Protein AF-A0A2T6DZN2-F1 (afdb_monomer_lite)

Sequence (960 aa):
MKQMSRTPILEKPAGRTAPPLRSALAALLLAQAAQAQVSPEAKDAEPKDEIVKVEKLVTEEGFEDKALVLPTEPTRSVFGLSQSLAETPRSATVVNANLLDNLGIRNSEDLIKISPSTYSNFRFGLQGNISIRNQTSDFYFRGMRRIDPQGNFRTMWTANDSLEIVRGPSSPIFGLGRIGGYVNFNPKTARLATTGQYLEEPSGQFRITIGSYDKKIATAEVGGPVTIPFINKKGGYHVYVYNEDSGSYKVNNFDKQQLIQDTLSFNVTDGLRVETGSVWQHSNGGLPGGINRTTRDTISRQTYWDGGFSYQLDENRDGMISEREVRNSYYYGLPQLSTTTNDPARLLSSFGPSLYYNGQANDPLYRNIPWQGNLDLGLARKLNPATITMDQFLAGYTQTYSSAIASYTGVPSVQRQGYQLKVYPTMNVTQPTGKVDQLPNTTGAVSAFFLPPAFDLDPTSWVEKPLNKTMSFGEDYYTANIGCFFLDFISDDHDGYMFKNQTLVDGHNQIKDGRNPFSQRQAVFTAENKTTYEHKLELARWLKIDALASANVYYLDTYRVATSPTDIDFRRSLVHNDATRIEDTFTPNDTFYSMILKRGYDGSPPSFVAKSSYVDSGLGLLTNTTFFEKVNLLLGGRIDYVSAKTTEPAGTYERGGSTNPGAPYSYYASTGMFLPYDISAKDSDYGLSWSSSLTYNPVKGVTLYGTYAQQSLIVNNASAQEFSVRPLLTGQLLGRSKMTEFGSKFSLLKNRLFATLAWYDQTRTSFDPVSTVGGAASSTLSRGWESDLRFVLNDKLTFIAGVTFSRSEYLQGGSISIDARSAGYPDVVDASGKVVIPAEAFGWGGRLQTTIPDSETDYREVEGIPDRVANLTVIYTPTAHWVFQTTVYHQGTFATDRLHTIHVDAATTLDGLVGYRTKKWEVNVNVTNIFNTEIWNRGSFYWLDPKFIRSFEVSYVRRF

Radius of gyration: 30.61 Å; chains: 1; bounding box: 95×68×88 Å

pLDDT: mean 75.32, std 21.87, range [22.64, 98.0]

Structure (mmCIF, N/CA/C/O backbone):
data_AF-A0A2T6DZN2-F1
#
_entry.id   AF-A0A2T6DZN2-F1
#
loop_
_atom_site.group_PDB
_atom_site.id
_atom_site.type_symbol
_atom_site.label_atom_id
_atom_site.label_alt_id
_atom_site.label_comp_id
_atom_site.label_asym_id
_atom_site.label_entity_id
_atom_site.label_seq_id
_atom_site.pdbx_PDB_ins_code
_atom_site.Cartn_x
_atom_site.Cartn_y
_atom_site.Cartn_z
_atom_site.occupancy
_atom_site.B_iso_or_equiv
_atom_site.auth_seq_id
_atom_site.auth_comp_id
_atom_site.auth_asym_id
_atom_site.auth_atom_id
_atom_site.pdbx_PDB_model_num
ATOM 1 N N . MET A 1 1 ? 57.788 -22.940 5.809 1.00 30.39 1 MET A N 1
ATOM 2 C CA . MET A 1 1 ? 57.568 -24.081 4.889 1.00 30.39 1 MET A CA 1
ATOM 3 C C . MET A 1 1 ? 56.200 -24.689 5.175 1.00 30.39 1 MET A C 1
ATOM 5 O O . MET A 1 1 ? 55.956 -25.027 6.320 1.00 30.39 1 MET A O 1
ATOM 9 N N . LYS A 1 2 ? 55.352 -24.780 4.137 1.00 29.55 2 LYS A N 1
ATOM 10 C CA . LYS A 1 2 ? 54.074 -25.519 4.015 1.00 29.55 2 LYS A CA 1
ATOM 11 C C . LYS A 1 2 ? 53.059 -25.414 5.171 1.00 29.55 2 LYS A C 1
ATOM 13 O O . LYS A 1 2 ? 53.090 -26.205 6.104 1.00 29.55 2 LYS A O 1
ATOM 18 N N . GLN A 1 3 ? 52.066 -24.536 5.002 1.00 24.34 3 GLN A N 1
ATOM 19 C CA . GLN A 1 3 ? 50.756 -24.656 5.649 1.00 24.34 3 GLN A CA 1
ATOM 20 C C . GLN A 1 3 ? 49.718 -25.050 4.589 1.00 24.34 3 GLN A C 1
ATOM 22 O O . GLN A 1 3 ? 49.644 -24.445 3.522 1.00 24.34 3 GLN A O 1
ATOM 27 N N . MET A 1 4 ? 49.013 -26.144 4.872 1.00 25.59 4 MET A N 1
ATOM 28 C CA . MET A 1 4 ? 48.074 -26.839 3.995 1.00 25.59 4 MET A CA 1
ATOM 29 C C . MET A 1 4 ? 46.732 -26.113 3.884 1.00 25.59 4 MET A C 1
ATOM 31 O O . MET A 1 4 ? 46.163 -25.669 4.878 1.00 25.59 4 MET A O 1
ATOM 35 N N . SER A 1 5 ? 46.212 -26.094 2.660 1.00 24.02 5 SER A N 1
ATOM 36 C CA . SER A 1 5 ? 44.845 -25.757 2.286 1.00 24.02 5 SER A CA 1
ATOM 37 C C . SER A 1 5 ? 43.843 -26.802 2.795 1.00 24.02 5 SER A C 1
ATOM 39 O O . SER A 1 5 ? 44.041 -28.007 2.632 1.00 24.02 5 SER A O 1
ATOM 41 N N . ARG A 1 6 ? 42.723 -26.342 3.363 1.00 25.39 6 ARG A N 1
ATOM 42 C CA . ARG A 1 6 ? 41.483 -27.122 3.473 1.00 25.39 6 ARG A CA 1
ATOM 43 C C . ARG A 1 6 ? 40.290 -26.238 3.123 1.00 25.39 6 ARG A C 1
ATOM 45 O O . ARG A 1 6 ? 39.885 -25.376 3.893 1.00 25.39 6 ARG A O 1
ATOM 52 N N . THR A 1 7 ? 39.764 -26.482 1.934 1.00 22.64 7 THR A N 1
ATOM 53 C CA . THR A 1 7 ? 38.465 -26.040 1.426 1.00 22.64 7 THR A CA 1
ATOM 54 C C . THR A 1 7 ? 37.349 -26.794 2.159 1.00 22.64 7 THR A C 1
ATOM 56 O O . THR A 1 7 ? 37.452 -28.019 2.259 1.00 22.64 7 THR A O 1
ATOM 59 N N . PRO A 1 8 ? 36.259 -26.154 2.611 1.00 25.98 8 PRO A N 1
ATOM 60 C CA . PRO A 1 8 ? 35.009 -26.851 2.858 1.00 25.98 8 PRO A CA 1
ATOM 61 C C . PRO A 1 8 ? 34.141 -26.783 1.598 1.00 25.98 8 PRO A C 1
ATOM 63 O O . PRO A 1 8 ? 33.731 -25.716 1.145 1.00 25.98 8 PRO A O 1
ATOM 66 N N . ILE A 1 9 ? 33.899 -27.957 1.025 1.00 24.94 9 ILE A N 1
ATOM 67 C CA . ILE A 1 9 ? 32.923 -28.213 -0.032 1.00 24.94 9 ILE A CA 1
ATOM 68 C C . ILE A 1 9 ? 31.527 -28.064 0.594 1.00 24.94 9 ILE A C 1
ATOM 70 O O . ILE A 1 9 ? 31.215 -28.736 1.573 1.00 24.94 9 ILE A O 1
ATOM 74 N N . LEU A 1 10 ? 30.702 -27.165 0.050 1.00 25.42 10 LEU A N 1
ATOM 75 C CA . LEU A 1 10 ? 29.281 -27.045 0.385 1.00 25.42 10 LEU A CA 1
ATOM 76 C C . LEU A 1 10 ? 28.523 -28.198 -0.284 1.00 25.42 10 LEU A C 1
ATOM 78 O O . LEU A 1 10 ? 28.243 -28.163 -1.483 1.00 25.42 10 LEU A O 1
ATOM 82 N N . GLU A 1 11 ? 28.218 -29.235 0.491 1.00 23.88 11 GLU A N 1
ATOM 83 C CA . GLU A 1 11 ? 27.293 -30.291 0.090 1.00 23.88 11 GLU A CA 1
ATOM 84 C C . GLU A 1 11 ? 25.865 -29.741 -0.054 1.00 23.88 11 GLU A C 1
ATOM 86 O O . GLU A 1 11 ? 25.374 -28.970 0.775 1.00 23.88 11 GLU A O 1
ATOM 91 N N . LYS A 1 12 ? 25.184 -30.176 -1.121 1.00 25.25 12 LYS A N 1
ATOM 92 C CA . LYS A 1 12 ? 23.728 -30.071 -1.286 1.00 25.25 12 LYS A CA 1
ATOM 93 C C . LYS A 1 12 ? 23.032 -30.638 -0.040 1.00 25.25 12 LYS A C 1
ATOM 95 O O . LYS A 1 12 ? 23.366 -31.756 0.353 1.00 25.25 12 LYS A O 1
ATOM 100 N N . PRO A 1 13 ? 22.012 -29.978 0.534 1.00 24.94 13 PRO A N 1
ATOM 101 C CA . PRO A 1 13 ? 21.208 -30.626 1.553 1.00 24.94 13 PRO A CA 1
ATOM 102 C C . PRO A 1 13 ? 20.374 -31.725 0.889 1.00 24.94 13 PRO A C 1
ATOM 104 O O . PRO A 1 13 ? 19.512 -31.465 0.048 1.00 24.94 13 PRO A O 1
ATOM 107 N N . ALA A 1 14 ? 20.669 -32.969 1.261 1.00 24.81 14 ALA A N 1
ATOM 108 C CA . ALA A 1 14 ? 19.844 -34.126 0.963 1.00 24.81 14 ALA A CA 1
ATOM 109 C C . ALA A 1 14 ? 18.419 -33.893 1.487 1.00 24.81 14 ALA A C 1
ATOM 111 O O . ALA A 1 14 ? 18.216 -33.451 2.621 1.00 24.81 14 ALA A O 1
ATOM 112 N N . GLY A 1 15 ? 17.434 -34.191 0.640 1.00 29.89 15 GLY A N 1
ATOM 113 C CA . GLY A 1 15 ? 16.021 -34.056 0.954 1.00 29.89 15 GLY A CA 1
ATOM 114 C C . GLY A 1 15 ? 15.639 -34.847 2.200 1.00 29.89 15 GLY A C 1
ATOM 115 O O . GLY A 1 15 ? 15.619 -36.075 2.199 1.00 29.89 15 GLY A O 1
ATOM 116 N N . ARG A 1 16 ? 15.265 -34.125 3.255 1.00 26.25 16 ARG A N 1
ATOM 117 C CA . ARG A 1 16 ? 14.332 -34.615 4.265 1.00 26.25 16 ARG A CA 1
ATOM 118 C C . ARG A 1 16 ? 12.985 -33.982 3.969 1.00 26.25 16 ARG A C 1
ATOM 120 O O . ARG A 1 16 ? 12.701 -32.862 4.379 1.00 26.25 16 ARG A O 1
ATOM 127 N N . THR A 1 17 ? 12.171 -34.705 3.212 1.00 26.92 17 THR A N 1
ATOM 128 C CA . THR A 1 17 ? 10.738 -34.452 3.103 1.00 26.92 17 THR A CA 1
ATOM 129 C C . THR A 1 17 ? 10.130 -34.579 4.498 1.00 26.92 17 THR A C 1
ATOM 131 O O . THR A 1 17 ? 10.061 -35.679 5.049 1.00 26.92 17 THR A O 1
ATOM 134 N N . ALA A 1 18 ? 9.718 -33.458 5.089 1.00 27.33 18 ALA A N 1
ATOM 135 C CA . ALA A 1 18 ? 8.783 -33.483 6.204 1.00 27.33 18 ALA A CA 1
ATOM 136 C C . ALA A 1 18 ? 7.488 -34.172 5.723 1.00 27.33 18 ALA A C 1
ATOM 138 O O . ALA A 1 18 ? 7.048 -33.898 4.601 1.00 27.33 18 ALA A O 1
ATOM 139 N N . PRO A 1 19 ? 6.889 -35.089 6.501 1.00 27.86 19 PRO A N 1
ATOM 140 C CA . PRO A 1 19 ? 5.647 -35.725 6.093 1.00 27.86 19 PRO A CA 1
ATOM 141 C C . PRO A 1 19 ? 4.537 -34.664 6.007 1.00 27.86 19 PRO A C 1
ATOM 143 O O . PRO A 1 19 ? 4.561 -33.684 6.758 1.00 27.86 19 PRO A O 1
ATOM 146 N N . PRO A 1 20 ? 3.557 -34.821 5.102 1.00 29.45 20 PRO A N 1
ATOM 147 C CA . PRO A 1 20 ? 2.490 -33.850 4.952 1.00 29.45 20 PRO A CA 1
ATOM 148 C C . PRO A 1 20 ? 1.642 -33.829 6.225 1.00 29.45 20 PRO A C 1
ATOM 150 O O . PRO A 1 20 ? 0.926 -34.780 6.535 1.00 29.45 20 PRO A O 1
ATOM 153 N N . LEU A 1 21 ? 1.657 -32.693 6.922 1.00 30.11 21 LEU A N 1
ATOM 154 C CA . LEU A 1 21 ? 0.770 -32.358 8.040 1.00 30.11 21 LEU A CA 1
ATOM 155 C C . LEU A 1 21 ? -0.688 -32.127 7.568 1.00 30.11 21 LEU A C 1
ATOM 157 O O . LEU A 1 21 ? -1.395 -31.276 8.092 1.00 30.11 21 LEU A O 1
ATOM 161 N N . ARG A 1 22 ? -1.137 -32.843 6.527 1.00 34.34 22 ARG A N 1
ATOM 162 C CA . ARG A 1 22 ? -2.457 -32.678 5.896 1.00 34.34 22 ARG A CA 1
ATOM 163 C C . ARG A 1 22 ? -3.547 -33.548 6.533 1.00 34.34 22 ARG A C 1
ATOM 165 O O . ARG A 1 22 ? -4.719 -33.273 6.318 1.00 34.34 22 ARG A O 1
ATOM 172 N N . SER A 1 23 ? -3.184 -34.544 7.346 1.00 30.97 23 SER A N 1
ATOM 173 C CA . SER A 1 23 ? -4.142 -35.556 7.837 1.00 30.97 23 SER A CA 1
ATOM 174 C C . SER A 1 23 ? -4.334 -35.579 9.359 1.00 30.97 23 SER A C 1
ATOM 176 O O . SER A 1 23 ? -5.325 -36.122 9.834 1.00 30.97 23 SER A O 1
ATOM 178 N N . ALA A 1 24 ? -3.418 -34.992 10.139 1.00 27.92 24 ALA A N 1
ATOM 179 C CA . ALA A 1 24 ? -3.449 -35.093 11.604 1.00 27.92 24 ALA A CA 1
ATOM 180 C C . ALA A 1 24 ? -4.284 -33.990 12.287 1.00 27.92 24 ALA A C 1
ATOM 182 O O . ALA A 1 24 ? -4.887 -34.239 13.327 1.00 27.92 24 ALA A O 1
ATOM 183 N N . LEU A 1 25 ? -4.382 -32.794 11.690 1.00 30.80 25 LEU A N 1
ATOM 184 C CA . LEU A 1 25 ? -5.114 -31.668 12.289 1.00 30.80 25 LEU A CA 1
ATOM 185 C C . LEU A 1 25 ? -6.635 -31.760 12.058 1.00 30.80 25 LEU A C 1
ATOM 187 O O . LEU A 1 25 ? -7.416 -31.425 12.944 1.00 30.80 25 LEU A O 1
ATOM 191 N N . ALA A 1 26 ? -7.062 -32.312 10.915 1.00 31.55 26 ALA A N 1
ATOM 192 C CA . ALA A 1 26 ? -8.474 -32.587 10.634 1.00 31.55 26 ALA A CA 1
ATOM 193 C C . ALA A 1 26 ? -9.045 -33.700 11.537 1.00 31.55 26 ALA A C 1
ATOM 195 O O . ALA A 1 26 ? -10.203 -33.635 11.941 1.00 31.55 26 ALA A O 1
ATOM 196 N N . ALA A 1 27 ? -8.222 -34.688 11.913 1.00 30.48 27 ALA A N 1
ATOM 197 C CA . ALA A 1 27 ? -8.625 -35.768 12.814 1.00 30.48 27 ALA A CA 1
ATOM 198 C C . ALA A 1 27 ? -8.735 -35.317 14.285 1.00 30.48 27 ALA A C 1
ATOM 200 O O . ALA A 1 27 ? -9.564 -35.852 15.018 1.00 30.48 27 ALA A O 1
ATOM 201 N N . LEU A 1 28 ? -7.963 -34.306 14.711 1.00 27.94 28 LEU A N 1
ATOM 202 C CA . LEU A 1 28 ? -8.056 -33.761 16.072 1.00 27.94 28 LEU A CA 1
ATOM 203 C C . LEU A 1 28 ? -9.276 -32.837 16.262 1.00 27.94 28 LEU A C 1
ATOM 205 O O . LEU A 1 28 ? -9.887 -32.849 17.328 1.00 27.94 28 LEU A O 1
ATOM 209 N N . LEU A 1 29 ? -9.676 -32.101 15.215 1.00 29.94 29 LEU A N 1
ATOM 210 C CA . LEU A 1 29 ? -10.873 -31.243 15.213 1.00 29.94 29 LEU A CA 1
ATOM 211 C C . LEU A 1 29 ? -12.192 -32.040 15.147 1.00 29.94 29 LEU A C 1
ATOM 213 O O . LEU A 1 29 ? -13.199 -31.598 15.692 1.00 29.94 29 LEU A O 1
ATOM 217 N N . LEU A 1 30 ? -12.192 -33.235 14.544 1.00 30.89 30 LEU A N 1
ATOM 218 C CA . LEU A 1 30 ? -13.368 -34.120 14.493 1.00 30.89 30 LEU A CA 1
ATOM 219 C C . LEU A 1 30 ? -13.540 -34.993 15.750 1.00 30.89 30 LEU A C 1
ATOM 221 O O . LEU A 1 30 ? -14.656 -35.417 16.044 1.00 30.89 30 LEU A O 1
ATOM 225 N N . ALA A 1 31 ? -12.474 -35.235 16.520 1.00 27.11 31 ALA A N 1
ATOM 226 C CA . ALA A 1 31 ? -12.534 -36.082 17.714 1.00 27.11 31 ALA A CA 1
ATOM 227 C C . ALA A 1 31 ? -13.108 -35.374 18.959 1.00 27.11 31 ALA A C 1
ATOM 229 O O . ALA A 1 31 ? -13.656 -36.046 19.829 1.00 27.11 31 ALA A O 1
ATOM 230 N N . GLN A 1 32 ? -13.046 -34.037 19.044 1.00 30.69 32 GLN A N 1
ATOM 231 C CA . GLN A 1 32 ? -13.620 -33.290 20.179 1.00 30.69 32 GLN A CA 1
ATOM 232 C C . GLN A 1 32 ? -15.111 -32.952 20.015 1.00 30.69 32 GLN A C 1
ATOM 234 O O . GLN A 1 32 ? -15.791 -32.709 21.006 1.00 30.69 32 GLN A O 1
ATOM 239 N N . ALA A 1 33 ? -15.660 -33.018 18.797 1.00 29.05 33 ALA A N 1
ATOM 240 C CA . ALA A 1 33 ? -17.087 -32.787 18.552 1.00 29.05 33 ALA A CA 1
ATOM 241 C C . ALA A 1 33 ? -17.987 -34.000 18.888 1.00 29.05 33 ALA A C 1
ATOM 243 O O . ALA A 1 33 ? -19.210 -33.880 18.868 1.00 29.05 33 ALA A O 1
ATOM 244 N N . ALA A 1 34 ? -17.410 -35.170 19.200 1.00 25.66 34 ALA A N 1
ATOM 245 C CA . ALA A 1 34 ? -18.149 -36.429 19.364 1.00 25.66 34 ALA A CA 1
ATOM 246 C C . ALA A 1 34 ? -18.385 -36.873 20.825 1.00 25.66 34 ALA A C 1
ATOM 248 O O . ALA A 1 34 ? -18.985 -37.923 21.046 1.00 25.66 34 ALA A O 1
ATOM 249 N N . GLN A 1 35 ? -17.958 -36.100 21.831 1.00 27.45 35 GLN A N 1
ATOM 250 C CA . GLN A 1 35 ? -18.194 -36.416 23.248 1.00 27.45 35 GLN A CA 1
ATOM 251 C C . GLN A 1 35 ? -18.843 -35.247 23.996 1.00 27.45 35 GLN A C 1
ATOM 253 O O . GLN A 1 35 ? -18.268 -34.666 24.908 1.00 27.45 35 GLN A O 1
ATOM 258 N N . ALA A 1 36 ? -20.084 -34.929 23.634 1.00 25.66 36 ALA A N 1
ATOM 259 C CA . ALA A 1 36 ? -20.994 -34.186 24.501 1.00 25.66 36 ALA A CA 1
ATOM 260 C C . ALA A 1 36 ? -22.250 -35.040 24.713 1.00 25.66 36 ALA A C 1
ATOM 262 O O . ALA A 1 36 ? -23.229 -34.956 23.975 1.00 25.66 36 ALA A O 1
ATOM 263 N N . GLN A 1 37 ? -22.178 -35.942 25.691 1.00 26.55 37 GLN A N 1
ATOM 264 C CA . GLN A 1 37 ? -23.310 -36.750 26.126 1.00 26.55 37 GLN A CA 1
ATOM 265 C C . GLN A 1 37 ? -24.123 -35.909 27.120 1.00 26.55 37 GLN A C 1
ATOM 267 O O . GLN A 1 37 ? -23.654 -35.593 28.210 1.00 26.55 37 GLN A O 1
ATOM 272 N N . VAL A 1 38 ? -25.319 -35.491 26.706 1.00 27.50 38 VAL A N 1
ATOM 273 C CA . VAL A 1 38 ? -26.247 -34.685 27.509 1.00 27.50 38 VAL A CA 1
ATOM 274 C C . VAL A 1 38 ? -26.935 -35.576 28.549 1.00 27.50 38 VAL A C 1
ATOM 276 O O . VAL A 1 38 ? -27.535 -36.589 28.190 1.00 27.50 38 VAL A O 1
ATOM 279 N N . SER A 1 39 ? -26.895 -35.181 29.824 1.00 23.95 39 SER A N 1
ATOM 280 C CA . SER A 1 39 ? -27.787 -35.678 30.885 1.00 23.95 39 SER A CA 1
ATOM 281 C C . SER A 1 39 ? -28.742 -34.560 31.333 1.00 23.95 39 SER A C 1
ATOM 283 O O . SER A 1 39 ? -28.286 -33.419 31.441 1.00 23.95 39 SER A O 1
ATOM 285 N N . PRO A 1 40 ? -30.032 -34.836 31.604 1.00 28.06 40 PRO A N 1
ATOM 286 C CA . PRO A 1 40 ? -31.022 -33.791 31.857 1.00 28.06 40 PRO A CA 1
ATOM 287 C C . PRO A 1 40 ? -31.102 -33.324 33.325 1.00 28.06 40 PRO A C 1
ATOM 289 O O . PRO A 1 40 ? -31.101 -34.133 34.246 1.00 28.06 40 PRO A O 1
ATOM 292 N N . GLU A 1 41 ? -31.230 -31.996 33.442 1.00 28.97 41 GLU A N 1
ATOM 293 C CA . GLU A 1 41 ? -31.936 -31.143 34.422 1.00 28.97 41 GLU A CA 1
ATOM 294 C C . GLU A 1 41 ? -31.740 -31.274 35.948 1.00 28.97 41 GLU A C 1
ATOM 296 O O . GLU A 1 41 ? -32.060 -32.280 36.575 1.00 28.97 41 GLU A O 1
ATOM 301 N N . ALA A 1 42 ? -31.456 -30.115 36.564 1.00 23.09 42 ALA A N 1
ATOM 302 C CA . ALA A 1 42 ? -32.140 -29.641 37.771 1.00 23.09 42 ALA A CA 1
ATOM 303 C C . ALA A 1 42 ? -32.303 -28.104 37.718 1.00 23.09 42 ALA A C 1
ATOM 305 O O . ALA A 1 42 ? -31.407 -27.393 37.265 1.00 23.09 42 ALA A O 1
ATOM 306 N N . LYS A 1 43 ? -33.482 -27.631 38.137 1.00 25.83 43 LYS A N 1
ATOM 307 C CA . LYS A 1 43 ? -33.988 -26.250 38.067 1.00 25.83 43 LYS A CA 1
ATOM 308 C C . LYS A 1 43 ? -33.532 -25.342 39.223 1.00 25.83 43 LYS A C 1
ATOM 310 O O . LYS A 1 43 ? -33.300 -25.815 40.330 1.00 25.83 43 LYS A O 1
ATOM 315 N N . ASP A 1 44 ? -33.602 -24.044 38.908 1.00 26.80 44 ASP A N 1
ATOM 316 C CA . ASP A 1 44 ? -33.800 -22.844 39.742 1.00 26.80 44 ASP A CA 1
ATOM 317 C C . ASP A 1 44 ? -32.630 -22.269 40.564 1.00 26.80 44 ASP A C 1
ATOM 319 O O . ASP A 1 44 ? -32.281 -22.758 41.633 1.00 26.80 44 ASP A O 1
ATOM 323 N N . ALA A 1 45 ? -32.124 -21.117 40.100 1.00 24.86 45 ALA A N 1
ATOM 324 C CA . ALA A 1 45 ? -32.224 -19.818 40.787 1.00 24.86 45 ALA A CA 1
ATOM 325 C C . ALA A 1 45 ? -31.690 -18.706 39.855 1.00 24.86 45 ALA A C 1
ATOM 327 O O . ALA A 1 45 ? -30.546 -18.774 39.414 1.00 24.86 45 ALA A O 1
ATOM 328 N N . GLU A 1 46 ? -32.506 -17.694 39.542 1.00 31.09 46 GLU A N 1
ATOM 329 C CA . GLU A 1 46 ? -32.089 -16.501 38.783 1.00 31.09 46 GLU A CA 1
ATOM 330 C C . GLU A 1 46 ? -31.178 -15.587 39.627 1.00 31.09 46 GLU A C 1
ATOM 332 O O . GLU A 1 46 ? -31.583 -15.172 40.718 1.00 31.09 46 GLU A O 1
ATOM 337 N N . PRO A 1 47 ? -30.032 -15.131 39.091 1.00 27.17 47 PRO A N 1
ATOM 338 C CA . PRO A 1 47 ? -29.512 -13.806 39.377 1.00 27.17 47 PRO A CA 1
ATOM 339 C C . PRO A 1 47 ? -29.840 -12.878 38.206 1.00 27.17 47 PRO A C 1
ATOM 341 O O . PRO A 1 47 ? -29.599 -13.184 37.039 1.00 27.17 47 PRO A O 1
ATOM 344 N N . LYS A 1 48 ? -30.410 -11.726 38.554 1.00 28.98 48 LYS A N 1
ATOM 345 C CA . LYS A 1 48 ? -30.639 -10.593 37.662 1.00 28.98 48 LYS A CA 1
ATOM 346 C C . LYS A 1 48 ? -29.297 -9.987 37.246 1.00 28.98 48 LYS A C 1
ATOM 348 O O . LYS A 1 48 ? -28.808 -9.107 37.942 1.00 28.98 48 LYS A O 1
ATOM 353 N N . ASP A 1 49 ? -28.769 -10.412 36.109 1.00 25.89 49 ASP A N 1
ATOM 354 C CA . ASP A 1 49 ? -27.858 -9.597 35.309 1.00 25.89 49 ASP A CA 1
ATOM 355 C C . ASP A 1 49 ? -28.587 -9.231 34.017 1.00 25.89 49 ASP A C 1
ATOM 357 O O . ASP A 1 49 ? -29.265 -10.057 33.409 1.00 25.89 49 ASP A O 1
ATOM 361 N N . GLU A 1 50 ? -28.545 -7.956 33.648 1.00 27.12 50 GLU A N 1
ATOM 362 C CA . GLU A 1 50 ? -29.245 -7.422 32.486 1.00 27.12 50 GLU A CA 1
ATOM 363 C C . GLU A 1 50 ? -28.605 -7.988 31.204 1.00 27.12 50 GLU A C 1
ATOM 365 O O . GLU A 1 50 ? -27.486 -7.652 30.824 1.00 27.12 50 GLU A O 1
ATOM 370 N N . ILE A 1 51 ? -29.324 -8.926 30.587 1.00 25.17 51 ILE A N 1
ATOM 371 C CA . ILE A 1 51 ? -28.917 -9.739 29.438 1.00 25.17 51 ILE A CA 1
ATOM 372 C C . ILE A 1 51 ? -28.870 -8.873 28.171 1.00 25.17 51 ILE A C 1
ATOM 374 O O . ILE A 1 51 ? -29.909 -8.391 27.711 1.00 25.17 51 ILE A O 1
ATOM 378 N N . VAL A 1 52 ? -27.700 -8.741 27.538 1.00 26.94 52 VAL A N 1
ATOM 379 C CA . VAL A 1 52 ? -27.563 -8.081 26.227 1.00 26.94 52 VAL A CA 1
ATOM 380 C C . VAL A 1 52 ? -27.219 -9.110 25.151 1.00 26.94 52 VAL A C 1
ATOM 382 O O . VAL A 1 52 ? -26.127 -9.666 25.111 1.00 26.94 52 VAL A O 1
ATOM 385 N N . LYS A 1 53 ? -28.164 -9.337 24.231 1.00 23.98 53 LYS A N 1
ATOM 386 C CA . LYS A 1 53 ? -27.953 -10.133 23.013 1.00 23.98 53 LYS A CA 1
ATOM 387 C C . LYS A 1 53 ? -27.010 -9.405 22.053 1.00 23.98 53 LYS A C 1
ATOM 389 O O . LYS A 1 53 ? -27.274 -8.264 21.677 1.00 23.98 53 LYS A O 1
ATOM 394 N N . VAL A 1 54 ? -25.974 -10.100 21.591 1.00 30.30 54 VAL A N 1
ATOM 395 C CA . VAL A 1 54 ? -25.101 -9.645 20.500 1.00 30.30 54 VAL A CA 1
ATOM 396 C C . VAL A 1 54 ? -25.899 -9.575 19.184 1.00 30.30 54 VAL A C 1
ATOM 398 O O . VAL A 1 54 ? -26.665 -10.480 18.861 1.00 30.30 54 VAL A O 1
ATOM 401 N N . GLU A 1 55 ? -25.696 -8.472 18.452 1.00 36.28 55 GLU A N 1
ATOM 402 C CA . GLU A 1 55 ? -26.252 -8.106 17.132 1.00 36.28 55 GLU A CA 1
ATOM 403 C C . GLU A 1 55 ? -27.735 -7.694 17.056 1.00 36.28 55 GLU A C 1
ATOM 405 O O . GLU A 1 55 ? -28.542 -8.308 16.361 1.00 36.28 55 GLU A O 1
ATOM 410 N N . LYS A 1 56 ? -28.064 -6.545 17.663 1.00 29.94 56 LYS A N 1
ATOM 411 C CA . LYS A 1 56 ? -29.001 -5.558 17.091 1.00 29.94 56 LYS A CA 1
ATOM 412 C C . LYS A 1 56 ? -28.557 -4.148 17.481 1.00 29.94 56 LYS A C 1
ATOM 414 O O . LYS A 1 56 ? -28.770 -3.735 18.616 1.00 29.94 56 LYS A O 1
ATOM 419 N N . LEU A 1 57 ? -27.973 -3.390 16.552 1.00 36.06 57 LEU A N 1
ATOM 420 C CA . LEU A 1 57 ? -27.818 -1.943 16.736 1.00 36.06 57 LEU A CA 1
ATOM 421 C C . LEU A 1 57 ? -29.174 -1.296 16.455 1.00 36.06 57 LEU A C 1
ATOM 423 O O . LEU A 1 57 ? -29.531 -0.991 15.317 1.00 36.06 57 LEU A O 1
ATOM 427 N N . VAL A 1 58 ? -29.963 -1.200 17.520 1.00 31.11 58 VAL A N 1
ATOM 428 C CA . VAL A 1 58 ? -31.265 -0.548 17.531 1.00 31.11 58 VAL A CA 1
ATOM 429 C C . VAL A 1 58 ? -31.020 0.946 17.722 1.00 31.11 58 VAL A C 1
ATOM 431 O O . VAL A 1 58 ? -30.514 1.361 18.762 1.00 31.11 58 VAL A O 1
ATOM 434 N N . THR A 1 59 ? -31.342 1.770 16.723 1.00 41.88 59 THR A N 1
ATOM 435 C CA . THR A 1 59 ? -31.374 3.230 16.923 1.00 41.88 59 THR A CA 1
ATOM 436 C C . THR A 1 59 ? -32.450 3.587 17.956 1.00 41.88 59 THR A C 1
ATOM 438 O O . THR A 1 59 ? -33.324 2.765 18.228 1.00 41.88 59 THR A O 1
ATOM 441 N N . GLU A 1 60 ? -32.435 4.809 18.505 1.00 39.84 60 GLU A N 1
ATOM 442 C CA . GLU A 1 60 ? -33.324 5.269 19.599 1.00 39.84 60 GLU A CA 1
ATOM 443 C C . GLU A 1 60 ? -34.852 5.038 19.379 1.00 39.84 60 GLU A C 1
ATOM 445 O O . GLU A 1 60 ? -35.631 5.255 20.300 1.00 39.84 60 GLU A O 1
ATOM 450 N N . GLU A 1 61 ? -35.305 4.560 18.207 1.00 37.06 61 GLU A N 1
ATOM 451 C CA . GLU A 1 61 ? -36.703 4.198 17.896 1.00 37.06 61 GLU A CA 1
ATOM 452 C C . GLU A 1 61 ? -36.941 2.768 17.357 1.00 37.06 61 GLU A C 1
ATOM 454 O O . GLU A 1 61 ? -37.985 2.510 16.760 1.00 37.06 61 GLU A O 1
ATOM 459 N N . GLY A 1 62 ? -36.037 1.802 17.536 1.00 41.88 62 GLY A N 1
ATOM 460 C CA . GLY A 1 62 ? -36.324 0.435 17.062 1.00 41.88 62 GLY A CA 1
ATOM 461 C C . GLY A 1 62 ? -35.889 0.146 15.619 1.00 41.88 62 GLY A C 1
ATOM 462 O O . GLY A 1 62 ? -36.239 -0.909 15.090 1.00 41.88 62 GLY A O 1
ATOM 463 N N . PHE A 1 63 ? -35.145 1.050 14.962 1.00 52.25 63 PHE A N 1
ATOM 464 C CA . PHE A 1 63 ? -34.657 0.825 13.595 1.00 52.25 63 PHE A CA 1
ATOM 465 C C . PHE A 1 63 ? -33.323 0.079 13.592 1.00 52.25 63 PHE A C 1
ATOM 467 O O . PHE A 1 63 ? -32.417 0.403 14.354 1.00 52.25 63 PHE A O 1
ATOM 474 N N . GLU A 1 64 ? -33.210 -0.895 12.693 1.00 56.41 64 GLU A N 1
ATOM 475 C CA . GLU A 1 64 ? -32.057 -1.782 12.551 1.00 56.41 64 GLU A CA 1
ATOM 476 C C . GLU A 1 64 ? -31.239 -1.363 11.318 1.00 56.41 64 GLU A C 1
ATOM 478 O O . GLU A 1 64 ? -31.745 -1.423 10.192 1.00 56.41 64 GLU A O 1
ATOM 483 N N . ASP A 1 65 ? -29.979 -0.947 11.507 1.00 62.06 65 ASP A N 1
ATOM 484 C CA . ASP A 1 65 ? -29.023 -0.811 10.398 1.00 62.06 65 ASP A CA 1
ATOM 485 C C . ASP A 1 65 ? -28.601 -2.205 9.918 1.00 62.06 65 ASP A C 1
ATOM 487 O O . ASP A 1 65 ? -27.552 -2.740 10.272 1.00 62.06 65 ASP A O 1
ATOM 491 N N . LYS A 1 66 ? -29.454 -2.817 9.095 1.00 58.06 66 LYS A N 1
ATOM 492 C CA . LYS A 1 66 ? -29.248 -4.171 8.558 1.00 58.06 66 LYS A CA 1
ATOM 493 C C . LYS A 1 66 ? -28.040 -4.293 7.630 1.00 58.06 66 LYS A C 1
ATOM 495 O O . LYS A 1 66 ? -27.704 -5.416 7.245 1.00 58.06 66 LYS A O 1
ATOM 500 N N . ALA A 1 67 ? -27.475 -3.168 7.193 1.00 58.00 67 ALA A N 1
ATOM 501 C CA . ALA A 1 67 ? -26.294 -3.120 6.344 1.00 58.00 67 ALA A CA 1
ATOM 502 C C . ALA A 1 67 ? -25.015 -2.834 7.154 1.00 58.00 67 ALA A C 1
ATOM 504 O O . ALA A 1 67 ? -23.927 -2.982 6.603 1.00 58.00 67 ALA A O 1
ATOM 505 N N . LEU A 1 68 ? -25.144 -2.478 8.443 1.00 66.56 68 LEU A N 1
ATOM 506 C CA . LEU A 1 68 ? -24.052 -2.152 9.369 1.00 66.56 68 LEU A CA 1
ATOM 507 C C . LEU A 1 68 ? -23.078 -1.131 8.771 1.00 66.56 68 LEU A C 1
ATOM 509 O O . LEU A 1 68 ? -21.857 -1.286 8.830 1.00 66.56 68 LEU A O 1
ATOM 513 N N . VAL A 1 69 ? -23.643 -0.111 8.132 1.00 73.62 69 VAL A N 1
ATOM 514 C CA . VAL A 1 69 ? -22.899 0.920 7.416 1.00 73.62 69 VAL A CA 1
ATOM 515 C C . VAL A 1 69 ? -22.586 2.086 8.338 1.00 73.62 69 VAL A C 1
ATOM 517 O O . VAL A 1 69 ? -21.553 2.726 8.171 1.00 73.62 69 VAL A O 1
ATOM 520 N N . LEU A 1 70 ? -23.438 2.395 9.310 1.00 73.25 70 LEU A N 1
ATOM 521 C CA . LEU A 1 70 ? -23.244 3.556 10.166 1.00 73.25 70 LEU A CA 1
ATOM 522 C C . LEU A 1 70 ? -22.090 3.328 11.159 1.00 73.25 70 LEU A C 1
ATOM 524 O O . LEU A 1 70 ? -22.013 2.276 11.793 1.00 73.25 70 LEU A O 1
ATOM 528 N N . PRO A 1 71 ? -21.193 4.312 11.337 1.00 63.19 71 PRO A N 1
ATOM 529 C CA . PRO A 1 71 ? -20.099 4.222 12.296 1.00 63.19 71 PRO A CA 1
ATOM 530 C C . PRO A 1 71 ? -20.610 4.572 13.703 1.00 63.19 71 PRO A C 1
ATOM 532 O O . PRO A 1 71 ? -20.316 5.639 14.238 1.00 63.19 71 PRO A O 1
ATOM 535 N N . THR A 1 72 ? -21.450 3.709 14.275 1.00 53.25 72 THR A N 1
ATOM 536 C CA . THR A 1 72 ? -22.099 3.941 15.578 1.00 53.25 72 THR A CA 1
ATOM 537 C C . THR A 1 72 ? -21.316 3.394 16.765 1.00 53.25 72 THR A C 1
ATOM 539 O O . THR A 1 72 ? -21.643 3.727 17.901 1.00 53.25 72 THR A O 1
ATOM 542 N N . GLU A 1 73 ? -20.293 2.572 16.532 1.00 52.66 73 GLU A N 1
ATOM 543 C CA . GLU A 1 73 ? -19.446 2.069 17.612 1.00 52.66 73 GLU A CA 1
ATOM 544 C C . GLU A 1 73 ? -18.387 3.112 18.014 1.00 52.66 73 GLU A C 1
ATOM 546 O O . GLU A 1 73 ? -17.744 3.704 17.140 1.00 52.66 73 GLU A O 1
ATOM 551 N N . PRO A 1 74 ? -18.181 3.366 19.321 1.00 46.25 74 PRO A N 1
ATOM 552 C CA . PRO A 1 74 ? -17.079 4.195 19.791 1.00 46.25 74 PRO A CA 1
ATOM 553 C C . PRO A 1 74 ? -15.736 3.585 19.377 1.00 46.25 74 PRO A C 1
ATOM 555 O O . PRO A 1 74 ? -15.394 2.470 19.767 1.00 46.25 74 PRO A O 1
ATOM 558 N N . THR A 1 75 ? -14.936 4.331 18.621 1.00 52.69 75 THR A N 1
ATOM 559 C CA . THR A 1 75 ? -13.619 3.877 18.167 1.00 52.69 75 THR A CA 1
ATOM 560 C C . THR A 1 75 ? -12.559 4.410 19.124 1.00 52.69 75 THR A C 1
ATOM 562 O O . THR A 1 75 ? -12.058 5.520 18.947 1.00 52.69 75 THR A O 1
ATOM 565 N N . ARG A 1 76 ? -12.192 3.622 20.146 1.00 55.25 76 ARG A N 1
ATOM 566 C CA . ARG A 1 76 ? -11.078 3.956 21.067 1.00 55.25 76 ARG A CA 1
ATOM 567 C C . ARG A 1 76 ? -9.730 4.099 20.352 1.00 55.25 76 ARG A C 1
ATOM 569 O O . ARG A 1 76 ? -8.793 4.673 20.888 1.00 55.25 76 ARG A O 1
ATOM 576 N N . SER A 1 77 ? -9.618 3.555 19.155 1.00 53.00 77 SER A N 1
ATOM 577 C CA . SER A 1 77 ? -8.388 3.399 18.390 1.00 53.00 77 SER A CA 1
ATOM 578 C C . SER A 1 77 ? -7.880 4.670 17.712 1.00 53.00 77 SER A C 1
ATOM 580 O O . SER A 1 77 ? -6.671 4.836 17.628 1.00 53.00 77 SER A O 1
ATOM 582 N N . VAL A 1 78 ? -8.743 5.598 17.274 1.00 57.12 78 VAL A N 1
ATOM 583 C CA . VAL A 1 78 ? -8.288 6.720 16.421 1.00 57.12 78 VAL A CA 1
ATOM 584 C C . VAL A 1 78 ? -7.314 7.652 17.157 1.00 57.12 78 VAL A C 1
ATOM 586 O O . VAL A 1 78 ? -6.298 8.078 16.598 1.00 57.12 78 VAL A O 1
ATOM 589 N N . PHE A 1 79 ? -7.600 7.944 18.429 1.00 59.78 79 PHE A N 1
ATOM 590 C CA . PHE A 1 79 ? -6.725 8.743 19.294 1.00 59.78 79 PHE A CA 1
ATOM 591 C C . PHE A 1 79 ? -6.246 8.027 20.559 1.00 59.78 79 PHE A C 1
ATOM 593 O O . PHE A 1 79 ? -5.357 8.553 21.226 1.00 59.78 79 PHE A O 1
ATOM 600 N N . GLY A 1 80 ? -6.796 6.856 20.888 1.00 55.81 80 GLY A N 1
ATOM 601 C CA . GLY A 1 80 ? -6.575 6.170 22.166 1.00 55.81 80 GLY A CA 1
ATOM 602 C C . GLY A 1 80 ? -7.642 6.466 23.219 1.00 55.81 80 GLY A C 1
ATOM 603 O O . GLY A 1 80 ? -7.797 5.687 24.153 1.00 55.81 80 GLY A O 1
ATOM 604 N N . LEU A 1 81 ? -8.386 7.564 23.056 1.00 67.75 81 LEU A N 1
ATOM 605 C CA . LEU A 1 81 ? -9.460 7.990 23.952 1.00 67.75 81 LEU A CA 1
ATOM 606 C C . LEU A 1 81 ? -10.810 7.429 23.500 1.00 67.75 81 LEU A C 1
ATOM 608 O O . LEU A 1 81 ? -11.064 7.252 22.308 1.00 67.75 81 LEU A O 1
ATOM 612 N N . SER A 1 82 ? -11.707 7.192 24.457 1.00 64.44 82 SER A N 1
ATOM 613 C CA . SER A 1 82 ? -13.079 6.743 24.185 1.00 64.44 82 SER A CA 1
ATOM 614 C C . SER A 1 82 ? -13.940 7.886 23.631 1.00 64.44 82 SER A C 1
ATOM 616 O O . SER A 1 82 ? -14.754 8.448 24.355 1.00 64.44 82 SER A O 1
ATOM 618 N N . GLN A 1 83 ? -13.756 8.240 22.359 1.00 69.31 83 GLN A N 1
ATOM 619 C CA . GLN A 1 83 ? -14.566 9.239 21.656 1.00 69.31 83 GLN A CA 1
ATOM 620 C C . GLN A 1 83 ? -15.365 8.591 20.525 1.00 69.31 83 GLN A C 1
ATOM 622 O O . GLN A 1 83 ? -14.927 7.622 19.899 1.00 69.31 83 GLN A O 1
ATOM 627 N N . SER A 1 84 ? -16.549 9.135 20.242 1.00 72.62 84 SER A N 1
ATOM 628 C CA . SER A 1 84 ? -17.289 8.749 19.044 1.00 72.62 84 SER A CA 1
ATOM 629 C C . SER A 1 84 ? -16.581 9.267 17.785 1.00 72.62 84 SER A C 1
ATOM 631 O O . SER A 1 84 ? -15.895 10.298 17.806 1.00 72.62 84 SER A O 1
ATOM 633 N N . LEU A 1 85 ? -16.780 8.596 16.645 1.00 76.62 85 LEU A N 1
ATOM 634 C CA . LEU A 1 85 ? -16.238 9.076 15.369 1.00 76.62 85 LEU A CA 1
ATOM 635 C C . LEU A 1 85 ? -16.780 10.471 15.008 1.00 76.62 85 LEU A C 1
ATOM 637 O O . LEU A 1 85 ? -16.081 11.250 14.360 1.00 76.62 85 LEU A O 1
ATOM 641 N N . ALA A 1 86 ? -18.001 10.801 15.439 1.00 78.00 86 ALA A N 1
ATOM 642 C CA . ALA A 1 86 ? -18.620 12.107 15.219 1.00 78.00 86 ALA A CA 1
ATOM 643 C C . ALA A 1 86 ? -17.903 13.245 15.968 1.00 78.00 86 ALA A C 1
ATOM 645 O O . ALA A 1 86 ? -17.818 14.350 15.442 1.00 78.00 86 ALA A O 1
ATOM 646 N N . GLU A 1 87 ? -17.340 12.971 17.146 1.00 78.56 87 GLU A N 1
ATOM 647 C CA . GLU A 1 87 ? -16.682 13.975 18.001 1.00 78.56 87 GLU A CA 1
ATOM 648 C C . GLU A 1 87 ? -15.165 14.043 17.805 1.00 78.56 87 GLU A C 1
ATOM 650 O O . GLU A 1 87 ? -14.520 15.014 18.191 1.00 78.56 87 GLU A O 1
ATOM 655 N N . THR A 1 88 ? -14.590 13.017 17.185 1.00 85.06 88 THR A N 1
ATOM 656 C CA . THR A 1 88 ? -13.161 12.924 16.880 1.00 85.06 88 THR A CA 1
ATOM 657 C C . THR A 1 88 ? -12.752 14.019 15.873 1.00 85.06 88 THR A C 1
ATOM 659 O O . THR A 1 88 ? -13.278 14.012 14.760 1.00 85.06 88 THR A O 1
ATOM 662 N N . PRO A 1 89 ? -11.786 14.919 16.142 1.00 90.19 89 PRO A N 1
ATOM 663 C CA . PRO A 1 89 ? -11.392 15.989 15.210 1.00 90.19 89 PRO A CA 1
ATOM 664 C C . PRO A 1 89 ? -10.420 15.507 14.114 1.00 90.19 89 PRO A C 1
ATOM 666 O O . PRO A 1 89 ? -9.328 16.040 13.923 1.00 90.19 89 PRO A O 1
ATOM 669 N N . ARG A 1 90 ? -10.799 14.436 13.412 1.00 89.88 90 ARG A N 1
ATOM 670 C CA . ARG A 1 90 ? -10.047 13.824 12.307 1.00 89.88 90 ARG A CA 1
ATOM 671 C C . ARG A 1 90 ? -10.971 13.236 11.262 1.00 89.88 90 ARG A C 1
ATOM 673 O O . ARG A 1 90 ? -11.996 12.635 11.591 1.00 89.88 90 ARG A O 1
ATOM 680 N N . SER A 1 91 ? -10.534 13.303 10.015 1.00 89.88 91 SER A N 1
ATOM 681 C CA . SER A 1 91 ? -11.104 12.522 8.924 1.00 89.88 91 SER A CA 1
ATOM 682 C C . SER A 1 91 ? -10.745 11.041 9.086 1.00 89.88 91 SER A C 1
ATOM 684 O O . SER A 1 91 ? -9.580 10.664 8.980 1.00 89.88 91 SER A O 1
ATOM 686 N N . ALA A 1 92 ? -11.739 10.194 9.346 1.00 88.50 92 ALA A N 1
ATOM 687 C CA . ALA A 1 92 ? -11.540 8.759 9.514 1.00 88.50 92 ALA A CA 1
ATOM 688 C C . ALA A 1 92 ? -12.755 7.968 9.019 1.00 88.50 92 ALA A C 1
ATOM 690 O O . ALA A 1 92 ? -13.890 8.438 9.099 1.00 88.50 92 ALA A O 1
ATOM 691 N N . THR A 1 93 ? -12.498 6.768 8.511 1.00 87.12 93 THR A N 1
ATOM 692 C CA . THR A 1 93 ? -13.499 5.839 7.984 1.00 87.12 93 THR A CA 1
ATOM 693 C C . THR A 1 93 ? -13.263 4.487 8.639 1.00 87.12 93 THR A C 1
ATOM 695 O O . THR A 1 93 ? -12.174 3.927 8.535 1.00 87.12 93 THR A O 1
ATOM 698 N N . VAL A 1 94 ? -14.292 3.964 9.304 1.00 83.31 94 VAL A N 1
ATOM 699 C CA . VAL A 1 94 ? -14.270 2.628 9.911 1.00 83.31 94 VAL A CA 1
ATOM 700 C C . VAL A 1 94 ? -15.176 1.699 9.123 1.00 83.31 94 VAL A C 1
ATOM 702 O O . VAL A 1 94 ? -16.270 2.084 8.686 1.00 83.31 94 VAL A O 1
ATOM 705 N N . VAL A 1 95 ? -14.679 0.494 8.876 1.00 81.12 95 VAL A N 1
ATOM 706 C CA . VAL A 1 95 ? -15.308 -0.510 8.022 1.00 81.12 95 VAL A CA 1
ATOM 707 C C . VAL A 1 95 ? -15.248 -1.846 8.744 1.00 81.12 95 VAL A C 1
ATOM 709 O O . VAL A 1 95 ? -14.180 -2.260 9.179 1.00 81.12 95 VAL A O 1
ATOM 712 N N . ASN A 1 96 ? -16.390 -2.512 8.876 1.00 80.44 96 ASN A N 1
ATOM 713 C CA . ASN A 1 96 ? -16.485 -3.837 9.485 1.00 80.44 96 ASN A CA 1
ATOM 714 C C . ASN A 1 96 ? -16.413 -4.951 8.428 1.00 80.44 96 ASN A C 1
ATOM 716 O O . ASN A 1 96 ? -16.554 -4.714 7.225 1.00 80.44 96 ASN A O 1
ATOM 720 N N . ALA A 1 97 ? -16.233 -6.186 8.885 1.00 79.44 97 ALA A N 1
ATOM 721 C CA . ALA A 1 97 ? -16.096 -7.354 8.028 1.00 79.44 97 ALA A CA 1
ATOM 722 C C . ALA A 1 97 ? -17.295 -7.580 7.102 1.00 79.44 97 ALA A C 1
ATOM 724 O O . ALA A 1 97 ? -17.112 -7.933 5.939 1.00 79.44 97 ALA A O 1
ATOM 725 N N . ASN A 1 98 ? -18.515 -7.353 7.594 1.00 76.00 98 ASN A N 1
ATOM 726 C CA . ASN A 1 98 ? -19.725 -7.535 6.793 1.00 76.00 98 ASN A CA 1
ATOM 727 C C . ASN A 1 98 ? -19.750 -6.570 5.601 1.00 76.00 98 ASN A C 1
ATOM 729 O O . ASN A 1 98 ? -20.071 -6.974 4.484 1.00 76.00 98 ASN A O 1
ATOM 733 N N . LEU A 1 99 ? -19.352 -5.313 5.811 1.00 78.75 99 LEU A N 1
ATOM 734 C CA . LEU A 1 99 ? -19.257 -4.322 4.747 1.00 78.75 99 LEU A CA 1
ATOM 735 C C . LEU A 1 99 ? -18.124 -4.646 3.757 1.00 78.75 99 LEU A C 1
ATOM 737 O O . LEU A 1 99 ? -18.329 -4.515 2.551 1.00 78.75 99 LEU A O 1
ATOM 741 N N . LEU A 1 100 ? -16.967 -5.128 4.232 1.00 82.81 100 LEU A N 1
ATOM 742 C CA . LEU A 1 100 ? -15.868 -5.589 3.364 1.00 82.81 100 LEU A CA 1
ATOM 743 C C . LEU A 1 100 ? -16.293 -6.755 2.463 1.00 82.81 100 LEU A C 1
ATOM 745 O O . LEU A 1 100 ? -15.979 -6.774 1.269 1.00 82.81 100 LEU A O 1
ATOM 749 N N . ASP A 1 101 ? -17.023 -7.717 3.025 1.00 80.31 101 ASP A N 1
ATOM 750 C CA . ASP A 1 101 ? -17.518 -8.880 2.295 1.00 80.31 101 ASP A CA 1
ATOM 751 C C . ASP A 1 101 ? -18.561 -8.476 1.246 1.00 80.31 101 ASP A C 1
ATOM 753 O O . ASP A 1 101 ? -18.416 -8.857 0.080 1.00 80.31 101 ASP A O 1
ATOM 757 N N . ASN A 1 102 ? -19.550 -7.660 1.635 1.00 76.31 102 ASN A N 1
ATOM 758 C CA . ASN A 1 102 ? -20.634 -7.192 0.764 1.00 76.31 102 ASN A CA 1
ATOM 759 C C . ASN A 1 102 ? -20.135 -6.310 -0.384 1.00 76.31 102 ASN A C 1
ATOM 761 O O . ASN A 1 102 ? -20.643 -6.388 -1.498 1.00 76.31 102 ASN A O 1
ATOM 765 N N . LEU A 1 103 ? -19.123 -5.476 -0.152 1.00 78.75 103 LEU A N 1
ATOM 766 C CA . LEU A 1 103 ? -18.554 -4.627 -1.202 1.00 78.75 103 LEU A CA 1
ATOM 767 C C . LEU A 1 103 ? -17.509 -5.338 -2.060 1.00 78.75 103 LEU A C 1
ATOM 769 O O . LEU A 1 103 ? -16.950 -4.730 -2.969 1.00 78.75 103 LEU A O 1
ATOM 773 N N . GLY A 1 104 ? -17.241 -6.618 -1.791 1.00 81.31 104 GLY A N 1
ATOM 774 C CA . GLY A 1 104 ? -16.258 -7.369 -2.557 1.00 81.31 104 GLY A CA 1
ATOM 775 C C . GLY A 1 104 ? -14.845 -6.809 -2.407 1.00 81.31 104 GLY A C 1
ATOM 776 O O . GLY A 1 104 ? -14.058 -6.929 -3.336 1.00 81.31 104 GLY A O 1
ATOM 777 N N . ILE A 1 105 ? -14.516 -6.194 -1.265 1.00 85.00 105 ILE A N 1
ATOM 778 C CA . ILE A 1 105 ? -13.183 -5.639 -1.011 1.00 85.00 105 ILE A CA 1
ATOM 779 C C . ILE A 1 105 ? -12.208 -6.807 -0.831 1.00 85.00 105 ILE A C 1
ATOM 781 O O . ILE A 1 105 ? -12.320 -7.573 0.134 1.00 85.00 105 ILE A O 1
ATOM 785 N N . ARG A 1 106 ? -11.276 -6.997 -1.771 1.00 83.94 106 ARG A N 1
ATOM 786 C CA . ARG A 1 106 ? -10.281 -8.095 -1.738 1.00 83.94 106 ARG A CA 1
ATOM 787 C C . ARG A 1 106 ? -8.845 -7.603 -1.825 1.00 83.94 106 ARG A C 1
ATOM 789 O O . ARG A 1 106 ? -7.923 -8.327 -1.431 1.00 83.94 106 ARG A O 1
ATOM 796 N N . ASN A 1 107 ? -8.659 -6.399 -2.345 1.00 83.69 107 ASN A N 1
ATOM 797 C CA . ASN A 1 107 ? -7.368 -5.764 -2.515 1.00 83.69 107 ASN A CA 1
ATOM 798 C C . ASN A 1 107 ? -7.416 -4.299 -2.065 1.00 83.69 107 ASN A C 1
ATOM 800 O O . ASN A 1 107 ? -8.455 -3.759 -1.688 1.00 83.69 107 ASN A O 1
ATOM 804 N N . SER A 1 108 ? -6.252 -3.663 -2.084 1.00 82.38 108 SER A N 1
ATOM 805 C CA . SER A 1 108 ? -6.080 -2.292 -1.620 1.00 82.38 108 SER A CA 1
ATOM 806 C C . SER A 1 108 ? -6.670 -1.255 -2.594 1.00 82.38 108 SER A C 1
ATOM 808 O O . SER A 1 108 ? -6.957 -0.126 -2.201 1.00 82.38 108 SER A O 1
ATOM 810 N N . GLU A 1 109 ? -6.868 -1.623 -3.862 1.00 82.69 109 GLU A N 1
ATOM 811 C CA . GLU A 1 109 ? -7.510 -0.806 -4.899 1.00 82.69 109 GLU A CA 1
ATOM 812 C C . GLU A 1 109 ? -9.023 -0.685 -4.690 1.00 82.69 109 GLU A C 1
ATOM 814 O O . GLU A 1 109 ? -9.604 0.352 -5.004 1.00 82.69 109 GLU A O 1
ATOM 819 N N . ASP A 1 110 ? -9.657 -1.709 -4.118 1.00 86.56 110 ASP A N 1
ATOM 820 C CA . ASP A 1 110 ? -11.090 -1.710 -3.824 1.00 86.56 110 ASP A CA 1
ATOM 821 C C . ASP A 1 110 ? -11.468 -0.714 -2.716 1.00 86.56 110 ASP A C 1
ATOM 823 O O . ASP A 1 110 ? -12.606 -0.249 -2.671 1.00 86.56 110 ASP A O 1
ATOM 827 N N . LEU A 1 111 ? -10.535 -0.338 -1.833 1.00 87.44 111 LEU A N 1
ATOM 828 C CA . LEU A 1 111 ? -10.811 0.550 -0.691 1.00 87.44 111 LEU A CA 1
ATOM 829 C C . LEU A 1 111 ? -11.291 1.944 -1.101 1.00 87.44 111 LEU A C 1
ATOM 831 O O . LEU A 1 111 ? -12.026 2.590 -0.350 1.00 87.44 111 LEU A O 1
ATOM 835 N N . ILE A 1 112 ? -10.968 2.382 -2.319 1.00 86.00 112 ILE A N 1
ATOM 836 C CA . ILE A 1 112 ? -11.479 3.644 -2.856 1.00 86.00 112 ILE A CA 1
ATOM 837 C C . ILE A 1 112 ? -13.012 3.642 -2.997 1.00 86.00 112 ILE A C 1
ATOM 839 O O . ILE A 1 112 ? -13.630 4.705 -3.045 1.00 86.00 112 ILE A O 1
ATOM 843 N N . LYS A 1 113 ? -13.649 2.461 -3.029 1.00 83.38 113 LYS A N 1
ATOM 844 C CA . LYS A 1 113 ? -15.112 2.299 -3.072 1.00 83.38 113 LYS A CA 1
ATOM 845 C C . LYS A 1 113 ? -15.791 2.641 -1.738 1.00 83.38 113 LYS A C 1
ATOM 847 O O . LYS A 1 113 ? -17.003 2.821 -1.720 1.00 83.38 113 LYS A O 1
ATOM 852 N N . ILE A 1 114 ? -15.031 2.725 -0.640 1.00 82.38 114 ILE A N 1
ATOM 853 C CA . ILE A 1 114 ? -15.543 2.950 0.729 1.00 82.38 114 ILE A CA 1
ATOM 854 C C . ILE A 1 114 ? -14.908 4.124 1.455 1.00 82.38 114 ILE A C 1
ATOM 856 O O . ILE A 1 114 ? -15.488 4.634 2.410 1.00 82.38 114 ILE A O 1
ATOM 860 N N . SER A 1 115 ? -13.700 4.515 1.061 1.00 87.50 115 SER A N 1
ATOM 861 C CA . SER A 1 115 ? -12.901 5.485 1.791 1.00 87.50 115 SER A CA 1
ATOM 862 C C . SER A 1 115 ? -12.337 6.520 0.820 1.00 87.50 115 SER A C 1
ATOM 864 O O . SER A 1 115 ? -11.504 6.166 -0.023 1.00 87.50 115 SER A O 1
ATOM 866 N N . PRO A 1 116 ? -12.751 7.798 0.912 1.00 87.25 116 PRO A N 1
ATOM 867 C CA . PRO A 1 116 ? -12.160 8.848 0.094 1.00 87.25 116 PRO A CA 1
ATOM 868 C C . PRO A 1 116 ? -10.649 8.953 0.327 1.00 87.25 116 PRO A C 1
ATOM 870 O O . PRO A 1 116 ? -10.133 8.642 1.408 1.00 87.25 116 PRO A O 1
ATOM 873 N N . SER A 1 117 ? -9.950 9.407 -0.712 1.00 86.88 117 SER A N 1
ATOM 874 C CA . SER A 1 117 ? -8.501 9.639 -0.728 1.00 86.88 117 SER A CA 1
ATOM 875 C C . SER A 1 117 ? -7.637 8.409 -0.466 1.00 86.88 117 SER A C 1
ATOM 877 O O . SER A 1 117 ? -6.474 8.569 -0.097 1.00 86.88 117 SER A O 1
ATOM 879 N N . THR A 1 118 ? -8.174 7.201 -0.660 1.00 87.88 118 THR A N 1
ATOM 880 C CA . THR A 1 118 ? -7.412 5.950 -0.569 1.00 87.88 118 THR A CA 1
ATOM 881 C C . THR A 1 118 ? -7.038 5.441 -1.954 1.00 87.88 118 THR A C 1
ATOM 883 O O . THR A 1 118 ? -7.871 4.974 -2.720 1.00 87.88 118 THR A O 1
ATOM 886 N N . TYR A 1 119 ? -5.759 5.536 -2.285 1.00 78.69 119 TYR A N 1
ATOM 887 C CA . TYR A 1 119 ? -5.199 5.044 -3.536 1.00 78.69 119 TYR A CA 1
ATOM 888 C C . TYR A 1 119 ? -4.170 3.972 -3.273 1.00 78.69 119 TYR A C 1
ATOM 890 O O . TYR A 1 119 ? -3.480 4.004 -2.265 1.00 78.69 119 TYR A O 1
ATOM 898 N N . SER A 1 120 ? -4.028 3.033 -4.193 1.00 71.19 120 SER A N 1
ATOM 899 C CA . SER A 1 120 ? -3.036 1.977 -4.066 1.00 71.19 120 SER A CA 1
ATOM 900 C C . SER A 1 120 ? -2.142 1.959 -5.284 1.00 71.19 120 SER A C 1
ATOM 902 O O . SER A 1 120 ? -2.617 1.742 -6.394 1.00 71.19 120 SER A O 1
ATOM 904 N N . ASN A 1 121 ? -0.845 2.149 -5.051 1.00 61.97 121 ASN A N 1
ATOM 905 C CA . ASN A 1 121 ? 0.171 1.932 -6.068 1.00 61.97 121 ASN A CA 1
ATOM 906 C C . ASN A 1 121 ? 0.667 0.495 -5.925 1.00 61.97 121 ASN A C 1
ATOM 908 O O . ASN A 1 121 ? 1.210 0.113 -4.880 1.00 61.97 121 ASN A O 1
ATOM 912 N N . PHE A 1 122 ? 0.479 -0.295 -6.975 1.00 69.69 122 PHE A N 1
ATOM 913 C CA . PHE A 1 122 ? 0.962 -1.666 -7.028 1.00 69.69 122 PHE A CA 1
ATOM 914 C C . PHE A 1 122 ? 2.472 -1.639 -7.244 1.00 69.69 122 PHE A C 1
ATOM 916 O O . PHE A 1 122 ? 2.978 -0.999 -8.168 1.00 69.69 122 PHE A O 1
ATOM 923 N N . ARG A 1 123 ? 3.213 -2.324 -6.369 1.00 69.75 123 ARG A N 1
ATOM 924 C CA . ARG A 1 123 ? 4.658 -2.505 -6.542 1.00 69.75 123 ARG A CA 1
ATOM 925 C C . ARG A 1 123 ? 4.920 -3.915 -7.024 1.00 69.75 123 ARG A C 1
ATOM 927 O O . ARG A 1 123 ? 4.625 -4.867 -6.312 1.00 69.75 123 ARG A O 1
ATOM 934 N N . PHE A 1 124 ? 5.474 -4.010 -8.221 1.00 71.31 124 PHE A N 1
ATOM 935 C CA . PHE A 1 124 ? 5.686 -5.232 -8.975 1.00 71.31 124 PHE A CA 1
ATOM 936 C C . PHE A 1 124 ? 4.420 -6.101 -9.028 1.00 71.31 124 PHE A C 1
ATOM 938 O O . PHE A 1 124 ? 4.459 -7.301 -8.796 1.00 71.31 124 PHE A O 1
ATOM 945 N N . GLY A 1 125 ? 3.261 -5.470 -9.258 1.00 71.56 125 GLY A N 1
ATOM 946 C CA . GLY A 1 125 ? 1.982 -6.179 -9.346 1.00 71.56 125 GLY A CA 1
ATOM 947 C C . GLY A 1 125 ? 1.411 -6.665 -8.029 1.00 71.56 125 GLY A C 1
ATOM 948 O O . GLY A 1 125 ? 0.304 -7.200 -7.999 1.00 71.56 125 GLY A O 1
ATOM 949 N N . LEU A 1 126 ? 2.139 -6.476 -6.931 1.00 77.81 126 LEU A N 1
ATOM 950 C CA . LEU A 1 126 ? 1.698 -6.911 -5.627 1.00 77.81 126 LEU A CA 1
ATOM 951 C C . LEU A 1 126 ? 0.989 -5.784 -4.889 1.00 77.81 126 LEU A C 1
ATOM 953 O O . LEU A 1 126 ? 1.521 -4.679 -4.720 1.00 77.81 126 LEU A O 1
ATOM 957 N N . GLN A 1 127 ? -0.207 -6.105 -4.399 1.00 73.31 127 GLN A N 1
ATOM 958 C CA . GLN A 1 127 ? -0.933 -5.245 -3.476 1.00 73.31 127 GLN A CA 1
ATOM 959 C C . GLN A 1 127 ? -0.133 -5.088 -2.178 1.00 73.31 127 GLN A C 1
ATOM 961 O O . GLN A 1 127 ? 0.261 -6.073 -1.554 1.00 73.31 127 GLN A O 1
ATOM 966 N N . GLY A 1 128 ? 0.113 -3.843 -1.785 1.00 72.56 128 GLY A N 1
ATOM 967 C CA . GLY A 1 128 ? 0.885 -3.507 -0.597 1.00 72.56 128 GLY A CA 1
ATOM 968 C C . GLY A 1 128 ? 0.060 -2.736 0.423 1.00 72.56 128 GLY A C 1
ATOM 969 O O . GLY A 1 128 ? -1.089 -3.070 0.727 1.00 72.56 128 GLY A O 1
ATOM 970 N N . ASN A 1 129 ? 0.687 -1.697 0.952 1.00 77.31 129 ASN A N 1
ATOM 971 C CA . ASN A 1 129 ? 0.067 -0.704 1.806 1.00 77.31 129 ASN A CA 1
ATOM 972 C C . ASN A 1 129 ? -0.700 0.310 0.943 1.00 77.31 129 ASN A C 1
ATOM 974 O O . ASN A 1 129 ? -0.497 0.398 -0.272 1.00 77.31 129 ASN A O 1
ATOM 978 N N . ILE A 1 130 ? -1.605 1.064 1.558 1.00 82.50 130 ILE A N 1
ATOM 979 C CA . ILE A 1 130 ? -2.399 2.063 0.845 1.00 82.50 130 ILE A CA 1
ATOM 980 C C . ILE A 1 130 ? -1.688 3.416 0.893 1.00 82.50 130 ILE A C 1
ATOM 982 O O . ILE A 1 130 ? -0.828 3.686 1.729 1.00 82.50 130 ILE A O 1
ATOM 986 N N . SER A 1 131 ? -2.041 4.286 -0.034 1.00 83.50 131 SER A N 1
ATOM 987 C CA . SER A 1 131 ? -1.675 5.694 -0.033 1.00 83.50 131 SER A CA 1
ATOM 988 C C . SER A 1 131 ? -2.901 6.512 0.335 1.00 83.50 131 SER A C 1
ATOM 990 O O . SER A 1 131 ? -3.940 6.422 -0.314 1.00 83.50 131 SER A O 1
ATOM 992 N N . ILE A 1 132 ? -2.780 7.318 1.382 1.00 87.62 132 ILE A N 1
ATOM 993 C CA . ILE A 1 132 ? -3.808 8.246 1.836 1.00 87.62 132 ILE A CA 1
ATOM 994 C C . ILE A 1 132 ? -3.348 9.658 1.479 1.00 87.62 132 ILE A C 1
ATOM 996 O O . ILE A 1 132 ? -2.227 10.049 1.810 1.00 87.62 132 ILE A O 1
ATOM 1000 N N . ARG A 1 133 ? -4.189 10.421 0.769 1.00 87.25 133 ARG A N 1
ATOM 1001 C CA . ARG A 1 133 ? -3.856 11.783 0.300 1.00 87.25 133 ARG A CA 1
ATOM 1002 C C . ARG A 1 133 ? -2.525 11.834 -0.477 1.00 87.25 133 ARG A C 1
ATOM 1004 O O . ARG A 1 133 ? -1.705 12.721 -0.251 1.00 87.25 133 ARG A O 1
ATOM 1011 N N . ASN A 1 134 ? -2.296 10.854 -1.359 1.00 79.62 134 ASN A N 1
ATOM 1012 C CA . ASN A 1 134 ? -1.060 10.701 -2.146 1.00 79.62 134 ASN A CA 1
ATOM 1013 C C . ASN A 1 134 ? 0.219 10.494 -1.303 1.00 79.62 134 ASN A C 1
ATOM 1015 O O . ASN A 1 134 ? 1.325 10.859 -1.688 1.00 79.62 134 ASN A O 1
ATOM 1019 N N . GLN A 1 135 ? 0.088 9.928 -0.105 1.00 80.31 135 GLN A N 1
ATOM 1020 C CA . GLN A 1 135 ? 1.222 9.560 0.736 1.00 80.31 135 GLN A CA 1
ATOM 1021 C C . GLN A 1 135 ? 0.997 8.152 1.265 1.00 80.31 135 GLN A C 1
ATOM 1023 O O . GLN A 1 135 ? -0.093 7.847 1.736 1.00 80.31 135 GLN A O 1
ATOM 1028 N N . THR A 1 136 ? 2.009 7.288 1.210 1.00 79.69 136 THR A N 1
ATOM 1029 C CA . THR A 1 136 ? 1.906 5.944 1.798 1.00 79.69 136 THR A CA 1
ATOM 1030 C C . THR A 1 136 ? 1.511 6.057 3.271 1.00 79.69 136 THR A C 1
ATOM 1032 O O . THR A 1 136 ? 2.094 6.862 4.000 1.00 79.69 136 THR A O 1
ATOM 1035 N N . SER A 1 137 ? 0.517 5.287 3.705 1.00 84.06 137 SER A N 1
ATOM 1036 C CA . SER A 1 137 ? 0.048 5.287 5.090 1.00 84.06 137 SER A CA 1
ATOM 1037 C C . SER A 1 137 ? 0.958 4.470 6.003 1.00 84.06 137 SER A C 1
ATOM 1039 O O . SER A 1 137 ? 1.775 3.681 5.528 1.00 84.06 137 SER A O 1
ATOM 1041 N N . ASP A 1 138 ? 0.839 4.626 7.315 1.00 86.38 138 ASP A N 1
ATOM 1042 C CA . ASP A 1 138 ? 1.361 3.641 8.266 1.00 86.38 138 ASP A CA 1
ATOM 1043 C C . ASP A 1 138 ? 0.427 2.436 8.386 1.00 86.38 138 ASP A C 1
ATOM 1045 O O . ASP A 1 138 ? -0.753 2.494 8.030 1.00 86.38 138 ASP A O 1
ATOM 1049 N N . PHE A 1 139 ? 0.978 1.337 8.892 1.00 86.12 139 PHE A N 1
ATOM 1050 C CA . PHE A 1 139 ? 0.297 0.058 9.027 1.00 86.12 139 PHE A CA 1
ATOM 1051 C C . PHE A 1 139 ? 0.319 -0.363 10.500 1.00 86.12 139 PHE A C 1
ATOM 1053 O O . PHE A 1 139 ? 1.389 -0.596 11.068 1.00 86.12 139 PHE A O 1
ATOM 1060 N N . TYR A 1 140 ? -0.854 -0.438 11.123 1.00 90.31 140 TYR A N 1
ATOM 1061 C CA . TYR A 1 140 ? -1.019 -0.833 12.521 1.00 90.31 140 TYR A CA 1
ATOM 1062 C C . TYR A 1 140 ? -1.867 -2.094 12.635 1.00 90.31 140 TYR A C 1
ATOM 1064 O O . TYR A 1 140 ? -2.757 -2.345 11.830 1.00 90.31 140 TYR A O 1
ATOM 1072 N N . PHE A 1 141 ? -1.611 -2.890 13.660 1.00 89.62 141 PHE A N 1
ATOM 1073 C CA . PHE A 1 141 ? -2.410 -4.052 14.013 1.00 89.62 141 PHE A CA 1
ATOM 1074 C C . PHE A 1 141 ? -2.753 -3.970 15.492 1.00 89.62 141 PHE A C 1
ATOM 1076 O O . PHE A 1 141 ? -1.852 -3.894 16.327 1.00 89.62 141 PHE A O 1
ATOM 1083 N N . ARG A 1 142 ? -4.049 -3.939 15.821 1.00 87.00 142 ARG A N 1
ATOM 1084 C CA . ARG A 1 142 ? -4.544 -3.780 17.202 1.00 87.00 142 ARG A CA 1
ATOM 1085 C C . ARG A 1 142 ? -3.927 -2.566 17.925 1.00 87.00 142 ARG A C 1
ATOM 1087 O O . ARG A 1 142 ? -3.656 -2.617 19.121 1.00 87.00 142 ARG A O 1
ATOM 1094 N N . GLY A 1 143 ? -3.666 -1.476 17.202 1.00 86.56 143 GLY A N 1
ATOM 1095 C CA . GLY A 1 143 ? -3.070 -0.261 17.771 1.00 86.56 143 GLY A CA 1
ATOM 1096 C C . GLY A 1 143 ? -1.529 -0.247 17.875 1.00 86.56 143 GLY A C 1
ATOM 1097 O O . GLY A 1 143 ? -0.940 0.736 18.340 1.00 86.56 143 GLY A O 1
ATOM 1098 N N . MET A 1 144 ? -0.870 -1.329 17.455 1.00 90.81 144 MET A N 1
ATOM 1099 C CA . MET A 1 144 ? 0.580 -1.547 17.536 1.00 90.81 144 MET A CA 1
ATOM 1100 C C . MET A 1 144 ? 1.197 -1.509 16.136 1.00 90.81 144 MET A C 1
ATOM 1102 O O . MET A 1 144 ? 0.539 -1.876 15.159 1.00 90.81 144 MET A O 1
ATOM 1106 N N . ARG A 1 145 ? 2.425 -1.008 15.995 1.00 89.50 145 ARG A N 1
ATOM 1107 C CA . ARG A 1 145 ? 3.062 -0.827 14.685 1.00 89.50 145 ARG A CA 1
ATOM 1108 C C . ARG A 1 145 ? 3.359 -2.185 14.059 1.00 89.50 145 ARG A C 1
ATOM 1110 O O . ARG A 1 145 ? 3.901 -3.067 14.716 1.00 89.50 145 ARG A O 1
ATOM 1117 N N . ARG A 1 146 ? 3.032 -2.342 12.777 1.00 89.19 146 ARG A N 1
ATOM 1118 C CA . ARG A 1 146 ? 3.236 -3.587 12.032 1.00 89.19 146 ARG A CA 1
ATOM 1119 C C . ARG A 1 146 ? 4.219 -3.402 10.877 1.00 89.19 146 ARG A C 1
ATOM 1121 O O . ARG A 1 146 ? 4.391 -2.295 10.358 1.00 89.19 146 ARG A O 1
ATOM 1128 N N . ILE A 1 147 ? 4.866 -4.491 10.463 1.00 88.44 147 ILE A N 1
ATOM 1129 C CA . ILE A 1 147 ? 5.747 -4.491 9.294 1.00 88.44 147 ILE A CA 1
ATOM 1130 C C . ILE A 1 147 ? 4.923 -4.187 8.030 1.00 88.44 147 ILE A C 1
ATOM 1132 O O . ILE A 1 147 ? 3.887 -4.796 7.769 1.00 88.44 147 ILE A O 1
ATOM 1136 N N . ASP A 1 148 ? 5.415 -3.235 7.241 1.00 81.62 148 ASP A N 1
ATOM 1137 C CA . ASP A 1 148 ? 4.775 -2.737 6.023 1.00 81.62 148 ASP A CA 1
ATOM 1138 C C . ASP A 1 148 ? 4.823 -3.820 4.918 1.00 81.62 148 ASP A C 1
ATOM 1140 O O . ASP A 1 148 ? 5.910 -4.314 4.597 1.00 81.62 148 ASP A O 1
ATOM 1144 N N . PRO A 1 149 ? 3.680 -4.216 4.324 1.00 80.25 149 PRO A N 1
ATOM 1145 C CA . PRO A 1 149 ? 3.643 -5.222 3.262 1.00 80.25 149 PRO A CA 1
ATOM 1146 C C . PRO A 1 149 ? 4.196 -4.742 1.915 1.00 80.25 149 PRO A C 1
ATOM 1148 O O . PRO A 1 149 ? 4.329 -5.561 1.001 1.00 80.25 149 PRO A O 1
ATOM 1151 N N . GLN A 1 150 ? 4.494 -3.445 1.757 1.00 75.38 150 GLN A N 1
ATOM 1152 C CA . GLN A 1 150 ? 4.672 -2.769 0.470 1.00 75.38 150 GLN A CA 1
ATOM 1153 C C . GLN A 1 150 ? 5.512 -3.548 -0.557 1.00 75.38 150 GLN A C 1
ATOM 1155 O O . GLN A 1 150 ? 6.744 -3.543 -0.544 1.00 75.38 150 GLN A O 1
ATOM 1160 N N . GLY A 1 151 ? 4.812 -4.150 -1.523 1.00 74.94 151 GLY A N 1
ATOM 1161 C CA . GLY A 1 151 ? 5.397 -4.857 -2.656 1.00 74.94 151 GLY A CA 1
ATOM 1162 C C . GLY A 1 151 ? 6.019 -6.212 -2.327 1.00 74.94 151 GLY A C 1
ATOM 1163 O O . GLY A 1 151 ? 6.642 -6.765 -3.220 1.00 74.94 151 GLY A O 1
ATOM 1164 N N . ASN A 1 152 ? 5.906 -6.747 -1.102 1.00 81.94 152 ASN A N 1
ATOM 1165 C CA . ASN A 1 152 ? 6.571 -7.993 -0.690 1.00 81.94 152 ASN A CA 1
ATOM 1166 C C . ASN A 1 152 ? 5.674 -9.198 -0.417 1.00 81.94 152 ASN A C 1
ATOM 1168 O O . ASN A 1 152 ? 6.088 -10.328 -0.668 1.00 81.94 152 ASN A O 1
ATOM 1172 N N . PHE A 1 153 ? 4.481 -8.975 0.120 1.00 87.12 153 PHE A N 1
ATOM 1173 C CA . PHE A 1 153 ? 3.472 -10.014 0.281 1.00 87.12 153 PHE A CA 1
ATOM 1174 C C . PHE A 1 153 ? 2.081 -9.399 0.178 1.00 87.12 153 PHE A C 1
ATOM 1176 O O . PHE A 1 153 ? 1.901 -8.197 0.369 1.00 87.12 153 PHE A O 1
ATOM 1183 N N . ARG A 1 154 ? 1.091 -10.241 -0.107 1.00 87.12 154 ARG A N 1
ATOM 1184 C CA . ARG A 1 154 ? -0.301 -9.824 -0.229 1.00 87.12 154 ARG A CA 1
ATOM 1185 C C . ARG A 1 154 ? -0.899 -9.471 1.137 1.00 87.12 154 ARG A C 1
ATOM 1187 O O . ARG A 1 154 ? -0.972 -10.318 2.028 1.00 87.12 154 ARG A O 1
ATOM 1194 N N . THR A 1 155 ? -1.399 -8.242 1.276 1.00 87.50 155 THR A N 1
ATOM 1195 C CA . THR A 1 155 ? -2.204 -7.831 2.439 1.00 87.50 155 THR A CA 1
ATOM 1196 C C . THR A 1 155 ? -3.521 -8.608 2.499 1.00 87.50 155 THR A C 1
ATOM 1198 O O . THR A 1 155 ? -4.261 -8.641 1.513 1.00 87.50 155 THR A O 1
ATOM 1201 N N . MET A 1 156 ? -3.842 -9.191 3.657 1.00 87.25 156 MET A N 1
ATOM 1202 C CA . MET A 1 156 ? -5.089 -9.928 3.893 1.00 87.25 156 MET A CA 1
ATOM 1203 C C . MET A 1 156 ? -6.183 -8.994 4.420 1.00 87.25 156 MET A C 1
ATOM 1205 O O . MET A 1 156 ? -6.280 -8.782 5.624 1.00 87.25 156 MET A O 1
ATOM 1209 N N . TRP A 1 157 ? -7.013 -8.439 3.532 1.00 85.75 157 TRP A N 1
ATOM 1210 C CA . TRP A 1 157 ? -8.063 -7.470 3.894 1.00 85.75 157 TRP A CA 1
ATOM 1211 C C . TRP A 1 157 ? -9.286 -8.111 4.566 1.00 85.75 157 TRP A C 1
ATOM 1213 O O . TRP A 1 157 ? -9.798 -7.575 5.545 1.00 85.75 157 TRP A O 1
ATOM 1223 N N . THR A 1 158 ? -9.717 -9.283 4.096 1.00 83.69 158 THR A N 1
ATOM 1224 C CA . THR A 1 158 ? -10.920 -9.999 4.573 1.00 83.69 158 THR A CA 1
ATOM 1225 C C . THR A 1 158 ? -10.704 -10.796 5.865 1.00 83.69 158 THR A C 1
ATOM 1227 O O . THR A 1 158 ? -11.668 -11.229 6.493 1.00 83.69 158 THR A O 1
ATOM 1230 N N . ALA A 1 159 ? -9.450 -10.960 6.300 1.00 88.69 159 ALA A N 1
ATOM 1231 C CA . ALA A 1 159 ? -9.088 -11.624 7.555 1.00 88.69 159 ALA A CA 1
ATOM 1232 C C . ALA A 1 159 ? -9.167 -10.681 8.776 1.00 88.69 159 ALA A C 1
ATOM 1234 O O . ALA A 1 159 ? -8.539 -10.932 9.806 1.00 88.69 159 ALA A O 1
ATOM 1235 N N . ASN A 1 160 ? -9.914 -9.582 8.658 1.00 87.75 160 ASN A N 1
ATOM 1236 C CA . ASN A 1 160 ? -10.077 -8.571 9.698 1.00 87.75 160 ASN A CA 1
ATOM 1237 C C . ASN A 1 160 ? -11.554 -8.420 10.047 1.00 87.75 160 ASN A C 1
ATOM 1239 O O . ASN A 1 160 ? -12.416 -8.502 9.171 1.00 87.75 160 ASN A O 1
ATOM 1243 N N . ASP A 1 161 ? -11.831 -8.210 11.330 1.00 82.38 161 ASP A N 1
ATOM 1244 C CA . ASP A 1 161 ? -13.164 -7.868 11.823 1.00 82.38 161 ASP A CA 1
ATOM 1245 C C . ASP A 1 161 ? -13.496 -6.405 11.524 1.00 82.38 161 ASP A C 1
ATOM 1247 O O . ASP A 1 161 ? -14.606 -6.076 11.110 1.00 82.38 161 ASP A O 1
ATOM 1251 N N . SER A 1 162 ? -12.500 -5.530 11.671 1.00 81.94 162 SER A N 1
ATOM 1252 C CA . SER A 1 162 ? -12.615 -4.125 11.313 1.00 81.94 162 SER A CA 1
ATOM 1253 C C . SER A 1 162 ? -11.312 -3.554 10.762 1.00 81.94 162 SER A C 1
ATOM 1255 O O . SER A 1 162 ? -10.206 -4.010 11.070 1.00 81.94 162 SER A O 1
ATOM 1257 N N . LEU A 1 163 ? -11.479 -2.547 9.911 1.00 85.88 163 LEU A N 1
ATOM 1258 C CA . LEU A 1 163 ? -10.432 -1.721 9.337 1.00 85.88 163 LEU A CA 1
ATOM 1259 C C . LEU A 1 163 ? -10.739 -0.264 9.648 1.00 85.88 163 LEU A C 1
ATOM 1261 O O . LEU A 1 163 ? -11.854 0.217 9.427 1.00 85.88 163 LEU A O 1
ATOM 1265 N N . GLU A 1 164 ? -9.726 0.449 10.109 1.00 86.44 164 GLU A N 1
ATOM 1266 C CA . GLU A 1 164 ? -9.810 1.873 10.397 1.00 86.44 164 GLU A CA 1
ATOM 1267 C C . GLU A 1 164 ? -8.836 2.601 9.491 1.00 86.44 164 GLU A C 1
ATOM 1269 O O . GLU A 1 164 ? -7.640 2.325 9.511 1.00 86.44 164 GLU A O 1
ATOM 1274 N N . ILE A 1 165 ? -9.350 3.526 8.691 1.00 90.00 165 ILE A N 1
ATOM 1275 C CA . ILE A 1 165 ? -8.559 4.336 7.773 1.00 90.00 165 ILE A CA 1
ATOM 1276 C C . ILE A 1 165 ? -8.617 5.767 8.282 1.00 90.00 165 ILE A C 1
ATOM 1278 O O . ILE A 1 165 ? -9.668 6.409 8.217 1.00 90.00 165 ILE A O 1
ATOM 1282 N N . VAL A 1 166 ? -7.497 6.263 8.795 1.00 90.38 166 VAL A N 1
ATOM 1283 C CA . VAL A 1 166 ? -7.393 7.593 9.401 1.00 90.38 166 VAL A CA 1
ATOM 1284 C C . VAL A 1 166 ? -6.500 8.461 8.533 1.00 90.38 166 VAL A C 1
ATOM 1286 O O . VAL A 1 166 ? -5.388 8.068 8.186 1.00 90.38 166 VAL A O 1
ATOM 1289 N N . ARG A 1 167 ? -7.004 9.639 8.165 1.00 91.69 167 ARG A N 1
ATOM 1290 C CA . ARG A 1 167 ? -6.335 10.575 7.259 1.00 91.69 167 ARG A CA 1
ATOM 1291 C C . ARG A 1 167 ? -5.663 11.676 8.067 1.00 91.69 167 ARG A C 1
ATOM 1293 O O . ARG A 1 167 ? -6.248 12.208 9.012 1.00 91.69 167 ARG A O 1
ATOM 1300 N N . GLY A 1 168 ? -4.443 12.027 7.674 1.00 88.06 168 GLY A N 1
ATOM 1301 C CA . GLY A 1 168 ? -3.602 12.932 8.454 1.00 88.06 168 GLY A CA 1
ATOM 1302 C C . GLY A 1 168 ? -2.808 12.206 9.547 1.00 88.06 168 GLY A C 1
ATOM 1303 O O . GLY A 1 168 ? -3.013 11.017 9.777 1.00 88.06 168 GLY A O 1
ATOM 1304 N N . PRO A 1 169 ? -1.902 12.904 10.249 1.00 85.69 169 PRO A N 1
ATOM 1305 C CA . PRO A 1 169 ? -0.927 12.269 11.120 1.00 85.69 169 PRO A CA 1
ATOM 1306 C C . PRO A 1 169 ? -1.583 11.508 12.268 1.00 85.69 169 PRO A C 1
ATOM 1308 O O . PRO A 1 169 ? -2.614 11.934 12.815 1.00 85.69 169 PRO A O 1
ATOM 1311 N N . SER A 1 170 ? -0.930 10.404 12.629 1.00 82.50 170 SER A N 1
ATOM 1312 C CA . SER A 1 170 ? -1.320 9.538 13.731 1.00 82.50 170 SER A CA 1
ATOM 1313 C C . SER A 1 170 ? -1.335 10.278 15.068 1.00 82.50 170 SER A C 1
ATOM 1315 O O . SER A 1 170 ? -0.693 11.313 15.257 1.00 82.50 170 SER A O 1
ATOM 1317 N N . SER A 1 171 ? -2.132 9.761 16.003 1.00 82.25 171 SER A N 1
ATOM 1318 C CA . SER A 1 171 ? -2.135 10.268 17.374 1.00 82.25 171 SER A CA 1
ATOM 1319 C C . SER A 1 171 ? -0.752 10.076 18.012 1.00 82.25 171 SER A C 1
ATOM 1321 O O . SER A 1 171 ? -0.105 9.059 17.747 1.00 82.25 171 SER A O 1
ATOM 1323 N N . PRO A 1 172 ? -0.328 10.967 18.927 1.00 80.56 172 PRO A N 1
ATOM 1324 C CA . PRO A 1 172 ? 0.850 10.781 19.781 1.00 80.56 172 PRO A CA 1
ATOM 1325 C C . PRO A 1 172 ? 0.990 9.403 20.460 1.00 80.56 172 PRO A C 1
ATOM 1327 O O . PRO A 1 172 ? 2.074 9.042 20.908 1.00 80.56 172 PRO A O 1
ATOM 1330 N N . ILE A 1 173 ? -0.072 8.604 20.552 1.00 80.75 173 ILE A N 1
ATOM 1331 C CA . ILE A 1 173 ? -0.025 7.255 21.141 1.00 80.75 173 ILE A CA 1
ATOM 1332 C C . ILE A 1 173 ? 0.586 6.185 20.218 1.00 80.75 173 ILE A C 1
ATOM 1334 O O . ILE A 1 173 ? 0.898 5.072 20.650 1.00 80.75 173 ILE A O 1
ATOM 1338 N N . PHE A 1 174 ? 0.720 6.490 18.928 1.00 81.31 174 PHE A N 1
ATOM 1339 C CA . PHE A 1 174 ? 1.105 5.530 17.894 1.00 81.31 174 PHE A CA 1
ATOM 1340 C C . PHE A 1 174 ? 2.590 5.553 17.530 1.00 81.31 174 PHE A C 1
ATOM 1342 O O . PHE A 1 174 ? 3.032 4.680 16.784 1.00 81.31 174 PHE A O 1
ATOM 1349 N N . GLY A 1 175 ? 3.359 6.510 18.054 1.00 84.69 175 GLY A N 1
ATOM 1350 C CA . GLY A 1 175 ? 4.760 6.676 17.678 1.00 84.69 175 GLY A CA 1
ATOM 1351 C C . GLY A 1 175 ? 4.977 7.666 16.539 1.00 84.69 175 GLY A C 1
ATOM 1352 O O . GLY A 1 175 ? 4.086 8.425 16.144 1.00 84.69 175 GLY A O 1
ATOM 1353 N N . LEU A 1 176 ? 6.191 7.618 15.997 1.00 87.06 176 LEU A N 1
ATOM 1354 C CA . LEU A 1 176 ? 6.544 8.238 14.725 1.00 87.06 176 LEU A CA 1
ATOM 1355 C C . LEU A 1 176 ? 5.640 7.704 13.608 1.00 87.06 176 LEU A C 1
ATOM 1357 O O . LEU A 1 176 ? 5.320 6.516 13.575 1.00 87.06 176 LEU A O 1
ATOM 1361 N N . GLY A 1 177 ? 5.250 8.573 12.675 1.00 84.44 177 GLY A N 1
ATOM 1362 C CA . GLY A 1 177 ? 4.275 8.210 11.647 1.00 84.44 177 GLY A CA 1
ATOM 1363 C C . GLY A 1 177 ? 4.286 9.122 10.427 1.00 84.44 177 GLY A C 1
ATOM 1364 O O . GLY A 1 177 ? 4.785 10.245 10.462 1.00 84.44 177 GLY A O 1
ATOM 1365 N N . ARG A 1 178 ? 3.750 8.632 9.317 1.00 85.38 178 ARG A N 1
ATOM 1366 C CA . ARG A 1 178 ? 3.635 9.315 8.030 1.00 85.38 178 ARG A CA 1
ATOM 1367 C C . ARG A 1 178 ? 2.458 10.297 8.052 1.00 85.38 178 ARG A C 1
ATOM 1369 O O . ARG A 1 178 ? 1.414 10.053 8.647 1.00 85.38 178 ARG A O 1
ATOM 1376 N N . ILE A 1 179 ? 2.613 11.421 7.349 1.00 84.56 179 ILE A N 1
ATOM 1377 C CA . ILE A 1 179 ? 1.607 12.500 7.342 1.00 84.56 179 ILE A CA 1
ATOM 1378 C C . ILE A 1 179 ? 0.308 12.128 6.620 1.00 84.56 179 ILE A C 1
ATOM 1380 O O . ILE A 1 179 ? -0.736 12.674 6.958 1.00 84.56 179 ILE A O 1
ATOM 1384 N N . GLY A 1 180 ? 0.363 11.184 5.669 1.00 81.75 180 GLY A N 1
ATOM 1385 C CA . GLY A 1 180 ? -0.827 10.692 4.966 1.00 81.75 180 GLY A CA 1
ATOM 1386 C C . GLY A 1 180 ? -1.849 10.065 5.911 1.00 81.75 180 GLY A C 1
ATOM 1387 O O . GLY A 1 180 ? -3.051 10.152 5.670 1.00 81.75 180 GLY A O 1
ATOM 1388 N N . GLY A 1 181 ? -1.369 9.510 7.023 1.00 89.31 181 GLY A N 1
ATOM 1389 C CA . GLY A 1 181 ? -2.158 8.827 8.031 1.00 89.31 181 GLY A CA 1
ATOM 1390 C C . GLY A 1 181 ? -1.889 7.341 8.041 1.00 89.31 181 GLY A C 1
ATOM 1391 O O . GLY A 1 181 ? -0.781 6.911 7.721 1.00 89.31 181 GLY A O 1
ATOM 1392 N N . TYR A 1 182 ? -2.868 6.554 8.462 1.00 89.12 182 TYR A N 1
ATOM 1393 C CA . TYR A 1 182 ? -2.638 5.157 8.789 1.00 89.12 182 TYR A CA 1
ATOM 1394 C C . TYR A 1 182 ? -3.857 4.277 8.557 1.00 89.12 182 TYR A C 1
ATOM 1396 O O . TYR A 1 182 ? -4.999 4.744 8.543 1.00 89.12 182 TYR A O 1
ATOM 1404 N N . VAL A 1 183 ? -3.588 2.982 8.407 1.00 89.44 183 VAL A N 1
ATOM 1405 C CA . VAL A 1 183 ? -4.600 1.934 8.493 1.00 89.44 183 VAL A CA 1
ATOM 1406 C C . VAL A 1 183 ? -4.329 1.086 9.721 1.00 89.44 183 VAL A C 1
ATOM 1408 O O . VAL A 1 183 ? -3.206 0.617 9.911 1.00 89.44 183 VAL A O 1
ATOM 1411 N N . ASN A 1 184 ? -5.350 0.882 10.547 1.00 89.50 184 ASN A N 1
ATOM 1412 C CA . ASN A 1 184 ? -5.297 -0.029 11.681 1.00 89.50 184 ASN A CA 1
ATOM 1413 C C . ASN A 1 184 ? -6.199 -1.243 11.427 1.00 89.50 184 ASN A C 1
ATOM 1415 O O . ASN A 1 184 ? -7.373 -1.108 11.075 1.00 89.50 184 ASN A O 1
ATOM 1419 N N . PHE A 1 185 ? -5.613 -2.426 11.584 1.00 89.06 185 PHE A N 1
ATOM 1420 C CA . PHE A 1 185 ? -6.232 -3.720 11.335 1.00 89.06 185 PHE A CA 1
ATOM 1421 C C . PHE A 1 185 ? -6.586 -4.384 12.660 1.00 89.06 185 PHE A C 1
ATOM 1423 O O . PHE A 1 185 ? -5.715 -4.580 13.512 1.00 89.06 185 PHE A O 1
ATOM 1430 N N . ASN A 1 186 ? -7.842 -4.795 12.805 1.00 87.25 186 ASN A N 1
ATOM 1431 C CA . ASN A 1 186 ? -8.279 -5.630 13.916 1.00 87.25 186 ASN A CA 1
ATOM 1432 C C . ASN A 1 186 ? -8.629 -7.023 13.367 1.00 87.25 186 ASN A C 1
ATOM 1434 O O . ASN A 1 186 ? -9.525 -7.125 12.525 1.00 87.25 186 ASN A O 1
ATOM 1438 N N . PRO A 1 187 ? -7.933 -8.099 13.787 1.00 89.00 187 PRO A N 1
ATOM 1439 C CA . PRO A 1 187 ? -8.148 -9.437 13.235 1.00 89.00 187 PRO A CA 1
ATOM 1440 C C . PRO A 1 187 ? -9.564 -9.938 13.538 1.00 89.00 187 PRO A C 1
ATOM 1442 O O . PRO A 1 187 ? -10.183 -9.501 14.508 1.00 89.00 187 PRO A O 1
ATOM 1445 N N . LYS A 1 188 ? -10.053 -10.912 12.759 1.00 84.12 188 LYS A N 1
ATOM 1446 C CA . LYS A 1 188 ? -11.345 -11.586 13.011 1.00 84.12 188 LYS A CA 1
ATOM 1447 C C . LYS A 1 188 ? -11.452 -12.094 14.450 1.00 84.12 188 LYS A C 1
ATOM 1449 O O . LYS A 1 188 ? -12.498 -11.995 15.089 1.00 84.12 188 LYS A O 1
ATOM 1454 N N . THR A 1 189 ? -10.331 -12.558 14.997 1.00 79.44 189 THR A N 1
ATOM 1455 C CA . THR A 1 189 ? -10.246 -13.076 16.362 1.00 79.44 189 THR A CA 1
ATOM 1456 C C . THR A 1 189 ? -10.243 -12.011 17.464 1.00 79.44 189 THR A C 1
ATOM 1458 O O . THR A 1 189 ? -10.437 -12.359 18.627 1.00 79.44 189 THR A O 1
ATOM 1461 N N . ALA A 1 190 ? -10.125 -10.716 17.138 1.00 65.31 190 ALA A N 1
ATOM 1462 C CA . ALA A 1 190 ? -10.197 -9.625 18.121 1.00 65.31 190 ALA A CA 1
ATOM 1463 C C . ALA A 1 190 ? -11.624 -9.306 18.590 1.00 65.31 190 ALA A C 1
ATOM 1465 O O . ALA A 1 190 ? -11.794 -8.531 19.524 1.00 65.31 190 ALA A O 1
ATOM 1466 N N . ARG A 1 191 ? -12.657 -9.916 17.996 1.00 57.81 191 ARG A N 1
ATOM 1467 C CA . ARG A 1 191 ? -14.063 -9.669 18.354 1.00 57.81 191 ARG A CA 1
ATOM 1468 C C . ARG A 1 191 ? -14.381 -9.923 19.838 1.00 57.81 191 ARG A C 1
ATOM 1470 O O . ARG A 1 191 ? -15.240 -9.253 20.400 1.00 57.81 191 ARG A O 1
ATOM 1477 N N . LEU A 1 192 ? -13.640 -10.828 20.485 1.00 50.88 192 LEU A N 1
ATOM 1478 C CA . LEU A 1 192 ? -13.712 -11.080 21.933 1.00 50.88 192 LEU A CA 1
ATOM 1479 C C . LEU A 1 192 ? -13.209 -9.896 22.782 1.00 50.88 192 LEU A C 1
ATOM 1481 O O . LEU A 1 192 ? -13.659 -9.703 23.911 1.00 50.88 192 LEU A O 1
ATOM 1485 N N . ALA A 1 193 ? -12.284 -9.096 22.247 1.00 42.31 193 ALA A N 1
ATOM 1486 C CA . ALA A 1 193 ? -11.685 -7.952 22.926 1.00 42.31 193 ALA A CA 1
ATOM 1487 C C . ALA A 1 193 ? -12.673 -6.785 23.056 1.00 42.31 193 ALA A C 1
ATOM 1489 O O . ALA A 1 193 ? -12.718 -6.125 24.100 1.00 42.31 193 ALA A O 1
ATOM 1490 N N . THR A 1 194 ? -13.461 -6.552 21.997 1.00 43.72 194 THR A N 1
ATOM 1491 C CA . THR A 1 194 ? -14.373 -5.408 21.846 1.00 43.72 194 THR A CA 1
ATOM 1492 C C . THR A 1 194 ? -15.632 -5.547 22.697 1.00 43.72 194 THR A C 1
ATOM 1494 O O . THR A 1 194 ? -16.088 -4.559 23.265 1.00 43.72 194 THR A O 1
ATOM 1497 N N . THR A 1 195 ? -16.180 -6.759 22.834 1.00 46.03 195 THR A N 1
ATOM 1498 C CA . THR A 1 195 ? -17.385 -6.997 23.647 1.00 46.03 195 THR A CA 1
ATOM 1499 C C . THR A 1 195 ? -17.081 -7.152 25.135 1.00 46.03 195 THR A C 1
ATOM 1501 O O . THR A 1 195 ? -17.993 -7.026 25.946 1.00 46.03 195 THR A O 1
ATOM 1504 N N . GLY A 1 196 ? -15.827 -7.442 25.515 1.00 45.72 196 GLY A N 1
ATOM 1505 C CA . GLY A 1 196 ? -15.427 -7.653 26.916 1.00 45.72 196 GLY A CA 1
ATOM 1506 C C . GLY A 1 196 ? -16.123 -8.837 27.600 1.00 45.72 196 GLY A C 1
ATOM 1507 O O . GLY A 1 196 ? -15.958 -9.043 28.799 1.00 45.72 196 GLY A O 1
ATOM 1508 N N . GLN A 1 197 ? -16.903 -9.612 26.849 1.00 48.88 197 GLN A N 1
ATOM 1509 C CA . GLN A 1 197 ? -17.774 -10.664 27.346 1.00 48.88 197 GLN A CA 1
ATOM 1510 C C . GLN A 1 197 ? -17.627 -11.896 26.462 1.00 48.88 197 GLN A C 1
ATOM 1512 O O . GLN A 1 197 ? -17.596 -11.807 25.230 1.00 48.88 197 GLN A O 1
ATOM 1517 N N . TYR A 1 198 ? -17.500 -13.046 27.119 1.00 60.78 198 TYR A N 1
ATOM 1518 C CA . TYR A 1 198 ? -17.377 -14.341 26.465 1.00 60.78 198 TYR A CA 1
ATOM 1519 C C . TYR A 1 198 ? -18.676 -14.680 25.734 1.00 60.78 198 TYR A C 1
ATOM 1521 O O . TYR A 1 198 ? -19.761 -14.385 26.230 1.00 60.78 198 TYR A O 1
ATOM 1529 N N . LEU A 1 199 ? -18.563 -15.325 24.572 1.00 63.44 199 LEU A N 1
ATOM 1530 C CA . LEU A 1 199 ? -19.723 -15.941 23.931 1.00 63.44 199 LEU A CA 1
ATOM 1531 C C . LEU A 1 199 ? -20.368 -16.927 24.919 1.00 63.44 199 LEU A C 1
ATOM 1533 O O . LEU A 1 199 ? -19.657 -17.687 25.578 1.00 63.44 199 LEU A O 1
ATOM 1537 N N . GLU A 1 200 ? -21.696 -16.900 25.033 1.00 65.31 200 GLU A N 1
ATOM 1538 C CA . GLU A 1 200 ? -22.442 -17.781 25.946 1.00 65.31 200 GLU A CA 1
ATOM 1539 C C . GLU A 1 200 ? -22.341 -19.251 25.519 1.00 65.31 200 GLU A C 1
ATOM 1541 O O . GLU A 1 200 ? -22.251 -20.153 26.352 1.00 65.31 200 GLU A O 1
ATOM 1546 N N . GLU A 1 201 ? -22.298 -19.479 24.207 1.00 76.75 201 GLU A N 1
ATOM 1547 C CA . GLU A 1 201 ? -22.216 -20.787 23.573 1.00 76.75 201 GLU A CA 1
ATOM 1548 C C . GLU A 1 201 ? -21.180 -20.783 22.436 1.00 76.75 201 GLU A C 1
ATOM 1550 O O . GLU A 1 201 ? -20.890 -19.728 21.858 1.00 76.75 201 GLU A O 1
ATOM 1555 N N . PRO A 1 202 ? -20.5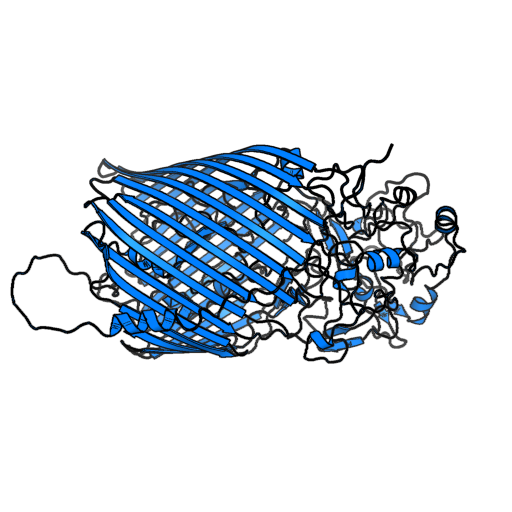86 -21.944 22.103 1.00 83.81 202 PRO A N 1
ATOM 1556 C CA . PRO A 1 202 ? -19.771 -22.075 20.905 1.00 83.81 202 PRO A CA 1
ATOM 1557 C C . PRO A 1 202 ? -20.582 -21.701 19.661 1.00 83.81 202 PRO A C 1
ATOM 1559 O O . PRO A 1 202 ? -21.634 -22.282 19.410 1.00 83.81 202 PRO A O 1
ATOM 1562 N N . SER A 1 203 ? -20.069 -20.762 18.873 1.00 84.94 203 SER A N 1
ATOM 1563 C CA . SER A 1 203 ? -20.657 -20.347 17.600 1.00 84.94 203 SER A CA 1
ATOM 1564 C C . SER A 1 203 ? -19.581 -20.264 16.532 1.00 84.94 203 SER A C 1
ATOM 1566 O O . SER A 1 203 ? -18.400 -20.037 16.818 1.00 84.94 203 SER A O 1
ATOM 1568 N N . GLY A 1 204 ? -19.975 -20.476 15.284 1.00 87.38 204 GLY A N 1
ATOM 1569 C CA . GLY A 1 204 ? -19.024 -20.439 14.191 1.00 87.38 204 GLY A CA 1
ATOM 1570 C C . GLY A 1 204 ? -19.646 -20.203 12.833 1.00 87.38 204 GLY A C 1
ATOM 1571 O O . GLY A 1 204 ? -20.865 -20.205 12.631 1.00 87.38 204 GLY A O 1
ATOM 1572 N N . GLN A 1 205 ? -18.763 -19.991 11.869 1.00 90.31 205 GLN A N 1
ATOM 1573 C CA . GLN A 1 205 ? -19.138 -19.791 10.487 1.00 90.31 205 GLN A CA 1
ATOM 1574 C C . GLN A 1 205 ? -18.140 -20.475 9.561 1.00 90.31 205 GLN A C 1
ATOM 1576 O O . GLN A 1 205 ? -16.935 -20.462 9.779 1.00 90.31 205 GLN A O 1
ATOM 1581 N N . PHE A 1 206 ? -18.648 -21.038 8.474 1.00 95.06 206 PHE A N 1
ATOM 1582 C CA . PHE A 1 206 ? -17.849 -21.474 7.340 1.00 95.06 206 PHE A CA 1
ATOM 1583 C C . PHE A 1 206 ? -18.310 -20.753 6.073 1.00 95.06 206 PHE A C 1
ATOM 1585 O O . PHE A 1 206 ? -19.511 -20.559 5.867 1.00 95.06 206 PHE A O 1
ATOM 1592 N N . ARG A 1 207 ? -17.364 -20.357 5.220 1.00 94.75 207 ARG A N 1
ATOM 1593 C CA . ARG A 1 207 ? -17.620 -19.685 3.943 1.00 94.75 207 ARG A CA 1
ATOM 1594 C C . ARG A 1 207 ? -16.815 -20.346 2.829 1.00 94.75 207 ARG A C 1
ATOM 1596 O O . ARG A 1 207 ? -15.630 -20.618 2.997 1.00 94.75 207 ARG A O 1
ATOM 1603 N N . ILE A 1 208 ? -17.452 -20.531 1.677 1.00 96.62 208 ILE A N 1
ATOM 1604 C CA . ILE A 1 208 ? -16.790 -20.850 0.405 1.00 96.62 208 ILE A CA 1
ATOM 1605 C C . ILE A 1 208 ? -17.074 -19.712 -0.561 1.00 96.62 208 ILE A C 1
ATOM 1607 O O . ILE A 1 208 ? -18.229 -19.313 -0.696 1.00 96.62 208 ILE A O 1
ATOM 1611 N N . THR A 1 209 ? -16.052 -19.242 -1.266 1.00 95.75 209 THR A N 1
ATOM 1612 C CA . THR A 1 209 ? -16.190 -18.319 -2.392 1.00 95.75 209 THR A CA 1
ATOM 1613 C C . THR A 1 209 ? -15.540 -18.930 -3.625 1.00 95.75 209 THR A C 1
ATOM 1615 O O . THR A 1 209 ? -14.377 -19.330 -3.582 1.00 95.75 209 THR A O 1
ATOM 1618 N N . ILE A 1 210 ? -16.284 -18.981 -4.726 1.00 97.12 210 ILE A N 1
ATOM 1619 C CA . ILE A 1 210 ? -15.792 -19.383 -6.046 1.00 97.12 210 ILE A CA 1
ATOM 1620 C C . ILE A 1 210 ? -16.054 -18.273 -7.059 1.00 97.12 210 ILE A C 1
ATOM 1622 O O . ILE A 1 210 ? -16.976 -17.480 -6.876 1.00 97.12 210 ILE A O 1
ATOM 1626 N N . GLY A 1 211 ? -15.278 -18.192 -8.135 1.00 96.31 211 GLY A N 1
ATOM 1627 C CA . GLY A 1 211 ? -15.491 -17.123 -9.106 1.00 96.31 211 GLY A CA 1
ATOM 1628 C C . GLY A 1 211 ? -14.644 -17.193 -10.366 1.00 96.31 211 GLY A C 1
ATOM 1629 O O . GLY A 1 211 ? -13.989 -18.194 -10.654 1.00 96.31 211 GLY A O 1
ATOM 1630 N N . SER A 1 212 ? -14.670 -16.096 -11.122 1.00 95.94 212 SER A N 1
ATOM 1631 C CA . SER A 1 212 ? -13.833 -15.889 -12.304 1.00 95.94 212 SER A CA 1
ATOM 1632 C C . SER A 1 212 ? -12.355 -16.099 -12.002 1.00 95.94 212 SER A C 1
ATOM 1634 O O . SER A 1 212 ? -11.904 -15.870 -10.880 1.00 95.94 212 SER A O 1
ATOM 1636 N N . TYR A 1 213 ? -11.610 -16.482 -13.041 1.00 94.38 213 TYR A N 1
ATOM 1637 C CA . TYR A 1 213 ? -10.163 -16.704 -12.971 1.00 94.38 213 TYR A CA 1
ATOM 1638 C C . TYR A 1 213 ? -9.774 -17.807 -11.985 1.00 94.38 213 TYR A C 1
ATOM 1640 O O . TYR A 1 213 ? -8.790 -17.692 -11.271 1.00 94.38 213 TYR A O 1
ATOM 1648 N N . ASP A 1 214 ? -10.573 -18.876 -11.945 1.00 96.19 214 ASP A N 1
ATOM 1649 C CA . ASP A 1 214 ? -10.360 -20.027 -11.064 1.00 96.19 214 ASP A CA 1
ATOM 1650 C C . ASP A 1 214 ? -10.269 -19.646 -9.575 1.00 96.19 214 ASP A C 1
ATOM 1652 O O . ASP A 1 214 ? -9.531 -20.260 -8.811 1.00 96.19 214 ASP A O 1
ATOM 1656 N N . LYS A 1 215 ? -11.003 -18.606 -9.153 1.00 95.62 215 LYS A N 1
ATOM 1657 C CA . LYS A 1 215 ? -11.017 -18.154 -7.758 1.00 95.62 215 LYS A CA 1
ATOM 1658 C C . LYS A 1 215 ? -11.623 -19.222 -6.856 1.00 95.62 215 LYS A C 1
ATOM 1660 O O . LYS A 1 215 ? -12.749 -19.658 -7.108 1.00 95.62 215 LYS A O 1
ATOM 1665 N N . LYS A 1 216 ? -10.906 -19.595 -5.791 1.00 97.19 216 LYS A N 1
ATOM 1666 C CA . LYS A 1 216 ? -11.351 -20.561 -4.774 1.00 97.19 216 LYS A CA 1
ATOM 1667 C C . LYS A 1 216 ? -10.844 -20.132 -3.405 1.00 97.19 216 LYS A C 1
ATOM 1669 O O . LYS A 1 216 ? -9.644 -20.143 -3.145 1.00 97.19 216 LYS A O 1
ATOM 1674 N N . ILE A 1 217 ? -11.768 -19.774 -2.522 1.00 96.38 217 ILE A N 1
ATOM 1675 C CA . ILE A 1 217 ? -11.476 -19.370 -1.147 1.00 96.38 217 ILE A CA 1
ATOM 1676 C C . ILE A 1 217 ? -12.365 -20.178 -0.205 1.00 96.38 217 ILE A C 1
ATOM 1678 O O . ILE A 1 217 ? -13.569 -20.301 -0.433 1.00 96.38 217 ILE A O 1
ATOM 1682 N N . ALA A 1 218 ? -11.783 -20.694 0.870 1.00 97.19 218 ALA A N 1
ATOM 1683 C CA . ALA A 1 218 ? -12.491 -21.321 1.973 1.00 97.19 218 ALA A CA 1
ATOM 1684 C C . ALA A 1 218 ? -12.041 -20.689 3.293 1.00 97.19 218 ALA A C 1
ATOM 1686 O O . ALA A 1 218 ? -10.845 -20.578 3.563 1.00 97.19 218 ALA A O 1
ATOM 1687 N N . THR A 1 219 ? -12.996 -20.293 4.129 1.00 95.94 219 THR A N 1
ATOM 1688 C CA . THR A 1 219 ? -12.715 -19.751 5.462 1.00 95.94 219 THR A CA 1
ATOM 1689 C C . THR A 1 219 ? -13.581 -20.439 6.500 1.00 95.94 219 THR A C 1
ATOM 1691 O O . THR A 1 219 ? -14.742 -20.743 6.228 1.00 95.94 219 THR A O 1
ATOM 1694 N N . ALA A 1 220 ? -13.055 -20.643 7.700 1.00 95.25 220 ALA A N 1
ATOM 1695 C CA . ALA A 1 220 ? -13.833 -21.134 8.830 1.00 95.25 220 ALA A CA 1
ATOM 1696 C C . ALA A 1 220 ? -13.455 -20.372 10.095 1.00 95.25 220 ALA A C 1
ATOM 1698 O O . ALA A 1 220 ? -12.301 -19.989 10.266 1.00 95.25 220 ALA A O 1
ATOM 1699 N N . GLU A 1 221 ? -14.418 -20.170 10.979 1.00 92.19 221 GLU A N 1
ATOM 1700 C CA . GLU A 1 221 ? -14.205 -19.521 12.262 1.00 92.19 221 GLU A CA 1
ATOM 1701 C C . GLU A 1 221 ? -15.069 -20.163 13.338 1.00 92.19 221 GLU A C 1
ATOM 1703 O O . GLU A 1 221 ? -16.180 -20.627 13.064 1.00 92.19 221 GLU A O 1
ATOM 1708 N N . VAL A 1 222 ? -14.529 -20.232 14.550 1.00 91.19 222 VAL A N 1
ATOM 1709 C CA . VAL A 1 222 ? -15.220 -20.765 15.722 1.00 91.19 222 VAL A CA 1
ATOM 1710 C C . VAL A 1 222 ? -14.742 -20.042 16.968 1.00 91.19 222 VAL A C 1
ATOM 1712 O O . VAL A 1 222 ? -13.539 -19.937 17.218 1.00 91.19 222 VAL A O 1
ATOM 1715 N N . GLY A 1 223 ? -15.688 -19.551 17.756 1.00 88.38 223 GLY A N 1
ATOM 1716 C CA . GLY A 1 223 ? -15.417 -18.934 19.042 1.00 88.38 223 GLY A CA 1
ATOM 1717 C C . GLY A 1 223 ? -16.399 -19.409 20.097 1.00 88.38 223 GLY A C 1
ATOM 1718 O O . GLY A 1 223 ? -17.518 -19.814 19.793 1.00 88.38 223 GLY A O 1
ATOM 1719 N N . GLY A 1 224 ? -15.980 -19.373 21.353 1.00 85.75 224 GLY A N 1
ATOM 1720 C CA . GLY A 1 224 ? -16.811 -19.832 22.456 1.00 85.75 224 GLY A CA 1
ATOM 1721 C C . GLY A 1 224 ? -16.183 -19.582 23.823 1.00 85.75 224 GLY A C 1
ATOM 1722 O O . GLY A 1 224 ? -15.044 -19.107 23.913 1.00 85.75 224 GLY A O 1
ATOM 1723 N N . PRO A 1 225 ? -16.905 -19.921 24.899 1.00 86.56 225 PRO A N 1
ATOM 1724 C CA . PRO A 1 225 ? -16.364 -19.873 26.246 1.00 86.56 225 PRO A CA 1
ATOM 1725 C C . PRO A 1 225 ? -15.369 -21.023 26.464 1.00 86.56 225 PRO A C 1
ATOM 1727 O O . PRO A 1 225 ? -15.521 -22.118 25.921 1.00 86.56 225 PRO A O 1
ATOM 1730 N N . VAL A 1 226 ? -14.351 -20.798 27.294 1.00 86.75 226 VAL A N 1
ATOM 1731 C CA . VAL A 1 226 ? -13.383 -21.818 27.723 1.00 86.75 226 VAL A CA 1
ATOM 1732 C C . VAL A 1 226 ? -13.041 -21.634 29.197 1.00 86.75 226 VAL A C 1
ATOM 1734 O O . VAL A 1 226 ? -12.985 -20.517 29.702 1.00 86.75 226 VAL A O 1
ATOM 1737 N N . THR A 1 227 ? -12.800 -22.729 29.915 1.00 84.81 227 THR A N 1
ATOM 1738 C CA . THR A 1 227 ? -12.203 -22.671 31.258 1.00 84.81 227 THR A CA 1
ATOM 1739 C C . THR A 1 227 ? -10.739 -23.045 31.146 1.00 84.81 227 THR A C 1
ATOM 1741 O O . THR A 1 227 ? -10.420 -24.120 30.641 1.00 84.81 227 THR A O 1
ATOM 1744 N N . ILE A 1 228 ? -9.848 -22.168 31.601 1.00 80.75 228 ILE A N 1
ATOM 1745 C CA . ILE A 1 228 ? -8.406 -22.388 31.500 1.00 80.75 228 ILE A CA 1
ATOM 1746 C C . ILE A 1 228 ? -7.967 -23.298 32.659 1.00 80.75 228 ILE A C 1
ATOM 1748 O O . ILE A 1 228 ? -7.960 -22.841 33.808 1.00 80.75 228 ILE A O 1
ATOM 1752 N N . PRO A 1 229 ? -7.585 -24.569 32.404 1.00 73.75 229 PRO A N 1
ATOM 1753 C CA . PRO A 1 229 ? -7.472 -25.575 33.465 1.00 73.75 229 PRO A CA 1
ATOM 1754 C C . PRO A 1 229 ? -6.415 -25.256 34.526 1.00 73.75 229 PRO A C 1
ATOM 1756 O O . PRO A 1 229 ? -6.590 -25.585 35.693 1.00 73.75 229 PRO A O 1
ATOM 1759 N N . PHE A 1 230 ? -5.325 -24.591 34.137 1.00 76.06 230 PHE A N 1
ATOM 1760 C CA . PHE A 1 230 ? -4.180 -24.325 35.014 1.00 76.06 230 PHE A CA 1
ATOM 1761 C C . PHE A 1 230 ? -4.351 -23.100 35.932 1.00 76.06 230 PHE A C 1
ATOM 1763 O O . PHE A 1 230 ? -3.585 -22.952 36.879 1.00 76.06 230 PHE A O 1
ATOM 1770 N N . ILE A 1 231 ? -5.351 -22.244 35.691 1.00 78.44 231 ILE A N 1
ATOM 1771 C CA . ILE A 1 231 ? -5.681 -21.086 36.550 1.00 78.44 231 ILE A CA 1
ATOM 1772 C C . ILE A 1 231 ? -7.129 -21.098 37.059 1.00 78.44 231 ILE A C 1
ATOM 1774 O O . ILE A 1 231 ? -7.502 -20.221 37.833 1.00 78.44 231 ILE A O 1
ATOM 1778 N N . ASN A 1 232 ? -7.945 -22.076 36.646 1.00 82.44 232 ASN A N 1
ATOM 1779 C CA . ASN A 1 232 ? -9.365 -22.199 36.995 1.00 82.44 232 ASN A CA 1
ATOM 1780 C C . ASN A 1 232 ? -10.162 -20.892 36.789 1.00 82.44 232 ASN A C 1
ATOM 1782 O O . ASN A 1 232 ? -11.000 -20.508 37.606 1.00 82.44 232 ASN A O 1
ATOM 1786 N N . LYS A 1 233 ? -9.864 -20.177 35.697 1.00 83.94 233 LYS A N 1
ATOM 1787 C CA . LYS A 1 233 ? -10.546 -18.939 35.302 1.00 83.94 233 LYS A CA 1
ATOM 1788 C C . LYS A 1 233 ? -11.359 -19.161 34.033 1.00 83.94 233 LYS A C 1
ATOM 1790 O O . LYS A 1 233 ? -10.938 -19.901 33.139 1.00 83.94 233 LYS A O 1
ATOM 1795 N N . LYS A 1 234 ? -12.522 -18.508 33.970 1.00 80.12 234 LYS A N 1
ATOM 1796 C CA . LYS A 1 234 ? -13.352 -18.442 32.764 1.00 80.12 234 LYS A CA 1
ATOM 1797 C C . LYS A 1 234 ? -12.708 -17.484 31.762 1.00 80.12 234 LYS A C 1
ATOM 1799 O O . LYS A 1 234 ? -12.212 -16.426 32.145 1.00 80.12 234 LYS A O 1
ATOM 1804 N N . GLY A 1 235 ? -12.725 -17.888 30.504 1.00 84.12 235 GLY A N 1
ATOM 1805 C CA . GLY A 1 235 ? -12.175 -17.179 29.365 1.00 84.12 235 GLY A CA 1
ATOM 1806 C C . GLY A 1 235 ? -13.019 -17.407 28.112 1.00 84.12 235 GLY A C 1
ATOM 1807 O O . GLY A 1 235 ? -14.041 -18.095 28.140 1.00 84.12 235 GLY A O 1
ATOM 1808 N N . GLY A 1 236 ? -12.556 -16.861 26.996 1.00 86.88 236 GLY A N 1
ATOM 1809 C CA . GLY A 1 236 ? -13.115 -17.067 25.668 1.00 86.88 236 GLY A CA 1
ATOM 1810 C C . GLY A 1 236 ? -12.003 -17.302 24.660 1.00 86.88 236 GLY A C 1
ATOM 1811 O O . GLY A 1 236 ? -10.918 -16.731 24.783 1.00 86.88 236 GLY A O 1
ATOM 1812 N N . TYR A 1 237 ? -12.277 -18.147 23.674 1.00 88.50 237 TYR A N 1
ATOM 1813 C CA . TYR A 1 237 ? -11.371 -18.424 22.564 1.00 88.50 237 TYR A CA 1
ATOM 1814 C C . TYR A 1 237 ? -12.037 -18.068 21.238 1.00 88.50 237 TYR A C 1
ATOM 1816 O O . TYR A 1 237 ? -13.261 -18.140 21.114 1.00 88.50 237 TYR A O 1
ATOM 1824 N N . HIS A 1 238 ? -11.238 -17.690 20.247 1.00 89.88 238 HIS A N 1
ATOM 1825 C CA . HIS A 1 238 ? -11.681 -17.538 18.866 1.00 89.88 238 HIS A CA 1
ATOM 1826 C C . HIS A 1 238 ? -10.554 -17.980 17.936 1.00 89.88 238 HIS A C 1
ATOM 1828 O O . HIS A 1 238 ? -9.411 -17.558 18.104 1.00 89.88 238 HIS A O 1
ATOM 1834 N N . VAL A 1 239 ? -10.877 -18.838 16.972 1.00 94.00 239 VAL A N 1
ATOM 1835 C CA . VAL A 1 239 ? -9.963 -19.312 15.932 1.00 94.00 239 VAL A CA 1
ATOM 1836 C C . VAL A 1 239 ? -10.567 -19.009 14.568 1.00 94.00 239 VAL A C 1
ATOM 1838 O O . VAL A 1 239 ? -11.743 -19.285 14.341 1.00 94.00 239 VAL A O 1
ATOM 1841 N N . TYR A 1 240 ? -9.754 -18.485 13.656 1.00 94.94 240 TYR A N 1
ATOM 1842 C CA . TYR A 1 240 ? -10.117 -18.199 12.271 1.00 94.94 240 TYR A CA 1
ATOM 1843 C C . TYR A 1 240 ? -9.085 -18.813 11.326 1.00 94.94 240 TYR A C 1
ATOM 1845 O O . TYR A 1 240 ? -7.879 -18.688 11.538 1.00 94.94 240 TYR A O 1
ATOM 1853 N N . VAL A 1 241 ? -9.550 -19.459 10.262 1.00 97.31 241 VAL A N 1
ATOM 1854 C CA . VAL A 1 241 ? -8.707 -20.030 9.210 1.00 97.31 241 VAL A CA 1
ATOM 1855 C C . VAL A 1 241 ? -9.132 -19.509 7.843 1.00 97.31 241 VAL A C 1
ATOM 1857 O O . VAL A 1 241 ? -10.321 -19.404 7.538 1.00 97.31 241 VAL A O 1
ATOM 1860 N N . TYR A 1 242 ? -8.145 -19.223 7.001 1.00 97.19 242 TYR A N 1
ATOM 1861 C CA . TYR A 1 242 ? -8.307 -18.779 5.622 1.00 97.19 242 TYR A CA 1
ATOM 1862 C C . TYR A 1 242 ? -7.441 -19.635 4.704 1.00 97.19 242 TYR A C 1
ATOM 1864 O O . TYR A 1 242 ? -6.252 -19.836 4.961 1.00 97.19 242 TYR A O 1
ATOM 1872 N N . ASN A 1 243 ? -8.030 -20.110 3.615 1.00 97.69 243 ASN A N 1
ATOM 1873 C CA . ASN A 1 243 ? -7.341 -20.829 2.560 1.00 97.69 243 ASN A CA 1
ATOM 1874 C C . ASN A 1 243 ? -7.802 -20.307 1.199 1.00 97.69 243 ASN A C 1
ATOM 1876 O O . ASN A 1 243 ? -9.000 -20.226 0.938 1.00 97.69 243 ASN A O 1
ATOM 1880 N N . GLU A 1 244 ? -6.855 -19.972 0.337 1.00 96.81 244 GLU A N 1
ATOM 1881 C CA . GLU A 1 244 ? -7.098 -19.543 -1.034 1.00 96.81 244 GLU A CA 1
ATOM 1882 C C . GLU A 1 244 ? -6.156 -20.276 -1.981 1.00 96.81 244 GLU A C 1
ATOM 1884 O O . GLU A 1 244 ? -4.967 -20.422 -1.689 1.00 96.81 244 GLU A O 1
ATOM 1889 N N . ASP A 1 245 ? -6.710 -20.714 -3.106 1.00 97.06 245 ASP A N 1
ATOM 1890 C CA . ASP A 1 245 ? -5.993 -21.242 -4.264 1.00 97.06 245 ASP A CA 1
ATOM 1891 C C . ASP A 1 245 ? -6.701 -20.720 -5.517 1.00 97.06 245 ASP A C 1
ATOM 1893 O O . ASP A 1 245 ? -7.577 -21.374 -6.085 1.00 97.06 245 ASP A O 1
ATOM 1897 N N . SER A 1 246 ? -6.396 -19.471 -5.860 1.00 95.38 246 SER A N 1
ATOM 1898 C CA . SER A 1 246 ? -7.031 -18.737 -6.950 1.00 95.38 246 SER A CA 1
ATOM 1899 C C . SER A 1 246 ? -6.068 -18.559 -8.121 1.00 95.38 246 SER A C 1
ATOM 1901 O O . SER A 1 246 ? -4.883 -18.271 -7.935 1.00 95.38 246 SER A O 1
ATOM 1903 N N . GLY A 1 247 ? -6.588 -18.669 -9.342 1.00 93.69 247 GLY A N 1
ATOM 1904 C CA . GLY A 1 247 ? -5.903 -18.177 -10.537 1.00 93.69 247 GLY A CA 1
ATOM 1905 C C . GLY A 1 247 ? -6.013 -16.654 -10.682 1.00 93.69 247 GLY A C 1
ATOM 1906 O O . GLY A 1 247 ? -6.456 -15.941 -9.779 1.00 93.69 247 GLY A O 1
ATOM 1907 N N . SER A 1 248 ? -5.617 -16.138 -11.845 1.00 90.31 248 SER A N 1
ATOM 1908 C CA . SER A 1 248 ? -5.675 -14.709 -12.148 1.00 90.31 248 SER A CA 1
ATOM 1909 C C . SER A 1 248 ? -6.092 -14.442 -13.592 1.00 90.31 248 SER A C 1
ATOM 1911 O O . SER A 1 248 ? -5.966 -15.295 -14.468 1.00 90.31 248 SER A O 1
ATOM 1913 N N . TYR A 1 249 ? -6.587 -13.228 -13.837 1.00 89.19 249 TYR A N 1
ATOM 1914 C CA . TYR A 1 249 ? -6.753 -12.690 -15.187 1.00 89.19 249 TYR A CA 1
ATOM 1915 C C . TYR A 1 249 ? -5.403 -12.515 -15.898 1.00 89.19 249 TYR A C 1
ATOM 1917 O O . TYR A 1 249 ? -5.323 -12.614 -17.121 1.00 89.19 249 TYR A O 1
ATOM 1925 N N . LYS A 1 250 ? -4.339 -12.244 -15.131 1.00 87.94 250 LYS A N 1
ATOM 1926 C CA . LYS A 1 250 ? -2.980 -12.159 -15.660 1.00 87.94 250 LYS A CA 1
ATOM 1927 C C . LYS A 1 250 ? -2.390 -13.561 -15.817 1.00 87.94 250 LYS A C 1
ATOM 1929 O O . LYS A 1 250 ? -2.534 -14.415 -14.944 1.00 87.94 250 LYS A O 1
ATOM 1934 N N . VAL A 1 251 ? -1.693 -13.781 -16.922 1.00 83.50 251 VAL A N 1
ATOM 1935 C CA . VAL A 1 251 ? -0.957 -15.019 -17.194 1.00 83.50 251 VAL A CA 1
ATOM 1936 C C . VAL A 1 251 ? 0.195 -15.162 -16.196 1.00 83.50 251 VAL A C 1
ATOM 1938 O O . VAL A 1 251 ? 0.846 -14.173 -15.870 1.00 83.50 251 VAL A O 1
ATOM 1941 N N . ASN A 1 252 ? 0.440 -16.389 -15.715 1.00 76.62 252 ASN A N 1
ATOM 1942 C CA . ASN A 1 252 ? 1.452 -16.706 -14.690 1.00 76.62 252 ASN A CA 1
ATOM 1943 C C . ASN A 1 252 ? 1.297 -15.907 -13.390 1.00 76.62 252 ASN A C 1
ATOM 1945 O O . ASN A 1 252 ? 2.252 -15.705 -12.647 1.00 76.62 252 ASN A O 1
ATOM 1949 N N . ASN A 1 253 ? 0.073 -15.469 -13.108 1.00 88.00 253 ASN A N 1
ATOM 1950 C CA . ASN A 1 253 ? -0.283 -14.925 -11.819 1.00 88.00 253 ASN A CA 1
ATOM 1951 C C . ASN A 1 253 ? -1.298 -15.838 -11.133 1.00 88.00 253 ASN A C 1
ATOM 1953 O O . ASN A 1 253 ? -2.185 -16.415 -11.764 1.00 88.00 253 ASN A O 1
ATOM 1957 N N . PHE A 1 254 ? -1.142 -15.978 -9.829 1.00 92.44 254 PHE A N 1
ATOM 1958 C CA . PHE A 1 254 ? -1.965 -16.820 -8.978 1.00 92.44 254 PHE A CA 1
ATOM 1959 C C . PHE A 1 254 ? -1.866 -16.314 -7.544 1.00 92.44 254 PHE A C 1
ATOM 1961 O O . PHE A 1 254 ? -0.926 -15.606 -7.183 1.00 92.44 254 PHE A O 1
ATOM 1968 N N . ASP A 1 255 ? -2.817 -16.730 -6.725 1.00 92.75 255 ASP A N 1
ATOM 1969 C CA . ASP A 1 255 ? -2.933 -16.343 -5.332 1.00 92.75 255 ASP A CA 1
ATOM 1970 C C . ASP A 1 255 ? -3.126 -17.591 -4.475 1.00 92.75 255 ASP A C 1
ATOM 1972 O O . ASP A 1 255 ? -4.164 -18.248 -4.527 1.00 92.75 255 ASP A O 1
ATOM 1976 N N . LYS A 1 256 ? -2.118 -17.919 -3.665 1.00 95.81 256 LYS A N 1
ATOM 1977 C CA . LYS A 1 256 ? -2.151 -19.027 -2.707 1.00 95.81 256 LYS A CA 1
ATOM 1978 C C . LYS A 1 256 ? -1.882 -18.496 -1.312 1.00 95.81 256 LYS A C 1
ATOM 1980 O O . LYS A 1 256 ? -0.742 -18.209 -0.948 1.00 95.81 256 LYS A O 1
ATOM 1985 N N . GLN A 1 257 ? -2.943 -18.355 -0.528 1.00 96.00 257 GLN A N 1
ATOM 1986 C CA . GLN A 1 257 ? -2.873 -17.781 0.813 1.00 96.00 257 GLN A CA 1
ATOM 1987 C C . GLN A 1 257 ? -3.368 -18.793 1.836 1.00 96.00 257 GLN A C 1
ATOM 1989 O O . GLN A 1 257 ? -4.419 -19.410 1.671 1.00 96.00 257 GLN A O 1
ATOM 1994 N N . GLN A 1 258 ? -2.618 -18.947 2.916 1.00 97.56 258 GLN A N 1
ATOM 1995 C CA . GLN A 1 258 ? -3.015 -19.734 4.073 1.00 97.56 258 GLN A CA 1
ATOM 1996 C C . GLN A 1 258 ? -2.800 -18.874 5.301 1.00 97.56 258 GLN A C 1
ATOM 1998 O O . GLN A 1 258 ? -1.705 -18.349 5.489 1.00 97.56 258 GLN A O 1
ATOM 2003 N N . LEU A 1 259 ? -3.830 -18.714 6.120 1.00 97.44 259 LEU A N 1
ATOM 2004 C CA . LEU A 1 259 ? -3.737 -17.925 7.336 1.00 97.44 259 LEU A CA 1
ATOM 2005 C C . LEU A 1 259 ? -4.526 -18.585 8.461 1.00 97.44 259 LEU A C 1
ATOM 2007 O O . LEU A 1 259 ? -5.625 -19.091 8.246 1.00 97.44 259 LEU A O 1
ATOM 2011 N N . ILE A 1 260 ? -3.943 -18.579 9.654 1.00 97.62 260 ILE A N 1
ATOM 2012 C CA . ILE A 1 260 ? -4.574 -19.001 10.901 1.00 97.62 260 ILE A CA 1
ATOM 2013 C C . ILE A 1 260 ? -4.433 -17.846 11.885 1.00 97.62 260 ILE A C 1
ATOM 2015 O O . ILE A 1 260 ? -3.350 -17.277 12.022 1.00 97.62 260 ILE A O 1
ATOM 2019 N N . GLN A 1 261 ? -5.532 -17.490 12.536 1.00 96.12 261 GLN A N 1
ATOM 2020 C CA . GLN A 1 261 ? -5.571 -16.558 13.653 1.00 96.12 261 GLN A CA 1
ATOM 2021 C C . GLN A 1 261 ? -6.156 -17.278 14.857 1.00 96.12 261 GLN A C 1
ATOM 2023 O O . GLN A 1 261 ? -7.138 -18.012 14.722 1.00 96.12 261 GLN A O 1
ATOM 2028 N N . ASP A 1 262 ? -5.596 -17.022 16.027 1.00 94.00 262 ASP A N 1
ATOM 2029 C CA . ASP A 1 262 ? -6.154 -17.448 17.300 1.00 94.00 262 ASP A CA 1
ATOM 2030 C C . ASP A 1 262 ? -6.087 -16.312 18.318 1.00 94.00 262 ASP A C 1
ATOM 2032 O O . ASP A 1 262 ? -5.194 -15.467 18.279 1.00 94.00 262 ASP A O 1
ATOM 2036 N N . THR A 1 263 ? -7.071 -16.279 19.211 1.00 91.88 263 THR A N 1
ATOM 2037 C CA . THR A 1 263 ? -7.098 -15.394 20.374 1.00 91.88 263 THR A CA 1
ATOM 2038 C C . THR A 1 263 ? -7.676 -16.147 21.563 1.00 91.88 263 THR A C 1
ATOM 2040 O O . THR A 1 263 ? -8.678 -16.855 21.439 1.00 91.88 263 THR A O 1
ATOM 2043 N N . LEU A 1 264 ? -7.072 -15.941 22.727 1.00 89.50 264 LEU A N 1
ATOM 2044 C CA . LEU A 1 264 ? -7.549 -16.347 24.038 1.00 89.50 264 LEU A CA 1
ATOM 2045 C C . LEU A 1 264 ? -7.637 -15.102 24.928 1.00 89.50 264 LEU A C 1
ATOM 2047 O O . LEU A 1 264 ? -6.670 -14.351 25.048 1.00 89.50 264 LEU A O 1
ATOM 2051 N N . SER A 1 265 ? -8.781 -14.900 25.574 1.00 87.19 265 SER A N 1
ATOM 2052 C CA . SER A 1 265 ? -9.006 -13.803 26.519 1.00 87.19 265 SER A CA 1
ATOM 2053 C C . SER A 1 265 ? -9.558 -14.353 27.829 1.00 87.19 265 SER A C 1
ATOM 2055 O O . SER A 1 265 ? -10.427 -15.224 27.805 1.00 87.19 265 SER A O 1
ATOM 2057 N N . PHE A 1 266 ? -9.047 -13.898 28.970 1.00 85.50 266 PHE A N 1
ATOM 2058 C CA . PHE A 1 266 ? -9.511 -14.342 30.284 1.00 85.50 266 PHE A CA 1
ATOM 2059 C C . PHE A 1 266 ? -9.267 -13.301 31.376 1.00 85.50 266 PHE A C 1
ATOM 2061 O O . PHE A 1 266 ? -8.291 -12.550 31.344 1.00 85.50 266 PHE A O 1
ATOM 2068 N N . ASN A 1 267 ? -10.128 -13.310 32.392 1.00 84.19 267 ASN A N 1
ATOM 2069 C CA . ASN A 1 267 ? -10.007 -12.429 33.551 1.00 84.19 267 ASN A CA 1
ATOM 2070 C C . ASN A 1 267 ? -9.142 -13.098 34.624 1.00 84.19 267 ASN A C 1
ATOM 2072 O O . ASN A 1 267 ? -9.486 -14.158 35.157 1.00 84.19 267 ASN A O 1
ATOM 2076 N N . VAL A 1 268 ? -8.010 -12.476 34.953 1.00 84.25 268 VAL A N 1
ATOM 2077 C CA . VAL A 1 268 ? -7.133 -12.902 36.054 1.00 84.25 268 VAL A CA 1
ATOM 2078 C C . VAL A 1 268 ? -7.759 -12.494 37.389 1.00 84.25 268 VAL A C 1
ATOM 2080 O O . VAL A 1 268 ? -7.872 -13.312 38.307 1.00 84.25 268 VAL A O 1
ATOM 2083 N N . THR A 1 269 ? -8.239 -11.255 37.466 1.00 83.75 269 THR A N 1
ATOM 2084 C CA . THR A 1 269 ? -9.028 -10.690 38.573 1.00 83.75 269 THR A CA 1
ATOM 2085 C C . THR A 1 269 ? -10.256 -9.974 38.005 1.00 83.75 269 THR A C 1
ATOM 2087 O O . THR A 1 269 ? -10.394 -9.886 36.787 1.00 83.75 269 THR A O 1
ATOM 2090 N N . ASP A 1 270 ? -11.131 -9.445 38.862 1.00 79.00 270 ASP A N 1
ATOM 2091 C CA . ASP A 1 270 ? -12.326 -8.703 38.421 1.00 79.00 270 ASP A CA 1
ATOM 2092 C C . ASP A 1 270 ? -11.983 -7.404 37.669 1.00 79.00 270 ASP A C 1
ATOM 2094 O O . ASP A 1 270 ? -12.793 -6.903 36.899 1.00 79.00 270 ASP A O 1
ATOM 2098 N N . GLY A 1 271 ? -10.763 -6.886 37.851 1.00 79.12 271 GLY A N 1
ATOM 2099 C CA . GLY A 1 271 ? -10.274 -5.678 37.184 1.00 79.12 271 GLY A CA 1
ATOM 2100 C C . GLY A 1 271 ? -9.101 -5.891 36.235 1.00 79.12 271 GLY A C 1
ATOM 2101 O O . GLY A 1 271 ? -8.614 -4.907 35.697 1.00 79.12 271 GLY A O 1
ATOM 2102 N N . LEU A 1 272 ? -8.620 -7.123 36.027 1.00 85.44 272 LEU A N 1
ATOM 2103 C CA . LEU A 1 272 ? -7.490 -7.411 35.135 1.00 85.44 272 LEU A CA 1
ATOM 2104 C C . LEU A 1 272 ? -7.836 -8.521 34.145 1.00 85.44 272 LEU A C 1
ATOM 2106 O O . LEU A 1 272 ? -7.957 -9.693 34.517 1.00 85.44 272 LEU A O 1
ATOM 2110 N N . ARG A 1 273 ? -7.870 -8.152 32.869 1.00 86.31 273 ARG A N 1
ATOM 2111 C CA . ARG A 1 273 ? -8.025 -9.042 31.725 1.00 86.31 273 ARG A CA 1
ATOM 2112 C C . ARG A 1 273 ? -6.692 -9.246 31.017 1.00 86.31 273 ARG A C 1
ATOM 2114 O O . ARG A 1 273 ? -5.922 -8.306 30.816 1.00 86.31 273 ARG A O 1
ATOM 2121 N N . VAL A 1 274 ? -6.430 -10.487 30.627 1.00 88.81 274 VAL A N 1
ATOM 2122 C CA . VAL A 1 274 ? -5.300 -10.860 29.777 1.00 88.81 274 VAL A CA 1
ATOM 2123 C C . VAL A 1 274 ? -5.838 -11.338 28.443 1.00 88.81 274 VAL A C 1
ATOM 2125 O O . VAL A 1 274 ? -6.747 -12.167 28.393 1.00 88.81 274 VAL A O 1
ATOM 2128 N N . GLU A 1 275 ? -5.257 -10.830 27.365 1.00 89.75 275 GLU A N 1
ATOM 2129 C CA . GLU A 1 275 ? -5.549 -11.264 26.006 1.00 89.75 275 GLU A CA 1
ATOM 2130 C C . GLU A 1 275 ? -4.256 -11.652 25.295 1.00 89.75 275 GLU A C 1
ATOM 2132 O O . GLU A 1 275 ? -3.263 -10.932 25.343 1.00 89.75 275 GLU A O 1
ATOM 2137 N N . THR A 1 276 ? -4.250 -12.799 24.631 1.00 93.12 276 THR A N 1
ATOM 2138 C CA . THR A 1 276 ? -3.100 -13.268 23.860 1.00 93.12 276 THR A CA 1
ATOM 2139 C C . THR A 1 276 ? -3.558 -14.010 22.622 1.00 93.12 276 THR A C 1
ATOM 2141 O O . THR A 1 276 ? -4.658 -14.561 22.592 1.00 93.12 276 THR A O 1
ATOM 2144 N N . GLY A 1 277 ? -2.727 -14.027 21.593 1.00 94.31 277 GLY A N 1
ATOM 2145 C CA . GLY A 1 277 ? -3.058 -14.698 20.353 1.00 94.31 277 GLY A CA 1
ATOM 2146 C C . GLY A 1 277 ? -1.942 -14.607 19.336 1.00 94.31 277 GLY A C 1
ATOM 2147 O O . GLY A 1 277 ? -0.897 -13.985 19.567 1.00 94.31 277 GLY A O 1
ATOM 2148 N N . SER A 1 278 ? -2.168 -15.249 18.201 1.00 96.25 278 SER A N 1
ATOM 2149 C CA . SER A 1 278 ? -1.202 -15.305 17.122 1.00 96.25 278 SER A CA 1
ATOM 2150 C C . SER A 1 278 ? -1.845 -15.241 15.742 1.00 96.25 278 SER A C 1
ATOM 2152 O O . SER A 1 278 ? -3.022 -15.548 15.552 1.00 96.25 278 SER A O 1
ATOM 2154 N N . VAL A 1 279 ? -1.053 -14.805 14.764 1.00 96.00 279 VAL A N 1
ATOM 2155 C CA . VAL A 1 279 ? -1.386 -14.846 13.340 1.00 96.00 279 VAL A CA 1
ATOM 2156 C C . VAL A 1 279 ? -0.244 -15.522 12.603 1.00 96.00 279 VAL A C 1
ATOM 2158 O O . VAL A 1 279 ? 0.882 -15.025 12.604 1.00 96.00 279 VAL A O 1
ATOM 2161 N N . TRP A 1 280 ? -0.547 -16.622 11.928 1.00 97.25 280 TRP A N 1
ATOM 2162 C CA . TRP A 1 280 ? 0.384 -17.337 11.065 1.00 97.25 280 TRP A CA 1
ATOM 2163 C C . TRP A 1 280 ? -0.109 -17.244 9.635 1.00 97.25 280 TRP A C 1
ATOM 2165 O O . TRP A 1 280 ? -1.245 -17.623 9.359 1.00 97.25 280 TRP A O 1
ATOM 2175 N N . GLN A 1 281 ? 0.727 -16.752 8.726 1.00 96.00 281 GLN A N 1
ATOM 2176 C CA . GLN A 1 281 ? 0.386 -16.625 7.314 1.00 96.00 281 GLN A CA 1
ATOM 2177 C C . GLN A 1 281 ? 1.498 -17.196 6.431 1.00 96.00 281 GLN A C 1
ATOM 2179 O O . GLN A 1 281 ? 2.667 -16.835 6.555 1.00 96.00 281 GLN A O 1
ATOM 2184 N N . HIS A 1 282 ? 1.105 -18.053 5.494 1.00 97.38 282 HIS A N 1
ATOM 2185 C CA . HIS A 1 282 ? 1.902 -18.436 4.338 1.00 97.38 282 HIS A CA 1
ATOM 2186 C C . HIS A 1 282 ? 1.270 -17.815 3.091 1.00 97.38 282 HIS A C 1
ATOM 2188 O O . HIS A 1 282 ? 0.103 -18.060 2.784 1.00 97.38 282 HIS A O 1
ATOM 2194 N N . SER A 1 283 ? 2.040 -16.993 2.389 1.00 95.38 283 SER A N 1
ATOM 2195 C CA . SER A 1 283 ? 1.616 -16.277 1.191 1.00 95.38 283 SER A CA 1
ATOM 2196 C C . SER A 1 283 ? 2.507 -16.684 0.031 1.00 95.38 283 SER A C 1
ATOM 2198 O O . SER A 1 283 ? 3.727 -16.585 0.137 1.00 95.38 283 SER A O 1
ATOM 2200 N N . ASN A 1 284 ? 1.914 -17.132 -1.067 1.00 95.00 284 ASN A N 1
ATOM 2201 C CA . ASN A 1 284 ? 2.612 -17.451 -2.304 1.00 95.00 284 ASN A CA 1
ATOM 2202 C C . ASN A 1 284 ? 1.771 -16.951 -3.479 1.00 95.00 284 ASN A C 1
ATOM 2204 O O . ASN A 1 284 ? 0.567 -17.196 -3.523 1.00 95.00 284 ASN A O 1
ATOM 2208 N N . GLY A 1 285 ? 2.379 -16.250 -4.421 1.00 92.56 285 GLY A N 1
ATOM 2209 C CA . GLY A 1 285 ? 1.647 -15.698 -5.552 1.00 92.56 285 GLY A CA 1
ATOM 2210 C C . GLY A 1 285 ? 2.563 -15.189 -6.648 1.00 92.56 285 GLY A C 1
ATOM 2211 O O . GLY A 1 285 ? 3.778 -15.127 -6.460 1.00 92.56 285 GLY A O 1
ATOM 2212 N N . GLY A 1 286 ? 1.969 -14.838 -7.784 1.00 89.69 286 GLY A N 1
ATOM 2213 C CA . GLY A 1 286 ? 2.680 -14.188 -8.884 1.00 89.69 286 GLY A CA 1
ATOM 2214 C C . GLY A 1 286 ? 2.922 -12.699 -8.622 1.00 89.69 286 GLY A C 1
ATOM 2215 O O . GLY A 1 286 ? 2.366 -12.111 -7.691 1.00 89.69 286 GLY A O 1
ATOM 2216 N N . LEU A 1 287 ? 3.772 -12.083 -9.447 1.00 86.00 287 LEU A N 1
ATOM 2217 C CA . LEU A 1 287 ? 4.123 -10.662 -9.363 1.00 86.00 287 LEU A CA 1
ATOM 2218 C C . LEU A 1 287 ? 3.909 -9.971 -10.721 1.00 86.00 287 LEU A C 1
ATOM 2220 O O . LEU A 1 287 ? 4.867 -9.712 -11.448 1.00 86.00 287 LEU A O 1
ATOM 2224 N N . PRO A 1 288 ? 2.655 -9.675 -11.116 1.00 85.25 288 PRO A N 1
ATOM 2225 C CA . PRO A 1 288 ? 2.361 -9.050 -12.403 1.00 85.25 288 PRO A CA 1
ATOM 2226 C C . PRO A 1 288 ? 2.679 -7.544 -12.373 1.00 85.25 288 PRO A C 1
ATOM 2228 O O . PRO A 1 288 ? 1.797 -6.718 -12.173 1.00 85.25 288 PRO A O 1
ATOM 2231 N N . GLY A 1 289 ? 3.947 -7.183 -12.553 1.00 79.56 289 GLY A N 1
ATOM 2232 C CA . GLY A 1 289 ? 4.469 -5.810 -12.485 1.00 79.56 289 GLY A CA 1
ATOM 2233 C C . GLY A 1 289 ? 3.774 -4.743 -13.333 1.00 79.56 289 GLY A C 1
ATOM 2234 O O . GLY A 1 289 ? 3.724 -3.593 -12.891 1.00 79.56 289 GLY A O 1
ATOM 2235 N N . GLY A 1 290 ? 3.268 -5.115 -14.505 1.00 85.44 290 GLY A N 1
ATOM 2236 C CA . GLY A 1 290 ? 2.507 -4.275 -15.422 1.00 85.44 290 GLY A CA 1
ATOM 2237 C C . GLY A 1 290 ? 2.919 -4.430 -16.881 1.00 85.44 290 GLY A C 1
ATOM 2238 O O . GLY A 1 290 ? 3.768 -5.251 -17.231 1.00 85.44 290 GLY A O 1
ATOM 2239 N N . ILE A 1 291 ? 2.306 -3.655 -17.772 1.00 85.69 291 ILE A N 1
ATOM 2240 C CA . ILE A 1 291 ? 2.686 -3.625 -19.191 1.00 85.69 291 ILE A CA 1
ATOM 2241 C C . ILE A 1 291 ? 3.934 -2.747 -19.340 1.00 85.69 291 ILE A C 1
ATOM 2243 O O . ILE A 1 291 ? 3.886 -1.552 -19.047 1.00 85.69 291 ILE A O 1
ATOM 2247 N N . ASN A 1 292 ? 5.049 -3.331 -19.791 1.00 80.44 292 ASN A N 1
ATOM 2248 C CA . ASN A 1 292 ? 6.257 -2.581 -20.150 1.00 80.44 292 ASN A CA 1
ATOM 2249 C C . ASN A 1 292 ? 6.107 -1.920 -21.539 1.00 80.44 292 ASN A C 1
ATOM 2251 O O . ASN A 1 292 ? 5.089 -2.100 -22.198 1.00 80.44 292 ASN A O 1
ATOM 2255 N N . ARG A 1 293 ? 7.101 -1.141 -21.999 1.00 81.38 293 ARG A N 1
ATOM 2256 C CA . ARG A 1 293 ? 7.080 -0.473 -23.327 1.00 81.38 293 ARG A CA 1
ATOM 2257 C C . ARG A 1 293 ? 5.824 0.379 -23.598 1.00 81.38 293 ARG A C 1
ATOM 2259 O O . ARG A 1 293 ? 5.353 0.462 -24.730 1.00 81.38 293 ARG A O 1
ATOM 2266 N N . THR A 1 294 ? 5.274 1.015 -22.564 1.00 82.94 294 THR A N 1
ATOM 2267 C CA . THR A 1 294 ? 4.089 1.872 -22.699 1.00 82.94 294 THR A CA 1
ATOM 2268 C C . THR A 1 294 ? 4.415 3.115 -23.521 1.00 82.94 294 THR A C 1
ATOM 2270 O O . THR A 1 294 ? 5.365 3.841 -23.227 1.00 82.94 294 THR A O 1
ATOM 2273 N N . THR A 1 295 ? 3.609 3.361 -24.551 1.00 82.56 295 THR A N 1
ATOM 2274 C CA . THR A 1 295 ? 3.674 4.548 -25.407 1.00 82.56 295 THR A CA 1
ATOM 2275 C C . THR A 1 295 ? 2.404 5.379 -25.234 1.00 82.56 295 THR A C 1
ATOM 2277 O O . THR A 1 295 ? 1.429 4.946 -24.612 1.00 82.56 295 THR A O 1
ATOM 2280 N N . ARG A 1 296 ? 2.383 6.576 -25.827 1.00 77.50 296 ARG A N 1
ATOM 2281 C CA . ARG A 1 296 ? 1.179 7.420 -25.879 1.00 77.50 296 ARG A CA 1
ATOM 2282 C C . ARG A 1 296 ? -0.029 6.704 -26.502 1.00 77.50 296 ARG A C 1
ATOM 2284 O O . ARG A 1 296 ? -1.165 6.979 -26.120 1.00 77.50 296 ARG A O 1
ATOM 2291 N N . ASP A 1 297 ? 0.221 5.777 -27.422 1.00 83.56 297 ASP A N 1
ATOM 2292 C CA . ASP A 1 297 ? -0.815 5.067 -28.172 1.00 83.56 297 ASP A CA 1
ATOM 2293 C C . ASP A 1 297 ? -1.317 3.801 -27.454 1.00 83.56 297 ASP A C 1
ATOM 2295 O O . ASP A 1 297 ? -2.376 3.276 -27.802 1.00 83.56 297 ASP A O 1
ATOM 2299 N N . THR A 1 298 ? -0.631 3.341 -26.397 1.00 87.25 298 THR A N 1
ATOM 2300 C CA . THR A 1 298 ? -1.005 2.117 -25.667 1.00 87.25 298 THR A CA 1
ATOM 2301 C C . THR A 1 298 ? -2.435 2.165 -25.125 1.00 87.25 298 THR A C 1
ATOM 2303 O O . THR A 1 298 ? -3.145 1.166 -25.206 1.00 87.25 298 THR A O 1
ATOM 2306 N N . ILE A 1 299 ? -2.891 3.315 -24.616 1.00 88.06 299 ILE A N 1
ATOM 2307 C CA . ILE A 1 299 ? -4.261 3.474 -24.093 1.00 88.06 299 ILE A CA 1
ATOM 2308 C C . ILE A 1 299 ? -5.247 3.801 -25.222 1.00 88.06 299 ILE A C 1
ATOM 2310 O O . ILE A 1 299 ? -6.306 3.183 -25.317 1.00 88.06 299 ILE A O 1
ATOM 2314 N N . SER A 1 300 ? -4.912 4.760 -26.089 1.00 87.31 300 SER A N 1
ATOM 2315 C CA . SER A 1 300 ? -5.847 5.297 -27.088 1.00 87.31 300 SER A CA 1
ATOM 2316 C C . SER A 1 300 ? -6.106 4.338 -28.254 1.00 87.31 300 SER A C 1
ATOM 2318 O O . SER A 1 300 ? -7.223 4.287 -28.769 1.00 87.31 300 SER A O 1
ATOM 2320 N N . ARG A 1 301 ? -5.094 3.565 -28.666 1.00 89.94 301 ARG A N 1
ATOM 2321 C CA . ARG A 1 301 ? -5.162 2.613 -29.789 1.00 89.94 301 ARG A CA 1
ATOM 2322 C C . ARG A 1 301 ? -5.155 1.159 -29.340 1.00 89.94 301 ARG A C 1
ATOM 2324 O O . ARG A 1 301 ? -5.444 0.293 -30.160 1.00 89.94 301 ARG A O 1
ATOM 2331 N N . GLN A 1 302 ? -4.878 0.894 -28.059 1.00 89.94 302 GLN A N 1
ATOM 2332 C CA . GLN A 1 302 ? -4.827 -0.459 -27.494 1.00 89.94 302 GLN A CA 1
ATOM 2333 C C . GLN A 1 302 ? -3.808 -1.340 -28.227 1.00 89.94 302 GLN A C 1
ATOM 2335 O O . GLN A 1 302 ? -4.075 -2.501 -28.544 1.00 89.94 302 GLN A O 1
ATOM 2340 N N . THR A 1 303 ? -2.635 -0.773 -28.510 1.00 90.00 303 THR A N 1
ATOM 2341 C CA . THR A 1 303 ? -1.535 -1.443 -29.207 1.00 90.00 303 THR A CA 1
ATOM 2342 C C . THR A 1 303 ? -0.284 -1.556 -28.339 1.00 90.00 303 THR A C 1
ATOM 2344 O O . THR A 1 303 ? -0.099 -0.841 -27.350 1.00 90.00 303 THR A O 1
ATOM 2347 N N . TYR A 1 304 ? 0.577 -2.503 -28.700 1.00 89.88 304 TYR A N 1
ATOM 2348 C CA . TYR A 1 304 ? 1.867 -2.767 -28.080 1.00 89.88 304 TYR A CA 1
ATOM 2349 C C . TYR A 1 304 ? 2.933 -2.934 -29.163 1.00 89.88 304 TYR A C 1
ATOM 2351 O O . TYR A 1 304 ? 2.694 -3.589 -30.177 1.00 89.88 304 TYR A O 1
ATOM 2359 N N . TRP A 1 305 ? 4.121 -2.385 -28.925 1.00 88.25 305 TRP A N 1
ATOM 2360 C CA . TRP A 1 305 ? 5.260 -2.542 -29.825 1.00 88.25 305 TRP A CA 1
ATOM 2361 C C . TRP A 1 305 ? 6.105 -3.758 -29.450 1.00 88.25 305 TRP A C 1
ATOM 2363 O O . TRP A 1 305 ? 6.868 -3.755 -28.476 1.00 88.25 305 TRP A O 1
ATOM 2373 N N . ASP A 1 306 ? 5.963 -4.802 -30.258 1.00 87.75 306 ASP A N 1
ATOM 2374 C CA . ASP A 1 306 ? 6.834 -5.967 -30.238 1.00 87.75 306 ASP A CA 1
ATOM 2375 C C . ASP A 1 306 ? 8.085 -5.687 -31.066 1.00 87.75 306 ASP A C 1
ATOM 2377 O O . ASP A 1 306 ? 8.030 -4.963 -32.054 1.00 87.75 306 ASP A O 1
ATOM 2381 N N . GLY A 1 307 ? 9.216 -6.235 -30.643 1.00 83.88 307 GLY A N 1
ATOM 2382 C CA . GLY A 1 307 ? 10.502 -5.979 -31.273 1.00 83.88 307 GLY A CA 1
ATOM 2383 C C . GLY A 1 307 ? 11.653 -6.513 -30.440 1.00 83.88 307 GLY A C 1
ATOM 2384 O O . GLY A 1 307 ? 11.592 -6.522 -29.202 1.00 83.88 307 GLY A O 1
ATOM 2385 N N . GLY A 1 308 ? 12.681 -6.980 -31.136 1.00 81.81 308 GLY A N 1
ATOM 2386 C CA . GLY A 1 308 ? 13.849 -7.647 -30.591 1.00 81.81 308 GLY A CA 1
ATOM 2387 C C . GLY A 1 308 ? 15.140 -6.849 -30.750 1.00 81.81 308 GLY A C 1
ATOM 2388 O O . GLY A 1 308 ? 15.195 -5.755 -31.319 1.00 81.81 308 GLY A O 1
ATOM 2389 N N . PHE A 1 309 ? 16.196 -7.451 -30.216 1.00 79.88 309 PHE A N 1
ATOM 2390 C CA . PHE A 1 309 ? 17.558 -6.940 -30.242 1.00 79.88 309 PHE A CA 1
ATOM 2391 C C . PHE A 1 309 ? 18.407 -7.879 -31.084 1.00 79.88 309 PHE A C 1
ATOM 2393 O O . PHE A 1 309 ? 18.263 -9.098 -30.987 1.00 79.88 309 PHE A O 1
ATOM 2400 N N . SER A 1 310 ? 19.301 -7.319 -31.891 1.00 79.25 310 SER A N 1
ATOM 2401 C CA . SER A 1 310 ? 20.130 -8.101 -32.811 1.00 79.25 310 SER A CA 1
ATOM 2402 C C . SER A 1 310 ? 21.303 -8.796 -32.101 1.00 79.25 310 SER A C 1
ATOM 2404 O O . SER A 1 310 ? 21.848 -9.777 -32.611 1.00 79.25 310 SER A O 1
ATOM 2406 N N . TYR A 1 311 ? 21.681 -8.327 -30.906 1.00 81.00 311 TYR A N 1
ATOM 2407 C CA . TYR A 1 311 ? 22.746 -8.923 -30.105 1.00 81.00 311 TYR A CA 1
ATOM 2408 C C . TYR A 1 311 ? 22.250 -10.077 -29.225 1.00 81.00 311 TYR A C 1
ATOM 2410 O O . TYR A 1 311 ? 21.331 -9.926 -28.413 1.00 81.00 311 TYR A O 1
ATOM 2418 N N . GLN A 1 312 ? 22.925 -11.220 -29.343 1.00 86.69 312 GLN A N 1
ATOM 2419 C CA . GLN A 1 312 ? 22.710 -12.400 -28.511 1.00 86.69 312 GLN A CA 1
ATOM 2420 C C . GLN A 1 312 ? 23.470 -12.254 -27.180 1.00 86.69 312 GLN A C 1
ATOM 2422 O O . GLN A 1 312 ? 24.673 -12.488 -27.132 1.00 86.69 312 GLN A O 1
ATOM 2427 N N . LEU A 1 313 ? 22.761 -11.863 -26.117 1.00 84.94 313 LEU A N 1
ATOM 2428 C CA . LEU A 1 313 ? 23.271 -11.771 -24.744 1.00 84.94 313 LEU A CA 1
ATOM 2429 C C . LEU A 1 313 ? 23.543 -13.130 -24.112 1.00 84.94 313 LEU A C 1
ATOM 2431 O O . LEU A 1 313 ? 24.488 -13.232 -23.348 1.00 84.94 313 LEU A O 1
ATOM 2435 N N . ASP A 1 314 ? 22.729 -14.150 -24.380 1.00 88.56 314 ASP A N 1
ATOM 2436 C CA . ASP A 1 314 ? 23.042 -15.515 -23.938 1.00 88.56 314 ASP A CA 1
ATOM 2437 C C . ASP A 1 314 ? 24.169 -16.065 -24.832 1.00 88.56 314 ASP A C 1
ATOM 2439 O O . ASP A 1 314 ? 23.933 -16.770 -25.824 1.00 88.56 314 ASP A O 1
ATOM 2443 N N . GLU A 1 315 ? 25.393 -15.607 -24.544 1.00 84.88 315 GLU A N 1
ATOM 2444 C CA . GLU A 1 315 ? 26.623 -15.878 -25.292 1.00 84.88 315 GLU A CA 1
ATOM 2445 C C . GLU A 1 315 ? 26.983 -17.364 -25.211 1.00 84.88 315 GLU A C 1
ATOM 2447 O O . GLU A 1 315 ? 27.489 -17.937 -26.182 1.00 84.88 315 GLU A O 1
ATOM 2452 N N . ASN A 1 316 ? 26.723 -17.993 -24.060 1.00 87.69 316 ASN A N 1
ATOM 2453 C CA . ASN A 1 316 ? 27.082 -19.382 -23.798 1.00 87.69 316 ASN A CA 1
ATOM 2454 C C . ASN A 1 316 ? 25.984 -20.398 -24.195 1.00 87.69 316 ASN A C 1
ATOM 2456 O O . ASN A 1 316 ? 26.283 -21.592 -24.296 1.00 87.69 316 ASN A O 1
ATOM 2460 N N . ARG A 1 317 ? 24.767 -19.927 -24.507 1.00 90.88 317 ARG A N 1
ATOM 2461 C CA . ARG A 1 317 ? 23.593 -20.711 -24.932 1.00 90.88 317 ARG A CA 1
ATOM 2462 C C . ARG A 1 317 ? 23.066 -21.681 -23.875 1.00 90.88 317 ARG A C 1
ATOM 2464 O O . ARG A 1 317 ? 22.575 -22.759 -24.224 1.00 90.88 317 ARG A O 1
ATOM 2471 N N . ASP A 1 318 ? 23.168 -21.326 -22.600 1.00 91.19 318 ASP A N 1
ATOM 2472 C CA . ASP A 1 318 ? 22.612 -22.110 -21.494 1.00 91.19 318 ASP A CA 1
ATOM 2473 C C . ASP A 1 318 ? 21.130 -21.799 -21.219 1.00 91.19 318 ASP A C 1
ATOM 2475 O O . ASP A 1 318 ? 20.502 -22.471 -20.395 1.00 91.19 318 ASP A O 1
ATOM 2479 N N . GLY A 1 319 ? 20.549 -20.845 -21.955 1.00 90.81 319 GLY A N 1
ATOM 2480 C CA . GLY A 1 319 ? 19.152 -20.446 -21.841 1.00 90.81 319 GLY A CA 1
ATOM 2481 C C . GLY A 1 319 ? 18.901 -19.310 -20.850 1.00 90.81 319 GLY A C 1
ATOM 2482 O O . GLY A 1 319 ? 17.741 -18.929 -20.682 1.00 90.81 319 GLY A O 1
ATOM 2483 N N . MET A 1 320 ? 19.933 -18.799 -20.173 1.00 91.12 320 MET A N 1
ATOM 2484 C CA . MET A 1 320 ? 19.821 -17.816 -19.098 1.00 91.12 320 MET A CA 1
ATOM 2485 C C . MET A 1 320 ? 20.963 -16.795 -19.153 1.00 91.12 320 MET A C 1
ATOM 2487 O O . MET A 1 320 ? 22.134 -17.119 -19.023 1.00 91.12 320 MET A O 1
ATOM 2491 N N . ILE A 1 321 ? 20.623 -15.514 -19.198 1.00 89.94 321 ILE A N 1
ATOM 2492 C CA . ILE A 1 321 ? 21.601 -14.429 -19.195 1.00 89.94 321 ILE A CA 1
ATOM 2493 C C . ILE A 1 321 ? 22.184 -14.243 -17.790 1.00 89.94 321 ILE A C 1
ATOM 2495 O O . ILE A 1 321 ? 21.468 -13.989 -16.813 1.00 89.94 321 ILE A O 1
ATOM 2499 N N . SER A 1 322 ? 23.505 -14.329 -17.696 1.00 88.06 322 SER A N 1
ATOM 2500 C CA . SER A 1 322 ? 24.295 -14.044 -16.499 1.00 88.06 322 SER A CA 1
ATOM 2501 C C . SER A 1 322 ? 24.800 -12.597 -16.456 1.00 88.06 322 SER A C 1
ATOM 2503 O O . SER A 1 322 ? 24.902 -11.904 -17.467 1.00 88.06 322 SER A O 1
ATOM 2505 N N . GLU A 1 323 ? 25.202 -12.129 -15.275 1.00 83.06 323 GLU A N 1
ATOM 2506 C CA . GLU A 1 323 ? 25.831 -10.815 -15.116 1.00 83.06 323 GLU A CA 1
ATOM 2507 C C . GLU A 1 323 ? 27.147 -10.714 -15.903 1.00 83.06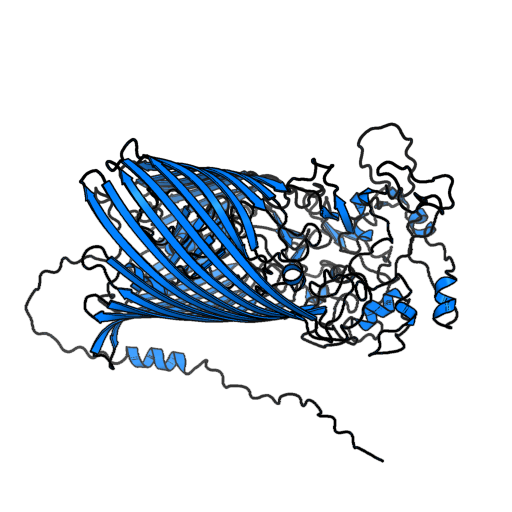 323 GLU A C 1
ATOM 2509 O O . GLU A 1 323 ? 27.510 -9.643 -16.385 1.00 83.06 323 GLU A O 1
ATOM 2514 N N . ARG A 1 324 ? 27.881 -11.821 -16.068 1.00 81.94 324 ARG A N 1
ATOM 2515 C CA . ARG A 1 324 ? 29.075 -11.858 -16.919 1.00 81.94 324 ARG A CA 1
ATOM 2516 C C . ARG A 1 324 ? 28.718 -11.516 -18.357 1.00 81.94 324 ARG A C 1
ATOM 2518 O O . ARG A 1 324 ? 29.401 -10.686 -18.940 1.00 81.94 324 ARG A O 1
ATOM 2525 N N . GLU A 1 325 ? 27.677 -12.131 -18.894 1.00 83.50 325 GLU A N 1
ATOM 2526 C CA . GLU A 1 325 ? 27.213 -11.909 -20.263 1.00 83.50 325 GLU A CA 1
ATOM 2527 C C . GLU A 1 325 ? 26.691 -10.493 -20.469 1.00 83.50 325 GLU A C 1
ATOM 2529 O O . GLU A 1 325 ? 27.096 -9.822 -21.419 1.00 83.50 325 GLU A O 1
ATOM 2534 N N . VAL A 1 326 ? 25.905 -9.975 -19.517 1.00 79.75 326 VAL A N 1
ATOM 2535 C CA . VAL A 1 326 ? 25.522 -8.557 -19.510 1.00 79.75 326 VAL A CA 1
ATOM 2536 C C . VAL A 1 326 ? 26.775 -7.695 -19.602 1.00 79.75 326 VAL A C 1
ATOM 2538 O O . VAL A 1 326 ? 26.875 -6.857 -20.489 1.00 79.75 326 VAL A O 1
ATOM 2541 N N . ARG A 1 327 ? 27.793 -7.932 -18.772 1.00 74.94 327 ARG A N 1
ATOM 2542 C CA . ARG A 1 327 ? 29.020 -7.125 -18.795 1.00 74.94 327 ARG A CA 1
ATOM 2543 C C . ARG A 1 327 ? 29.872 -7.330 -20.052 1.00 74.94 327 ARG A C 1
ATOM 2545 O O . ARG A 1 327 ? 30.474 -6.365 -20.513 1.00 74.94 327 ARG A O 1
ATOM 2552 N N . ASN A 1 328 ? 29.966 -8.543 -20.588 1.00 75.06 328 ASN A N 1
ATOM 2553 C CA . ASN A 1 328 ? 30.694 -8.840 -21.823 1.00 75.06 328 ASN A CA 1
ATOM 2554 C C . ASN A 1 328 ? 30.055 -8.128 -23.020 1.00 75.06 328 ASN A C 1
ATOM 2556 O O . ASN A 1 328 ? 30.770 -7.591 -23.870 1.00 75.06 328 ASN A O 1
ATOM 2560 N N . SER A 1 329 ? 28.725 -8.030 -23.037 1.00 73.81 329 SER A N 1
ATOM 2561 C CA . SER A 1 329 ? 27.983 -7.356 -24.101 1.00 73.81 329 SER A CA 1
ATOM 2562 C C . SER A 1 329 ? 28.333 -5.875 -24.245 1.00 73.81 329 SER A C 1
ATOM 2564 O O . SER A 1 329 ? 28.367 -5.365 -25.364 1.00 73.81 329 SER A O 1
ATOM 2566 N N . TYR A 1 330 ? 28.712 -5.197 -23.151 1.00 65.75 330 TYR A N 1
ATOM 2567 C CA . TYR A 1 330 ? 29.206 -3.816 -23.208 1.00 65.75 330 TYR A CA 1
ATOM 2568 C C . TYR A 1 330 ? 30.543 -3.683 -23.959 1.00 65.75 330 TYR A C 1
ATOM 2570 O O . TYR A 1 330 ? 30.900 -2.596 -24.416 1.00 65.75 330 TYR A O 1
ATOM 2578 N N . TYR A 1 331 ? 31.267 -4.793 -24.126 1.00 64.75 331 TYR A N 1
ATOM 2579 C CA . TYR A 1 331 ? 32.578 -4.877 -24.763 1.00 64.75 331 TYR A CA 1
ATOM 2580 C C . TYR A 1 331 ? 32.626 -5.946 -25.867 1.00 64.75 331 TYR A C 1
ATOM 2582 O O . TYR A 1 331 ? 33.658 -6.584 -26.056 1.00 64.75 331 TYR A O 1
ATOM 2590 N N . TYR A 1 332 ? 31.540 -6.112 -26.633 1.00 62.44 332 TYR A N 1
ATOM 2591 C CA . TYR A 1 332 ? 31.499 -6.973 -27.830 1.00 62.44 332 TYR A CA 1
ATOM 2592 C C . TYR A 1 332 ? 31.798 -8.453 -27.551 1.00 62.44 332 TYR A C 1
ATOM 2594 O O . TYR A 1 332 ? 32.435 -9.125 -28.360 1.00 62.44 332 TYR A O 1
ATOM 2602 N N . GLY A 1 333 ? 31.354 -8.970 -26.406 1.00 60.75 333 GLY A N 1
ATOM 2603 C CA . GLY A 1 333 ? 31.557 -10.373 -26.046 1.00 60.75 333 GLY A CA 1
ATOM 2604 C C . GLY A 1 333 ? 32.986 -10.711 -25.624 1.00 60.75 333 GLY A C 1
ATOM 2605 O O . GLY A 1 333 ? 33.321 -11.884 -25.485 1.00 60.75 333 GLY A O 1
ATOM 2606 N N . LEU A 1 334 ? 33.857 -9.709 -25.430 1.00 61.03 334 LEU A N 1
ATOM 2607 C CA . LEU A 1 334 ? 35.212 -9.943 -24.935 1.00 61.03 334 LEU A CA 1
ATOM 2608 C C . LEU A 1 334 ? 35.154 -10.420 -23.473 1.00 61.03 334 LEU A C 1
ATOM 2610 O O . LEU A 1 334 ? 34.722 -9.646 -22.607 1.00 61.03 334 LEU A O 1
ATOM 2614 N N . PRO A 1 335 ? 35.615 -11.653 -23.174 1.00 57.16 335 PRO A N 1
ATOM 2615 C CA . PRO A 1 335 ? 35.565 -12.199 -21.827 1.00 57.16 335 PRO A CA 1
ATOM 2616 C C . PRO A 1 335 ? 36.394 -11.359 -20.862 1.00 57.16 335 PRO A C 1
ATOM 2618 O O . PRO A 1 335 ? 37.503 -10.920 -21.170 1.00 57.16 335 PRO A O 1
ATOM 2621 N N . GLN A 1 336 ? 35.884 -11.185 -19.649 1.00 52.03 336 GLN A N 1
ATOM 2622 C CA . GLN A 1 336 ? 36.662 -10.587 -18.571 1.00 52.03 336 GLN A CA 1
ATOM 2623 C C . GLN A 1 336 ? 37.818 -11.502 -18.177 1.00 52.03 336 GLN A C 1
ATOM 2625 O O . GLN A 1 336 ? 37.613 -12.678 -17.883 1.00 52.03 336 GLN A O 1
ATOM 2630 N N . LEU A 1 337 ? 39.030 -10.947 -18.116 1.00 44.88 337 LEU A N 1
ATOM 2631 C CA . LEU A 1 337 ? 40.248 -11.696 -17.791 1.00 44.88 337 LEU A CA 1
ATOM 2632 C C . LEU A 1 337 ? 40.293 -12.187 -16.331 1.00 44.88 337 LEU A C 1
ATOM 2634 O O . LEU A 1 337 ? 41.158 -12.987 -15.984 1.00 44.88 337 LEU A O 1
ATOM 2638 N N . SER A 1 338 ? 39.365 -11.746 -15.475 1.00 45.31 338 SER A N 1
ATOM 2639 C CA . SER A 1 338 ? 39.262 -12.208 -14.093 1.00 45.31 338 SER A CA 1
ATOM 2640 C C . SER A 1 338 ? 37.821 -12.319 -13.614 1.00 45.31 338 SER A C 1
ATOM 2642 O O . SER A 1 338 ? 37.019 -11.397 -13.749 1.00 45.31 338 SER A O 1
ATOM 2644 N N . THR A 1 339 ? 37.514 -13.453 -12.987 1.00 40.06 339 THR A N 1
ATOM 2645 C CA . THR A 1 339 ? 36.226 -13.748 -12.352 1.00 40.06 339 THR A CA 1
ATOM 2646 C C . THR A 1 339 ? 36.119 -13.183 -10.931 1.00 40.06 339 THR A C 1
ATOM 2648 O O . THR A 1 339 ? 35.071 -13.325 -10.304 1.00 40.06 339 THR A O 1
ATOM 2651 N N . THR A 1 340 ? 37.193 -12.592 -10.391 1.00 36.19 340 THR A N 1
ATOM 2652 C CA . THR A 1 340 ? 37.297 -12.217 -8.968 1.00 36.19 340 THR A CA 1
ATOM 2653 C C . THR A 1 340 ? 38.006 -10.892 -8.692 1.00 36.19 340 THR A C 1
ATOM 2655 O O . THR A 1 340 ? 37.952 -10.425 -7.557 1.00 36.19 340 THR A O 1
ATOM 2658 N N . THR A 1 341 ? 38.660 -10.263 -9.671 1.00 40.22 341 THR A N 1
ATOM 2659 C CA . THR A 1 341 ? 39.404 -9.017 -9.439 1.00 40.22 341 THR A CA 1
ATOM 2660 C C . THR A 1 341 ? 38.789 -7.851 -10.185 1.00 40.22 341 THR A C 1
ATOM 2662 O O . THR A 1 341 ? 38.610 -7.899 -11.399 1.00 40.22 341 THR A O 1
ATOM 2665 N N . ASN A 1 342 ? 38.550 -6.789 -9.423 1.00 46.56 342 ASN A N 1
ATOM 2666 C CA . ASN A 1 342 ? 38.489 -5.400 -9.853 1.00 46.56 342 ASN A CA 1
ATOM 2667 C C . ASN A 1 342 ? 39.590 -5.133 -10.888 1.00 46.56 342 ASN A C 1
ATOM 2669 O O . ASN A 1 342 ? 40.736 -4.920 -10.501 1.00 46.56 342 ASN A O 1
ATOM 2673 N N . ASP A 1 343 ? 39.282 -5.241 -12.182 1.00 47.72 343 ASP A N 1
ATOM 2674 C CA . ASP A 1 343 ? 40.263 -5.033 -13.245 1.00 47.72 343 ASP A CA 1
ATOM 2675 C C . ASP A 1 343 ? 40.716 -3.561 -13.209 1.00 47.72 343 ASP A C 1
ATOM 2677 O O . ASP A 1 343 ? 39.916 -2.672 -13.529 1.00 47.72 343 ASP A O 1
ATOM 2681 N N . PRO A 1 344 ? 41.971 -3.266 -12.815 1.00 40.41 344 PRO A N 1
ATOM 2682 C CA . PRO A 1 344 ? 42.440 -1.893 -12.672 1.00 40.41 344 PRO A CA 1
ATOM 2683 C C . PRO A 1 344 ? 42.410 -1.128 -13.996 1.00 40.41 344 PRO A C 1
ATOM 2685 O O . PRO A 1 344 ? 42.294 0.097 -13.989 1.00 40.41 344 PRO A O 1
ATOM 2688 N N . ALA A 1 345 ? 42.465 -1.831 -15.135 1.00 41.66 345 ALA A N 1
ATOM 2689 C CA . ALA A 1 345 ? 42.397 -1.217 -16.456 1.00 41.66 345 ALA A CA 1
ATOM 2690 C C . ALA A 1 345 ? 41.034 -0.556 -16.731 1.00 41.66 345 ALA A C 1
ATOM 2692 O O . ALA A 1 345 ? 40.948 0.322 -17.589 1.00 41.66 345 ALA A O 1
ATOM 2693 N N . ARG A 1 346 ? 39.980 -0.924 -15.982 1.00 46.88 346 ARG A N 1
ATOM 2694 C CA . ARG A 1 346 ? 38.625 -0.367 -16.126 1.00 46.88 346 ARG A CA 1
ATOM 2695 C C . ARG A 1 346 ? 38.253 0.708 -15.102 1.00 46.88 346 ARG A C 1
ATOM 2697 O O . ARG A 1 346 ? 37.279 1.411 -15.341 1.00 46.88 346 ARG A O 1
ATOM 2704 N N . LEU A 1 347 ? 39.064 0.946 -14.060 1.00 41.44 347 LEU A N 1
ATOM 2705 C CA . LEU A 1 347 ? 38.931 2.135 -13.187 1.00 41.44 347 LEU A CA 1
ATOM 2706 C C . LEU A 1 347 ? 39.068 3.457 -13.969 1.00 41.44 347 LEU A C 1
ATOM 2708 O O . LEU A 1 347 ? 38.626 4.503 -13.504 1.00 41.44 347 LEU A O 1
ATOM 2712 N N . LEU A 1 348 ? 39.692 3.408 -15.152 1.00 35.56 348 LEU A N 1
ATOM 2713 C CA . LEU A 1 348 ? 39.977 4.564 -16.008 1.00 35.56 348 LEU A CA 1
ATOM 2714 C C . LEU A 1 348 ? 39.012 4.706 -17.197 1.00 35.56 348 LEU A C 1
ATOM 2716 O O . LEU A 1 348 ? 39.014 5.743 -17.857 1.00 35.56 348 LEU A O 1
ATOM 2720 N N . SER A 1 349 ? 38.189 3.692 -17.488 1.00 38.03 349 SER A N 1
ATOM 2721 C CA . SER A 1 349 ? 37.190 3.765 -18.554 1.00 38.03 349 SER A CA 1
ATOM 2722 C C . SER A 1 349 ? 35.867 4.240 -17.966 1.00 38.03 349 SER A C 1
ATOM 2724 O O . SER A 1 349 ? 35.280 3.535 -17.154 1.00 38.03 349 SER A O 1
ATOM 2726 N N . SER A 1 350 ? 35.341 5.385 -18.400 1.00 37.03 350 SER A N 1
ATOM 2727 C CA . SER A 1 350 ? 34.022 5.901 -17.980 1.00 37.03 350 SER A CA 1
ATOM 2728 C C . SER A 1 350 ? 32.822 5.038 -18.428 1.00 37.03 350 SER A C 1
ATOM 2730 O O . SER A 1 350 ? 31.691 5.511 -18.426 1.00 37.03 350 SER A O 1
ATOM 2732 N N . PHE A 1 351 ? 33.066 3.797 -18.853 1.00 39.75 351 PHE A N 1
ATOM 2733 C CA . PHE A 1 351 ? 32.089 2.836 -19.346 1.00 39.75 351 PHE A CA 1
ATOM 2734 C C . PHE A 1 351 ? 31.848 1.782 -18.256 1.00 39.75 351 PHE A C 1
ATOM 2736 O O . PHE A 1 351 ? 32.452 0.715 -18.282 1.00 39.75 351 PHE A O 1
ATOM 2743 N N . GLY A 1 352 ? 31.023 2.099 -17.260 1.00 40.22 352 GLY A N 1
ATOM 2744 C CA . GLY A 1 352 ? 30.500 1.100 -16.321 1.00 40.22 352 GLY A CA 1
ATOM 2745 C C . GLY A 1 352 ? 29.248 0.416 -16.890 1.00 40.22 352 GLY A C 1
ATOM 2746 O O . GLY A 1 352 ? 28.610 0.996 -17.773 1.00 40.22 352 GLY A O 1
ATOM 2747 N N . PRO A 1 353 ? 28.844 -0.769 -16.387 1.00 39.91 353 PRO A N 1
ATOM 2748 C CA . PRO A 1 353 ? 27.530 -1.372 -16.650 1.00 39.91 353 PRO A CA 1
ATOM 2749 C C . PRO A 1 353 ? 26.439 -0.576 -15.914 1.00 39.91 353 PRO A C 1
ATOM 2751 O O . PRO A 1 353 ? 25.718 -1.099 -15.067 1.00 39.91 353 PRO A O 1
ATOM 2754 N N . SER A 1 354 ? 26.416 0.740 -16.143 1.00 36.53 354 SER A N 1
ATOM 2755 C CA . SER A 1 354 ? 25.555 1.649 -15.421 1.00 36.53 354 SER A CA 1
ATOM 2756 C C . SER A 1 354 ? 24.109 1.424 -15.827 1.00 36.53 354 SER A C 1
ATOM 2758 O O . SER A 1 354 ? 23.782 1.345 -17.008 1.00 36.53 354 SER A O 1
ATOM 2760 N N . LEU A 1 355 ? 23.273 1.343 -14.797 1.00 35.50 355 LEU A N 1
ATOM 2761 C CA . LEU A 1 355 ? 21.812 1.271 -14.786 1.00 35.50 355 LEU A CA 1
ATOM 2762 C C . LEU A 1 355 ? 21.170 2.462 -15.517 1.00 35.50 355 LEU A C 1
ATOM 2764 O O . LEU A 1 355 ? 19.981 2.471 -15.787 1.00 35.50 355 LEU A O 1
ATOM 2768 N N . TYR A 1 356 ? 21.979 3.470 -15.807 1.00 40.34 356 TYR A N 1
ATOM 2769 C CA . TYR A 1 356 ? 21.635 4.638 -16.567 1.00 40.34 356 TYR A CA 1
ATOM 2770 C C . TYR A 1 356 ? 22.773 4.806 -17.549 1.00 40.34 356 TYR A C 1
ATOM 2772 O O . TYR A 1 356 ? 23.932 4.905 -17.137 1.00 40.34 356 TYR A O 1
ATOM 2780 N N . TYR A 1 357 ? 22.494 4.896 -18.841 1.00 36.00 357 TYR A N 1
ATOM 2781 C CA . TYR A 1 357 ? 23.445 5.594 -19.689 1.00 36.00 357 TYR A CA 1
ATOM 2782 C C . TYR A 1 357 ? 23.522 7.047 -19.185 1.00 36.00 357 TYR A C 1
ATOM 2784 O O . TYR A 1 357 ? 22.777 7.924 -19.615 1.00 36.00 357 TYR A O 1
ATOM 2792 N N . ASN A 1 358 ? 24.412 7.301 -18.223 1.00 32.97 358 ASN A N 1
ATOM 2793 C CA . ASN A 1 358 ? 24.943 8.619 -17.947 1.00 32.97 358 ASN A CA 1
ATOM 2794 C C . ASN A 1 358 ? 25.745 8.952 -19.195 1.00 32.97 358 ASN A C 1
ATOM 2796 O O . ASN A 1 358 ? 26.933 8.634 -19.287 1.00 32.97 358 ASN A O 1
ATOM 2800 N N . GLY A 1 359 ? 25.091 9.559 -20.186 1.00 32.62 359 GLY A N 1
ATOM 2801 C CA . GLY A 1 359 ? 25.822 10.309 -21.188 1.00 32.62 359 GLY A CA 1
ATOM 2802 C C . GLY A 1 359 ? 26.768 11.204 -20.404 1.00 32.62 359 GLY A C 1
ATOM 2803 O O . GLY A 1 359 ? 26.303 12.034 -19.628 1.00 32.62 359 GLY A O 1
ATOM 2804 N N . GLN A 1 360 ? 28.073 10.942 -20.494 1.00 26.89 360 GLN A N 1
ATOM 2805 C CA . GLN A 1 360 ? 29.095 11.651 -19.729 1.00 26.89 360 GLN A CA 1
ATOM 2806 C C . GLN A 1 360 ? 28.760 13.148 -19.711 1.00 26.89 360 GLN A C 1
ATOM 2808 O O . GLN A 1 360 ? 28.725 13.745 -20.778 1.00 26.89 360 GLN A O 1
ATOM 2813 N N . ALA A 1 361 ? 28.457 13.738 -18.548 1.00 27.08 361 ALA A N 1
ATOM 2814 C CA . ALA A 1 361 ? 28.145 15.170 -18.414 1.00 27.08 361 ALA A CA 1
ATOM 2815 C C . ALA A 1 361 ? 27.092 15.735 -19.413 1.00 27.08 361 ALA A C 1
ATOM 2817 O O . ALA A 1 361 ? 27.132 16.917 -19.763 1.00 27.08 361 ALA A O 1
ATOM 2818 N N . ASN A 1 362 ? 26.159 14.902 -19.890 1.00 33.50 362 ASN A N 1
ATOM 2819 C CA . ASN A 1 362 ? 25.219 15.218 -20.969 1.00 33.50 362 ASN A CA 1
ATOM 2820 C C . ASN A 1 362 ? 23.771 15.020 -20.502 1.00 33.50 362 ASN A C 1
ATOM 2822 O O . ASN A 1 362 ? 23.085 14.108 -20.957 1.00 33.50 362 ASN A O 1
ATOM 2826 N N . ASP A 1 363 ? 23.322 15.879 -19.591 1.00 29.44 363 ASP A N 1
ATOM 2827 C CA . ASP A 1 363 ? 21.921 15.958 -19.167 1.00 29.44 363 ASP A CA 1
ATOM 2828 C C . ASP A 1 363 ? 21.007 16.311 -20.368 1.00 29.44 363 ASP A C 1
ATOM 2830 O O . ASP A 1 363 ? 21.258 17.327 -21.033 1.00 29.44 363 ASP A O 1
ATOM 2834 N N . PRO A 1 364 ? 19.959 15.517 -20.667 1.00 33.66 364 PRO A N 1
ATOM 2835 C CA . PRO A 1 364 ? 19.002 15.794 -21.742 1.00 33.66 364 PRO A CA 1
ATOM 2836 C C . PRO A 1 364 ? 18.213 17.097 -21.562 1.00 33.66 364 PRO A C 1
ATOM 2838 O O . PRO A 1 364 ? 17.778 17.681 -22.547 1.00 33.66 364 PRO A O 1
ATOM 2841 N N . LEU A 1 365 ? 18.057 17.603 -20.333 1.00 31.59 365 LEU A N 1
ATOM 2842 C CA . LEU A 1 365 ? 17.369 18.879 -20.093 1.00 31.59 365 LEU A CA 1
ATOM 2843 C C . LEU A 1 365 ? 18.262 20.103 -20.349 1.00 31.59 365 LEU A C 1
ATOM 2845 O O . LEU A 1 365 ? 17.754 21.213 -20.477 1.00 31.59 365 LEU A O 1
ATOM 2849 N N . TYR A 1 366 ? 19.573 19.897 -20.517 1.00 29.66 366 TYR A N 1
ATOM 2850 C CA . TYR A 1 366 ? 20.525 20.926 -20.956 1.00 29.66 366 TYR A CA 1
ATOM 2851 C C . TYR A 1 366 ? 21.001 20.735 -22.400 1.00 29.66 366 TYR A C 1
ATOM 2853 O O . TYR A 1 366 ? 21.854 21.484 -22.884 1.00 29.66 366 TYR A O 1
ATOM 2861 N N . ARG A 1 367 ? 20.470 19.734 -23.111 1.00 33.62 367 ARG A N 1
ATOM 2862 C CA . ARG A 1 367 ? 20.757 19.497 -24.524 1.00 33.62 367 ARG A CA 1
ATOM 2863 C C . ARG A 1 367 ? 19.486 19.087 -25.242 1.00 33.62 367 ARG A C 1
ATOM 2865 O O . ARG A 1 367 ? 19.041 17.956 -25.110 1.00 33.62 367 ARG A O 1
ATOM 2872 N N . ASN A 1 368 ? 19.010 19.946 -26.140 1.00 33.69 368 ASN A N 1
ATOM 2873 C CA . ASN A 1 368 ? 18.295 19.444 -27.306 1.00 33.69 368 ASN A CA 1
ATOM 2874 C C . ASN A 1 368 ? 19.214 18.401 -27.954 1.00 33.69 368 ASN A C 1
ATOM 2876 O O . ASN A 1 368 ? 20.253 18.792 -28.482 1.00 33.69 368 ASN A O 1
ATOM 2880 N N . ILE A 1 369 ? 18.891 17.106 -27.872 1.00 36.44 369 ILE A N 1
ATOM 2881 C CA . ILE A 1 369 ? 19.455 16.105 -28.779 1.00 36.44 369 ILE A CA 1
ATOM 2882 C C . ILE A 1 369 ? 18.822 16.451 -30.125 1.00 36.44 369 ILE A C 1
ATOM 2884 O O . ILE A 1 369 ? 17.651 16.140 -30.342 1.00 36.44 369 ILE A O 1
ATOM 2888 N N . PRO A 1 370 ? 19.514 17.176 -31.019 1.00 36.97 370 PRO A N 1
ATOM 2889 C CA . PRO A 1 370 ? 18.925 17.591 -32.270 1.00 36.97 370 PRO A CA 1
ATOM 2890 C C . PRO A 1 370 ? 19.172 16.406 -33.181 1.00 36.97 370 PRO A C 1
ATOM 2892 O O . PRO A 1 370 ? 20.194 16.344 -33.871 1.00 36.97 370 PRO A O 1
ATOM 2895 N N . TRP A 1 371 ? 18.299 15.407 -33.121 1.00 37.53 371 TRP A N 1
ATOM 2896 C CA . TRP A 1 371 ? 18.268 14.488 -34.232 1.00 37.53 371 TRP A CA 1
ATOM 2897 C C . TRP A 1 371 ? 17.756 15.252 -35.468 1.00 37.53 371 TRP A C 1
ATOM 2899 O O . TRP A 1 371 ? 16.820 16.051 -35.405 1.00 37.53 371 TRP A O 1
ATOM 2909 N N . GLN A 1 372 ? 18.496 15.103 -36.566 1.00 44.22 372 GLN A N 1
ATOM 2910 C CA . GLN A 1 372 ? 18.509 16.004 -37.714 1.00 44.22 372 GLN A CA 1
ATOM 2911 C C . GLN A 1 372 ? 17.339 15.736 -38.674 1.00 44.22 372 GLN A C 1
ATOM 2913 O O . GLN A 1 372 ? 17.495 15.050 -39.682 1.00 44.22 372 GLN A O 1
ATOM 2918 N N . GLY A 1 373 ? 16.191 16.357 -38.407 1.00 32.59 373 GLY A N 1
ATOM 2919 C CA . GLY A 1 373 ? 15.182 16.684 -39.415 1.00 32.59 373 GLY A CA 1
ATOM 2920 C C . GLY A 1 373 ? 14.981 18.199 -39.441 1.00 32.59 373 GLY A C 1
ATOM 2921 O O . GLY A 1 373 ? 14.555 18.771 -38.448 1.00 32.59 373 GLY A O 1
ATOM 2922 N N . ASN A 1 374 ? 15.354 18.845 -40.546 1.00 30.59 374 ASN A N 1
ATOM 2923 C CA . ASN A 1 374 ? 15.280 20.290 -40.816 1.00 30.59 374 ASN A CA 1
ATOM 2924 C C . ASN A 1 374 ? 14.134 21.029 -40.076 1.00 30.59 374 ASN A C 1
ATOM 2926 O O . ASN A 1 374 ? 12.967 20.792 -40.383 1.00 30.59 374 ASN A O 1
ATOM 2930 N N . LEU A 1 375 ? 14.442 21.966 -39.168 1.00 31.12 375 LEU A N 1
ATOM 2931 C CA . LEU A 1 375 ? 13.456 22.921 -38.646 1.00 31.12 375 LEU A CA 1
ATOM 2932 C C . LEU A 1 375 ? 14.115 24.265 -38.314 1.00 31.12 375 LEU A C 1
ATOM 2934 O O . LEU A 1 375 ? 14.962 24.380 -37.430 1.00 31.12 375 LEU A O 1
ATOM 2938 N N . ASP A 1 376 ? 13.708 25.260 -39.097 1.00 30.41 376 ASP A N 1
ATOM 2939 C CA . ASP A 1 376 ? 14.062 26.672 -39.011 1.00 30.41 376 ASP A CA 1
ATOM 2940 C C . ASP A 1 376 ? 13.559 27.286 -37.687 1.00 30.41 376 ASP A C 1
ATOM 2942 O O . ASP A 1 376 ? 12.451 26.998 -37.222 1.00 30.41 376 ASP A O 1
ATOM 2946 N N . LEU A 1 377 ? 14.407 28.095 -37.048 1.00 36.09 377 LEU A N 1
ATOM 2947 C CA . LEU A 1 377 ? 14.263 28.573 -35.671 1.00 36.09 377 LEU A CA 1
ATOM 2948 C C . LEU A 1 377 ? 13.439 29.865 -35.613 1.00 36.09 377 LEU A C 1
ATOM 2950 O O . LEU A 1 377 ? 13.944 30.954 -35.873 1.00 36.09 377 LEU A O 1
ATOM 2954 N N . GLY A 1 378 ? 12.188 29.754 -35.166 1.00 29.30 378 GLY A N 1
ATOM 2955 C CA . GLY A 1 378 ? 11.315 30.904 -34.920 1.00 29.30 378 GLY A CA 1
ATOM 2956 C C . GLY A 1 378 ? 10.255 30.634 -33.854 1.00 29.30 378 GLY A C 1
ATOM 2957 O O . GLY A 1 378 ? 9.074 30.596 -34.169 1.00 29.30 378 GLY A O 1
ATOM 2958 N N . LEU A 1 379 ? 10.697 30.400 -32.611 1.00 36.69 379 LEU A N 1
ATOM 2959 C CA . LEU A 1 379 ? 9.936 30.439 -31.346 1.00 36.69 379 LEU A CA 1
ATOM 2960 C C . LEU A 1 379 ? 8.426 30.096 -31.415 1.00 36.69 379 LEU A C 1
ATOM 2962 O O . LEU A 1 379 ? 7.583 30.989 -31.439 1.00 36.69 379 LEU A O 1
ATOM 2966 N N . ALA A 1 380 ? 8.081 28.807 -31.302 1.00 27.14 380 ALA A N 1
ATOM 2967 C CA . ALA A 1 380 ? 6.813 28.344 -30.721 1.00 27.14 380 ALA A CA 1
ATOM 2968 C C . ALA A 1 380 ? 6.881 26.850 -30.350 1.00 27.14 380 ALA A C 1
ATOM 2970 O O . ALA A 1 380 ? 7.297 26.020 -31.154 1.00 27.14 380 ALA A O 1
ATOM 2971 N N . ARG A 1 381 ? 6.418 26.517 -29.138 1.00 33.19 381 ARG A N 1
ATOM 2972 C CA . ARG A 1 381 ? 6.178 25.168 -28.591 1.00 33.19 381 ARG A CA 1
ATOM 2973 C C . ARG A 1 381 ? 5.489 24.221 -29.596 1.00 33.19 381 ARG A C 1
ATOM 2975 O O . ARG A 1 381 ? 4.262 24.144 -29.626 1.00 33.19 381 ARG A O 1
ATOM 2982 N N . LYS A 1 382 ? 6.252 23.451 -30.373 1.00 31.56 382 LYS A N 1
ATOM 2983 C CA . LYS A 1 382 ? 5.749 22.272 -31.094 1.00 31.56 382 LYS A CA 1
ATOM 2984 C C . LYS A 1 382 ? 6.747 21.123 -30.974 1.00 31.56 382 LYS A C 1
ATOM 2986 O O . LYS A 1 382 ? 7.735 21.071 -31.696 1.00 31.56 382 LYS A O 1
ATOM 2991 N N . LEU A 1 383 ? 6.436 20.201 -30.064 1.00 36.38 383 LEU A N 1
ATOM 2992 C CA . LEU A 1 383 ? 6.929 18.823 -30.031 1.00 36.38 383 LEU A CA 1
ATOM 2993 C C . LEU A 1 383 ? 6.462 18.108 -31.311 1.00 36.38 383 LEU A C 1
ATOM 2995 O O . LEU A 1 383 ? 5.450 17.412 -31.294 1.00 36.38 383 LEU A O 1
ATOM 2999 N N . ASN A 1 384 ? 7.116 18.341 -32.448 1.00 36.50 384 ASN A N 1
ATOM 3000 C CA . ASN A 1 384 ? 6.905 17.512 -33.631 1.00 36.50 384 ASN A CA 1
ATOM 3001 C C . ASN A 1 384 ? 8.049 16.491 -33.652 1.00 36.50 384 ASN A C 1
ATOM 3003 O O . ASN A 1 384 ? 9.197 16.922 -33.781 1.00 36.50 384 ASN A O 1
ATOM 3007 N N . PRO A 1 385 ? 7.800 15.182 -33.461 1.00 46.59 385 PRO A N 1
ATOM 3008 C CA . PRO A 1 385 ? 8.870 14.204 -33.555 1.00 46.59 385 PRO A CA 1
ATOM 3009 C C . PRO A 1 385 ? 9.383 14.237 -34.993 1.00 46.59 385 PRO A C 1
ATOM 3011 O O . PRO A 1 385 ? 8.624 14.047 -35.943 1.00 46.59 385 PRO A O 1
ATOM 3014 N N . ALA A 1 386 ? 10.663 14.545 -35.164 1.00 62.53 386 ALA A N 1
ATOM 3015 C CA . ALA A 1 386 ? 11.304 14.364 -36.450 1.00 62.53 386 ALA A CA 1
ATOM 3016 C C . ALA A 1 386 ? 11.197 12.866 -36.808 1.00 62.53 386 ALA A C 1
ATOM 3018 O O . ALA A 1 386 ? 11.427 12.011 -35.957 1.00 62.53 386 ALA A O 1
ATOM 3019 N N . THR A 1 387 ? 10.778 12.538 -38.027 1.00 69.69 387 THR A N 1
ATOM 3020 C CA . THR A 1 387 ? 10.703 11.155 -38.520 1.00 69.69 387 THR A CA 1
ATOM 3021 C C . THR A 1 387 ? 11.903 10.865 -39.414 1.00 69.69 387 THR A C 1
ATOM 3023 O O . THR A 1 387 ? 12.381 11.754 -40.123 1.00 69.69 387 THR A O 1
ATOM 3026 N N . ILE A 1 388 ? 12.400 9.627 -39.389 1.00 70.19 388 ILE A N 1
ATOM 3027 C CA . ILE A 1 388 ? 13.453 9.143 -40.287 1.00 70.19 388 ILE A CA 1
ATOM 3028 C C . ILE A 1 388 ? 12.926 8.117 -41.268 1.00 70.19 388 ILE A C 1
ATOM 3030 O O . ILE A 1 388 ? 12.177 7.238 -40.875 1.00 70.19 388 ILE A O 1
ATOM 3034 N N . THR A 1 389 ? 13.429 8.107 -42.497 1.00 79.44 389 THR A N 1
ATOM 3035 C CA . THR A 1 389 ? 13.279 6.925 -43.359 1.00 79.44 389 THR A CA 1
ATOM 3036 C C . THR A 1 389 ? 14.139 5.759 -42.858 1.00 79.44 389 THR A C 1
ATOM 3038 O O . THR A 1 389 ? 15.193 5.968 -42.251 1.00 79.44 389 THR A O 1
ATOM 3041 N N . MET A 1 390 ? 13.736 4.524 -43.167 1.00 79.12 390 MET A N 1
ATOM 3042 C CA . MET A 1 390 ? 14.558 3.332 -42.908 1.00 79.12 390 MET A CA 1
ATOM 3043 C C . MET A 1 390 ? 15.966 3.444 -43.525 1.00 79.12 390 MET A C 1
ATOM 3045 O O . MET A 1 390 ? 16.943 3.079 -42.882 1.00 79.12 390 MET A O 1
ATOM 3049 N N . ASP A 1 391 ? 16.105 4.022 -44.721 1.00 72.44 391 ASP A N 1
ATOM 3050 C CA . ASP A 1 391 ? 17.416 4.209 -45.362 1.00 72.44 391 ASP A CA 1
ATOM 3051 C C . ASP A 1 391 ? 18.321 5.153 -44.570 1.00 72.44 391 ASP A C 1
ATOM 3053 O O . ASP A 1 391 ? 19.505 4.888 -44.396 1.00 72.44 391 ASP A O 1
ATOM 3057 N N . GLN A 1 392 ? 17.774 6.252 -44.057 1.00 69.06 392 GLN A N 1
ATOM 3058 C CA . GLN A 1 392 ? 18.501 7.183 -43.196 1.00 69.06 392 GLN A CA 1
ATOM 3059 C C . GLN A 1 392 ? 18.829 6.559 -41.829 1.00 69.06 392 GLN A C 1
ATOM 3061 O O . GLN A 1 392 ? 19.917 6.803 -41.304 1.00 69.06 392 GLN A O 1
ATOM 3066 N N . PHE A 1 393 ? 17.930 5.736 -41.275 1.00 72.56 393 PHE A N 1
ATOM 3067 C CA . PHE A 1 393 ? 18.210 4.936 -40.083 1.00 72.56 393 PHE A CA 1
ATOM 3068 C C . PHE A 1 393 ? 19.413 4.014 -40.330 1.00 72.56 393 PHE A C 1
ATOM 3070 O O . PHE A 1 393 ? 20.397 4.096 -39.600 1.00 72.56 393 PHE A O 1
ATOM 3077 N N . LEU A 1 394 ? 19.391 3.232 -41.415 1.00 69.19 394 LEU A N 1
ATOM 3078 C CA . LEU A 1 394 ? 20.476 2.334 -41.831 1.00 69.19 394 LEU A CA 1
ATOM 3079 C C . LEU A 1 394 ? 21.766 3.084 -42.224 1.00 69.19 394 LEU A C 1
ATOM 3081 O O . LEU A 1 394 ? 22.869 2.601 -41.981 1.00 69.19 394 LEU A O 1
ATOM 3085 N N . ALA A 1 395 ? 21.671 4.287 -42.795 1.00 58.19 395 ALA A N 1
ATOM 3086 C CA . ALA A 1 395 ? 22.825 5.115 -43.165 1.00 58.19 395 ALA A CA 1
ATOM 3087 C C . ALA A 1 395 ? 23.564 5.688 -41.943 1.00 58.19 395 ALA A C 1
ATOM 3089 O O . ALA A 1 395 ? 24.763 5.975 -42.008 1.00 58.19 395 ALA A O 1
ATOM 3090 N N . GLY A 1 396 ? 22.877 5.801 -40.805 1.00 51.97 396 GLY A N 1
ATOM 3091 C CA . GLY A 1 396 ? 23.474 6.040 -39.496 1.00 51.97 396 GLY A CA 1
ATOM 3092 C C . GLY A 1 396 ? 24.297 4.858 -38.971 1.00 51.97 396 GLY A C 1
ATOM 3093 O O . GLY A 1 396 ? 24.551 4.804 -37.784 1.00 51.97 396 GLY A O 1
ATOM 3094 N N . TYR A 1 397 ? 24.686 3.870 -39.780 1.00 51.72 397 TYR A N 1
ATOM 3095 C CA . TYR A 1 397 ? 25.483 2.712 -39.349 1.00 51.72 397 TYR A CA 1
ATOM 3096 C C . TYR A 1 397 ? 26.910 2.806 -39.897 1.00 51.72 397 TYR A C 1
ATOM 3098 O O . TYR A 1 397 ? 27.449 1.875 -40.499 1.00 51.72 397 TYR A O 1
ATOM 3106 N N . THR A 1 398 ? 27.553 3.962 -39.753 1.00 41.97 398 THR A N 1
ATOM 3107 C CA . THR A 1 398 ? 28.934 4.109 -40.231 1.00 41.97 398 THR A CA 1
ATOM 3108 C C . THR A 1 398 ? 29.915 3.471 -39.248 1.00 41.97 398 THR A C 1
ATOM 3110 O O . THR A 1 398 ? 30.090 3.966 -38.142 1.00 41.97 398 THR A O 1
ATOM 3113 N N . GLN A 1 399 ? 30.578 2.375 -39.626 1.00 39.06 399 GLN A N 1
ATOM 3114 C CA . GLN A 1 399 ? 31.654 1.782 -38.822 1.00 39.06 399 GLN A CA 1
ATOM 3115 C C . GLN A 1 399 ? 32.791 2.799 -38.645 1.00 39.06 399 GLN A C 1
ATOM 3117 O O . GLN A 1 399 ? 33.514 3.084 -39.598 1.00 39.06 399 GLN A O 1
ATOM 3122 N N . THR A 1 400 ? 32.970 3.336 -37.437 1.00 41.25 400 THR A N 1
ATOM 3123 C CA . THR A 1 400 ? 34.117 4.201 -37.127 1.00 41.25 400 THR A CA 1
ATOM 3124 C C . THR A 1 400 ? 34.933 3.631 -35.976 1.00 41.25 400 THR A C 1
ATOM 3126 O O . THR A 1 400 ? 34.405 3.099 -35.003 1.00 41.25 400 THR A O 1
ATOM 3129 N N . TYR A 1 401 ? 36.251 3.721 -36.118 1.00 41.88 401 TYR A N 1
ATOM 3130 C CA . TYR A 1 401 ? 37.246 3.095 -35.258 1.00 41.88 401 TYR A CA 1
ATOM 3131 C C . TYR A 1 401 ? 37.460 3.914 -33.979 1.00 41.88 401 TYR A C 1
ATOM 3133 O O . TYR A 1 401 ? 37.817 5.088 -34.055 1.00 41.88 401 TYR A O 1
ATOM 3141 N N . SER A 1 402 ? 37.304 3.304 -32.801 1.00 39.59 402 SER A N 1
ATOM 3142 C CA . SER A 1 402 ? 37.814 3.885 -31.553 1.00 39.59 402 SER A CA 1
ATOM 3143 C C . SER A 1 402 ? 39.228 3.366 -31.284 1.00 39.59 402 SER A C 1
ATOM 3145 O O . SER A 1 402 ? 39.423 2.188 -30.984 1.00 39.59 402 SER A O 1
ATOM 3147 N N . SER A 1 403 ? 40.229 4.246 -31.356 1.00 39.09 403 SER A N 1
ATOM 3148 C CA . SER A 1 403 ? 41.612 3.955 -30.943 1.00 39.09 403 SER A CA 1
ATOM 3149 C C . SER A 1 403 ? 41.750 3.723 -29.432 1.00 39.09 403 SER A C 1
ATOM 3151 O O . SER A 1 403 ? 42.731 3.130 -28.988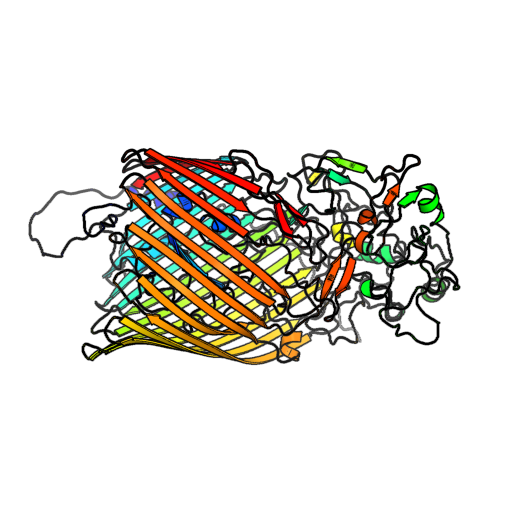 1.00 39.09 403 SER A O 1
ATOM 3153 N N . ALA A 1 404 ? 40.753 4.135 -28.644 1.00 39.31 404 ALA A N 1
ATOM 3154 C CA . ALA A 1 404 ? 40.788 4.115 -27.187 1.00 39.31 404 ALA A CA 1
ATOM 3155 C C . ALA A 1 404 ? 40.508 2.742 -26.556 1.00 39.31 404 ALA A C 1
ATOM 3157 O O . ALA A 1 404 ? 40.648 2.622 -25.352 1.00 39.31 404 ALA A O 1
ATOM 3158 N N . ILE A 1 405 ? 40.099 1.711 -27.306 1.00 40.59 405 ILE A N 1
ATOM 3159 C CA . ILE A 1 405 ? 39.867 0.349 -26.762 1.00 40.59 405 ILE A CA 1
ATOM 3160 C C . ILE A 1 405 ? 40.992 -0.616 -27.154 1.00 40.59 405 ILE A C 1
ATOM 3162 O O . ILE A 1 405 ? 41.381 -1.486 -26.368 1.00 40.59 405 ILE A O 1
ATOM 3166 N N . ALA A 1 406 ? 41.580 -0.408 -28.334 1.00 42.28 406 ALA A N 1
ATOM 3167 C CA . ALA A 1 406 ? 42.732 -1.166 -28.812 1.00 42.28 406 ALA A CA 1
ATOM 3168 C C . ALA A 1 406 ? 43.975 -0.965 -27.925 1.00 42.28 406 ALA A C 1
ATOM 3170 O O . ALA A 1 406 ? 44.737 -1.905 -27.709 1.00 42.28 406 ALA A O 1
ATOM 3171 N N . SER A 1 407 ? 44.152 0.231 -27.348 1.00 44.84 407 SER A N 1
ATOM 3172 C CA . SER A 1 407 ? 45.280 0.542 -26.460 1.00 44.84 407 SER A CA 1
ATOM 3173 C C . SER A 1 407 ? 45.220 -0.146 -25.091 1.00 44.84 407 SER A C 1
ATOM 3175 O O . SER A 1 407 ? 46.260 -0.278 -24.454 1.00 44.84 407 SER A O 1
ATOM 3177 N N . TYR A 1 408 ? 44.040 -0.584 -24.630 1.00 40.75 408 TYR A N 1
ATOM 3178 C CA . TYR A 1 408 ? 43.867 -1.164 -23.286 1.00 40.75 408 TYR A CA 1
ATOM 3179 C C . TYR A 1 408 ? 43.768 -2.690 -23.273 1.00 40.75 408 TYR A C 1
ATOM 3181 O O . TYR A 1 408 ? 44.068 -3.304 -22.255 1.00 40.75 408 TYR A O 1
ATOM 3189 N N . THR A 1 409 ? 43.339 -3.310 -24.373 1.00 41.75 409 THR A N 1
ATOM 3190 C CA . THR A 1 409 ? 43.035 -4.752 -24.400 1.00 41.75 409 THR A CA 1
ATOM 3191 C C . THR A 1 409 ? 44.074 -5.590 -25.141 1.00 41.75 409 THR A C 1
ATOM 3193 O O . THR A 1 409 ? 44.109 -6.800 -24.950 1.00 41.75 409 THR A O 1
ATOM 3196 N N . GLY A 1 410 ? 44.924 -4.988 -25.986 1.00 44.16 410 GLY A N 1
ATOM 3197 C CA . GLY A 1 410 ? 45.916 -5.718 -26.790 1.00 44.16 410 GLY A CA 1
ATOM 3198 C C . GLY A 1 410 ? 45.317 -6.689 -27.824 1.00 44.16 410 GLY A C 1
ATOM 3199 O O . GLY A 1 410 ? 46.061 -7.386 -28.510 1.00 44.16 410 GLY A O 1
ATOM 3200 N N . VAL A 1 411 ? 43.986 -6.733 -27.950 1.00 43.28 411 VAL A N 1
ATOM 3201 C CA . VAL A 1 411 ? 43.242 -7.557 -28.910 1.00 43.28 411 VAL A CA 1
ATOM 3202 C C . VAL A 1 411 ? 43.053 -6.757 -30.210 1.00 43.28 411 VAL A C 1
ATOM 3204 O O . VAL A 1 411 ? 42.691 -5.578 -30.136 1.00 43.28 411 VAL A O 1
ATOM 3207 N N . PRO A 1 412 ? 43.273 -7.351 -31.405 1.00 40.38 412 PRO A N 1
ATOM 3208 C CA . PRO A 1 412 ? 42.992 -6.698 -32.682 1.00 40.38 412 PRO A CA 1
ATOM 3209 C C . PRO A 1 412 ? 41.552 -6.179 -32.735 1.00 40.38 412 PRO A C 1
ATOM 3211 O O . PRO A 1 412 ? 40.601 -6.900 -32.439 1.00 40.38 412 PRO A O 1
ATOM 3214 N N . SER A 1 413 ? 41.406 -4.907 -33.098 1.00 44.75 413 SER A N 1
ATOM 3215 C CA . SER A 1 413 ? 40.149 -4.164 -33.073 1.00 44.75 413 SER A CA 1
ATOM 3216 C C . SER A 1 413 ? 39.070 -4.799 -33.953 1.00 44.75 413 SER A C 1
ATOM 3218 O O . SER A 1 413 ? 39.162 -4.744 -35.180 1.00 44.75 413 SER A O 1
ATOM 3220 N N . VAL A 1 414 ? 37.995 -5.293 -33.340 1.00 38.75 414 VAL A N 1
ATOM 3221 C CA . VAL A 1 414 ? 36.710 -5.482 -34.020 1.00 38.75 414 VAL A CA 1
ATOM 3222 C C . VAL A 1 414 ? 35.660 -4.723 -33.215 1.00 38.75 414 VAL A C 1
ATOM 3224 O O . VAL A 1 414 ? 35.216 -5.183 -32.170 1.00 38.75 414 VAL A O 1
ATOM 3227 N N . GLN A 1 415 ? 35.292 -3.524 -33.671 1.00 43.22 415 GLN A N 1
ATOM 3228 C CA . GLN A 1 415 ? 34.155 -2.782 -33.123 1.00 43.22 415 GLN A CA 1
ATOM 3229 C C . GLN A 1 415 ? 33.218 -2.350 -34.246 1.00 43.22 415 GLN A C 1
ATOM 3231 O O . GLN A 1 415 ? 33.582 -1.542 -35.099 1.00 43.22 415 GLN A O 1
ATOM 3236 N N . ARG A 1 416 ? 31.981 -2.849 -34.204 1.00 39.41 416 ARG A N 1
ATOM 3237 C CA . ARG A 1 416 ? 30.836 -2.219 -34.866 1.00 39.41 416 ARG A CA 1
ATOM 3238 C C . ARG A 1 416 ? 30.295 -1.142 -33.931 1.00 39.41 416 ARG A C 1
ATOM 3240 O O . ARG A 1 416 ? 29.553 -1.491 -33.030 1.00 39.41 416 ARG A O 1
ATOM 3247 N N . GLN A 1 417 ? 30.633 0.134 -34.123 1.00 41.72 417 GLN A N 1
ATOM 3248 C CA . GLN A 1 417 ? 29.905 1.201 -33.419 1.00 41.72 417 GLN A CA 1
ATOM 3249 C C . GLN A 1 417 ? 28.401 1.018 -33.670 1.00 41.72 417 GLN A C 1
ATOM 3251 O O . GLN A 1 417 ? 27.978 1.055 -34.825 1.00 41.72 417 GLN A O 1
ATOM 3256 N N . GLY A 1 418 ? 27.634 0.752 -32.609 1.00 42.31 418 GLY A N 1
ATOM 3257 C CA . GLY A 1 418 ? 26.203 0.491 -32.700 1.00 42.31 418 GLY A CA 1
ATOM 3258 C C . GLY A 1 418 ? 25.458 1.617 -33.425 1.00 42.31 418 GLY A C 1
ATOM 3259 O O . GLY A 1 418 ? 25.727 2.789 -33.184 1.00 42.31 418 GLY A O 1
ATOM 3260 N N . TYR A 1 419 ? 24.599 1.240 -34.372 1.00 45.62 419 TYR A N 1
ATOM 3261 C CA . TYR A 1 419 ? 23.301 1.814 -34.745 1.00 45.62 419 TYR A CA 1
ATOM 3262 C C . TYR A 1 419 ? 23.059 3.211 -34.137 1.00 45.62 419 TYR A C 1
ATOM 3264 O O . TYR A 1 419 ? 22.628 3.354 -32.994 1.00 45.62 419 TYR A O 1
ATOM 3272 N N . GLN A 1 420 ? 23.457 4.246 -34.886 1.00 50.28 420 GLN A N 1
ATOM 3273 C CA . GLN A 1 420 ? 23.932 5.523 -34.349 1.00 50.28 420 GLN A CA 1
ATOM 3274 C C . GLN A 1 420 ? 22.848 6.600 -34.304 1.00 50.28 420 GLN A C 1
ATOM 3276 O O . GLN A 1 420 ? 22.208 6.902 -35.311 1.00 50.28 420 GLN A O 1
ATOM 3281 N N . LEU A 1 421 ? 22.794 7.332 -33.190 1.00 49.28 421 LEU A N 1
ATOM 3282 C CA . LEU A 1 4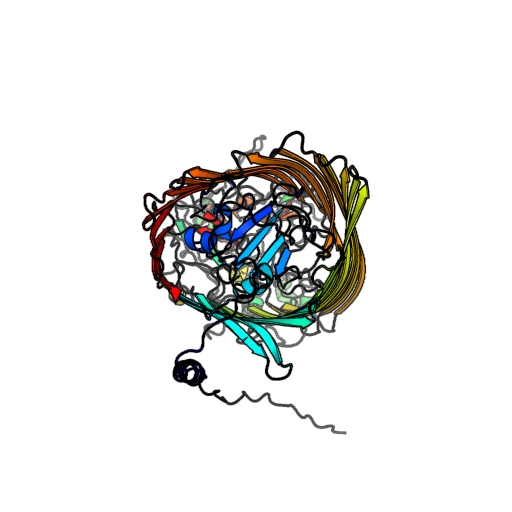21 ? 22.458 8.753 -33.232 1.00 49.28 421 LEU A CA 1
ATOM 3283 C C . LEU A 1 421 ? 23.756 9.548 -33.431 1.00 49.28 421 LEU A C 1
ATOM 3285 O O . LEU A 1 421 ? 24.677 9.471 -32.620 1.00 49.28 421 LEU A O 1
ATOM 3289 N N . LYS A 1 422 ? 23.868 10.319 -34.514 1.00 49.94 422 LYS A N 1
ATOM 3290 C CA . LYS A 1 422 ? 24.948 11.308 -34.667 1.00 49.94 422 LYS A CA 1
ATOM 3291 C C . LYS A 1 422 ? 24.481 12.618 -34.033 1.00 49.94 422 LYS A C 1
ATOM 3293 O O . LYS A 1 422 ? 23.412 13.106 -34.387 1.00 49.94 422 LYS A O 1
ATOM 3298 N N . VAL A 1 423 ? 25.257 13.179 -33.103 1.00 48.62 423 VAL A N 1
ATOM 3299 C CA . VAL A 1 423 ? 24.885 14.406 -32.371 1.00 48.62 423 VAL A CA 1
ATOM 3300 C C . VAL A 1 423 ? 25.891 15.530 -32.604 1.00 48.62 423 VAL A C 1
ATOM 3302 O O . VAL A 1 423 ? 27.103 15.303 -32.641 1.00 48.62 423 VAL A O 1
ATOM 3305 N N . TYR A 1 424 ? 25.396 16.761 -32.754 1.00 42.00 424 TYR A N 1
ATOM 3306 C CA . TYR A 1 424 ? 26.262 17.938 -32.743 1.00 42.00 424 TYR A CA 1
ATOM 3307 C C . TYR A 1 424 ? 26.803 18.170 -31.329 1.00 42.00 424 TYR A C 1
ATOM 3309 O O . TYR A 1 424 ? 26.040 18.077 -30.361 1.00 42.00 424 TYR A O 1
ATOM 3317 N N . PRO A 1 425 ? 28.094 18.499 -31.172 1.00 44.16 425 PRO A N 1
ATOM 3318 C CA . PRO A 1 425 ? 28.611 18.909 -29.880 1.00 44.16 425 PRO A CA 1
ATOM 3319 C C . PRO A 1 425 ? 27.890 20.188 -29.440 1.00 44.16 425 PRO A C 1
ATOM 3321 O O . PRO A 1 425 ? 27.780 21.146 -30.196 1.00 44.16 425 PRO A O 1
ATOM 3324 N N . THR A 1 426 ? 27.406 20.237 -28.204 1.00 42.28 426 THR A N 1
ATOM 3325 C CA . THR A 1 426 ? 26.867 21.477 -27.614 1.00 42.28 426 THR A CA 1
ATOM 3326 C C . THR A 1 426 ? 27.967 22.335 -26.971 1.00 42.28 426 THR A C 1
ATOM 3328 O O . THR A 1 426 ? 27.684 23.396 -26.425 1.00 42.28 426 THR A O 1
ATOM 3331 N N . MET A 1 427 ? 29.234 21.897 -27.048 1.00 51.59 427 MET A N 1
ATOM 3332 C CA . MET A 1 427 ? 30.381 22.468 -26.333 1.00 51.59 427 MET A CA 1
ATOM 3333 C C . MET A 1 427 ? 31.496 22.942 -27.277 1.00 51.59 427 MET A C 1
ATOM 3335 O O . MET A 1 427 ? 31.688 22.397 -28.364 1.00 51.59 427 MET A O 1
ATOM 3339 N N . ASN A 1 428 ? 32.288 23.909 -26.805 1.00 38.72 428 ASN A N 1
ATOM 3340 C CA . ASN A 1 428 ? 33.651 24.148 -27.280 1.00 38.72 428 ASN A CA 1
ATOM 3341 C C . ASN A 1 428 ? 34.613 23.369 -26.359 1.00 38.72 428 ASN A C 1
ATOM 3343 O O . ASN A 1 428 ? 34.363 23.285 -25.158 1.00 38.72 428 ASN A O 1
ATOM 3347 N N . VAL A 1 429 ? 35.689 22.786 -26.893 1.00 38.03 429 VAL A N 1
ATOM 3348 C CA . VAL A 1 429 ? 36.523 21.747 -26.231 1.00 38.03 429 VAL A CA 1
ATOM 3349 C C . VAL A 1 429 ? 37.192 22.222 -24.920 1.00 38.03 429 VAL A C 1
ATOM 3351 O O . VAL A 1 429 ? 37.734 21.424 -24.163 1.00 38.03 429 VAL A O 1
ATOM 3354 N N . THR A 1 430 ? 37.147 23.521 -24.621 1.00 33.84 430 THR A N 1
ATOM 3355 C CA . THR A 1 430 ? 37.909 24.187 -23.556 1.00 33.84 430 THR A CA 1
ATOM 3356 C C . THR A 1 430 ? 37.118 24.580 -22.298 1.00 33.84 430 THR A C 1
ATOM 3358 O O . THR A 1 430 ? 37.754 24.939 -21.309 1.00 33.84 430 THR A O 1
ATOM 3361 N N . GLN A 1 431 ? 35.778 24.505 -22.265 1.00 37.06 431 GLN A N 1
ATOM 3362 C CA . GLN A 1 431 ? 34.977 24.790 -21.054 1.00 37.06 431 GLN A CA 1
ATOM 3363 C C . GLN A 1 431 ? 33.783 23.818 -20.908 1.00 37.06 431 GLN A C 1
ATOM 3365 O O . GLN A 1 431 ? 32.842 23.897 -21.693 1.00 37.06 431 GLN A O 1
ATOM 3370 N N . PRO A 1 432 ? 33.782 22.916 -19.904 1.00 38.16 432 PRO A N 1
ATOM 3371 C CA . PRO A 1 432 ? 32.812 21.818 -19.796 1.00 38.16 432 PRO A CA 1
ATOM 3372 C C . PRO A 1 432 ? 31.488 22.172 -19.086 1.00 38.16 432 PRO A C 1
ATOM 3374 O O . PRO A 1 432 ? 30.718 21.273 -18.766 1.00 38.16 432 PRO A O 1
ATOM 3377 N N . THR A 1 433 ? 31.197 23.452 -18.821 1.00 38.47 433 THR A N 1
ATOM 3378 C CA . THR A 1 433 ? 29.912 23.891 -18.235 1.00 38.47 433 THR A CA 1
ATOM 3379 C C . THR A 1 433 ? 29.196 24.837 -19.202 1.00 38.47 433 THR A C 1
ATOM 3381 O O . THR A 1 433 ? 29.614 25.975 -19.399 1.00 38.47 433 THR A O 1
ATOM 3384 N N . GLY A 1 434 ? 28.148 24.340 -19.868 1.00 40.03 434 GLY A N 1
ATOM 3385 C CA . GLY A 1 434 ? 27.296 25.129 -20.766 1.00 40.03 434 GLY A CA 1
ATOM 3386 C C . GLY A 1 434 ? 26.182 25.862 -20.012 1.00 40.03 434 GLY A C 1
ATOM 3387 O O . GLY A 1 434 ? 25.810 25.467 -18.907 1.00 40.03 434 GLY A O 1
ATOM 3388 N N . LYS A 1 435 ? 25.642 26.933 -20.607 1.00 39.22 435 LYS A N 1
ATOM 3389 C CA . LYS A 1 435 ? 24.413 27.584 -20.116 1.00 39.22 435 LYS A CA 1
ATOM 3390 C C . LYS A 1 435 ? 23.182 26.792 -20.565 1.00 39.22 435 LYS A C 1
ATOM 3392 O O . LYS A 1 435 ? 23.221 26.156 -21.614 1.00 39.22 435 LYS A O 1
ATOM 3397 N N . VAL A 1 436 ? 22.092 26.913 -19.808 1.00 36.69 436 VAL A N 1
ATOM 3398 C CA . VAL A 1 436 ? 20.805 26.215 -20.017 1.00 36.69 436 VAL A CA 1
ATOM 3399 C C . VAL A 1 436 ? 20.209 26.425 -21.421 1.00 36.69 436 VAL A C 1
ATOM 3401 O O . VAL A 1 436 ? 19.484 25.569 -21.914 1.00 36.69 436 VAL A O 1
ATOM 3404 N N . ASP A 1 437 ? 20.612 27.494 -22.115 1.00 40.88 437 ASP A N 1
ATOM 3405 C CA . ASP A 1 437 ? 20.001 27.945 -23.374 1.00 40.88 437 ASP A CA 1
ATOM 3406 C C . ASP A 1 437 ? 20.962 27.855 -24.580 1.00 40.88 437 ASP A C 1
ATOM 3408 O O . ASP A 1 437 ? 20.735 28.460 -25.632 1.00 40.88 437 ASP A O 1
ATOM 3412 N N . GLN A 1 438 ? 22.097 27.165 -24.433 1.00 40.94 438 GLN A N 1
ATOM 3413 C CA . GLN A 1 438 ? 23.128 27.124 -25.468 1.00 40.94 438 GLN A CA 1
ATOM 3414 C C . GLN A 1 438 ? 22.721 26.207 -26.634 1.00 40.94 438 GLN A C 1
ATOM 3416 O O . GLN A 1 438 ? 22.586 24.994 -26.479 1.00 40.94 438 GLN A O 1
ATOM 3421 N N . LEU A 1 439 ? 22.570 26.789 -27.829 1.00 42.16 439 LEU A N 1
ATOM 3422 C CA . LEU A 1 439 ? 22.267 26.042 -29.052 1.00 42.16 439 LEU A CA 1
ATOM 3423 C C . LEU A 1 439 ? 23.410 25.066 -29.417 1.00 42.16 439 LEU A C 1
ATOM 3425 O O . LEU A 1 439 ? 24.583 25.386 -29.193 1.00 42.16 439 LEU A O 1
ATOM 3429 N N . PRO A 1 440 ? 23.098 23.895 -30.013 1.00 45.72 440 PRO A N 1
ATOM 3430 C CA . PRO A 1 440 ? 24.104 22.967 -30.526 1.00 45.72 440 PRO A CA 1
ATOM 3431 C C . PRO A 1 440 ? 25.077 23.676 -31.468 1.00 45.72 440 PRO A C 1
ATOM 3433 O O . PRO A 1 440 ? 24.655 24.478 -32.302 1.00 45.72 440 PRO A O 1
ATOM 3436 N N . ASN A 1 441 ? 26.374 23.364 -31.376 1.00 53.06 441 ASN A N 1
ATOM 3437 C CA . ASN A 1 441 ? 27.357 23.875 -32.323 1.00 53.06 441 ASN A CA 1
ATOM 3438 C C . ASN A 1 441 ? 27.192 23.143 -33.661 1.00 53.06 441 ASN A C 1
ATOM 3440 O O . ASN A 1 441 ? 27.923 22.204 -33.975 1.00 53.06 441 ASN A O 1
ATOM 3444 N N . THR A 1 442 ? 26.227 23.593 -34.457 1.00 50.34 442 THR A N 1
ATOM 3445 C CA . THR A 1 442 ? 25.925 23.073 -35.798 1.00 50.34 442 THR A CA 1
ATOM 3446 C C . THR A 1 442 ? 27.056 23.308 -36.801 1.00 50.34 442 THR A C 1
ATOM 3448 O O . THR A 1 442 ? 27.055 22.711 -37.874 1.00 50.34 442 THR A O 1
ATOM 3451 N N . THR A 1 443 ? 28.047 24.136 -36.446 1.00 50.00 443 THR A N 1
ATOM 3452 C CA . THR A 1 443 ? 29.281 24.331 -37.222 1.00 50.00 443 THR A CA 1
ATOM 3453 C C . THR A 1 443 ? 30.395 23.340 -36.852 1.00 50.00 443 THR A C 1
ATOM 3455 O O . THR A 1 443 ? 31.398 23.257 -37.557 1.00 50.00 443 THR A O 1
ATOM 3458 N N . GLY A 1 444 ? 30.232 22.571 -35.767 1.00 52.41 444 GLY A N 1
ATOM 3459 C CA . GLY A 1 444 ? 31.161 21.525 -35.338 1.00 52.41 444 GLY A CA 1
ATOM 3460 C C . GLY A 1 444 ? 30.937 20.189 -36.053 1.00 52.41 444 GLY A C 1
ATOM 3461 O O . GLY A 1 444 ? 29.831 19.880 -36.498 1.00 52.41 444 GLY A O 1
ATOM 3462 N N . ALA A 1 445 ? 31.989 19.368 -36.141 1.00 52.97 445 ALA A N 1
ATOM 3463 C CA . ALA A 1 445 ? 31.877 18.006 -36.661 1.00 52.97 445 ALA A CA 1
ATOM 3464 C C . ALA A 1 445 ? 30.933 17.169 -35.786 1.00 52.97 445 ALA A C 1
ATOM 3466 O O . ALA A 1 445 ? 30.981 17.239 -34.557 1.00 52.97 445 ALA A O 1
ATOM 3467 N N . VAL A 1 446 ? 30.076 16.378 -36.430 1.00 47.12 446 VAL A N 1
ATOM 3468 C CA . VAL A 1 446 ? 29.118 15.510 -35.741 1.00 47.12 446 VAL A CA 1
ATOM 3469 C C . VAL A 1 446 ? 29.871 14.369 -35.057 1.00 47.12 446 VAL A C 1
ATOM 3471 O O . VAL A 1 446 ? 30.704 13.714 -35.686 1.00 47.12 446 VAL A O 1
ATOM 3474 N N . SER A 1 447 ? 29.571 14.116 -33.785 1.00 47.81 447 SER A N 1
ATOM 3475 C CA . SER A 1 447 ? 30.196 13.039 -33.016 1.00 47.81 447 SER A CA 1
ATOM 3476 C C . SER A 1 447 ? 29.307 11.800 -33.009 1.00 47.81 447 SER A C 1
ATOM 3478 O O . SER A 1 447 ? 28.083 11.896 -32.880 1.00 47.81 447 SER A O 1
ATOM 3480 N N . ALA A 1 448 ? 29.928 10.626 -33.133 1.00 46.88 448 ALA A N 1
ATOM 3481 C CA . ALA A 1 448 ? 29.237 9.359 -32.941 1.00 46.88 448 ALA A CA 1
ATOM 3482 C C . ALA A 1 448 ? 28.816 9.216 -31.471 1.00 46.88 448 ALA A C 1
ATOM 3484 O O . ALA A 1 448 ? 29.636 9.383 -30.565 1.00 46.88 448 ALA A O 1
ATOM 3485 N N . PHE A 1 449 ? 27.545 8.897 -31.237 1.00 49.31 449 PHE A N 1
ATOM 3486 C CA . PHE A 1 449 ? 27.068 8.439 -29.940 1.00 49.31 449 PHE A CA 1
ATOM 3487 C C . PHE A 1 449 ? 27.408 6.953 -29.788 1.00 49.31 449 PHE A C 1
ATOM 3489 O O . PHE A 1 449 ? 27.020 6.142 -30.628 1.00 49.31 449 PHE A O 1
ATOM 3496 N N . PHE A 1 450 ? 28.173 6.591 -28.757 1.00 49.50 450 PHE A N 1
ATOM 3497 C CA . PHE A 1 450 ? 28.520 5.193 -28.508 1.00 49.50 450 PHE A CA 1
ATOM 3498 C C . PHE A 1 450 ? 27.381 4.494 -27.765 1.00 49.50 450 PHE A C 1
ATOM 3500 O O . PHE A 1 450 ? 27.093 4.839 -26.621 1.00 49.50 450 PHE A O 1
ATOM 3507 N N . LEU A 1 451 ? 26.795 3.478 -28.397 1.00 55.94 451 LEU A N 1
ATOM 3508 C CA . LEU A 1 451 ? 25.852 2.564 -27.767 1.00 55.94 451 LEU A CA 1
ATOM 3509 C C . LEU A 1 451 ? 26.457 1.147 -27.706 1.00 55.94 451 LEU A C 1
ATOM 3511 O O . LEU A 1 451 ? 27.019 0.691 -28.710 1.00 55.94 451 LEU A O 1
ATOM 3515 N N . PRO A 1 452 ? 26.374 0.439 -26.565 1.00 61.16 452 PRO A N 1
ATOM 3516 C CA . PRO A 1 452 ? 26.870 -0.928 -26.474 1.00 61.16 452 PRO A CA 1
ATOM 3517 C C . PRO A 1 452 ? 26.056 -1.912 -27.340 1.00 61.16 452 PRO A C 1
ATOM 3519 O O . PRO A 1 452 ? 24.843 -1.737 -27.460 1.00 61.16 452 PRO A O 1
ATOM 3522 N N . PRO A 1 453 ? 26.674 -2.983 -27.884 1.00 67.06 453 PRO A N 1
ATOM 3523 C CA . PRO A 1 453 ? 25.999 -3.994 -28.713 1.00 67.06 453 PRO A CA 1
ATOM 3524 C C . PRO A 1 453 ? 24.717 -4.572 -28.113 1.00 67.06 453 PRO A C 1
ATOM 3526 O O . PRO A 1 453 ? 23.763 -4.840 -28.826 1.00 67.06 453 PRO A O 1
ATOM 3529 N N . ALA A 1 454 ? 24.665 -4.721 -26.793 1.00 71.25 454 ALA A N 1
ATOM 3530 C CA . ALA A 1 454 ? 23.506 -5.229 -26.064 1.00 71.25 454 ALA A CA 1
ATOM 3531 C C . ALA A 1 454 ? 22.182 -4.479 -26.330 1.00 71.25 454 ALA A C 1
ATOM 3533 O O . ALA A 1 454 ? 21.104 -5.040 -26.126 1.00 71.25 454 ALA A O 1
ATOM 3534 N N . PHE A 1 455 ? 22.281 -3.219 -26.760 1.00 71.12 455 PHE A N 1
ATOM 3535 C CA . PHE A 1 455 ? 21.173 -2.299 -27.017 1.00 71.12 455 PHE A CA 1
ATOM 3536 C C . PHE A 1 455 ? 20.891 -2.117 -28.520 1.00 71.12 455 PHE A C 1
ATOM 3538 O O . PHE A 1 455 ? 20.109 -1.261 -28.925 1.00 71.12 455 PHE A O 1
ATOM 3545 N N . ASP A 1 456 ? 21.539 -2.913 -29.362 1.00 74.25 456 ASP A N 1
ATOM 3546 C CA . ASP A 1 456 ? 21.365 -2.897 -30.806 1.00 74.25 456 ASP A CA 1
ATOM 3547 C C . ASP A 1 456 ? 19.974 -3.444 -31.195 1.00 74.25 456 ASP A C 1
ATOM 3549 O O . ASP A 1 456 ? 19.636 -4.594 -30.897 1.00 74.25 456 ASP A O 1
ATOM 3553 N N . LEU A 1 457 ? 19.149 -2.600 -31.825 1.00 77.81 457 LEU A N 1
ATOM 3554 C CA . LEU A 1 457 ? 17.793 -2.942 -32.258 1.00 77.81 457 LEU A CA 1
ATOM 3555 C C . LEU A 1 457 ? 17.840 -3.796 -33.526 1.00 77.81 457 LEU A C 1
ATOM 3557 O O . LEU A 1 457 ? 18.537 -3.450 -34.474 1.00 77.81 457 LEU A O 1
ATOM 3561 N N . ASP A 1 458 ? 17.040 -4.862 -33.597 1.00 81.62 458 ASP A N 1
ATOM 3562 C CA . ASP A 1 458 ? 16.849 -5.577 -34.862 1.00 81.62 458 ASP A CA 1
ATOM 3563 C C . ASP A 1 458 ? 15.823 -4.824 -35.737 1.00 81.62 458 ASP A C 1
ATOM 3565 O O . ASP A 1 458 ? 14.624 -4.894 -35.438 1.00 81.62 458 ASP A O 1
ATOM 3569 N N . PRO A 1 459 ? 16.245 -4.143 -36.827 1.00 78.50 459 PRO A N 1
ATOM 3570 C CA . PRO A 1 459 ? 15.366 -3.327 -37.671 1.00 78.50 459 PRO A CA 1
ATOM 3571 C C . PRO A 1 459 ? 14.228 -4.109 -38.330 1.00 78.50 459 PRO A C 1
ATOM 3573 O O . PRO A 1 459 ? 13.273 -3.504 -38.809 1.00 78.50 459 PRO A O 1
ATOM 3576 N N . THR A 1 460 ? 14.334 -5.436 -38.394 1.00 82.94 460 THR A N 1
ATOM 3577 C CA . THR A 1 460 ? 13.355 -6.302 -39.061 1.00 82.94 460 THR A CA 1
ATOM 3578 C C . THR A 1 460 ? 12.310 -6.878 -38.111 1.00 82.94 460 THR A C 1
ATOM 3580 O O . THR A 1 460 ? 11.320 -7.447 -38.565 1.00 82.94 460 THR A O 1
ATOM 3583 N N . SER A 1 461 ? 12.513 -6.721 -36.802 1.00 85.06 461 SER A N 1
ATOM 3584 C CA . SER A 1 461 ? 11.700 -7.376 -35.773 1.00 85.06 461 SER A CA 1
ATOM 3585 C C . SER A 1 461 ? 10.557 -6.521 -35.222 1.00 85.06 461 SER A C 1
ATOM 3587 O O . SER A 1 461 ? 9.652 -7.064 -34.589 1.00 85.06 461 SER A O 1
ATOM 3589 N N . TRP A 1 462 ? 10.597 -5.198 -35.419 1.00 88.12 462 TRP A N 1
ATOM 3590 C CA . TRP A 1 462 ? 9.647 -4.283 -34.788 1.00 88.12 462 TRP A CA 1
ATOM 3591 C C . TRP A 1 462 ? 8.309 -4.253 -35.520 1.00 88.12 462 TRP A C 1
ATOM 3593 O O . TRP A 1 462 ? 8.236 -3.960 -36.713 1.00 88.12 462 TRP A O 1
ATOM 3603 N N . VAL A 1 463 ? 7.238 -4.534 -34.783 1.00 89.12 463 VAL A N 1
ATOM 3604 C CA . VAL A 1 463 ? 5.865 -4.535 -35.283 1.00 89.12 463 VAL A CA 1
ATOM 3605 C C . VAL A 1 463 ? 4.896 -4.073 -34.201 1.00 89.12 463 VAL A C 1
ATOM 3607 O O . VAL A 1 463 ? 5.012 -4.417 -33.024 1.00 89.12 463 VAL A O 1
ATOM 3610 N N . GLU A 1 464 ? 3.898 -3.298 -34.608 1.00 89.00 464 GLU A N 1
ATOM 3611 C CA . GLU A 1 464 ? 2.783 -2.937 -33.742 1.00 89.00 464 GLU A CA 1
ATOM 3612 C C . GLU A 1 464 ? 1.767 -4.088 -33.717 1.00 89.00 464 GLU A C 1
ATOM 3614 O O . GLU A 1 464 ? 1.294 -4.537 -34.765 1.00 89.00 464 GLU A O 1
ATOM 3619 N N . LYS A 1 465 ? 1.430 -4.570 -32.519 1.00 90.12 465 LYS A N 1
ATOM 3620 C CA . LYS A 1 465 ? 0.468 -5.653 -32.280 1.00 90.12 465 LYS A CA 1
ATOM 3621 C C . LYS A 1 465 ? -0.692 -5.175 -31.402 1.00 90.12 465 LYS A C 1
ATOM 3623 O O . LYS A 1 465 ? -0.522 -4.224 -30.635 1.00 90.12 465 LYS A O 1
ATOM 3628 N N . PRO A 1 466 ? -1.867 -5.828 -31.455 1.00 91.25 466 PRO A N 1
ATOM 3629 C CA . PRO A 1 466 ? -2.919 -5.605 -30.469 1.00 91.25 466 PRO A CA 1
ATOM 3630 C C . PRO A 1 466 ? -2.403 -5.857 -29.047 1.00 91.25 466 PRO A C 1
ATOM 3632 O O . PRO A 1 466 ? -1.700 -6.837 -28.791 1.00 91.25 466 PRO A O 1
ATOM 3635 N N . LEU A 1 467 ? -2.760 -4.983 -28.110 1.00 89.25 467 LEU A N 1
ATOM 3636 C CA . LEU A 1 467 ? -2.354 -5.108 -26.717 1.00 89.25 467 LEU A CA 1
ATOM 3637 C C . LEU A 1 467 ? -3.014 -6.331 -26.067 1.00 89.25 467 LEU A C 1
ATOM 3639 O O . LEU A 1 467 ? -4.239 -6.398 -25.943 1.00 89.25 467 LEU A O 1
ATOM 3643 N N . ASN A 1 468 ? -2.204 -7.262 -25.559 1.00 89.12 468 ASN A N 1
ATOM 3644 C CA . ASN A 1 468 ? -2.700 -8.353 -24.728 1.00 89.12 468 ASN A CA 1
ATOM 3645 C C . ASN A 1 468 ? -2.650 -7.981 -23.236 1.00 89.12 468 ASN A C 1
ATOM 3647 O O . ASN A 1 468 ? -1.619 -8.084 -22.572 1.00 89.12 468 ASN A O 1
ATOM 3651 N N . LYS A 1 469 ? -3.803 -7.587 -22.690 1.00 87.69 469 LYS A N 1
ATOM 3652 C CA . LYS A 1 469 ? -3.961 -7.129 -21.298 1.00 87.69 469 LYS A CA 1
ATOM 3653 C C . LYS A 1 469 ? -3.731 -8.217 -20.245 1.00 87.69 469 LYS A C 1
ATOM 3655 O O . LYS A 1 469 ? -3.514 -7.874 -19.079 1.00 87.69 469 LYS A O 1
ATOM 3660 N N . THR A 1 470 ? -3.806 -9.496 -20.623 1.00 88.12 470 THR A N 1
ATOM 3661 C CA . THR A 1 470 ? -3.527 -10.616 -19.709 1.00 88.12 470 THR A CA 1
ATOM 3662 C C . THR A 1 470 ? -2.029 -10.784 -19.474 1.00 88.12 470 THR A C 1
ATOM 3664 O O . THR A 1 470 ? -1.634 -11.428 -18.506 1.00 88.12 470 THR A O 1
ATOM 3667 N N . MET A 1 471 ? -1.183 -10.206 -20.326 1.00 87.31 471 MET A N 1
ATOM 3668 C CA . MET A 1 471 ? 0.264 -10.263 -20.167 1.00 87.31 471 MET A CA 1
ATOM 3669 C C . MET A 1 471 ? 0.744 -9.201 -19.181 1.00 87.31 471 MET A C 1
ATOM 3671 O O . MET A 1 471 ? 0.125 -8.148 -18.987 1.00 87.31 471 MET A O 1
ATOM 3675 N N . SER A 1 472 ? 1.852 -9.504 -18.517 1.00 85.00 472 SER A N 1
ATOM 3676 C CA . SER A 1 472 ? 2.500 -8.596 -17.585 1.00 85.00 472 SER A CA 1
ATOM 3677 C C . SER A 1 472 ? 3.988 -8.879 -17.548 1.00 85.00 472 SER A C 1
ATOM 3679 O O . SER A 1 472 ? 4.409 -10.032 -17.474 1.00 85.00 472 SER A O 1
ATOM 3681 N N . PHE A 1 473 ? 4.776 -7.816 -17.535 1.00 82.12 473 PHE A N 1
ATOM 3682 C CA . PHE A 1 473 ? 6.157 -7.864 -17.102 1.00 82.12 473 PHE A CA 1
ATOM 3683 C C . PHE A 1 473 ? 6.179 -7.916 -15.573 1.00 82.12 473 PHE A C 1
ATOM 3685 O O . PHE A 1 473 ? 5.389 -7.232 -14.936 1.00 82.12 473 PHE A O 1
ATOM 3692 N N . GLY A 1 474 ? 7.050 -8.722 -14.980 1.00 78.12 474 GLY A N 1
ATOM 3693 C CA . GLY A 1 474 ? 7.206 -8.827 -13.527 1.00 78.12 474 GLY A CA 1
ATOM 3694 C C . GLY A 1 474 ? 7.886 -10.134 -13.137 1.00 78.12 474 GLY A C 1
ATOM 3695 O O . GLY A 1 474 ? 8.246 -10.912 -14.024 1.00 78.12 474 GLY A O 1
ATOM 3696 N N . GLU A 1 475 ? 8.144 -10.339 -11.851 1.00 81.44 475 GLU A N 1
ATOM 3697 C CA . GLU A 1 475 ? 8.756 -11.571 -11.358 1.00 81.44 475 GLU A CA 1
ATOM 3698 C C . GLU A 1 475 ? 7.768 -12.748 -11.423 1.00 81.44 475 GLU A C 1
ATOM 3700 O O . GLU A 1 475 ? 6.550 -12.577 -11.478 1.00 81.44 475 GLU A O 1
ATOM 3705 N N . ASP A 1 476 ? 8.295 -13.973 -11.419 1.00 85.31 476 ASP A N 1
ATOM 3706 C CA . ASP A 1 476 ? 7.455 -15.160 -11.581 1.00 85.31 476 ASP A CA 1
ATOM 3707 C C . ASP A 1 476 ? 6.663 -15.462 -10.309 1.00 85.31 476 ASP A C 1
ATOM 3709 O O . ASP A 1 476 ? 5.494 -15.839 -10.387 1.00 85.31 476 ASP A O 1
ATOM 3713 N N . TYR A 1 477 ? 7.285 -15.314 -9.136 1.00 90.31 477 TYR A N 1
ATOM 3714 C CA . TYR A 1 477 ? 6.603 -15.548 -7.871 1.00 90.31 477 TYR A CA 1
ATOM 3715 C C . TYR A 1 477 ? 7.249 -14.830 -6.684 1.00 90.31 477 TYR A C 1
ATOM 3717 O O . TYR A 1 477 ? 8.422 -14.444 -6.680 1.00 90.31 477 TYR A O 1
ATOM 3725 N N . TYR A 1 478 ? 6.471 -14.728 -5.613 1.00 92.69 478 TYR A N 1
ATOM 3726 C CA . TYR A 1 478 ? 6.960 -14.449 -4.274 1.00 92.69 478 TYR A CA 1
ATOM 3727 C C . TYR A 1 478 ? 6.498 -15.531 -3.299 1.00 92.69 478 TYR A C 1
ATOM 3729 O O . TYR A 1 478 ? 5.488 -16.200 -3.500 1.00 92.69 478 TYR A O 1
ATOM 3737 N N . THR A 1 479 ? 7.219 -15.693 -2.196 1.00 94.88 479 THR A N 1
ATOM 3738 C CA . THR A 1 479 ? 6.780 -16.492 -1.052 1.00 94.88 479 THR A CA 1
ATOM 3739 C C . THR A 1 479 ? 7.108 -15.756 0.237 1.00 94.88 479 THR A C 1
ATOM 3741 O O . THR A 1 479 ? 8.223 -15.267 0.405 1.00 94.88 479 THR A O 1
ATOM 3744 N N . ALA A 1 480 ? 6.161 -15.700 1.167 1.00 95.62 480 ALA A N 1
ATOM 3745 C CA . ALA A 1 480 ? 6.317 -15.075 2.471 1.00 95.62 480 ALA A CA 1
ATOM 3746 C C . ALA A 1 480 ? 5.742 -15.966 3.576 1.00 95.62 480 ALA A C 1
ATOM 3748 O O . ALA A 1 480 ? 4.610 -16.434 3.483 1.00 95.62 480 ALA A O 1
ATOM 3749 N N . ASN A 1 481 ? 6.523 -16.167 4.635 1.00 97.12 481 ASN A N 1
ATOM 3750 C CA . ASN A 1 481 ? 6.072 -16.762 5.889 1.00 97.12 481 ASN A CA 1
ATOM 3751 C C . ASN A 1 481 ? 6.074 -15.672 6.958 1.00 97.12 481 ASN A C 1
ATOM 3753 O O . ASN A 1 481 ? 7.098 -15.017 7.166 1.00 97.12 481 ASN A O 1
ATOM 3757 N N . ILE A 1 482 ? 4.928 -15.473 7.596 1.00 95.69 482 ILE A N 1
ATOM 3758 C CA . ILE A 1 482 ? 4.661 -14.395 8.545 1.00 95.69 482 ILE A CA 1
ATOM 3759 C C . ILE A 1 482 ? 4.145 -15.026 9.834 1.00 95.69 482 ILE A C 1
ATOM 3761 O O . ILE A 1 482 ? 3.232 -15.853 9.798 1.00 95.69 482 ILE A O 1
ATOM 3765 N N . GLY A 1 483 ? 4.736 -14.637 10.958 1.00 96.25 483 GLY A N 1
ATOM 3766 C CA . GLY A 1 483 ? 4.296 -15.012 12.293 1.00 96.25 483 GLY A CA 1
ATOM 3767 C C . GLY A 1 483 ? 4.203 -13.771 13.166 1.00 96.25 483 GLY A C 1
ATOM 3768 O O . GLY A 1 483 ? 5.188 -13.055 13.323 1.00 96.25 483 GLY A O 1
ATOM 3769 N N . CYS A 1 484 ? 3.032 -13.542 13.743 1.00 96.38 484 CYS A N 1
ATOM 3770 C CA . CYS A 1 484 ? 2.770 -12.446 14.659 1.00 96.38 484 CYS A CA 1
ATOM 3771 C C . CYS A 1 484 ? 2.198 -13.005 15.963 1.00 96.38 484 CYS A C 1
ATOM 3773 O O . CYS A 1 484 ? 1.336 -13.880 15.932 1.00 96.38 484 CYS A O 1
ATOM 3775 N N . PHE A 1 485 ? 2.675 -12.510 17.099 1.00 97.25 485 PHE A N 1
ATOM 3776 C CA . PHE A 1 485 ? 2.207 -12.868 18.434 1.00 97.25 485 PHE A CA 1
ATOM 3777 C C . PHE A 1 485 ? 1.907 -11.600 19.227 1.00 97.25 485 PHE A C 1
ATOM 3779 O O . PHE A 1 485 ? 2.666 -10.630 19.153 1.00 97.25 485 PHE A O 1
ATOM 3786 N N . PHE A 1 486 ? 0.833 -11.619 20.011 1.00 95.56 486 PHE A N 1
ATOM 3787 C CA . PHE A 1 486 ? 0.497 -10.522 20.908 1.00 95.56 486 PHE A CA 1
ATOM 3788 C C . PHE A 1 486 ? 0.135 -10.993 22.317 1.00 95.56 486 PHE A C 1
ATOM 3790 O O . PHE A 1 486 ? -0.371 -12.101 22.527 1.00 95.56 486 PHE A O 1
ATOM 3797 N N . LEU A 1 487 ? 0.390 -10.112 23.281 1.00 95.38 487 LEU A N 1
ATOM 3798 C CA . LEU A 1 487 ? 0.043 -10.281 24.686 1.00 95.38 487 LEU A CA 1
ATOM 3799 C C . LEU A 1 487 ? -0.300 -8.923 25.293 1.00 95.38 487 LEU A C 1
ATOM 3801 O O . LEU A 1 487 ? 0.558 -8.042 25.374 1.00 95.38 487 LEU A O 1
ATOM 3805 N N . ASP A 1 488 ? -1.528 -8.802 25.775 1.00 92.94 488 ASP A N 1
ATOM 3806 C CA . ASP A 1 488 ? -2.073 -7.582 26.340 1.00 92.94 488 ASP A CA 1
ATOM 3807 C C . ASP A 1 488 ? -2.552 -7.831 27.772 1.00 92.94 488 ASP A C 1
ATOM 3809 O O . ASP A 1 488 ? -3.302 -8.768 28.049 1.00 92.94 488 ASP A O 1
ATOM 3813 N N . PHE A 1 489 ? -2.145 -6.948 28.676 1.00 92.25 489 PHE A N 1
ATOM 3814 C CA . PHE A 1 489 ? -2.672 -6.823 30.027 1.00 92.25 489 PHE A CA 1
ATOM 3815 C C . PHE A 1 489 ? -3.533 -5.570 30.073 1.00 92.25 489 PHE A C 1
ATOM 3817 O O . PHE A 1 489 ? -3.040 -4.471 29.813 1.00 92.25 489 PHE A O 1
ATOM 3824 N N . ILE A 1 490 ? -4.813 -5.734 30.383 1.00 87.94 490 ILE A N 1
ATOM 3825 C CA . ILE A 1 490 ? -5.809 -4.668 30.339 1.00 87.94 490 ILE A CA 1
ATOM 3826 C C . ILE A 1 490 ? -6.462 -4.592 31.712 1.00 87.94 490 ILE A C 1
ATOM 3828 O O . ILE A 1 490 ? -7.123 -5.534 32.141 1.00 87.94 490 ILE A O 1
ATOM 3832 N N . SER A 1 491 ? -6.264 -3.473 32.402 1.00 85.38 491 SER A N 1
ATOM 3833 C CA . SER A 1 491 ? -7.037 -3.163 33.596 1.00 85.38 491 SER A CA 1
ATOM 3834 C C . SER A 1 491 ? -8.364 -2.557 33.160 1.00 85.38 491 SER A C 1
ATOM 3836 O O . SER A 1 491 ? -8.372 -1.488 32.543 1.00 85.38 491 SER A O 1
ATOM 3838 N N . ASP A 1 492 ? -9.464 -3.244 33.450 1.00 69.69 492 ASP A N 1
ATOM 3839 C CA . ASP A 1 492 ? -10.805 -2.739 33.176 1.00 69.69 492 ASP A CA 1
ATOM 3840 C C . ASP A 1 492 ? -11.202 -1.709 34.256 1.00 69.69 492 ASP A C 1
ATOM 3842 O O . ASP A 1 492 ? -10.779 -1.796 35.413 1.00 69.69 492 ASP A O 1
ATOM 3846 N N . ASP A 1 493 ? -11.944 -0.686 33.828 1.00 63.34 493 ASP A N 1
ATOM 3847 C CA . ASP A 1 493 ? -12.209 0.564 34.553 1.00 63.34 493 ASP A CA 1
ATOM 3848 C C . ASP A 1 493 ? -12.782 0.326 35.959 1.00 63.34 493 ASP A C 1
ATOM 3850 O O . ASP A 1 493 ? -13.885 -0.196 36.112 1.00 63.34 493 ASP A O 1
ATOM 3854 N N . HIS A 1 494 ? -12.026 0.733 36.977 1.00 57.09 494 HIS A N 1
ATOM 3855 C CA . HIS A 1 494 ? -12.518 0.940 38.333 1.00 57.09 494 HIS A CA 1
ATOM 3856 C C . HIS A 1 494 ? -12.141 2.384 38.696 1.00 57.09 494 HIS A C 1
ATOM 3858 O O . HIS A 1 494 ? -10.959 2.708 38.803 1.00 57.09 494 HIS A O 1
ATOM 3864 N N . ASP A 1 495 ? -13.141 3.259 38.824 1.00 63.22 495 ASP A N 1
ATOM 3865 C CA . ASP A 1 495 ? -13.012 4.672 39.222 1.00 63.22 495 ASP A CA 1
ATOM 3866 C C . ASP A 1 495 ? -12.379 5.655 38.204 1.00 63.22 495 ASP A C 1
ATOM 3868 O O . ASP A 1 495 ? -11.817 6.681 38.591 1.00 63.22 495 ASP A O 1
ATOM 3872 N N . GLY A 1 496 ? -12.507 5.419 36.892 1.00 68.38 496 GLY A N 1
ATOM 3873 C CA . GLY A 1 496 ? -12.093 6.371 35.848 1.00 68.38 496 GLY A CA 1
ATOM 3874 C C . GLY A 1 496 ? -10.618 6.265 35.451 1.00 68.38 496 GLY A C 1
ATOM 3875 O O . GLY A 1 496 ? -10.038 7.233 34.937 1.00 68.38 496 GLY A O 1
ATOM 3876 N N . TYR A 1 497 ? -10.015 5.100 35.692 1.00 80.50 497 TYR A N 1
ATOM 3877 C CA . TYR A 1 497 ? -8.636 4.763 35.354 1.00 80.50 497 TYR A CA 1
ATOM 3878 C C . TYR A 1 497 ? -8.606 3.545 34.442 1.00 80.50 497 TYR A C 1
ATOM 3880 O O . TYR A 1 497 ? -9.257 2.537 34.706 1.00 80.50 497 TYR A O 1
ATOM 3888 N N . MET A 1 498 ? -7.789 3.600 33.395 1.00 83.56 498 MET A N 1
ATOM 3889 C CA . MET A 1 498 ? -7.530 2.432 32.562 1.00 83.56 498 MET A CA 1
ATOM 3890 C C . MET A 1 498 ? -6.041 2.313 32.284 1.00 83.56 498 MET A C 1
ATOM 3892 O O . MET A 1 498 ? -5.366 3.277 31.926 1.00 83.56 498 MET A O 1
ATOM 3896 N N . PHE A 1 499 ? -5.529 1.102 32.463 1.00 88.44 499 PHE A N 1
ATOM 3897 C CA . PHE A 1 499 ? -4.136 0.768 32.225 1.00 88.44 499 PHE A CA 1
ATOM 3898 C C . PHE A 1 499 ? -4.053 -0.350 31.195 1.00 88.44 499 PHE A C 1
ATOM 3900 O O . PHE A 1 499 ? -4.768 -1.347 31.291 1.00 88.44 499 PHE A O 1
ATOM 3907 N N . LYS A 1 500 ? -3.155 -0.200 30.225 1.00 90.62 500 LYS A N 1
ATOM 3908 C CA . LYS A 1 500 ? -2.850 -1.224 29.227 1.00 90.62 500 LYS A CA 1
ATOM 3909 C C . LYS A 1 500 ? -1.349 -1.404 29.109 1.00 90.62 500 LYS A C 1
ATOM 3911 O O . LYS A 1 500 ? -0.638 -0.421 28.922 1.00 90.62 500 LYS A O 1
ATOM 3916 N N . ASN A 1 501 ? -0.882 -2.645 29.131 1.00 95.06 501 ASN A N 1
ATOM 3917 C CA . ASN A 1 501 ? 0.445 -3.009 28.646 1.00 95.06 501 ASN A CA 1
ATOM 3918 C C . ASN A 1 501 ? 0.282 -4.005 27.500 1.00 95.06 501 ASN A C 1
ATOM 3920 O O . ASN A 1 501 ? -0.276 -5.079 27.699 1.00 95.06 501 ASN A O 1
ATOM 3924 N N . GLN A 1 502 ? 0.726 -3.628 26.308 1.00 94.31 502 GLN A N 1
ATOM 3925 C CA . GLN A 1 502 ? 0.553 -4.397 25.082 1.00 94.31 502 GLN A CA 1
ATOM 3926 C C . GLN A 1 502 ? 1.916 -4.755 24.515 1.00 94.31 502 GLN A C 1
ATOM 3928 O O . GLN A 1 502 ? 2.792 -3.896 24.395 1.00 94.31 502 GLN A O 1
ATOM 3933 N N . THR A 1 503 ? 2.088 -6.018 24.152 1.00 97.12 503 THR A N 1
ATOM 3934 C CA . THR A 1 503 ? 3.286 -6.529 23.490 1.00 97.12 503 THR A CA 1
ATOM 3935 C C . THR A 1 503 ? 2.901 -7.093 22.136 1.00 97.12 503 THR A C 1
ATOM 3937 O O . THR A 1 503 ? 1.990 -7.913 22.051 1.00 97.12 503 THR A O 1
ATOM 3940 N N . LEU A 1 504 ? 3.622 -6.692 21.091 1.00 96.62 504 LEU A N 1
ATOM 3941 C CA . LEU A 1 504 ? 3.508 -7.252 19.750 1.00 96.62 504 LEU A CA 1
ATOM 3942 C C . LEU A 1 504 ? 4.885 -7.715 19.280 1.00 96.62 504 LEU A C 1
ATOM 3944 O O . LEU A 1 504 ? 5.849 -6.955 19.336 1.00 96.62 504 LEU A O 1
ATOM 3948 N N . VAL A 1 505 ? 4.969 -8.945 18.788 1.00 98.00 505 VAL A N 1
ATOM 3949 C CA . VAL A 1 505 ? 6.148 -9.481 18.103 1.00 98.00 505 VAL A CA 1
ATOM 3950 C C . VAL A 1 505 ? 5.720 -9.903 16.705 1.00 98.00 505 VAL A C 1
ATOM 3952 O O . VAL A 1 505 ? 4.730 -10.616 16.561 1.00 98.00 505 VAL A O 1
ATOM 3955 N N . ASP A 1 506 ? 6.444 -9.465 15.680 1.00 96.19 506 ASP A N 1
ATOM 3956 C CA . ASP A 1 506 ? 6.128 -9.748 14.275 1.00 96.19 506 ASP A CA 1
ATOM 3957 C C . ASP A 1 506 ? 7.398 -10.156 13.521 1.00 96.19 506 ASP A C 1
ATOM 3959 O O . ASP A 1 506 ? 8.453 -9.537 13.669 1.00 96.19 506 ASP A O 1
ATOM 3963 N N . GLY A 1 507 ? 7.316 -11.240 12.754 1.00 96.44 507 GLY A N 1
ATOM 3964 C CA . GLY A 1 507 ? 8.457 -11.890 12.121 1.00 96.44 507 GLY A CA 1
ATOM 3965 C C . GLY A 1 507 ? 8.121 -12.369 10.717 1.00 96.44 507 GLY A C 1
ATOM 3966 O O . GLY A 1 507 ? 7.222 -13.185 10.517 1.00 96.44 507 GLY A O 1
ATOM 3967 N N . HIS A 1 508 ? 8.857 -11.871 9.730 1.00 95.25 508 HIS A N 1
ATOM 3968 C CA . HIS A 1 508 ? 8.619 -12.105 8.312 1.00 95.25 508 HIS A CA 1
ATOM 3969 C C . HIS A 1 508 ? 9.857 -12.721 7.650 1.00 95.25 508 HIS A C 1
ATOM 3971 O O . HIS A 1 508 ? 10.962 -12.210 7.811 1.00 95.25 508 HIS A O 1
ATOM 3977 N N . ASN A 1 509 ? 9.683 -13.763 6.835 1.00 95.81 509 ASN A N 1
ATOM 3978 C CA . ASN A 1 509 ? 10.735 -14.320 5.977 1.00 95.81 509 ASN A CA 1
ATOM 3979 C C . ASN A 1 509 ? 10.206 -14.485 4.552 1.00 95.81 509 ASN A C 1
ATOM 3981 O O . ASN A 1 509 ? 9.205 -15.171 4.335 1.00 95.81 509 ASN A O 1
ATOM 3985 N N . GLN A 1 510 ? 10.849 -13.814 3.601 1.00 94.00 510 GLN A N 1
ATOM 3986 C CA . GLN A 1 510 ? 10.269 -13.527 2.295 1.00 94.00 510 GLN A CA 1
ATOM 3987 C C . GLN A 1 510 ? 11.294 -13.709 1.176 1.00 94.00 510 GLN A C 1
ATOM 3989 O O . GLN A 1 510 ? 12.469 -13.360 1.324 1.00 94.00 510 GLN A O 1
ATOM 3994 N N . ILE A 1 511 ? 10.832 -14.233 0.044 1.00 92.88 511 ILE A N 1
ATOM 3995 C CA . ILE A 1 511 ? 11.600 -14.437 -1.184 1.00 92.88 511 ILE A CA 1
ATOM 3996 C C . ILE A 1 511 ? 10.771 -13.921 -2.360 1.00 92.88 511 ILE A C 1
ATOM 3998 O O . ILE A 1 511 ? 9.562 -14.133 -2.402 1.00 92.88 511 ILE A O 1
ATOM 4002 N N . LYS A 1 512 ? 11.434 -13.271 -3.312 1.00 89.94 512 LYS A N 1
ATOM 4003 C CA . LYS A 1 512 ? 10.920 -12.979 -4.650 1.00 89.94 512 LYS A CA 1
ATOM 4004 C C . LYS A 1 512 ? 11.913 -13.476 -5.668 1.00 89.94 512 LYS A C 1
ATOM 4006 O O . LYS A 1 512 ? 13.119 -13.257 -5.503 1.00 89.94 512 LYS A O 1
ATOM 4011 N N . ASP A 1 513 ? 11.400 -14.111 -6.700 1.00 89.31 513 ASP A N 1
ATOM 4012 C CA . ASP A 1 513 ? 12.225 -14.759 -7.695 1.00 89.31 513 ASP A CA 1
ATOM 4013 C C . ASP A 1 513 ? 11.498 -14.837 -9.036 1.00 89.31 513 ASP A C 1
ATOM 4015 O O . ASP A 1 513 ? 10.267 -14.846 -9.116 1.00 89.31 513 ASP A O 1
ATOM 4019 N N . GLY A 1 514 ? 12.276 -14.897 -10.105 1.00 85.12 514 GLY A N 1
ATOM 4020 C CA . GLY A 1 514 ? 11.755 -15.072 -11.444 1.00 85.12 514 GLY A CA 1
ATOM 4021 C C . GLY A 1 514 ? 12.839 -15.006 -12.501 1.00 85.12 514 GLY A C 1
ATOM 4022 O O . GLY A 1 514 ? 14.013 -14.795 -12.212 1.00 85.12 514 GLY A O 1
ATOM 4023 N N . ARG A 1 515 ? 12.405 -15.156 -13.749 1.00 82.50 515 ARG A N 1
ATOM 4024 C CA . ARG A 1 515 ? 13.225 -15.034 -14.964 1.00 82.50 515 ARG A CA 1
ATOM 4025 C C . ARG A 1 515 ? 13.556 -13.587 -15.337 1.00 82.50 515 ARG A C 1
ATOM 4027 O O . ARG A 1 515 ? 14.179 -13.333 -16.367 1.00 82.50 515 ARG A O 1
ATOM 4034 N N . ASN A 1 516 ? 13.147 -12.641 -14.496 1.00 77.62 516 ASN A N 1
ATOM 4035 C CA . ASN A 1 516 ? 13.604 -11.265 -14.532 1.00 77.62 516 ASN A CA 1
ATOM 4036 C C . ASN A 1 516 ? 14.874 -11.152 -13.683 1.00 77.62 516 ASN A C 1
ATOM 4038 O O . ASN A 1 516 ? 14.976 -11.785 -12.637 1.00 77.62 516 ASN A O 1
ATOM 4042 N N . PRO A 1 517 ? 15.796 -10.260 -14.038 1.00 72.38 517 PRO A N 1
ATOM 4043 C CA . PRO A 1 517 ? 17.037 -10.003 -13.294 1.00 72.38 517 PRO A CA 1
ATOM 4044 C C . PRO A 1 517 ? 16.807 -9.166 -12.019 1.00 72.38 517 PRO A C 1
ATOM 4046 O O . PRO A 1 517 ? 17.695 -8.458 -11.544 1.00 72.38 517 PRO A O 1
ATOM 4049 N N . PHE A 1 518 ? 15.615 -9.273 -11.429 1.00 80.75 518 PHE A N 1
ATOM 4050 C CA . PHE A 1 518 ? 15.314 -8.806 -10.087 1.00 80.75 518 PHE A CA 1
ATOM 4051 C C . PHE A 1 518 ? 14.950 -10.003 -9.220 1.00 80.75 518 PHE A C 1
ATOM 4053 O O . PHE A 1 518 ? 14.076 -10.803 -9.543 1.00 80.75 518 PHE A O 1
ATOM 4060 N N . SER A 1 519 ? 15.623 -10.115 -8.084 1.00 87.12 519 SER A N 1
ATOM 4061 C CA . SER A 1 519 ? 15.283 -11.102 -7.071 1.00 87.12 519 SER A CA 1
ATOM 4062 C C . SER A 1 519 ? 15.635 -10.553 -5.705 1.00 87.12 519 SER A C 1
ATOM 4064 O O . SER A 1 519 ? 16.523 -9.708 -5.560 1.00 87.12 519 SER A O 1
ATOM 4066 N N . GLN A 1 520 ? 14.913 -11.009 -4.690 1.00 88.38 520 GLN A N 1
ATOM 4067 C CA . GLN A 1 520 ? 15.041 -10.475 -3.345 1.00 88.38 520 GLN A CA 1
ATOM 4068 C C . GLN A 1 520 ? 14.844 -11.575 -2.315 1.00 88.38 520 GLN A C 1
ATOM 4070 O O . GLN A 1 520 ? 13.979 -12.434 -2.452 1.00 88.38 520 GLN A O 1
ATOM 4075 N N . ARG A 1 521 ? 15.612 -11.506 -1.231 1.00 92.25 521 ARG A N 1
ATOM 4076 C CA . ARG A 1 521 ? 15.336 -12.250 -0.007 1.00 92.25 521 ARG A CA 1
ATOM 4077 C C . ARG A 1 521 ? 15.457 -11.309 1.177 1.00 92.25 521 ARG A C 1
ATOM 4079 O O . ARG A 1 521 ? 16.442 -10.583 1.291 1.00 92.25 521 ARG A O 1
ATOM 4086 N N . GLN A 1 522 ? 14.472 -11.338 2.063 1.00 92.31 522 GLN A N 1
ATOM 4087 C CA . GLN A 1 522 ? 14.499 -10.529 3.272 1.00 92.31 522 GLN A CA 1
ATOM 4088 C C . GLN A 1 522 ? 13.930 -11.270 4.477 1.00 92.31 522 GLN A C 1
ATOM 4090 O O . GLN A 1 522 ? 13.034 -12.104 4.346 1.00 92.31 522 GLN A O 1
ATOM 4095 N N . ALA A 1 523 ? 14.473 -10.949 5.644 1.00 95.44 523 ALA A N 1
ATOM 4096 C CA . ALA A 1 523 ? 13.976 -11.372 6.938 1.00 95.44 523 ALA A CA 1
ATOM 4097 C C . ALA A 1 523 ? 13.859 -10.134 7.827 1.00 95.44 523 ALA A C 1
ATOM 4099 O O . ALA A 1 523 ? 14.829 -9.391 7.959 1.00 95.44 523 ALA A O 1
ATOM 4100 N N . VAL A 1 524 ? 12.678 -9.908 8.394 1.00 95.56 524 VAL A N 1
ATOM 4101 C CA . VAL A 1 524 ? 12.377 -8.738 9.227 1.00 95.56 524 VAL A CA 1
ATOM 4102 C C . VAL A 1 524 ? 11.781 -9.235 10.532 1.00 95.56 524 VAL A C 1
ATOM 4104 O O . VAL A 1 524 ? 10.864 -10.054 10.515 1.00 95.56 524 VAL A O 1
ATOM 4107 N N . PHE A 1 525 ? 12.301 -8.748 11.648 1.00 97.19 525 PHE A N 1
ATOM 4108 C CA . PHE A 1 525 ? 11.797 -9.019 12.982 1.00 97.19 525 PHE A CA 1
ATOM 4109 C C . PHE A 1 525 ? 11.539 -7.700 13.697 1.00 97.19 525 PHE A C 1
ATOM 4111 O O . PHE A 1 525 ? 12.384 -6.803 13.685 1.00 97.19 525 PHE A O 1
ATOM 4118 N N . THR A 1 526 ? 10.383 -7.590 14.338 1.00 97.00 526 THR A N 1
ATOM 4119 C CA . THR A 1 526 ? 10.012 -6.424 15.134 1.00 97.00 526 THR A CA 1
ATOM 4120 C C . THR A 1 526 ? 9.418 -6.848 16.463 1.00 97.00 526 THR A C 1
ATOM 4122 O O . THR A 1 526 ? 8.683 -7.834 16.529 1.00 97.00 526 THR A O 1
ATOM 4125 N N . ALA A 1 527 ? 9.699 -6.080 17.509 1.00 97.88 527 ALA A N 1
ATOM 4126 C CA . ALA A 1 527 ? 9.078 -6.238 18.814 1.00 97.88 527 ALA A CA 1
ATOM 4127 C C . ALA A 1 527 ? 8.723 -4.864 19.386 1.00 97.88 527 ALA A C 1
ATOM 4129 O O . ALA A 1 527 ? 9.579 -3.985 19.460 1.00 97.88 527 ALA A O 1
ATOM 4130 N N . GLU A 1 528 ? 7.477 -4.683 19.810 1.00 96.75 528 GLU A N 1
ATOM 4131 C CA . GLU A 1 528 ? 6.994 -3.462 20.450 1.00 96.75 528 GLU A CA 1
ATOM 4132 C C . GLU A 1 528 ? 6.372 -3.795 21.806 1.00 96.75 528 GLU A C 1
ATOM 4134 O O . GLU A 1 528 ? 5.520 -4.679 21.894 1.00 96.75 528 GLU A O 1
ATOM 4139 N N . ASN A 1 529 ? 6.758 -3.066 22.855 1.00 97.62 529 ASN A N 1
ATOM 4140 C CA . ASN A 1 529 ? 5.993 -3.002 24.100 1.00 97.62 529 ASN A CA 1
ATOM 4141 C C . ASN A 1 529 ? 5.489 -1.574 24.301 1.00 97.62 529 ASN A C 1
ATOM 4143 O O . ASN A 1 529 ? 6.265 -0.620 24.205 1.00 97.62 529 ASN A O 1
ATOM 4147 N N . LYS A 1 530 ? 4.196 -1.437 24.587 1.00 95.62 530 LYS A N 1
ATOM 4148 C CA . LYS A 1 530 ? 3.516 -0.162 24.788 1.00 95.62 530 LYS A CA 1
ATOM 4149 C C . LYS A 1 530 ? 2.720 -0.198 26.077 1.00 95.62 530 LYS A C 1
ATOM 4151 O O . LYS A 1 530 ? 1.868 -1.059 26.270 1.00 95.62 530 LYS A O 1
ATOM 4156 N N . THR A 1 531 ? 2.965 0.780 26.933 1.00 94.75 531 THR A N 1
ATOM 4157 C CA . THR A 1 531 ? 2.171 1.040 28.129 1.00 94.75 531 THR A CA 1
ATOM 4158 C C . THR A 1 531 ? 1.334 2.287 27.909 1.00 94.75 531 THR A C 1
ATOM 4160 O O . THR A 1 531 ? 1.865 3.322 27.512 1.00 94.75 531 THR A O 1
ATOM 4163 N N . THR A 1 532 ? 0.035 2.195 28.174 1.00 92.06 532 THR A N 1
ATOM 4164 C CA . THR A 1 532 ? -0.906 3.312 28.097 1.00 92.06 532 THR A CA 1
ATOM 4165 C C . THR A 1 532 ? -1.648 3.442 29.416 1.00 92.06 532 THR A C 1
ATOM 4167 O O . THR A 1 532 ? -2.086 2.444 29.988 1.00 92.06 532 THR A O 1
ATOM 4170 N N . TYR A 1 533 ? -1.792 4.674 29.884 1.00 91.06 533 TYR A N 1
ATOM 4171 C CA . TYR A 1 533 ? -2.547 5.025 31.076 1.00 91.06 533 TYR A CA 1
ATOM 4172 C C . TYR A 1 533 ? -3.537 6.132 30.724 1.00 91.06 533 TYR A C 1
ATOM 4174 O O . TYR A 1 533 ? -3.128 7.202 30.273 1.00 91.06 533 TYR A O 1
ATOM 4182 N N . GLU A 1 534 ? -4.823 5.864 30.912 1.00 88.75 534 GLU A N 1
ATOM 4183 C CA . GLU A 1 534 ? -5.918 6.812 30.723 1.00 88.75 534 GLU A CA 1
ATOM 4184 C C . GLU A 1 534 ? -6.499 7.193 32.084 1.00 88.75 534 GLU A C 1
ATOM 4186 O O . GLU A 1 534 ? -6.679 6.344 32.961 1.00 88.75 534 GLU A O 1
ATOM 4191 N N . HIS A 1 535 ? -6.814 8.474 32.241 1.00 88.50 535 HIS A N 1
ATOM 4192 C CA . HIS A 1 535 ? -7.516 8.987 33.400 1.00 88.50 535 HIS A CA 1
ATOM 4193 C C . HIS A 1 535 ? -8.559 10.024 32.991 1.00 88.50 535 HIS A C 1
ATOM 4195 O O . HIS A 1 535 ? -8.262 10.956 32.238 1.00 88.50 535 HIS A O 1
ATOM 4201 N N . LYS A 1 536 ? -9.772 9.873 33.521 1.00 88.44 536 LYS A N 1
ATOM 4202 C CA . LYS A 1 536 ? -10.876 10.809 33.321 1.00 88.44 536 LYS A CA 1
ATOM 4203 C C . LYS A 1 536 ? -11.127 11.607 34.591 1.00 88.44 536 LYS A C 1
ATOM 4205 O O . LYS A 1 536 ? -11.294 11.046 35.669 1.00 88.44 536 LYS A O 1
ATOM 4210 N N . LEU A 1 537 ? -11.172 12.924 34.446 1.00 88.06 537 LEU A N 1
ATOM 4211 C CA . LEU A 1 537 ? -11.353 13.877 35.532 1.00 88.06 537 LEU A CA 1
ATOM 4212 C C . LEU A 1 537 ? -12.573 14.754 35.257 1.00 88.06 537 LEU A C 1
ATOM 4214 O O . LEU A 1 537 ? -12.598 15.526 34.297 1.00 88.06 537 LEU A O 1
ATOM 4218 N N . GLU A 1 538 ? -13.560 14.703 36.147 1.00 87.62 538 GLU A N 1
ATOM 4219 C CA . GLU A 1 538 ? -14.672 15.655 36.172 1.00 87.62 538 GLU A CA 1
ATOM 4220 C C . GLU A 1 538 ? -14.406 16.720 37.245 1.00 87.62 538 GLU A C 1
ATOM 4222 O O . GLU A 1 538 ? -14.815 16.591 38.396 1.00 87.62 538 GLU A O 1
ATOM 4227 N N . LEU A 1 539 ? -13.673 17.779 36.882 1.00 88.56 539 LEU A N 1
ATOM 4228 C CA . LEU A 1 539 ? -13.281 18.835 37.829 1.00 88.56 539 LEU A CA 1
ATOM 4229 C C . LEU A 1 539 ? -14.459 19.742 38.213 1.00 88.56 539 LEU A C 1
ATOM 4231 O O . LEU A 1 539 ? -14.533 20.245 39.333 1.00 88.56 539 LEU A O 1
ATOM 4235 N N . ALA A 1 540 ? -15.370 19.981 37.270 1.00 90.62 540 ALA A N 1
ATOM 4236 C CA . ALA A 1 540 ? -16.605 20.725 37.475 1.00 90.62 540 ALA A CA 1
ATOM 4237 C C . ALA A 1 540 ? -17.640 20.315 36.420 1.00 90.62 540 ALA A C 1
ATOM 4239 O O . ALA A 1 540 ? -17.292 19.784 35.370 1.00 90.62 540 ALA A O 1
ATOM 4240 N N . ARG A 1 541 ? -18.919 20.662 36.627 1.00 88.50 541 ARG A N 1
ATOM 4241 C CA . ARG A 1 541 ? -19.989 20.395 35.638 1.00 88.50 541 ARG A CA 1
ATOM 4242 C C . ARG A 1 541 ? -19.700 20.957 34.240 1.00 88.50 541 ARG A C 1
ATOM 4244 O O . ARG A 1 541 ? -20.209 20.439 33.259 1.00 88.50 541 ARG A O 1
ATOM 4251 N N . TRP A 1 542 ? -18.911 22.026 34.154 1.00 90.69 542 TRP A N 1
ATOM 4252 C CA . TRP A 1 542 ? -18.552 22.682 32.897 1.00 90.69 542 TRP A CA 1
ATOM 4253 C C . TRP A 1 542 ? -17.163 22.293 32.372 1.00 90.69 542 TRP A C 1
ATOM 4255 O O . TRP A 1 542 ? -16.796 22.776 31.305 1.00 90.69 542 TRP A O 1
ATOM 4265 N N . LEU A 1 543 ? -16.396 21.467 33.096 1.00 93.00 543 LEU A N 1
ATOM 4266 C CA . LEU A 1 543 ? -15.009 21.132 32.771 1.00 93.00 543 LEU A CA 1
ATOM 4267 C C . LEU A 1 543 ? -14.730 19.645 33.007 1.00 93.00 543 LEU A C 1
ATOM 4269 O O . LEU A 1 543 ? -14.618 19.203 34.155 1.00 93.00 543 LEU A O 1
ATOM 4273 N N . LYS A 1 544 ? -14.550 18.905 31.911 1.00 92.62 544 LYS A N 1
ATOM 4274 C CA . LYS A 1 544 ? -14.090 17.510 31.921 1.00 92.62 544 LYS A CA 1
ATOM 4275 C C . LYS A 1 544 ? -12.742 17.401 31.224 1.00 92.62 544 LYS A C 1
ATOM 4277 O O . LYS A 1 544 ? -12.508 18.102 30.239 1.00 92.62 544 LYS A O 1
ATOM 4282 N N . ILE A 1 545 ? -11.866 16.543 31.728 1.00 91.50 545 ILE A N 1
ATOM 4283 C CA . ILE A 1 545 ? -10.548 16.292 31.147 1.00 91.50 545 ILE A CA 1
ATOM 4284 C C . ILE A 1 545 ? -10.369 14.786 30.993 1.00 91.50 545 ILE A C 1
ATOM 4286 O O . ILE A 1 545 ? -10.361 14.068 31.990 1.00 91.50 545 ILE A O 1
ATOM 4290 N N . ASP A 1 546 ? -10.158 14.335 29.760 1.00 90.56 546 ASP A N 1
ATOM 4291 C CA . ASP A 1 546 ? -9.651 12.993 29.481 1.00 90.56 546 ASP A CA 1
ATOM 4292 C C . ASP A 1 546 ? -8.156 13.107 29.185 1.00 90.56 546 ASP A C 1
ATOM 4294 O O . ASP A 1 546 ? -7.752 13.782 28.235 1.00 90.56 546 ASP A O 1
ATOM 4298 N N . ALA A 1 547 ? -7.319 12.484 30.006 1.00 91.19 547 ALA A N 1
ATOM 4299 C CA . ALA A 1 547 ? -5.875 12.474 29.833 1.00 91.19 547 ALA A CA 1
ATOM 4300 C C . ALA A 1 547 ? -5.394 11.061 29.508 1.00 91.19 547 ALA A C 1
ATOM 4302 O O . ALA A 1 547 ? -5.829 10.091 30.123 1.00 91.19 547 ALA A O 1
ATOM 4303 N N . LEU A 1 548 ? -4.461 10.951 28.569 1.00 91.50 548 LEU A N 1
ATOM 4304 C CA . LEU A 1 548 ? -3.829 9.699 28.186 1.00 91.50 548 LEU A CA 1
ATOM 4305 C C . LEU A 1 548 ? -2.320 9.901 28.076 1.00 91.50 548 LEU A C 1
ATOM 4307 O O . LEU A 1 548 ? -1.843 10.727 27.299 1.00 91.50 548 LEU A O 1
ATOM 4311 N N . ALA A 1 549 ? -1.569 9.114 28.837 1.00 93.25 549 ALA A N 1
ATOM 4312 C CA . ALA A 1 549 ? -0.122 9.003 28.728 1.00 93.25 549 ALA A CA 1
ATOM 4313 C C . ALA A 1 549 ? 0.254 7.668 28.077 1.00 93.25 549 ALA A C 1
ATOM 4315 O O . ALA A 1 549 ? -0.362 6.637 28.347 1.00 93.25 549 ALA A O 1
ATOM 4316 N N . SER A 1 550 ? 1.273 7.682 27.222 1.00 94.31 550 SER A N 1
ATOM 4317 C CA . SER A 1 550 ? 1.793 6.485 26.562 1.00 94.31 550 SER A CA 1
ATOM 4318 C C . SER A 1 550 ? 3.316 6.457 26.601 1.00 94.31 550 SER A C 1
ATOM 4320 O O . SER A 1 550 ? 3.972 7.488 26.451 1.00 94.31 550 SER A O 1
ATOM 4322 N N . ALA A 1 551 ? 3.869 5.267 26.786 1.00 95.69 551 ALA A N 1
ATOM 4323 C CA . ALA A 1 551 ? 5.292 4.990 26.690 1.00 95.69 551 ALA A CA 1
ATOM 4324 C C . ALA A 1 551 ? 5.481 3.711 25.879 1.00 95.69 551 ALA A C 1
ATOM 4326 O O . ALA A 1 551 ? 4.825 2.709 26.164 1.00 95.69 551 ALA A O 1
ATOM 4327 N N . ASN A 1 552 ? 6.363 3.717 24.885 1.00 95.94 552 ASN A N 1
ATOM 4328 C CA . ASN A 1 552 ? 6.654 2.512 24.114 1.00 95.94 552 ASN A CA 1
ATOM 4329 C C . ASN A 1 552 ? 8.111 2.428 23.688 1.00 95.94 552 ASN A C 1
ATOM 4331 O O . ASN A 1 552 ? 8.794 3.439 23.524 1.00 95.94 552 ASN A O 1
ATOM 4335 N N . VAL A 1 553 ? 8.539 1.189 23.477 1.00 97.06 553 VAL A N 1
ATOM 4336 C CA . VAL A 1 553 ? 9.813 0.832 22.864 1.00 97.06 553 VAL A CA 1
ATOM 4337 C C . VAL A 1 553 ? 9.509 -0.112 21.711 1.00 97.06 553 VAL A C 1
ATOM 4339 O O . VAL A 1 553 ? 8.863 -1.139 21.907 1.00 97.06 553 VAL A O 1
ATOM 4342 N N . TYR A 1 554 ? 9.973 0.251 20.523 1.00 96.00 554 TYR A N 1
ATOM 4343 C CA . TYR A 1 554 ? 9.902 -0.529 19.299 1.00 96.00 554 TYR A CA 1
ATOM 4344 C C . TYR A 1 554 ? 11.322 -0.896 18.867 1.00 96.00 554 TYR A C 1
ATOM 4346 O O . TYR A 1 554 ? 12.178 -0.027 18.706 1.00 96.00 554 TYR A O 1
ATOM 4354 N N . TYR A 1 555 ? 11.576 -2.182 18.675 1.00 97.50 555 TYR A N 1
ATOM 4355 C CA . TYR A 1 555 ? 12.826 -2.716 18.154 1.00 97.50 555 TYR A CA 1
ATOM 4356 C C . TYR A 1 555 ? 12.589 -3.334 16.783 1.00 97.50 555 TYR A C 1
ATOM 4358 O O . TYR A 1 555 ? 11.604 -4.046 16.586 1.00 97.50 555 TYR A O 1
ATOM 4366 N N . LEU A 1 556 ? 13.519 -3.099 15.862 1.00 96.19 556 LEU A N 1
ATOM 4367 C CA . LEU A 1 556 ? 13.568 -3.754 14.565 1.00 96.19 556 LEU A CA 1
ATOM 4368 C C . LEU A 1 556 ? 14.960 -4.324 14.310 1.00 96.19 556 LEU A C 1
ATOM 4370 O O . LEU A 1 556 ? 15.963 -3.646 14.537 1.00 96.19 556 LEU A O 1
ATOM 4374 N N . ASP A 1 557 ? 14.992 -5.540 13.772 1.00 97.44 557 ASP A N 1
ATOM 4375 C CA . ASP A 1 557 ? 16.159 -6.183 13.173 1.00 97.44 557 ASP A CA 1
ATOM 4376 C C . ASP A 1 557 ? 15.783 -6.690 11.779 1.00 97.44 557 ASP A C 1
ATOM 4378 O O . ASP A 1 557 ? 14.751 -7.338 11.591 1.00 97.44 557 ASP A O 1
ATOM 4382 N N . THR A 1 558 ? 16.585 -6.356 10.776 1.00 95.38 558 THR A N 1
ATOM 4383 C CA . THR A 1 558 ? 16.285 -6.698 9.389 1.00 95.38 558 THR A CA 1
ATOM 4384 C C . THR A 1 558 ? 17.534 -7.061 8.609 1.00 95.38 558 THR A C 1
ATOM 4386 O O . THR A 1 558 ? 18.599 -6.444 8.722 1.00 95.38 558 THR A O 1
ATOM 4389 N N . TYR A 1 559 ? 17.376 -8.071 7.765 1.00 93.50 559 TYR A N 1
ATOM 4390 C CA . TYR A 1 559 ? 18.341 -8.467 6.762 1.00 93.50 559 TYR A CA 1
ATOM 4391 C C . TYR A 1 559 ? 17.662 -8.476 5.403 1.00 93.50 559 TYR A C 1
ATOM 4393 O O . TYR A 1 559 ? 16.694 -9.207 5.186 1.00 93.50 559 TYR A O 1
ATOM 4401 N N . ARG A 1 560 ? 18.218 -7.720 4.461 1.00 90.31 560 ARG A N 1
ATOM 4402 C CA . ARG A 1 560 ? 17.779 -7.709 3.071 1.00 90.31 560 ARG A CA 1
ATOM 4403 C C . ARG A 1 560 ? 18.955 -7.973 2.154 1.00 90.31 560 ARG A C 1
ATOM 4405 O O . ARG A 1 560 ? 20.026 -7.394 2.309 1.00 90.31 560 ARG A O 1
ATOM 4412 N N . VAL A 1 561 ? 18.718 -8.822 1.168 1.00 89.06 561 VAL A N 1
ATOM 4413 C CA . VAL A 1 561 ? 19.587 -9.012 0.016 1.00 89.06 561 VAL A CA 1
ATOM 4414 C C . VAL A 1 561 ? 18.739 -8.916 -1.247 1.00 89.06 561 VAL A C 1
ATOM 4416 O O . VAL A 1 561 ? 17.630 -9.453 -1.279 1.00 89.06 561 VAL A O 1
ATOM 4419 N N . ALA A 1 562 ? 19.221 -8.207 -2.262 1.00 86.06 562 ALA A N 1
ATOM 4420 C CA . ALA A 1 562 ? 18.528 -8.030 -3.533 1.00 86.06 562 ALA A CA 1
ATOM 4421 C C . ALA A 1 562 ? 19.509 -7.850 -4.699 1.00 86.06 562 ALA A C 1
ATOM 4423 O O . ALA A 1 562 ? 20.674 -7.490 -4.501 1.00 86.06 562 ALA A O 1
ATOM 4424 N N . THR A 1 563 ? 19.002 -8.059 -5.910 1.00 80.06 563 THR A N 1
ATOM 4425 C CA . THR A 1 563 ? 19.605 -7.559 -7.151 1.00 80.06 563 THR A CA 1
ATOM 4426 C C . THR A 1 563 ? 18.828 -6.321 -7.594 1.00 80.06 563 THR A C 1
ATOM 4428 O O . THR A 1 563 ? 17.603 -6.332 -7.577 1.00 80.06 563 THR A O 1
ATOM 4431 N N . SER A 1 564 ? 19.516 -5.252 -7.974 1.00 71.88 564 SER A N 1
ATOM 4432 C CA . SER A 1 564 ? 18.931 -4.040 -8.548 1.00 71.88 564 SER A CA 1
ATOM 4433 C C . SER A 1 564 ? 18.709 -4.270 -10.042 1.00 71.88 564 SER A C 1
ATOM 4435 O O . SER A 1 564 ? 19.631 -4.772 -10.691 1.00 71.88 564 SER A O 1
ATOM 4437 N N . PRO A 1 565 ? 17.537 -3.923 -10.600 1.00 65.94 565 PRO A N 1
ATOM 4438 C CA . PRO A 1 565 ? 17.318 -4.057 -12.035 1.00 65.94 565 PRO A CA 1
ATOM 4439 C C . PRO A 1 565 ? 18.167 -3.025 -12.806 1.00 65.94 565 PRO A C 1
ATOM 4441 O O . PRO A 1 565 ? 18.574 -2.044 -12.206 1.00 65.94 565 PRO A O 1
ATOM 4444 N N . THR A 1 566 ? 18.424 -3.223 -14.099 1.00 62.16 566 THR A N 1
ATOM 4445 C CA . THR A 1 566 ? 19.157 -2.352 -15.045 1.00 62.16 566 THR A CA 1
ATOM 4446 C C . THR A 1 566 ? 18.357 -2.140 -16.335 1.00 62.16 566 THR A C 1
ATOM 4448 O O . THR A 1 566 ? 17.402 -2.866 -16.578 1.00 62.16 566 THR A O 1
ATOM 4451 N N . ASP A 1 567 ? 18.709 -1.175 -17.190 1.00 60.59 567 ASP A N 1
ATOM 4452 C CA . ASP A 1 567 ? 17.941 -0.890 -18.421 1.00 60.59 567 ASP A CA 1
ATOM 4453 C C . ASP A 1 567 ? 17.756 -2.123 -19.326 1.00 60.59 567 ASP A C 1
ATOM 4455 O O . ASP A 1 567 ? 16.677 -2.344 -19.879 1.00 60.59 567 ASP A O 1
ATOM 4459 N N . ILE A 1 568 ? 18.778 -2.983 -19.411 1.00 70.12 568 ILE A N 1
ATOM 4460 C CA . ILE A 1 568 ? 18.746 -4.213 -20.217 1.00 70.12 568 ILE A CA 1
ATOM 4461 C C . ILE A 1 568 ? 17.725 -5.236 -19.701 1.00 70.12 568 ILE A C 1
ATOM 4463 O O . ILE A 1 568 ? 17.283 -6.116 -20.438 1.00 70.12 568 ILE A O 1
ATOM 4467 N N . ASP A 1 569 ? 17.312 -5.094 -18.445 1.00 70.50 569 ASP A N 1
ATOM 4468 C CA . ASP A 1 569 ? 16.409 -6.005 -17.761 1.00 70.50 569 ASP A CA 1
ATOM 4469 C C . ASP A 1 569 ? 14.958 -5.835 -18.233 1.00 70.50 569 ASP A C 1
ATOM 4471 O O . ASP A 1 569 ? 14.164 -6.775 -18.170 1.00 70.50 569 ASP A O 1
ATOM 4475 N N . PHE A 1 570 ? 14.610 -4.650 -18.743 1.00 71.94 570 PHE A N 1
ATOM 4476 C CA . PHE A 1 570 ? 13.250 -4.287 -19.163 1.00 71.94 570 PHE A CA 1
ATOM 4477 C C . PHE A 1 570 ? 12.970 -4.549 -20.645 1.00 71.94 570 PHE A C 1
ATOM 4479 O O . PHE A 1 570 ? 11.878 -4.269 -21.148 1.00 71.94 570 PHE A O 1
ATOM 4486 N N . ARG A 1 571 ? 13.945 -5.133 -21.342 1.00 76.75 571 ARG A N 1
ATOM 4487 C CA . ARG A 1 571 ? 13.954 -5.288 -22.794 1.00 76.75 571 ARG A CA 1
ATOM 4488 C C . ARG A 1 571 ? 13.020 -6.366 -23.338 1.00 76.75 571 ARG A C 1
ATOM 4490 O O . ARG A 1 571 ? 12.862 -6.453 -24.549 1.00 76.75 571 ARG A O 1
ATOM 4497 N N . ARG A 1 572 ? 12.409 -7.185 -22.483 1.00 81.56 572 ARG A N 1
ATOM 4498 C CA . ARG A 1 572 ? 11.507 -8.276 -22.887 1.00 81.56 572 ARG A CA 1
ATOM 4499 C C . ARG A 1 572 ? 10.307 -7.767 -23.683 1.00 81.56 572 ARG A C 1
ATOM 4501 O O . ARG A 1 572 ? 9.733 -6.736 -23.334 1.00 81.56 572 ARG A O 1
ATOM 4508 N N . SER A 1 573 ? 9.885 -8.525 -24.690 1.00 84.69 573 SER A N 1
ATOM 4509 C CA . SER A 1 573 ? 8.583 -8.332 -25.333 1.00 84.69 573 SER A CA 1
ATOM 4510 C C . SER A 1 573 ? 7.509 -9.208 -24.689 1.00 84.69 573 SER A C 1
ATOM 4512 O O . SER A 1 573 ? 7.721 -10.395 -24.463 1.00 84.69 573 SER A O 1
ATOM 4514 N N . LEU A 1 574 ? 6.331 -8.644 -24.419 1.00 85.12 574 LEU A N 1
ATOM 4515 C CA . LEU A 1 574 ? 5.206 -9.383 -23.829 1.00 85.12 574 LEU A CA 1
ATOM 4516 C C . LEU A 1 574 ? 4.335 -10.127 -24.853 1.00 85.12 574 LEU A C 1
ATOM 4518 O O . LEU A 1 574 ? 3.460 -10.886 -24.446 1.00 85.12 574 LEU A O 1
ATOM 4522 N N . VAL A 1 575 ? 4.526 -9.907 -26.160 1.00 83.88 575 VAL A N 1
ATOM 4523 C CA . VAL A 1 575 ? 3.651 -10.451 -27.227 1.00 83.88 575 VAL A CA 1
ATOM 4524 C C . VAL A 1 575 ? 4.436 -10.986 -28.437 1.00 83.88 575 VAL A C 1
ATOM 4526 O O . VAL A 1 575 ? 3.956 -10.939 -29.570 1.00 83.88 575 VAL A O 1
ATOM 4529 N N . HIS A 1 576 ? 5.634 -11.532 -28.195 1.00 77.38 576 HIS A N 1
ATOM 4530 C CA . HIS A 1 576 ? 6.590 -11.934 -29.237 1.00 77.38 576 HIS A CA 1
ATOM 4531 C C . HIS A 1 576 ? 6.006 -12.863 -30.328 1.00 77.38 576 HIS A C 1
ATOM 4533 O O . HIS A 1 576 ? 6.186 -12.613 -31.515 1.00 77.38 576 HIS A O 1
ATOM 4539 N N . ASN A 1 577 ? 5.212 -13.877 -29.958 1.00 69.81 577 ASN A N 1
ATOM 4540 C CA . ASN A 1 577 ? 4.727 -14.921 -30.885 1.00 69.81 577 ASN A CA 1
ATOM 4541 C C . ASN A 1 577 ? 3.203 -15.149 -30.843 1.00 69.81 577 ASN A C 1
ATOM 4543 O O . ASN A 1 577 ? 2.753 -16.291 -30.881 1.00 69.81 577 ASN A O 1
ATOM 4547 N N . ASP A 1 578 ? 2.404 -14.089 -30.670 1.00 72.81 578 ASP A N 1
ATOM 4548 C CA . ASP A 1 578 ? 0.950 -14.188 -30.406 1.00 72.81 578 ASP A CA 1
ATOM 4549 C C . ASP A 1 578 ? 0.621 -15.122 -29.219 1.00 72.81 578 ASP A C 1
ATOM 4551 O O . ASP A 1 578 ? -0.480 -15.661 -29.085 1.00 72.81 578 ASP A O 1
ATOM 4555 N N . ALA A 1 579 ? 1.608 -15.317 -28.339 1.00 69.94 579 ALA A N 1
ATOM 4556 C CA . ALA A 1 579 ? 1.551 -16.262 -27.246 1.00 69.94 579 ALA A CA 1
ATOM 4557 C C . ALA A 1 579 ? 0.498 -15.844 -26.217 1.00 69.94 579 ALA A C 1
ATOM 4559 O O . ALA A 1 579 ? 0.415 -14.689 -25.793 1.00 69.94 579 ALA A O 1
ATOM 4560 N N . THR A 1 580 ? -0.281 -16.823 -25.765 1.00 73.75 580 THR A N 1
ATOM 4561 C CA . THR A 1 580 ? -1.262 -16.657 -24.685 1.00 73.75 580 THR A CA 1
ATOM 4562 C C . THR A 1 580 ? -0.709 -17.092 -23.326 1.00 73.75 580 THR A C 1
ATOM 4564 O O . THR A 1 580 ? -1.434 -17.083 -22.333 1.00 73.75 580 THR A O 1
ATOM 4567 N N . ARG A 1 581 ? 0.559 -17.515 -23.281 1.00 78.62 581 ARG A N 1
ATOM 4568 C CA . ARG A 1 581 ? 1.287 -17.970 -22.092 1.00 78.62 581 ARG A CA 1
ATOM 4569 C C . ARG A 1 581 ? 2.601 -17.195 -21.991 1.00 78.62 581 ARG A C 1
ATOM 4571 O O . ARG A 1 581 ? 3.257 -16.981 -23.005 1.00 78.62 581 ARG A O 1
ATOM 4578 N N . ILE A 1 582 ? 2.994 -16.774 -20.789 1.00 76.12 582 ILE A N 1
ATOM 4579 C CA . ILE A 1 582 ? 4.190 -15.938 -20.599 1.00 76.12 582 ILE A CA 1
ATOM 4580 C C . ILE A 1 582 ? 5.456 -16.749 -20.829 1.00 76.12 582 ILE A C 1
ATOM 4582 O O . ILE A 1 582 ? 6.397 -16.235 -21.409 1.00 76.12 582 ILE A O 1
ATOM 4586 N N . GLU A 1 583 ? 5.463 -18.028 -20.460 1.00 76.69 583 GLU A N 1
ATOM 4587 C CA . GLU A 1 583 ? 6.555 -18.966 -20.706 1.00 76.69 583 GLU A CA 1
ATOM 4588 C C . GLU A 1 583 ? 6.951 -19.045 -22.185 1.00 76.69 583 GLU A C 1
ATOM 4590 O O . GLU A 1 583 ? 8.135 -19.172 -22.472 1.00 76.69 583 GLU A O 1
ATOM 4595 N N . ASP A 1 584 ? 5.990 -18.865 -23.092 1.00 80.25 584 ASP A N 1
ATOM 4596 C CA . ASP A 1 584 ? 6.199 -18.903 -24.541 1.00 80.25 584 ASP A CA 1
ATOM 4597 C C . ASP A 1 584 ? 6.640 -17.536 -25.109 1.00 80.25 584 ASP A C 1
ATOM 4599 O O . ASP A 1 584 ? 6.966 -17.423 -26.291 1.00 80.25 584 ASP A O 1
ATOM 4603 N N . THR A 1 585 ? 6.643 -16.485 -24.277 1.00 79.50 585 THR A N 1
ATOM 4604 C CA . THR A 1 585 ? 7.192 -15.160 -24.625 1.00 79.50 585 THR A CA 1
ATOM 4605 C C . THR A 1 585 ? 8.656 -14.999 -24.250 1.00 79.50 585 THR A C 1
ATOM 4607 O O . THR A 1 585 ? 9.297 -14.080 -24.749 1.00 79.50 585 THR A O 1
ATOM 4610 N N . PHE A 1 586 ? 9.192 -15.876 -23.396 1.00 82.56 586 PHE A N 1
ATOM 4611 C CA . PHE A 1 586 ? 10.606 -15.843 -23.054 1.00 82.56 586 PHE A CA 1
ATOM 4612 C C . PHE A 1 586 ? 11.440 -16.444 -24.177 1.00 82.56 586 PHE A C 1
ATOM 4614 O O . PHE A 1 586 ? 11.151 -17.511 -24.720 1.00 82.56 586 PHE A O 1
ATOM 4621 N N . THR A 1 587 ? 12.544 -15.780 -24.455 1.00 86.19 587 THR A N 1
ATOM 4622 C CA . THR A 1 587 ? 13.643 -16.273 -25.262 1.00 86.19 587 THR A CA 1
ATOM 4623 C C . THR A 1 587 ? 14.861 -16.466 -24.357 1.00 86.19 587 THR A C 1
ATOM 4625 O O . THR A 1 587 ? 14.991 -15.802 -23.323 1.00 86.19 587 THR A O 1
ATOM 4628 N N . PRO A 1 588 ? 15.826 -17.316 -24.742 1.00 88.00 588 PRO A N 1
ATOM 4629 C CA . PRO A 1 588 ? 17.136 -17.333 -24.087 1.00 88.00 588 PRO A CA 1
ATOM 4630 C C . PRO A 1 588 ? 17.763 -15.933 -23.981 1.00 88.00 588 PRO A C 1
ATOM 4632 O O . PRO A 1 588 ? 18.469 -15.621 -23.032 1.00 88.00 588 PRO A O 1
ATOM 4635 N N . ASN A 1 589 ? 17.436 -15.054 -24.932 1.00 86.62 589 ASN A N 1
ATOM 4636 C CA . ASN A 1 589 ? 17.939 -13.695 -25.008 1.00 86.62 589 ASN A CA 1
ATOM 4637 C C . ASN A 1 589 ? 17.141 -12.679 -24.155 1.00 86.62 589 ASN A C 1
ATOM 4639 O O . ASN A 1 589 ? 17.394 -11.486 -24.240 1.00 86.62 589 ASN A O 1
ATOM 4643 N N . ASP A 1 590 ? 16.187 -13.071 -23.318 1.00 84.50 590 ASP A N 1
ATOM 4644 C CA . ASP A 1 590 ? 15.540 -12.162 -22.348 1.00 84.50 590 ASP A CA 1
ATOM 4645 C C . ASP A 1 590 ? 15.101 -12.859 -21.049 1.00 84.50 590 ASP A C 1
ATOM 4647 O O . ASP A 1 590 ? 14.298 -12.327 -20.272 1.00 84.50 590 ASP A O 1
ATOM 4651 N N . THR A 1 591 ? 15.692 -14.028 -20.801 1.00 89.31 591 THR A N 1
ATOM 4652 C CA . THR A 1 591 ? 15.573 -14.807 -19.570 1.00 89.31 591 THR A CA 1
ATOM 4653 C C . THR A 1 591 ? 16.862 -14.643 -18.779 1.00 89.31 591 THR A C 1
ATOM 4655 O O . THR A 1 591 ? 17.934 -14.904 -19.310 1.00 89.31 591 THR A O 1
ATOM 4658 N N . PHE A 1 592 ? 16.786 -14.209 -17.523 1.00 88.75 592 PHE A N 1
ATOM 4659 C CA . PHE A 1 592 ? 17.967 -13.897 -16.717 1.00 88.75 592 PHE A CA 1
ATOM 4660 C C . PHE A 1 592 ? 18.112 -14.843 -15.528 1.00 88.75 592 PHE A C 1
ATOM 4662 O O . PHE A 1 592 ? 17.123 -15.261 -14.921 1.00 88.75 592 PHE A O 1
ATOM 4669 N N . TYR A 1 593 ? 19.358 -15.107 -15.133 1.00 90.56 593 TYR A N 1
ATOM 4670 C CA . TYR A 1 593 ? 19.633 -15.710 -13.836 1.00 90.56 593 TYR A CA 1
ATOM 4671 C C . TYR A 1 593 ? 19.177 -14.789 -12.702 1.00 90.56 593 TYR A C 1
ATOM 4673 O O . TYR A 1 593 ? 19.399 -13.578 -12.720 1.00 90.56 593 TYR A O 1
ATOM 4681 N N . SER A 1 594 ? 18.642 -15.395 -11.646 1.00 90.12 594 SER A N 1
ATOM 4682 C CA . SER A 1 594 ? 18.394 -14.724 -10.376 1.00 90.12 594 SER A CA 1
ATOM 4683 C C . SER A 1 594 ? 19.459 -15.084 -9.340 1.00 90.12 594 SER A C 1
ATOM 4685 O O . SER A 1 594 ? 20.085 -16.148 -9.405 1.00 90.12 594 SER A O 1
ATOM 4687 N N . MET A 1 595 ? 19.648 -14.235 -8.324 1.00 90.38 595 MET A N 1
ATOM 4688 C CA . MET A 1 595 ? 20.617 -14.518 -7.252 1.00 90.38 595 MET A CA 1
ATOM 4689 C C . MET A 1 595 ? 20.147 -15.664 -6.338 1.00 90.38 595 MET A C 1
ATOM 4691 O O . MET A 1 595 ? 20.915 -16.152 -5.501 1.00 90.38 595 MET A O 1
ATOM 4695 N N . ILE A 1 596 ? 18.865 -16.031 -6.439 1.00 91.00 596 ILE A N 1
ATOM 4696 C CA . ILE A 1 596 ? 18.252 -17.154 -5.731 1.00 91.00 596 ILE A CA 1
ATOM 4697 C C . ILE A 1 596 ? 18.628 -18.460 -6.434 1.00 91.00 596 ILE A C 1
ATOM 4699 O O . ILE A 1 596 ? 19.005 -19.418 -5.760 1.00 91.00 596 ILE A O 1
ATOM 4703 N N . LEU A 1 597 ? 18.612 -18.469 -7.772 1.00 89.75 597 LEU A N 1
ATOM 4704 C CA . LEU A 1 597 ? 19.013 -19.610 -8.593 1.00 89.75 597 LEU A CA 1
ATOM 4705 C C . LEU A 1 597 ? 20.533 -19.814 -8.603 1.00 89.75 597 LEU A C 1
ATOM 4707 O O . LEU A 1 597 ? 21.012 -20.920 -8.346 1.00 89.75 597 LEU A O 1
ATOM 4711 N N . LYS A 1 598 ? 21.307 -18.762 -8.900 1.00 90.56 598 LYS A N 1
ATOM 4712 C CA . LYS A 1 598 ? 22.768 -18.846 -9.042 1.00 90.56 598 LYS A CA 1
ATOM 4713 C C . LYS A 1 598 ? 23.428 -17.506 -8.727 1.00 90.56 598 LYS A C 1
ATOM 4715 O O . LYS A 1 598 ? 23.196 -16.510 -9.403 1.00 90.56 598 LYS A O 1
ATOM 4720 N N . ARG A 1 599 ? 24.289 -17.485 -7.707 1.00 88.69 599 ARG A N 1
ATOM 4721 C CA . ARG A 1 599 ? 25.030 -16.281 -7.293 1.00 88.69 599 ARG A CA 1
ATOM 4722 C C . ARG A 1 599 ? 26.320 -16.083 -8.085 1.00 88.69 599 ARG A C 1
ATOM 4724 O O . ARG A 1 599 ? 26.956 -17.048 -8.499 1.00 88.69 599 ARG A O 1
ATOM 4731 N N . GLY A 1 600 ? 26.761 -14.828 -8.152 1.00 82.94 600 GLY A N 1
ATOM 4732 C CA . GLY A 1 600 ? 28.052 -14.436 -8.723 1.00 82.94 600 GLY A CA 1
ATOM 4733 C C . GLY A 1 600 ? 27.949 -14.054 -10.196 1.00 82.94 600 GLY A C 1
ATOM 4734 O O . GLY A 1 600 ? 26.854 -13.976 -10.739 1.00 82.94 600 GLY A O 1
ATOM 4735 N N . TYR A 1 601 ? 29.090 -13.810 -10.844 1.00 81.12 601 TYR A N 1
ATOM 4736 C CA . TYR A 1 601 ? 29.111 -13.332 -12.232 1.00 81.12 601 TYR A CA 1
ATOM 4737 C C . TYR A 1 601 ? 28.535 -14.325 -13.244 1.00 81.12 601 TYR A C 1
ATOM 4739 O O . TYR A 1 601 ? 27.913 -13.897 -14.201 1.00 81.12 601 TYR A O 1
ATOM 4747 N N . ASP A 1 602 ? 28.702 -15.632 -13.030 1.00 85.38 602 ASP A N 1
ATOM 4748 C CA . ASP A 1 602 ? 28.102 -16.676 -13.882 1.00 85.38 602 ASP A CA 1
ATOM 4749 C C . ASP A 1 602 ? 26.599 -16.891 -13.613 1.00 85.38 602 ASP A C 1
ATOM 4751 O O . ASP A 1 602 ? 26.013 -17.857 -14.096 1.00 85.38 602 ASP A O 1
ATOM 4755 N N . GLY A 1 603 ? 25.994 -16.043 -12.783 1.00 88.19 603 GLY A N 1
ATOM 4756 C CA . GLY A 1 603 ? 24.568 -15.986 -12.488 1.00 88.19 603 GLY A CA 1
ATOM 4757 C C . GLY A 1 603 ? 24.186 -14.531 -12.230 1.00 88.19 603 GLY A C 1
ATOM 4758 O O . GLY A 1 603 ? 24.517 -13.669 -13.037 1.00 88.19 603 GLY A O 1
ATOM 4759 N N . SER A 1 604 ? 23.559 -14.235 -11.092 1.00 87.50 604 SER A N 1
ATOM 4760 C CA . SER A 1 604 ? 23.297 -12.861 -10.647 1.00 87.50 604 SER A CA 1
ATOM 4761 C C . SER A 1 604 ? 23.953 -12.598 -9.284 1.00 87.50 604 SER A C 1
ATOM 4763 O O . SER A 1 604 ? 23.638 -13.270 -8.291 1.00 87.50 604 SER A O 1
ATOM 4765 N N . PRO A 1 605 ? 24.918 -11.668 -9.185 1.00 84.94 605 PRO A N 1
ATOM 4766 C CA . PRO A 1 605 ? 25.510 -11.299 -7.911 1.00 84.94 605 PRO A CA 1
ATOM 4767 C C . PRO A 1 605 ? 24.569 -10.374 -7.117 1.00 84.94 605 PRO A C 1
ATOM 4769 O O . PRO A 1 605 ? 23.925 -9.505 -7.705 1.00 84.94 605 PRO A O 1
ATOM 4772 N N . PRO A 1 606 ? 24.507 -10.504 -5.778 1.00 86.50 606 PRO A N 1
ATOM 4773 C CA . PRO A 1 606 ? 23.736 -9.578 -4.958 1.00 86.50 606 PRO A CA 1
ATOM 4774 C C . PRO A 1 606 ? 24.290 -8.162 -5.073 1.00 86.50 606 PRO A C 1
ATOM 4776 O O . PRO A 1 606 ? 25.452 -7.942 -4.735 1.00 86.50 606 PRO A O 1
ATOM 4779 N N . SER A 1 607 ? 23.467 -7.213 -5.512 1.00 79.62 607 SER A N 1
ATOM 4780 C CA . SER A 1 607 ? 23.880 -5.816 -5.690 1.00 79.62 607 SER A CA 1
ATOM 4781 C C . SER A 1 607 ? 23.357 -4.866 -4.620 1.00 79.62 607 SER A C 1
ATOM 4783 O O . SER A 1 607 ? 23.601 -3.664 -4.661 1.00 79.62 607 SER A O 1
ATOM 4785 N N . PHE A 1 608 ? 22.621 -5.408 -3.657 1.00 81.62 608 PHE A N 1
ATOM 4786 C CA . PHE A 1 608 ? 22.217 -4.714 -2.453 1.00 81.62 608 PHE A CA 1
ATOM 4787 C C . PHE A 1 608 ? 22.211 -5.703 -1.296 1.00 81.62 608 PHE A C 1
ATOM 4789 O O . PHE A 1 608 ? 21.572 -6.758 -1.377 1.00 81.62 608 PHE A O 1
ATOM 4796 N N . VAL A 1 609 ? 22.896 -5.362 -0.208 1.00 86.19 609 VAL A N 1
ATOM 4797 C CA . VAL A 1 609 ? 22.844 -6.125 1.038 1.00 86.19 609 VAL A CA 1
ATOM 4798 C C . VAL A 1 609 ? 22.815 -5.154 2.210 1.00 86.19 609 VAL A C 1
ATOM 4800 O O . VAL A 1 609 ? 23.717 -4.343 2.372 1.00 86.19 609 VAL A O 1
ATOM 4803 N N . ALA A 1 610 ? 21.811 -5.266 3.070 1.00 86.25 610 ALA A N 1
ATOM 4804 C CA . ALA A 1 610 ? 21.709 -4.449 4.270 1.00 86.25 610 ALA A CA 1
ATOM 4805 C C . ALA A 1 610 ? 21.371 -5.319 5.479 1.00 86.25 610 ALA A C 1
ATOM 4807 O O . ALA A 1 610 ? 20.424 -6.106 5.455 1.00 86.25 610 ALA A O 1
ATOM 4808 N N . LYS A 1 611 ? 22.156 -5.160 6.544 1.00 94.00 611 LYS A N 1
ATOM 4809 C CA . LYS A 1 611 ? 21.841 -5.608 7.903 1.00 94.00 611 LYS A CA 1
ATOM 4810 C C . LYS A 1 611 ? 21.570 -4.360 8.722 1.00 94.00 611 LYS A C 1
ATOM 4812 O O . LYS A 1 611 ? 22.502 -3.595 8.962 1.00 94.00 611 LYS A O 1
ATOM 4817 N N . SER A 1 612 ? 20.322 -4.121 9.095 1.00 93.81 612 SER A N 1
ATOM 4818 C CA . SER A 1 612 ? 19.923 -2.912 9.813 1.00 93.81 612 SER A CA 1
ATOM 4819 C C . SER A 1 612 ? 19.187 -3.275 11.089 1.00 93.81 612 SER A C 1
ATOM 4821 O O . SER A 1 612 ? 18.400 -4.214 11.115 1.00 93.81 612 SER A O 1
ATOM 4823 N N . SER A 1 613 ? 19.443 -2.519 12.147 1.00 96.94 613 SER A N 1
ATOM 4824 C CA . SER A 1 613 ? 18.710 -2.630 13.400 1.00 96.94 613 SER A CA 1
ATOM 4825 C C . SER A 1 613 ? 18.483 -1.244 13.977 1.00 96.94 613 SER A C 1
ATOM 4827 O O . SER A 1 613 ? 19.405 -0.418 13.946 1.00 96.94 613 SER A O 1
ATOM 4829 N N . TYR A 1 614 ? 17.312 -0.995 14.550 1.00 96.44 614 TYR A N 1
ATOM 4830 C CA . TYR A 1 614 ? 17.063 0.243 15.277 1.00 96.44 614 TYR A CA 1
ATOM 4831 C C . TYR A 1 614 ? 16.118 0.051 16.457 1.00 96.44 614 TYR A C 1
ATOM 4833 O O . TYR A 1 614 ? 15.306 -0.873 16.492 1.00 96.44 614 TYR A O 1
ATOM 4841 N N . VAL A 1 615 ? 16.247 0.953 17.425 1.00 97.25 615 VAL A N 1
ATOM 4842 C CA . VAL A 1 615 ? 15.327 1.105 18.551 1.00 97.25 615 VAL A CA 1
ATOM 4843 C C . VAL A 1 615 ? 14.688 2.482 18.444 1.00 97.25 615 VAL A C 1
ATOM 4845 O O . VAL A 1 615 ? 15.396 3.469 18.260 1.00 97.25 615 VAL A O 1
ATOM 4848 N N . ASP A 1 616 ? 13.369 2.528 18.565 1.00 95.56 616 ASP A N 1
ATOM 4849 C CA . ASP A 1 616 ? 12.551 3.732 18.682 1.00 95.56 616 ASP A CA 1
ATOM 4850 C C . ASP A 1 616 ? 11.872 3.705 20.055 1.00 95.56 616 ASP A C 1
ATOM 4852 O O . ASP A 1 616 ? 11.128 2.778 20.373 1.00 95.56 616 ASP A O 1
ATOM 4856 N N . SER A 1 617 ? 12.201 4.665 20.913 1.00 96.38 617 SER A N 1
ATOM 4857 C CA . SER A 1 617 ? 11.626 4.798 22.253 1.00 96.38 617 SER A CA 1
ATOM 4858 C C . SER A 1 617 ? 10.941 6.142 22.371 1.00 96.38 617 SER A C 1
ATOM 4860 O O . SER A 1 617 ? 11.570 7.162 22.100 1.00 96.38 617 SER A O 1
ATOM 4862 N N . GLY A 1 618 ? 9.702 6.177 22.850 1.00 95.94 618 GLY A N 1
ATOM 4863 C CA . GLY A 1 618 ? 9.019 7.455 22.979 1.00 95.94 618 GLY A CA 1
ATOM 4864 C C . GLY A 1 618 ? 7.977 7.533 24.074 1.00 95.94 618 GLY A C 1
ATOM 4865 O O . GLY A 1 618 ? 7.484 6.530 24.595 1.00 95.94 618 GLY A O 1
ATOM 4866 N N . LEU A 1 619 ? 7.681 8.784 24.414 1.00 96.31 619 LEU A N 1
ATOM 4867 C CA . LEU A 1 619 ? 6.767 9.205 25.464 1.00 96.31 619 LEU A CA 1
ATOM 4868 C C . LEU A 1 619 ? 5.771 10.193 24.865 1.00 96.31 619 LEU A C 1
ATOM 4870 O O . LEU A 1 619 ? 6.166 11.224 24.315 1.00 96.31 619 LEU A O 1
ATOM 4874 N N . GLY A 1 620 ? 4.486 9.875 24.972 1.00 95.00 620 GLY A N 1
ATOM 4875 C CA . GLY A 1 620 ? 3.388 10.687 24.461 1.00 95.00 620 GLY A CA 1
ATOM 4876 C C . GLY A 1 620 ? 2.404 11.070 25.559 1.00 95.00 620 GLY A C 1
ATOM 4877 O O . GLY A 1 620 ? 2.110 10.266 26.442 1.00 95.00 620 GLY A O 1
ATOM 4878 N N . LEU A 1 621 ? 1.862 12.280 25.467 1.00 94.25 621 LEU A N 1
ATOM 4879 C CA . LEU A 1 621 ? 0.759 12.770 26.287 1.00 94.25 621 LEU A CA 1
ATOM 4880 C C . LEU A 1 621 ? -0.325 13.340 25.371 1.00 94.25 621 LEU A C 1
ATOM 4882 O O . LEU A 1 621 ? -0.034 14.095 24.441 1.00 94.25 621 LEU A O 1
ATOM 4886 N N . LEU A 1 622 ? -1.571 12.996 25.659 1.00 93.62 622 LEU A N 1
ATOM 4887 C CA . LEU A 1 622 ? -2.758 13.493 24.984 1.00 93.62 622 LEU A CA 1
ATOM 4888 C C . LEU A 1 622 ? -3.768 13.944 26.038 1.00 93.62 622 LEU A C 1
ATOM 4890 O O . LEU A 1 622 ? -4.020 13.227 27.003 1.00 93.62 622 LEU A O 1
ATOM 4894 N N . THR A 1 623 ? -4.353 15.121 25.860 1.00 93.38 623 THR A N 1
ATOM 4895 C CA . THR A 1 623 ? -5.409 15.644 26.726 1.00 93.38 623 THR A CA 1
ATOM 4896 C C . THR A 1 623 ? -6.567 16.158 25.887 1.00 93.38 623 THR A C 1
ATOM 4898 O O . THR A 1 623 ? -6.378 16.924 24.944 1.00 93.38 623 THR A O 1
ATOM 4901 N N . ASN A 1 624 ? -7.776 15.736 26.234 1.00 92.88 624 ASN A N 1
ATOM 4902 C CA . ASN A 1 624 ? -9.020 16.249 25.689 1.00 92.88 624 ASN A CA 1
ATOM 4903 C C . ASN A 1 624 ? -9.757 17.018 26.785 1.00 92.88 624 ASN A C 1
ATOM 4905 O O . ASN A 1 624 ? -10.311 16.421 27.708 1.00 92.88 624 ASN A O 1
ATOM 4909 N N . THR A 1 625 ? -9.770 18.342 26.683 1.00 94.50 625 THR A N 1
ATOM 4910 C CA . THR A 1 625 ? -10.463 19.204 27.642 1.00 94.50 625 THR A CA 1
ATOM 4911 C C . THR A 1 625 ? -11.799 19.644 27.064 1.00 94.50 625 THR A C 1
ATOM 4913 O O . THR A 1 625 ? -11.841 20.375 26.075 1.00 94.50 625 THR A O 1
ATOM 4916 N N . THR A 1 626 ? -12.886 19.222 27.703 1.00 93.25 626 THR A N 1
ATOM 4917 C CA . THR A 1 626 ? -14.264 19.536 27.320 1.00 93.25 626 THR A CA 1
ATOM 4918 C C . THR A 1 626 ? -14.802 20.672 28.182 1.00 93.25 626 THR A C 1
ATOM 4920 O O . THR A 1 626 ? -14.909 20.540 29.403 1.00 93.25 626 THR A O 1
ATOM 4923 N N . PHE A 1 627 ? -15.185 21.774 27.540 1.00 94.25 627 PHE A N 1
ATOM 4924 C CA . PHE A 1 627 ? -15.784 22.954 28.153 1.00 94.25 627 PHE A CA 1
ATOM 4925 C C . PHE A 1 627 ? -17.268 23.058 27.802 1.00 94.25 627 PHE A C 1
ATOM 4927 O O . PHE A 1 627 ? -17.646 23.041 26.625 1.00 94.25 627 PHE A O 1
ATOM 4934 N N . PHE A 1 628 ? -18.107 23.227 28.827 1.00 91.69 628 PHE A N 1
ATOM 4935 C CA . PHE A 1 628 ? -19.555 23.445 28.704 1.00 91.69 628 PHE A CA 1
ATOM 4936 C C . PHE A 1 628 ? -20.252 22.439 27.769 1.00 91.69 628 PHE A C 1
ATOM 4938 O O . PHE A 1 628 ? -21.197 22.807 27.076 1.00 91.69 628 PHE A O 1
ATOM 4945 N N . GLU A 1 629 ? -19.730 21.208 27.687 1.00 85.94 629 GLU A N 1
ATOM 4946 C CA . GLU A 1 629 ? -20.190 20.116 26.806 1.00 85.94 629 GLU A CA 1
ATOM 4947 C C . GLU A 1 629 ? -20.138 20.410 25.291 1.00 85.94 629 GLU A C 1
ATOM 4949 O O . GLU A 1 629 ? -20.464 19.551 24.474 1.00 85.94 629 GLU A O 1
ATOM 4954 N N . LYS A 1 630 ? -19.721 21.615 24.884 1.00 90.31 630 LYS A N 1
ATOM 4955 C CA . LYS A 1 630 ? -19.804 22.084 23.494 1.00 90.31 630 LYS A CA 1
ATOM 4956 C C . LYS A 1 630 ? -18.461 22.348 22.843 1.00 90.31 630 LYS A C 1
ATOM 4958 O O . LYS A 1 630 ? -18.401 22.334 21.619 1.00 90.31 630 LYS A O 1
ATOM 4963 N N . VAL A 1 631 ? -17.419 22.645 23.613 1.00 94.19 631 VAL A N 1
ATOM 4964 C CA . VAL A 1 631 ? -16.099 22.995 23.075 1.00 94.19 631 VAL A CA 1
ATOM 4965 C C . VAL A 1 631 ? -15.077 21.998 23.590 1.00 94.19 631 VAL A C 1
ATOM 4967 O O . VAL A 1 631 ? -14.878 21.920 24.797 1.00 94.19 631 VAL A O 1
ATOM 4970 N N . ASN A 1 632 ? -14.399 21.288 22.691 1.00 93.94 632 ASN A N 1
ATOM 4971 C CA . ASN A 1 632 ? -13.328 20.361 23.055 1.00 93.94 632 ASN A CA 1
ATOM 4972 C C . ASN A 1 632 ? -11.995 20.874 22.523 1.00 93.94 632 ASN A C 1
ATOM 4974 O O . ASN A 1 632 ? -11.870 21.186 21.337 1.00 93.94 632 ASN A O 1
ATOM 4978 N N . LEU A 1 633 ? -10.999 20.939 23.397 1.00 95.25 633 LEU A N 1
ATOM 4979 C CA . LEU A 1 633 ? -9.618 21.230 23.046 1.00 95.25 633 LEU A CA 1
ATOM 4980 C C . LEU A 1 633 ? -8.793 19.953 23.222 1.00 95.25 633 LEU A C 1
ATOM 4982 O O . LEU A 1 633 ? -8.549 19.528 24.349 1.00 95.25 633 LEU A O 1
ATOM 4986 N N . LEU A 1 634 ? -8.371 19.362 22.105 1.00 94.06 634 LEU A N 1
ATOM 4987 C CA . LEU A 1 634 ? -7.529 18.170 22.070 1.00 94.06 634 LEU A CA 1
ATOM 4988 C C . LEU A 1 634 ? -6.079 18.580 21.805 1.00 94.06 634 LEU A C 1
ATOM 4990 O O . LEU A 1 634 ? -5.743 19.018 20.701 1.00 94.06 634 LEU A O 1
ATOM 4994 N N . LEU A 1 635 ? -5.219 18.422 22.806 1.00 94.81 635 LEU A N 1
ATOM 4995 C CA . LEU A 1 635 ? -3.791 18.710 22.725 1.00 94.81 635 LEU A CA 1
ATOM 4996 C C . LEU A 1 635 ? -3.000 17.421 22.868 1.00 94.81 635 LEU A C 1
ATOM 4998 O O . LEU A 1 635 ? -3.218 16.646 23.791 1.00 94.81 635 LEU A O 1
ATOM 5002 N N . GLY A 1 636 ? -2.059 17.208 21.961 1.00 94.00 636 GLY A N 1
ATOM 5003 C CA . GLY A 1 636 ? -1.217 16.027 21.948 1.00 94.00 636 GLY A CA 1
ATOM 5004 C C . GLY A 1 636 ? 0.230 16.385 21.663 1.00 94.00 636 GLY A C 1
ATOM 5005 O O . GLY A 1 636 ? 0.501 17.202 20.783 1.00 94.00 636 GLY A O 1
ATOM 5006 N N . GLY A 1 637 ? 1.155 15.764 22.383 1.00 95.06 637 GLY A N 1
ATOM 5007 C CA . GLY A 1 637 ? 2.590 15.938 22.199 1.00 95.06 637 GLY A CA 1
ATOM 5008 C C . GLY A 1 637 ? 3.338 14.641 22.466 1.00 95.06 637 GLY A C 1
ATOM 5009 O O . GLY A 1 637 ? 2.933 13.843 23.311 1.00 95.06 637 GLY A O 1
ATOM 5010 N N . ARG A 1 638 ? 4.425 14.424 21.730 1.00 94.81 638 ARG A N 1
ATOM 5011 C CA . ARG A 1 638 ? 5.256 13.232 21.835 1.00 94.81 638 ARG A CA 1
ATOM 5012 C C . ARG A 1 638 ? 6.705 13.525 21.495 1.00 94.81 638 ARG A C 1
ATOM 5014 O O . ARG A 1 638 ? 6.978 14.206 20.507 1.00 94.81 638 ARG A O 1
ATOM 5021 N N . ILE A 1 639 ? 7.606 12.944 22.278 1.00 96.06 639 ILE A N 1
ATOM 5022 C CA . ILE A 1 639 ? 9.030 12.870 21.966 1.00 96.06 639 ILE A CA 1
ATOM 5023 C C . ILE A 1 639 ? 9.433 11.419 21.702 1.00 96.06 639 ILE A C 1
ATOM 5025 O O . ILE A 1 639 ? 9.057 10.522 22.459 1.00 96.06 639 ILE A O 1
ATOM 5029 N N . ASP A 1 640 ? 10.209 11.210 20.645 1.00 96.44 640 ASP A N 1
ATOM 5030 C CA . ASP A 1 640 ? 10.777 9.919 20.266 1.00 96.44 640 ASP A CA 1
ATOM 5031 C C . ASP A 1 640 ? 12.298 10.041 20.153 1.00 96.44 640 ASP A C 1
ATOM 5033 O O . ASP A 1 640 ? 12.818 11.043 19.657 1.00 96.44 640 ASP A O 1
ATOM 5037 N N . TYR A 1 641 ? 13.010 9.013 20.599 1.00 96.69 641 TYR A N 1
ATOM 5038 C CA . TYR A 1 641 ? 14.442 8.835 20.410 1.00 96.69 641 TYR A CA 1
ATOM 5039 C C . TYR A 1 641 ? 14.674 7.591 19.561 1.00 96.69 641 TYR A C 1
ATOM 5041 O O . TYR A 1 641 ? 14.311 6.482 19.961 1.00 96.69 641 TYR A O 1
ATOM 5049 N N . VAL A 1 642 ? 15.313 7.778 18.408 1.00 95.94 642 VAL A N 1
ATOM 5050 C CA . VAL A 1 642 ? 15.646 6.693 17.486 1.00 95.94 642 VAL A CA 1
ATOM 5051 C C . VAL A 1 642 ? 17.151 6.509 17.460 1.00 95.94 642 VAL A C 1
ATOM 5053 O O . VAL A 1 642 ? 17.884 7.457 17.199 1.00 95.94 642 VAL A O 1
ATOM 5056 N N . SER A 1 643 ? 17.623 5.283 17.679 1.00 96.62 643 SER A N 1
ATOM 5057 C CA . SER A 1 643 ? 19.019 4.908 17.450 1.00 96.62 643 SER A CA 1
ATOM 5058 C C . SER A 1 643 ? 19.085 3.752 16.470 1.00 96.62 643 SER A C 1
ATOM 5060 O O . SER A 1 643 ? 18.475 2.707 16.691 1.00 96.62 643 SER A O 1
ATOM 5062 N N . ALA A 1 644 ? 19.839 3.942 15.392 1.00 95.88 644 ALA A N 1
ATOM 5063 C CA . ALA A 1 644 ? 19.897 3.016 14.276 1.00 95.88 644 ALA A CA 1
ATOM 5064 C C . ALA A 1 644 ? 21.340 2.688 13.899 1.00 95.88 644 ALA A C 1
ATOM 5066 O O . ALA A 1 644 ? 22.247 3.514 14.012 1.00 95.88 644 ALA A O 1
ATOM 5067 N N . LYS A 1 645 ? 21.547 1.464 13.420 1.00 95.62 645 LYS A N 1
ATOM 5068 C CA . LYS A 1 645 ? 22.802 0.998 12.838 1.00 95.62 645 LYS A CA 1
ATOM 5069 C C . LYS A 1 645 ? 22.494 0.201 11.580 1.00 95.62 645 LYS A C 1
ATOM 5071 O O . LYS A 1 645 ? 21.627 -0.668 11.610 1.00 95.62 645 LYS A O 1
ATOM 5076 N N . THR A 1 646 ? 23.267 0.431 10.527 1.00 92.44 646 THR A N 1
ATOM 5077 C CA . THR A 1 646 ? 23.247 -0.406 9.326 1.00 92.44 646 THR A CA 1
ATOM 5078 C C . THR A 1 646 ? 24.661 -0.798 8.937 1.00 92.44 646 THR A C 1
ATOM 5080 O O . THR A 1 646 ? 25.580 0.018 8.990 1.00 92.44 646 THR A O 1
ATOM 5083 N N . THR A 1 647 ? 24.812 -2.051 8.522 1.00 91.50 647 THR A N 1
ATOM 5084 C CA . THR A 1 647 ? 26.014 -2.598 7.904 1.00 91.50 647 THR A CA 1
ATOM 5085 C C . THR A 1 647 ? 25.673 -3.169 6.532 1.00 91.50 647 THR A C 1
ATOM 5087 O O . THR A 1 647 ? 24.792 -4.021 6.397 1.00 91.50 647 THR A O 1
ATOM 5090 N N . GLU A 1 648 ? 26.416 -2.735 5.529 1.00 87.00 648 GLU A N 1
ATOM 5091 C CA . GLU A 1 648 ? 26.493 -3.340 4.209 1.00 87.00 648 GLU A CA 1
ATOM 5092 C C . GLU A 1 648 ? 27.800 -4.148 4.122 1.00 87.00 648 GLU A C 1
ATOM 5094 O O . GLU A 1 648 ? 28.881 -3.581 4.279 1.00 87.00 648 GLU A O 1
ATOM 5099 N N . PRO A 1 649 ? 27.737 -5.476 3.949 1.00 88.12 649 PRO A N 1
ATOM 5100 C CA . PRO A 1 649 ? 28.926 -6.317 3.940 1.00 88.12 649 PRO A CA 1
ATOM 5101 C C . PRO A 1 649 ? 29.742 -6.199 2.643 1.00 88.12 649 PRO A C 1
ATOM 5103 O O . PRO A 1 649 ? 29.206 -5.934 1.561 1.00 88.12 649 PRO A O 1
ATOM 5106 N N . ALA A 1 650 ? 31.036 -6.507 2.750 1.00 86.00 650 ALA A N 1
ATOM 5107 C CA . ALA A 1 650 ? 31.918 -6.783 1.625 1.00 86.00 650 ALA A CA 1
ATOM 5108 C C . ALA A 1 650 ? 31.325 -7.871 0.712 1.00 86.00 650 ALA A C 1
ATOM 5110 O O . ALA A 1 650 ? 30.578 -8.750 1.151 1.00 86.00 650 ALA A O 1
ATOM 5111 N N . GLY A 1 651 ? 31.676 -7.839 -0.572 1.00 81.50 651 GLY A N 1
ATOM 5112 C CA . GLY A 1 651 ? 31.124 -8.754 -1.571 1.00 81.50 651 GLY A CA 1
ATOM 5113 C C . GLY A 1 651 ? 29.729 -8.372 -2.076 1.00 81.50 651 GLY A C 1
ATOM 5114 O O . GLY A 1 651 ? 29.144 -9.140 -2.837 1.00 81.50 651 GLY A O 1
ATOM 5115 N N . THR A 1 652 ? 29.204 -7.199 -1.704 1.00 83.56 652 THR A N 1
ATOM 5116 C CA . THR A 1 652 ? 28.036 -6.591 -2.367 1.00 83.56 652 THR A CA 1
ATOM 5117 C C . THR A 1 652 ? 28.463 -5.999 -3.708 1.00 83.56 652 THR A C 1
ATOM 5119 O O . THR A 1 652 ? 29.487 -5.322 -3.791 1.00 83.56 652 THR A O 1
ATOM 5122 N N . TYR A 1 653 ? 27.727 -6.306 -4.773 1.00 78.31 653 TYR A N 1
ATOM 5123 C CA . TYR A 1 653 ? 28.061 -5.931 -6.142 1.00 78.31 653 TYR A CA 1
ATOM 5124 C C . TYR A 1 653 ? 27.562 -4.529 -6.499 1.00 78.31 653 TYR A C 1
ATOM 5126 O O . TYR A 1 653 ? 26.374 -4.244 -6.417 1.00 78.31 653 TYR A O 1
ATOM 5134 N N . GLU A 1 654 ? 28.434 -3.648 -6.971 1.00 71.50 654 GLU A N 1
ATOM 5135 C CA . GLU A 1 654 ? 28.010 -2.364 -7.523 1.00 71.50 654 GLU A CA 1
ATOM 5136 C C . GLU A 1 654 ? 27.507 -2.584 -8.956 1.00 71.50 654 GLU A C 1
ATOM 5138 O O . GLU A 1 654 ? 28.283 -2.567 -9.906 1.00 71.50 654 GLU A O 1
ATOM 5143 N N . ARG A 1 655 ? 26.202 -2.835 -9.122 1.00 67.31 655 ARG A N 1
ATOM 5144 C CA . ARG A 1 655 ? 25.553 -3.003 -10.439 1.00 67.31 655 ARG A CA 1
ATOM 5145 C C . ARG A 1 655 ? 25.198 -1.644 -11.057 1.00 67.31 655 ARG A C 1
ATOM 5147 O O . ARG A 1 655 ? 24.043 -1.383 -11.375 1.00 67.31 655 ARG A O 1
ATOM 5154 N N . GLY A 1 656 ? 26.187 -0.747 -11.125 1.00 51.47 656 GLY A N 1
ATOM 5155 C CA . GLY A 1 656 ? 26.174 0.475 -11.927 1.00 51.47 656 GLY A CA 1
ATOM 5156 C C . GLY A 1 656 ? 25.043 1.481 -11.669 1.00 51.47 656 GLY A C 1
ATOM 5157 O O . GLY A 1 656 ? 24.763 2.330 -12.515 1.00 51.47 656 GLY A O 1
ATOM 5158 N N . GLY A 1 657 ? 24.364 1.416 -10.532 1.00 47.44 657 GLY A N 1
ATOM 5159 C CA . GLY A 1 657 ? 23.160 2.212 -10.294 1.00 47.44 657 GLY A CA 1
ATOM 5160 C C . GLY A 1 657 ? 22.897 2.497 -8.838 1.00 47.44 657 GLY A C 1
ATOM 5161 O O . GLY A 1 657 ? 21.755 2.529 -8.397 1.00 47.44 657 GLY A O 1
ATOM 5162 N N . SER A 1 658 ? 23.962 2.685 -8.083 1.00 41.56 658 SER A N 1
ATOM 5163 C CA . SER A 1 658 ? 23.864 2.960 -6.669 1.00 41.56 658 SER A CA 1
ATOM 5164 C C . SER A 1 658 ? 24.440 4.380 -6.452 1.00 41.56 658 SER A C 1
ATOM 5166 O O . SER A 1 658 ? 25.546 4.683 -6.880 1.00 41.56 658 SER A O 1
ATOM 5168 N N . THR A 1 659 ? 23.784 5.358 -5.817 1.00 42.50 659 THR A N 1
ATOM 5169 C CA . THR A 1 659 ? 22.865 5.278 -4.668 1.00 42.50 659 THR A CA 1
ATOM 5170 C C . THR A 1 659 ? 23.166 4.090 -3.778 1.00 42.50 659 THR A C 1
ATOM 5172 O O . THR A 1 659 ? 22.250 3.561 -3.153 1.00 42.50 659 THR A O 1
ATOM 5175 N N . ASN A 1 660 ? 24.435 3.651 -3.727 1.00 41.59 660 ASN A N 1
ATOM 5176 C CA . ASN A 1 660 ? 24.829 2.702 -2.722 1.00 41.59 660 ASN A CA 1
ATOM 5177 C C . ASN A 1 660 ? 24.658 3.520 -1.470 1.00 41.59 660 ASN A C 1
ATOM 5179 O O . ASN A 1 660 ? 25.359 4.532 -1.328 1.00 41.59 660 ASN A O 1
ATOM 5183 N N . PRO A 1 661 ? 23.695 3.196 -0.607 1.00 43.03 661 PRO A N 1
ATOM 5184 C CA . PRO A 1 661 ? 23.495 4.064 0.505 1.00 43.03 661 PRO A CA 1
ATOM 5185 C C . PRO A 1 661 ? 24.740 4.015 1.394 1.00 43.03 661 PRO A C 1
ATOM 5187 O O . PRO A 1 661 ? 24.925 4.926 2.168 1.00 43.03 661 PRO A O 1
ATOM 5190 N N . GLY A 1 662 ? 25.646 3.037 1.284 1.00 39.44 662 GLY A N 1
ATOM 5191 C CA . GLY A 1 662 ? 26.899 3.041 2.041 1.00 39.44 662 GLY A CA 1
ATOM 5192 C C . GLY A 1 662 ? 28.132 3.601 1.353 1.00 39.44 662 GLY A C 1
ATOM 5193 O O . GLY A 1 662 ? 28.997 4.134 2.047 1.00 39.44 662 GLY A O 1
ATOM 5194 N N . ALA A 1 663 ? 28.272 3.479 0.033 1.00 40.62 663 ALA A N 1
ATOM 5195 C CA . ALA A 1 663 ? 29.572 3.736 -0.582 1.00 40.62 663 ALA A CA 1
ATOM 5196 C C . ALA A 1 663 ? 29.952 5.226 -0.479 1.00 40.62 663 ALA A C 1
ATOM 5198 O O . ALA A 1 663 ? 29.182 6.076 -0.937 1.00 40.62 663 ALA A O 1
ATOM 5199 N N . PRO A 1 664 ? 31.136 5.576 0.073 1.00 42.66 664 PRO A N 1
ATOM 5200 C CA . PRO A 1 664 ? 31.662 6.924 -0.078 1.00 42.66 664 PRO A CA 1
ATOM 5201 C C . PRO A 1 664 ? 31.686 7.237 -1.576 1.00 42.66 664 PRO A C 1
ATOM 5203 O O . PRO A 1 664 ? 32.293 6.503 -2.359 1.00 42.66 664 PRO A O 1
ATOM 5206 N N . TYR A 1 665 ? 30.966 8.300 -1.944 1.00 45.34 665 TYR A N 1
ATOM 5207 C CA . TYR A 1 665 ? 30.502 8.683 -3.288 1.00 45.34 665 TYR A CA 1
ATOM 5208 C C . TYR A 1 665 ? 31.602 8.803 -4.367 1.00 45.34 665 TYR A C 1
ATOM 5210 O O . TYR A 1 665 ? 31.322 9.178 -5.499 1.00 45.34 665 TYR A O 1
ATOM 5218 N N . SER A 1 666 ? 32.862 8.534 -4.035 1.00 46.38 666 SER A N 1
ATOM 5219 C CA . SER A 1 666 ? 34.028 8.958 -4.800 1.00 46.38 666 SER A CA 1
ATOM 5220 C C . SER A 1 666 ? 34.983 7.850 -5.252 1.00 46.38 666 SER A C 1
ATOM 5222 O O . SER A 1 666 ? 35.802 8.146 -6.113 1.00 46.38 666 SER A O 1
ATOM 5224 N N . TYR A 1 667 ? 34.912 6.605 -4.750 1.00 45.38 667 TYR A N 1
ATOM 5225 C CA . TYR A 1 667 ? 35.902 5.575 -5.149 1.00 45.38 667 TYR A CA 1
ATOM 5226 C C . TYR A 1 667 ? 35.338 4.332 -5.857 1.00 45.38 667 TYR A C 1
ATOM 5228 O O . TYR A 1 667 ? 36.063 3.712 -6.629 1.00 45.38 667 TYR A O 1
ATOM 5236 N N . TYR A 1 668 ? 34.067 3.966 -5.637 1.00 51.44 668 TYR A N 1
ATOM 5237 C CA . TYR A 1 668 ? 33.497 2.715 -6.179 1.00 51.44 668 TYR A CA 1
ATOM 5238 C C . TYR A 1 668 ? 32.175 2.869 -6.947 1.00 51.44 668 TYR A C 1
ATOM 5240 O O . TYR A 1 668 ? 31.686 1.887 -7.501 1.00 51.44 668 TYR A O 1
ATOM 5248 N N . ALA A 1 669 ? 31.600 4.071 -7.028 1.00 50.34 669 ALA A N 1
ATOM 5249 C CA . ALA A 1 669 ? 30.376 4.295 -7.798 1.00 50.34 669 ALA A CA 1
ATOM 5250 C C . ALA A 1 669 ? 30.614 4.056 -9.300 1.00 50.34 669 ALA A C 1
ATOM 5252 O O . ALA A 1 669 ? 31.619 4.509 -9.846 1.00 50.34 669 ALA A O 1
ATOM 5253 N N . SER A 1 670 ? 29.675 3.379 -9.972 1.00 52.06 670 SER A N 1
ATOM 5254 C CA . SER A 1 670 ? 29.735 3.059 -11.411 1.00 52.06 670 SER A CA 1
ATOM 5255 C C . SER A 1 670 ? 30.924 2.186 -11.839 1.00 52.06 670 SER A C 1
ATOM 5257 O O . SER A 1 670 ? 31.293 2.175 -13.013 1.00 52.06 670 SER A O 1
ATOM 5259 N N . THR A 1 671 ? 31.537 1.451 -10.907 1.00 57.25 671 THR A N 1
ATOM 5260 C CA . THR A 1 671 ? 32.717 0.622 -11.205 1.00 57.25 671 THR A CA 1
ATOM 5261 C C . THR A 1 671 ? 32.359 -0.781 -11.683 1.00 57.25 671 THR A C 1
ATOM 5263 O O . THR A 1 671 ? 33.191 -1.435 -12.313 1.00 57.25 671 THR A O 1
ATOM 5266 N N . GLY A 1 672 ? 31.142 -1.276 -11.417 1.00 63.03 672 GLY A N 1
ATOM 5267 C CA . GLY A 1 672 ? 30.808 -2.659 -11.767 1.00 63.03 672 GLY A CA 1
ATOM 5268 C C . GLY A 1 672 ? 31.598 -3.681 -10.942 1.00 63.03 672 GLY A C 1
ATOM 5269 O O . GLY A 1 672 ? 31.943 -4.741 -11.476 1.00 63.03 672 GLY A O 1
ATOM 5270 N N . MET A 1 673 ? 31.952 -3.345 -9.694 1.00 70.19 673 MET A N 1
ATOM 5271 C CA . MET A 1 673 ? 32.874 -4.089 -8.823 1.00 70.19 673 MET A CA 1
ATOM 5272 C C . MET A 1 673 ? 32.237 -4.479 -7.486 1.00 70.19 673 MET A C 1
ATOM 5274 O O . MET A 1 673 ? 31.245 -3.900 -7.059 1.00 70.19 673 MET A O 1
ATOM 5278 N N . PHE A 1 674 ? 32.819 -5.469 -6.807 1.00 77.50 674 PHE A N 1
ATOM 5279 C CA . PHE A 1 674 ? 32.388 -5.852 -5.464 1.00 77.50 674 PHE A CA 1
ATOM 5280 C C . PHE A 1 674 ? 32.996 -4.943 -4.398 1.00 77.50 674 PHE A C 1
ATOM 5282 O O . PHE A 1 674 ? 34.182 -4.607 -4.464 1.00 77.50 674 PHE A O 1
ATOM 5289 N N . LEU A 1 675 ? 32.206 -4.618 -3.373 1.00 76.56 675 LEU A N 1
ATOM 5290 C CA . LEU A 1 675 ? 32.704 -3.934 -2.187 1.00 76.56 675 LEU A CA 1
ATOM 5291 C C . LEU A 1 675 ? 33.844 -4.743 -1.547 1.00 76.56 675 LEU A C 1
ATOM 5293 O O . LEU A 1 675 ? 33.641 -5.910 -1.203 1.00 76.56 675 LEU A O 1
ATOM 5297 N N . PRO A 1 676 ? 35.035 -4.152 -1.359 1.00 78.50 676 PRO A N 1
ATOM 5298 C CA . PRO A 1 676 ? 36.184 -4.876 -0.819 1.00 78.50 676 PRO A CA 1
ATOM 5299 C C . PRO A 1 676 ? 36.162 -5.015 0.711 1.00 78.50 676 PRO A C 1
ATOM 5301 O O . PRO A 1 676 ? 36.904 -5.829 1.255 1.00 78.50 676 PRO A O 1
ATOM 5304 N N . TYR A 1 677 ? 35.341 -4.229 1.410 1.00 83.38 677 TYR A N 1
ATOM 5305 C CA . TYR A 1 677 ? 35.208 -4.234 2.867 1.00 83.38 677 TYR A CA 1
ATOM 5306 C C . TYR A 1 677 ? 33.780 -3.864 3.285 1.00 83.38 677 TYR A C 1
ATOM 5308 O O . TYR A 1 677 ? 33.023 -3.295 2.498 1.00 83.38 677 TYR A O 1
ATOM 5316 N N . ASP A 1 678 ? 33.429 -4.190 4.529 1.00 87.38 678 ASP A N 1
ATOM 5317 C CA . ASP A 1 678 ? 32.143 -3.835 5.126 1.00 87.38 678 ASP A CA 1
ATOM 5318 C C . ASP A 1 678 ? 32.037 -2.317 5.323 1.00 87.38 678 ASP A C 1
ATOM 5320 O O . ASP A 1 678 ? 32.952 -1.676 5.845 1.00 87.38 678 ASP A O 1
ATOM 5324 N N . ILE A 1 679 ? 30.885 -1.749 4.986 1.00 84.75 679 ILE A N 1
ATOM 5325 C CA . ILE A 1 679 ? 30.540 -0.357 5.260 1.00 84.75 679 ILE A CA 1
ATOM 5326 C C . ILE A 1 679 ? 29.498 -0.342 6.370 1.00 84.75 679 ILE A C 1
ATOM 5328 O O . ILE A 1 679 ? 28.485 -1.031 6.297 1.00 84.75 679 ILE A O 1
ATOM 5332 N N . SER A 1 680 ? 29.732 0.429 7.427 1.00 89.00 680 SER A N 1
ATOM 5333 C CA . SER A 1 680 ? 28.783 0.553 8.533 1.00 89.00 680 SER A CA 1
ATOM 5334 C C . SER A 1 680 ? 28.594 2.001 8.943 1.00 89.00 680 SER A C 1
ATOM 5336 O O . SER A 1 680 ? 29.560 2.756 9.013 1.00 89.00 680 SER A O 1
ATOM 5338 N N . ALA A 1 681 ? 27.363 2.355 9.290 1.00 89.25 681 ALA A N 1
ATOM 5339 C CA . ALA A 1 681 ? 27.035 3.621 9.925 1.00 89.25 681 ALA A CA 1
ATOM 5340 C C . ALA A 1 681 ? 26.112 3.384 11.119 1.00 89.25 681 ALA A C 1
ATOM 5342 O O . ALA A 1 681 ? 25.322 2.435 11.147 1.00 89.25 681 ALA A O 1
ATOM 5343 N N . LYS A 1 682 ? 26.239 4.249 12.119 1.00 94.62 682 LYS A N 1
ATOM 5344 C CA . LYS A 1 682 ? 25.361 4.317 13.281 1.00 94.62 682 LYS A CA 1
ATOM 5345 C C . LYS A 1 682 ? 25.080 5.780 13.549 1.00 94.62 682 LYS A C 1
ATOM 5347 O O . LYS A 1 682 ? 26.010 6.578 13.510 1.00 94.62 682 LYS A O 1
ATOM 5352 N N . ASP A 1 683 ? 23.839 6.080 13.883 1.00 93.69 683 ASP A N 1
ATOM 5353 C CA . ASP A 1 683 ? 23.449 7.416 14.298 1.00 93.69 683 ASP A CA 1
ATOM 5354 C C . ASP A 1 683 ? 22.194 7.368 15.184 1.00 93.69 683 ASP A C 1
ATOM 5356 O O . ASP A 1 683 ? 21.587 6.305 15.384 1.00 93.69 683 ASP A O 1
ATOM 5360 N N . SER A 1 684 ? 21.841 8.500 15.783 1.00 95.31 684 SER A N 1
ATOM 5361 C CA . SER A 1 684 ? 20.622 8.656 16.563 1.00 95.31 684 SER A CA 1
ATOM 5362 C C . SER A 1 684 ? 20.039 10.055 16.442 1.00 95.31 684 SER A C 1
ATOM 5364 O O . SER A 1 684 ? 20.787 11.026 16.394 1.00 95.31 684 SER A O 1
ATOM 5366 N N . ASP A 1 685 ? 18.716 10.158 16.493 1.00 94.12 685 ASP A N 1
ATOM 5367 C CA . ASP A 1 685 ? 17.988 11.415 16.320 1.00 94.12 685 ASP A CA 1
ATOM 5368 C C . ASP A 1 685 ? 16.770 11.487 17.258 1.00 94.12 685 ASP A C 1
ATOM 5370 O O . ASP A 1 685 ? 16.282 10.463 17.750 1.00 94.12 685 ASP A O 1
ATOM 5374 N N . TYR A 1 686 ? 16.283 12.705 17.505 1.00 94.19 686 TYR A N 1
ATOM 5375 C CA . TYR A 1 686 ? 15.097 12.986 18.310 1.00 94.19 686 TYR A CA 1
ATOM 5376 C C . TYR A 1 686 ? 13.966 13.565 17.451 1.00 94.19 686 TYR A C 1
ATOM 5378 O O . TYR A 1 686 ? 14.105 14.590 16.773 1.00 94.19 686 TYR A O 1
ATOM 5386 N N . GLY A 1 687 ? 12.801 12.926 17.527 1.00 91.88 687 GLY A N 1
ATOM 5387 C CA . GLY A 1 687 ? 11.567 13.361 16.882 1.00 91.88 687 GLY A CA 1
ATOM 5388 C C . GLY A 1 687 ? 10.652 14.085 17.862 1.00 91.88 687 GLY A C 1
ATOM 5389 O O . GLY A 1 687 ? 10.462 13.625 18.984 1.00 91.88 687 GLY A O 1
ATOM 5390 N N . LEU A 1 688 ? 10.057 15.200 17.430 1.00 92.56 688 LEU A N 1
ATOM 5391 C CA . LEU A 1 688 ? 8.985 15.881 18.161 1.00 92.56 688 LEU A CA 1
ATOM 5392 C C . LEU A 1 688 ? 7.745 15.927 17.273 1.00 92.56 688 LEU A C 1
ATOM 5394 O O . LEU A 1 688 ? 7.729 16.615 16.243 1.00 92.56 688 LEU A O 1
ATOM 5398 N N . SER A 1 689 ? 6.699 15.251 17.732 1.00 94.00 689 SER A N 1
ATOM 5399 C CA . SER A 1 689 ? 5.380 15.230 17.109 1.00 94.00 689 SER A CA 1
ATOM 5400 C C . SER A 1 689 ? 4.367 15.899 18.031 1.00 94.00 689 SER A C 1
ATOM 5402 O O . SER A 1 689 ? 4.394 15.704 19.245 1.00 94.00 689 SER A O 1
ATOM 5404 N N . TRP A 1 690 ? 3.463 16.699 17.477 1.00 93.44 690 TRP A N 1
ATOM 5405 C CA . TRP A 1 690 ? 2.399 17.337 18.244 1.00 93.44 690 TRP A CA 1
ATOM 5406 C C . TRP A 1 690 ? 1.186 17.655 17.374 1.00 93.44 690 TRP A C 1
ATOM 5408 O O . TRP A 1 690 ? 1.285 17.857 16.163 1.00 93.44 690 TRP A O 1
ATOM 5418 N N . SER A 1 691 ? 0.024 17.737 18.010 1.00 93.81 691 SER A N 1
ATOM 5419 C CA . SER A 1 691 ? -1.231 18.109 17.368 1.00 93.81 691 SER A CA 1
ATOM 5420 C C . SER A 1 691 ? -2.086 18.944 18.308 1.00 93.81 691 SER A C 1
ATOM 5422 O O . SER A 1 691 ? -2.205 18.620 19.487 1.00 93.81 691 SER A O 1
ATOM 5424 N N . SER A 1 692 ? -2.725 19.976 17.771 1.00 95.00 692 SER A N 1
ATOM 5425 C CA . SER A 1 692 ? -3.720 20.781 18.471 1.00 95.00 692 SER A CA 1
ATOM 5426 C C . SER A 1 692 ? -4.996 20.811 17.647 1.00 95.00 692 SER A C 1
ATOM 5428 O O . SER A 1 692 ? -4.957 21.189 16.473 1.00 95.00 692 SER A O 1
ATOM 5430 N N . SER A 1 693 ? -6.108 20.389 18.245 1.00 95.94 693 SER A N 1
ATOM 5431 C CA . SER A 1 693 ? -7.419 20.407 17.603 1.00 95.94 693 SER A CA 1
ATOM 5432 C C . SER A 1 693 ? -8.446 21.111 18.470 1.00 95.94 693 SER A C 1
ATOM 5434 O O . SER A 1 693 ? -8.565 20.825 19.660 1.00 95.94 693 SER A O 1
ATOM 5436 N N . LEU A 1 694 ? -9.226 21.990 17.854 1.00 96.38 694 LEU A N 1
ATOM 5437 C CA . LEU A 1 694 ? -10.377 22.631 18.470 1.00 96.38 694 LEU A CA 1
ATOM 5438 C C . LEU A 1 694 ? -11.641 22.076 17.828 1.00 96.38 694 LEU A C 1
ATOM 5440 O O . LEU A 1 694 ? -11.755 22.065 16.604 1.00 96.38 694 LEU A O 1
ATOM 5444 N N . THR A 1 695 ? -12.587 21.655 18.656 1.00 95.88 695 THR A N 1
ATOM 5445 C CA . THR A 1 695 ? -13.884 21.125 18.238 1.00 95.88 695 THR A CA 1
ATOM 5446 C C . THR A 1 695 ? -14.994 21.957 18.858 1.00 95.88 695 THR A C 1
ATOM 5448 O O . THR A 1 695 ? -14.919 22.307 20.035 1.00 95.88 695 THR A O 1
ATOM 5451 N N . TYR A 1 696 ? -16.033 22.255 18.085 1.00 95.38 696 TYR A N 1
ATOM 5452 C CA . TYR A 1 696 ? -17.216 22.973 18.538 1.00 95.38 696 TYR A CA 1
ATOM 5453 C C . TYR A 1 696 ? -18.492 22.270 18.072 1.00 95.38 696 TYR A C 1
ATOM 5455 O O . TYR A 1 696 ? -18.675 22.017 16.882 1.00 95.38 696 TYR A O 1
ATOM 5463 N N . ASN A 1 697 ? -19.387 22.000 19.019 1.00 94.25 697 ASN A N 1
ATOM 5464 C CA . ASN A 1 697 ? -20.695 21.390 18.812 1.00 94.25 697 ASN A CA 1
ATOM 5465 C C . ASN A 1 697 ? -21.790 22.467 18.965 1.00 94.25 697 ASN A C 1
ATOM 5467 O O . ASN A 1 697 ? -22.347 22.628 20.058 1.00 94.25 697 ASN A O 1
ATOM 5471 N N . PRO A 1 698 ? -22.094 23.259 17.916 1.00 92.94 698 PRO A N 1
ATOM 5472 C CA . PRO A 1 698 ? -23.091 24.331 18.001 1.00 92.94 698 PRO A CA 1
ATOM 5473 C C . PRO A 1 698 ? -24.481 23.807 18.380 1.00 92.94 698 PRO A C 1
ATOM 5475 O O . PRO A 1 698 ? -25.185 24.409 19.199 1.00 92.94 698 PRO A O 1
ATOM 5478 N N . VAL A 1 699 ? -24.856 22.667 17.798 1.00 92.19 699 VAL A N 1
ATOM 5479 C CA . VAL A 1 699 ? -26.130 21.970 17.992 1.00 92.19 699 VAL A CA 1
ATOM 5480 C C . VAL A 1 699 ? -25.889 20.461 18.029 1.00 92.19 699 VAL A C 1
ATOM 5482 O O . VAL A 1 699 ? -24.875 19.977 17.526 1.00 92.19 699 VAL A O 1
ATOM 5485 N N . LYS A 1 700 ? -26.824 19.700 18.611 1.00 87.75 700 LYS A N 1
ATOM 5486 C CA . LYS A 1 700 ? -26.733 18.232 18.666 1.00 87.75 700 LYS A CA 1
ATOM 5487 C C . LYS A 1 700 ? -26.586 17.662 17.249 1.00 87.75 700 LYS A C 1
ATOM 5489 O O . LYS A 1 700 ? -27.383 17.987 16.372 1.00 87.75 700 LYS A O 1
ATOM 5494 N N . GLY A 1 701 ? -25.588 16.802 17.049 1.00 87.75 701 GLY A N 1
ATOM 5495 C CA . GLY A 1 701 ? -25.352 16.131 15.771 1.00 87.75 701 GLY A CA 1
ATOM 5496 C C . GLY A 1 701 ? -24.602 16.958 14.725 1.00 87.75 701 GLY A C 1
ATOM 5497 O O . GLY A 1 701 ? -24.463 16.485 13.604 1.00 87.75 701 GLY A O 1
ATOM 5498 N N . VAL A 1 702 ? -24.115 18.160 15.050 1.00 93.75 702 VAL A N 1
ATOM 5499 C CA . VAL A 1 702 ? -23.222 18.934 14.174 1.00 93.75 702 VAL A CA 1
ATOM 5500 C C . VAL A 1 702 ? -21.947 19.258 14.933 1.00 93.75 702 VAL A C 1
ATOM 5502 O O . VAL A 1 702 ? -22.001 19.877 15.993 1.00 93.75 702 VAL A O 1
ATOM 5505 N N . THR A 1 703 ? -20.813 18.892 14.352 1.00 94.62 703 THR A N 1
ATOM 5506 C CA . THR A 1 703 ? -19.486 19.102 14.926 1.00 94.62 703 THR A CA 1
ATOM 5507 C C . THR A 1 703 ? -18.617 19.819 13.908 1.00 94.62 703 THR A C 1
ATOM 5509 O O . THR A 1 703 ? -18.470 19.361 12.778 1.00 94.62 703 THR A O 1
ATOM 5512 N N . LEU A 1 704 ? -18.038 20.948 14.298 1.00 96.94 704 LEU A N 1
ATOM 5513 C CA . LEU A 1 704 ? -17.041 21.679 13.520 1.00 96.94 704 LEU A CA 1
ATOM 5514 C C . LEU A 1 704 ? -15.682 21.490 14.180 1.00 96.94 704 LEU A C 1
ATOM 5516 O O . LEU A 1 704 ? -15.595 21.544 15.406 1.00 96.94 704 LEU A O 1
ATOM 5520 N N . TYR A 1 705 ? -14.627 21.300 13.396 1.00 97.12 705 TYR A N 1
ATOM 5521 C CA . TYR A 1 705 ? -13.284 21.185 13.946 1.00 97.12 705 TYR A CA 1
ATOM 5522 C C . TYR A 1 705 ? -12.219 21.831 13.064 1.00 97.12 705 TYR A C 1
ATOM 5524 O O . TYR A 1 705 ? -12.364 21.960 11.847 1.00 97.12 705 TYR A O 1
ATOM 5532 N N . GLY A 1 706 ? -11.126 22.220 13.710 1.00 97.38 706 GLY A N 1
ATOM 5533 C CA . GLY A 1 706 ? -9.887 22.620 13.064 1.00 97.38 706 GLY A CA 1
ATOM 5534 C C . GLY A 1 706 ? -8.710 21.969 13.771 1.00 97.38 706 GLY A C 1
ATOM 5535 O O . GLY A 1 706 ? -8.673 21.939 15.002 1.00 97.38 706 GLY A O 1
ATOM 5536 N N . THR A 1 707 ? -7.751 21.468 13.003 1.00 96.00 707 THR A N 1
ATOM 5537 C CA . THR A 1 707 ? -6.543 20.835 13.523 1.00 96.00 707 THR A CA 1
ATOM 5538 C C . THR A 1 707 ? -5.302 21.372 12.837 1.00 96.00 707 THR A C 1
ATOM 5540 O O . THR A 1 707 ? -5.246 21.484 11.615 1.00 96.00 707 THR A O 1
ATOM 5543 N N . TYR A 1 708 ? -4.266 21.605 13.633 1.00 95.75 708 TYR A N 1
ATOM 5544 C CA . TYR A 1 708 ? -2.911 21.835 13.161 1.00 95.75 708 TYR A CA 1
ATOM 5545 C C . TYR A 1 708 ? -1.963 20.836 13.828 1.00 95.75 708 TYR A C 1
ATOM 5547 O O . TYR A 1 708 ? -2.047 20.598 15.036 1.00 95.75 708 TYR A O 1
ATOM 5555 N N . ALA A 1 709 ? -1.097 20.202 13.041 1.00 93.56 709 ALA A N 1
ATOM 5556 C CA . ALA A 1 709 ? -0.219 19.145 13.525 1.00 93.56 709 ALA A CA 1
ATOM 5557 C C . ALA A 1 709 ? 1.145 19.157 12.835 1.00 93.56 709 ALA A C 1
ATOM 5559 O O . ALA A 1 709 ? 1.264 19.479 11.651 1.00 93.56 709 ALA A O 1
ATOM 5560 N N . GLN A 1 710 ? 2.164 18.736 13.578 1.00 92.44 710 GLN A N 1
ATOM 5561 C CA . GLN A 1 710 ? 3.480 18.390 13.068 1.00 92.44 710 GLN A CA 1
ATOM 5562 C C . GLN A 1 710 ? 3.801 16.956 13.477 1.00 92.44 710 GLN A C 1
ATOM 5564 O O . GLN A 1 710 ? 3.659 16.605 14.642 1.00 92.44 710 GLN A O 1
ATOM 5569 N N . GLN A 1 711 ? 4.280 16.153 12.535 1.00 89.69 711 GLN A N 1
ATOM 5570 C CA . GLN A 1 711 ? 4.617 14.755 12.771 1.00 89.69 711 GLN A CA 1
ATOM 5571 C C . GLN A 1 711 ? 6.053 14.477 12.330 1.00 89.69 711 GLN A C 1
ATOM 5573 O O . GLN A 1 711 ? 6.457 14.854 11.224 1.00 89.69 711 GLN A O 1
ATOM 5578 N N . SER A 1 712 ? 6.814 13.818 13.198 1.00 90.56 712 SER A N 1
ATOM 5579 C CA . SER A 1 712 ? 8.092 13.200 12.860 1.00 90.56 712 SER A CA 1
ATOM 5580 C C . SER A 1 712 ? 7.878 11.784 12.316 1.00 90.56 712 SER A C 1
ATOM 5582 O O . SER A 1 712 ? 7.006 11.048 12.780 1.00 90.56 712 SER A O 1
ATOM 5584 N N . LEU A 1 713 ? 8.690 11.398 11.331 1.00 86.62 713 LEU A N 1
ATOM 5585 C CA . LEU A 1 713 ? 8.614 10.099 10.659 1.00 86.62 713 LEU A CA 1
ATOM 5586 C C . LEU A 1 713 ? 10.005 9.508 10.449 1.00 86.62 713 LEU A C 1
ATOM 5588 O O . LEU A 1 713 ? 10.954 10.244 10.200 1.00 86.62 713 LEU A O 1
ATOM 5592 N N . ILE A 1 714 ? 10.118 8.184 10.490 1.00 84.19 714 ILE A N 1
ATOM 5593 C CA . ILE A 1 714 ? 11.363 7.483 10.159 1.00 84.19 714 ILE A CA 1
ATOM 5594 C C . ILE A 1 714 ? 11.563 7.455 8.638 1.00 84.19 714 ILE A C 1
ATOM 5596 O O . ILE A 1 714 ? 10.666 7.048 7.897 1.00 84.19 714 ILE A O 1
ATOM 5600 N N . VAL A 1 715 ? 12.753 7.845 8.176 1.00 78.44 715 VAL A N 1
ATOM 5601 C CA . VAL A 1 715 ? 13.166 7.780 6.766 1.00 78.44 715 VAL A CA 1
ATOM 5602 C C . VAL A 1 715 ? 13.873 6.446 6.505 1.00 78.44 715 VAL A C 1
ATOM 5604 O O . VAL A 1 715 ? 15.097 6.369 6.420 1.00 78.44 715 VAL A O 1
ATOM 5607 N N . ASN A 1 716 ? 13.093 5.368 6.404 1.00 78.06 716 ASN A N 1
ATOM 5608 C CA . ASN A 1 716 ? 13.581 4.023 6.089 1.00 78.06 716 ASN A CA 1
ATOM 5609 C C . ASN A 1 716 ? 13.008 3.484 4.768 1.00 78.06 716 ASN A C 1
ATOM 5611 O O . ASN A 1 716 ? 12.088 4.052 4.175 1.00 78.06 716 ASN A O 1
ATOM 5615 N N . ASN A 1 717 ? 13.577 2.379 4.282 1.00 77.25 717 ASN A N 1
ATOM 5616 C CA . ASN A 1 717 ? 13.113 1.735 3.060 1.00 77.25 717 ASN A CA 1
ATOM 5617 C C . ASN A 1 717 ? 11.725 1.098 3.256 1.00 77.25 717 ASN A C 1
ATOM 5619 O O . ASN A 1 717 ? 11.481 0.405 4.237 1.00 77.25 717 ASN A O 1
ATOM 5623 N N . ALA A 1 718 ? 10.823 1.250 2.287 1.00 67.75 718 ALA A N 1
ATOM 5624 C CA . ALA A 1 718 ? 9.477 0.678 2.387 1.00 67.75 718 ALA A CA 1
ATOM 5625 C C . ALA A 1 718 ? 9.421 -0.866 2.281 1.00 67.75 718 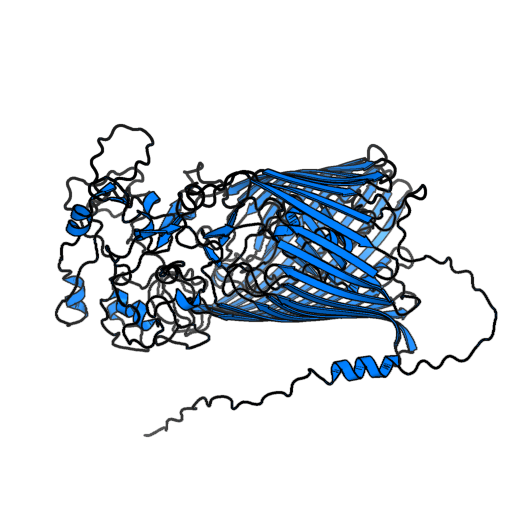ALA A C 1
ATOM 5627 O O . ALA A 1 718 ? 8.378 -1.436 2.572 1.00 67.75 718 ALA A O 1
ATOM 5628 N N . SER A 1 719 ? 10.496 -1.544 1.848 1.00 73.38 719 SER A N 1
ATOM 5629 C CA . SER A 1 719 ? 10.520 -2.999 1.629 1.00 73.38 719 SER A CA 1
ATOM 5630 C C . SER A 1 719 ? 10.849 -3.802 2.889 1.00 73.38 719 SER A C 1
ATOM 5632 O O . SER A 1 719 ? 10.015 -4.591 3.323 1.00 73.38 719 SER A O 1
ATOM 5634 N N . ALA A 1 720 ? 12.057 -3.656 3.451 1.00 80.56 720 ALA A N 1
ATOM 5635 C CA . ALA A 1 720 ? 12.475 -4.380 4.659 1.00 80.56 720 ALA A CA 1
ATOM 5636 C C . ALA A 1 720 ? 12.642 -3.457 5.874 1.00 80.56 720 ALA A C 1
ATOM 5638 O O . ALA A 1 720 ? 13.164 -3.898 6.899 1.00 80.56 720 ALA A O 1
ATOM 5639 N N . GLN A 1 721 ? 12.186 -2.200 5.765 1.00 83.00 721 GLN A N 1
ATOM 5640 C CA . GLN A 1 721 ? 12.243 -1.182 6.817 1.00 83.00 721 GLN A CA 1
ATOM 5641 C C . GLN A 1 721 ? 13.663 -0.835 7.289 1.00 83.00 721 GLN A C 1
ATOM 5643 O O . GLN A 1 721 ? 13.837 -0.224 8.343 1.00 83.00 721 GLN A O 1
ATOM 5648 N N . GLU A 1 722 ? 14.680 -1.160 6.489 1.00 86.25 722 GLU A N 1
ATOM 5649 C CA . GLU A 1 722 ? 16.076 -0.867 6.776 1.00 86.25 722 GLU A CA 1
ATOM 5650 C C . GLU A 1 722 ? 16.403 0.622 6.608 1.00 86.25 722 GLU A C 1
ATOM 5652 O O . GLU A 1 722 ? 15.940 1.284 5.668 1.00 86.25 722 GLU A O 1
ATOM 5657 N N . PHE A 1 723 ? 17.261 1.147 7.486 1.00 84.38 723 PHE A N 1
ATOM 5658 C CA . PHE A 1 723 ? 17.945 2.402 7.206 1.00 84.38 723 PHE A CA 1
ATOM 5659 C C . PHE A 1 723 ? 19.038 2.156 6.180 1.00 84.38 723 PHE A C 1
ATOM 5661 O O . PHE A 1 723 ? 19.892 1.286 6.336 1.00 84.38 723 PHE A O 1
ATOM 5668 N N . SER A 1 724 ? 19.039 2.982 5.150 1.00 76.75 724 SER A N 1
ATOM 5669 C CA . SER A 1 724 ? 20.184 3.141 4.273 1.00 76.75 724 SER A CA 1
ATOM 5670 C C . SER A 1 724 ? 21.378 3.713 5.054 1.00 76.75 724 SER A C 1
ATOM 5672 O O . SER A 1 724 ? 21.199 4.550 5.936 1.00 76.75 724 SER A O 1
ATOM 5674 N N . VAL A 1 725 ? 22.602 3.289 4.734 1.00 78.75 725 VAL A N 1
ATOM 5675 C CA . VAL A 1 725 ? 23.821 3.755 5.423 1.00 78.75 725 VAL A CA 1
ATOM 5676 C C . VAL A 1 725 ? 24.017 5.283 5.284 1.00 78.75 725 VAL A C 1
ATOM 5678 O O . VAL A 1 725 ? 24.465 5.923 6.227 1.00 78.75 725 VAL A O 1
ATOM 5681 N N . ARG A 1 726 ? 23.616 5.908 4.169 1.00 75.00 726 ARG A N 1
ATOM 5682 C CA . ARG A 1 726 ? 23.871 7.328 3.856 1.00 75.00 726 ARG A CA 1
ATOM 5683 C C . ARG A 1 726 ? 23.047 8.255 4.734 1.00 75.00 726 ARG A C 1
ATOM 5685 O O . ARG A 1 726 ? 23.668 9.112 5.349 1.00 75.00 726 ARG A O 1
ATOM 5692 N N . PRO A 1 727 ? 21.721 8.062 4.877 1.00 75.25 727 PRO A N 1
ATOM 5693 C CA . PRO A 1 727 ? 20.941 8.776 5.880 1.00 75.25 727 PRO A CA 1
ATOM 5694 C C . PRO A 1 727 ? 21.557 8.736 7.284 1.00 75.25 727 PRO A C 1
ATOM 5696 O O . PRO A 1 727 ? 21.531 9.754 7.967 1.00 75.25 727 PRO A O 1
ATOM 5699 N N . LEU A 1 728 ? 22.169 7.614 7.693 1.00 81.56 728 LEU A N 1
ATOM 5700 C CA . LEU A 1 728 ? 22.881 7.519 8.976 1.00 81.56 728 LEU A CA 1
ATOM 5701 C C . LEU A 1 728 ? 24.188 8.332 8.987 1.00 81.56 728 LEU A C 1
ATOM 5703 O O . LEU A 1 728 ? 24.527 8.926 9.999 1.00 81.56 728 LEU A O 1
ATOM 5707 N N . LEU A 1 729 ? 24.932 8.380 7.879 1.00 80.62 729 LEU A N 1
ATOM 5708 C CA . LEU A 1 729 ? 26.157 9.188 7.772 1.00 80.62 729 LEU A CA 1
ATOM 5709 C C . LEU A 1 729 ? 25.881 10.697 7.720 1.00 80.62 729 LEU A C 1
ATOM 5711 O O . LEU A 1 729 ? 26.737 11.486 8.111 1.00 80.62 729 LEU A O 1
ATOM 5715 N N . THR A 1 730 ? 24.719 11.104 7.206 1.00 76.56 730 THR A N 1
ATOM 5716 C CA . THR A 1 730 ? 24.357 12.516 7.009 1.00 76.56 730 THR A CA 1
ATOM 5717 C C . THR A 1 730 ? 23.436 13.078 8.090 1.00 76.56 730 THR A C 1
ATOM 5719 O O . THR A 1 730 ? 23.022 14.229 7.965 1.00 76.56 730 THR A O 1
ATOM 5722 N N . GLY A 1 731 ? 23.088 12.309 9.126 1.00 77.50 731 GLY A N 1
ATOM 5723 C CA . GLY A 1 731 ? 22.207 12.786 10.198 1.00 77.50 731 GLY A CA 1
ATOM 5724 C C . GLY A 1 731 ? 20.742 12.945 9.787 1.00 77.50 731 GLY A C 1
ATOM 5725 O O . GLY A 1 731 ? 20.066 13.857 10.252 1.00 77.50 731 GLY A O 1
ATOM 5726 N N . GLN A 1 732 ? 20.253 12.125 8.854 1.00 77.31 732 GLN A N 1
ATOM 5727 C CA . GLN A 1 732 ? 18.933 12.264 8.222 1.00 77.31 732 GLN A CA 1
ATOM 5728 C C . GLN A 1 732 ? 18.009 11.076 8.533 1.00 77.31 732 GLN A C 1
ATOM 5730 O O . GLN A 1 732 ? 17.412 10.482 7.635 1.00 77.31 732 GLN A O 1
ATOM 5735 N N . LEU A 1 733 ? 17.891 10.703 9.810 1.00 82.75 733 LEU A N 1
ATOM 5736 C CA . LEU A 1 733 ? 17.077 9.554 10.232 1.00 82.75 733 LEU A CA 1
ATOM 5737 C C . LEU A 1 733 ? 15.588 9.890 10.225 1.00 82.75 733 LEU A C 1
ATOM 5739 O O . LEU A 1 733 ? 14.764 9.030 9.898 1.00 82.75 733 LEU A O 1
ATOM 5743 N N . LEU A 1 734 ? 15.245 11.126 10.601 1.00 86.81 734 LEU A N 1
ATOM 5744 C CA . LEU A 1 734 ? 13.867 11.561 10.777 1.00 86.81 734 LEU A CA 1
ATOM 5745 C C . LEU A 1 734 ? 13.474 12.669 9.795 1.00 86.81 734 LEU A C 1
ATOM 5747 O O . LEU A 1 734 ? 14.142 13.690 9.639 1.00 86.81 734 LEU A O 1
ATOM 5751 N N . GLY A 1 735 ? 12.320 12.482 9.162 1.00 83.69 735 GLY A N 1
ATOM 5752 C CA . GLY A 1 735 ? 11.611 13.502 8.401 1.00 83.69 735 GLY A CA 1
ATOM 5753 C C . GLY A 1 735 ? 10.628 14.255 9.292 1.00 83.69 735 GLY A C 1
ATOM 5754 O O . GLY A 1 735 ? 10.174 13.739 10.316 1.00 83.69 735 GLY A O 1
ATOM 5755 N N . ARG A 1 736 ? 10.258 15.475 8.892 1.00 86.50 736 ARG A N 1
ATOM 5756 C CA . ARG A 1 736 ? 9.181 16.241 9.537 1.00 86.50 736 ARG A CA 1
ATOM 5757 C C . ARG A 1 736 ? 8.082 16.532 8.528 1.00 86.50 736 ARG A C 1
ATOM 5759 O O . ARG A 1 736 ? 8.310 16.644 7.326 1.00 86.50 736 ARG A O 1
ATOM 5766 N N . SER A 1 737 ? 6.850 16.605 8.983 1.00 88.19 737 SER A N 1
ATOM 5767 C CA . SER A 1 737 ? 5.710 16.917 8.129 1.00 88.19 737 SER A CA 1
ATOM 5768 C C . SER A 1 737 ? 4.716 17.756 8.904 1.00 88.19 737 SER A C 1
ATOM 5770 O O . SER A 1 737 ? 4.664 17.676 10.130 1.00 88.19 737 SER A O 1
ATOM 5772 N N . LYS A 1 738 ? 3.959 18.587 8.196 1.00 92.31 738 LYS A N 1
ATOM 5773 C CA . LYS A 1 738 ? 2.975 19.498 8.783 1.00 92.31 738 LYS A CA 1
ATOM 5774 C C . LYS A 1 738 ? 1.631 19.304 8.107 1.00 92.31 738 LYS A C 1
ATOM 5776 O O . LYS A 1 738 ? 1.584 18.998 6.918 1.00 92.31 738 LYS A O 1
ATOM 5781 N N . MET A 1 739 ? 0.561 19.507 8.861 1.00 94.06 739 MET A N 1
ATOM 5782 C CA . MET A 1 739 ? -0.797 19.457 8.340 1.00 94.06 739 MET A CA 1
ATOM 5783 C C . MET A 1 739 ? -1.683 20.501 9.011 1.00 94.06 739 MET A C 1
ATOM 5785 O O . MET A 1 739 ? -1.650 20.660 10.232 1.00 94.06 739 MET A O 1
ATOM 5789 N N . THR A 1 740 ? -2.528 21.122 8.197 1.00 96.44 740 THR A N 1
ATOM 5790 C CA . THR A 1 740 ? -3.712 21.872 8.612 1.00 96.44 740 THR A CA 1
ATOM 5791 C C . THR A 1 740 ? -4.951 21.167 8.064 1.00 96.44 740 THR A C 1
ATOM 5793 O O . THR A 1 740 ? -4.977 20.795 6.892 1.00 96.44 740 THR A O 1
ATOM 5796 N N . GLU A 1 741 ? -5.978 20.984 8.888 1.00 96.75 741 GLU A N 1
ATOM 5797 C CA . GLU A 1 741 ? -7.265 20.413 8.481 1.00 96.75 741 GLU A CA 1
ATOM 5798 C C . GLU A 1 741 ? -8.411 21.214 9.101 1.00 96.75 741 GLU A C 1
ATOM 5800 O O . GLU A 1 741 ? -8.370 21.542 10.285 1.00 96.75 741 GLU A O 1
ATOM 5805 N N . PHE A 1 742 ? -9.444 21.502 8.313 1.00 97.88 742 PHE A N 1
ATOM 5806 C CA . PHE A 1 742 ? -10.719 22.026 8.796 1.00 97.88 742 PHE A CA 1
ATOM 5807 C C . PHE A 1 742 ? -11.822 21.100 8.324 1.00 97.88 742 PHE A C 1
ATOM 5809 O O . PHE A 1 742 ? -11.855 20.728 7.151 1.00 97.88 742 PHE A O 1
ATOM 5816 N N . GLY A 1 743 ? -12.741 20.744 9.210 1.00 97.25 743 GLY A N 1
ATOM 5817 C CA . GLY A 1 743 ? -13.808 19.839 8.836 1.00 97.25 743 GLY A CA 1
ATOM 5818 C C . GLY A 1 743 ? -15.089 20.029 9.617 1.00 97.25 743 GLY A C 1
ATOM 5819 O O . GLY A 1 743 ? -15.171 20.735 10.622 1.00 97.25 743 GLY A O 1
ATOM 5820 N N . SER A 1 744 ? -16.116 19.376 9.099 1.00 96.75 744 SER A N 1
ATOM 5821 C CA . SER A 1 744 ? -17.440 19.310 9.687 1.00 96.75 744 SER A CA 1
ATOM 5822 C C . SER A 1 744 ? -17.943 17.876 9.651 1.00 96.75 744 SER A C 1
ATOM 5824 O O . SER A 1 744 ? -17.676 17.128 8.705 1.00 96.75 744 SER A O 1
ATOM 5826 N N . LYS A 1 745 ? -18.647 17.488 10.708 1.00 94.88 745 LYS A N 1
ATOM 5827 C CA . LYS A 1 745 ? -19.262 16.176 10.864 1.00 94.88 745 LYS A CA 1
ATOM 5828 C C . LYS A 1 745 ? -20.717 16.345 11.245 1.00 94.88 745 LYS A C 1
ATOM 5830 O O . LYS A 1 745 ? -21.073 17.216 12.038 1.00 94.88 745 LYS A O 1
ATOM 5835 N N . PHE A 1 746 ? -21.542 15.487 10.675 1.00 93.56 746 PHE A N 1
ATOM 5836 C CA . PHE A 1 746 ? -22.982 15.519 10.825 1.00 93.56 746 PHE A CA 1
ATOM 5837 C C . PHE A 1 746 ? -23.444 14.127 11.239 1.00 93.56 746 PHE A C 1
ATOM 5839 O O . PHE A 1 746 ? -23.217 13.174 10.504 1.00 93.56 746 PHE A O 1
ATOM 5846 N N . SER A 1 747 ? -24.088 14.018 12.397 1.00 91.06 747 SER A N 1
ATOM 5847 C CA . SER A 1 747 ? -24.848 12.849 12.837 1.00 91.06 747 SER A CA 1
ATOM 5848 C C . SER A 1 747 ? -26.293 13.283 13.047 1.00 91.06 747 SER A C 1
ATOM 5850 O O . SER A 1 747 ? -26.689 13.742 14.119 1.00 91.06 747 SER A O 1
ATOM 5852 N N . LEU A 1 748 ? -27.072 13.231 11.972 1.00 89.94 748 LEU A N 1
ATOM 5853 C CA . LEU A 1 748 ? -28.417 13.797 11.900 1.00 89.94 748 LEU A CA 1
ATOM 5854 C C . LEU A 1 748 ? -29.468 12.692 11.773 1.00 89.94 748 LEU A C 1
ATOM 5856 O O . LEU A 1 748 ? -29.156 11.510 11.621 1.00 89.94 748 LEU A O 1
ATOM 5860 N N . LEU A 1 749 ? -30.743 13.090 11.832 1.00 88.88 749 LEU A N 1
ATOM 5861 C CA . LEU A 1 749 ? -31.887 12.188 11.649 1.00 88.88 749 LEU A CA 1
ATOM 5862 C C . LEU A 1 749 ? -31.866 11.002 12.633 1.00 88.88 749 LEU A C 1
ATOM 5864 O O . LEU A 1 749 ? -32.091 9.864 12.232 1.00 88.88 749 LEU A O 1
ATOM 5868 N N . LYS A 1 750 ? -31.564 11.272 13.913 1.00 82.25 750 LYS A N 1
ATOM 5869 C CA . LYS A 1 750 ? -31.397 10.248 14.966 1.00 82.25 750 LYS A CA 1
ATOM 5870 C C . LYS A 1 750 ? -30.344 9.190 14.579 1.00 82.25 750 LYS A C 1
ATOM 5872 O O . LYS A 1 750 ? -30.611 7.994 14.613 1.00 82.25 750 LYS A O 1
ATOM 5877 N N . ASN A 1 751 ? -29.161 9.659 14.167 1.00 78.12 751 ASN A N 1
ATOM 5878 C CA . ASN A 1 751 ? -27.998 8.868 13.730 1.00 78.12 751 ASN A CA 1
ATOM 5879 C C . ASN A 1 751 ? -28.194 8.043 12.451 1.00 78.12 751 ASN A C 1
ATOM 5881 O O . ASN A 1 751 ? -27.397 7.158 12.166 1.00 78.12 751 ASN A O 1
ATOM 5885 N N . ARG A 1 752 ? -29.218 8.336 11.645 1.00 86.19 752 ARG A N 1
ATOM 5886 C CA . ARG A 1 752 ? -29.438 7.647 10.364 1.00 86.19 752 ARG A CA 1
ATOM 5887 C C . ARG A 1 752 ? -28.617 8.230 9.222 1.00 86.19 752 ARG A C 1
ATOM 5889 O O . ARG A 1 752 ? -28.427 7.557 8.214 1.00 86.19 752 ARG A O 1
ATOM 5896 N N . LEU A 1 753 ? -28.165 9.473 9.366 1.00 89.88 753 LEU A N 1
ATOM 5897 C CA . LEU A 1 753 ? -27.275 10.150 8.433 1.00 89.88 753 LEU A CA 1
ATOM 5898 C C . LEU A 1 753 ? -25.979 10.493 9.157 1.00 89.88 753 LEU A C 1
ATOM 5900 O O . LEU A 1 753 ? -25.992 11.317 10.071 1.00 89.88 753 LEU A O 1
ATOM 5904 N N . PHE A 1 754 ? -24.884 9.901 8.699 1.00 91.31 754 PHE A N 1
ATOM 5905 C CA . PHE A 1 754 ? -23.533 10.315 9.033 1.00 91.31 754 PHE A CA 1
ATOM 5906 C C . PHE A 1 754 ? -22.887 10.944 7.799 1.00 91.31 754 PHE A C 1
ATOM 5908 O O . PHE A 1 754 ? -22.876 10.334 6.734 1.00 91.31 754 PHE A O 1
ATOM 5915 N N . ALA A 1 755 ? -22.363 12.159 7.911 1.00 93.62 755 ALA A N 1
ATOM 5916 C CA . ALA A 1 755 ? -21.639 12.802 6.820 1.00 93.62 755 ALA A CA 1
ATOM 5917 C C . ALA A 1 755 ? -20.428 13.568 7.341 1.00 93.62 755 ALA A C 1
ATOM 5919 O O . ALA A 1 755 ? -20.451 14.128 8.437 1.00 93.62 755 ALA A O 1
ATOM 5920 N N . THR A 1 756 ? -19.380 13.618 6.530 1.00 94.81 756 THR A N 1
ATOM 5921 C CA . THR A 1 756 ? -18.165 14.380 6.796 1.00 94.81 756 THR A CA 1
ATOM 5922 C C . THR A 1 756 ? -17.797 15.213 5.577 1.00 94.81 756 THR A C 1
ATOM 5924 O O . THR A 1 756 ? -18.026 14.807 4.435 1.00 94.81 756 THR A O 1
ATOM 5927 N N . LEU A 1 757 ? -17.241 16.391 5.832 1.00 96.38 757 LEU A N 1
ATOM 5928 C CA . LEU A 1 757 ? -16.612 17.245 4.834 1.00 96.38 757 LEU A CA 1
ATOM 5929 C C . LEU A 1 757 ? -15.352 17.832 5.459 1.00 96.38 757 LEU A C 1
ATOM 5931 O O . LEU A 1 757 ? -15.445 18.474 6.506 1.00 96.38 757 LEU A O 1
ATOM 5935 N N . ALA A 1 758 ? -14.206 17.631 4.823 1.00 97.00 758 ALA A N 1
ATOM 5936 C CA . ALA A 1 758 ? -12.926 18.143 5.286 1.00 97.00 758 ALA A CA 1
ATOM 5937 C C . ALA A 1 758 ? -12.156 18.809 4.148 1.00 97.00 758 ALA A C 1
ATOM 5939 O O . ALA A 1 758 ? -12.148 18.319 3.021 1.00 97.00 758 ALA A O 1
ATOM 5940 N N . TRP A 1 759 ? -11.484 19.908 4.467 1.00 97.44 759 TRP A N 1
ATOM 5941 C CA . TRP A 1 759 ? -10.418 20.491 3.666 1.00 97.44 759 TRP A CA 1
ATOM 5942 C C . TRP A 1 759 ? -9.089 20.281 4.382 1.00 97.44 759 TRP A C 1
ATOM 5944 O O . TRP A 1 759 ? -9.014 20.431 5.605 1.00 97.44 759 TRP A O 1
ATOM 5954 N N . TYR A 1 760 ? -8.036 19.976 3.630 1.00 95.81 760 TYR A N 1
ATOM 5955 C CA . TYR A 1 760 ? -6.698 19.797 4.180 1.00 95.81 760 TYR A CA 1
ATOM 5956 C C . TYR A 1 760 ? -5.618 20.477 3.334 1.00 95.81 760 TYR A C 1
ATOM 5958 O O . TYR A 1 760 ? -5.727 20.600 2.112 1.00 95.81 760 TYR A O 1
ATOM 5966 N N . ASP A 1 761 ? -4.535 20.844 4.013 1.00 95.50 761 ASP A N 1
ATOM 5967 C CA . ASP A 1 761 ? -3.245 21.227 3.445 1.00 95.50 761 ASP A CA 1
ATOM 5968 C C . ASP A 1 761 ? -2.161 20.469 4.221 1.00 95.50 761 ASP A C 1
ATOM 5970 O O . ASP A 1 761 ? -2.026 20.633 5.438 1.00 95.50 761 ASP A O 1
ATOM 5974 N N . GLN A 1 762 ? -1.428 19.589 3.538 1.00 92.31 762 GLN A N 1
ATOM 5975 C CA . GLN A 1 762 ? -0.348 18.809 4.131 1.00 92.31 762 GLN A CA 1
ATOM 5976 C C . GLN A 1 762 ? 0.955 18.996 3.362 1.00 92.31 762 GLN A C 1
ATOM 5978 O O . GLN A 1 762 ? 0.999 18.944 2.133 1.00 92.31 762 GLN A O 1
ATOM 5983 N N . THR A 1 763 ? 2.043 19.152 4.105 1.00 90.00 763 THR A N 1
ATOM 5984 C CA . THR A 1 763 ? 3.396 19.217 3.566 1.00 90.00 763 THR A CA 1
ATOM 5985 C C . THR A 1 763 ? 4.219 18.080 4.145 1.00 90.00 763 THR A C 1
ATOM 5987 O O . THR A 1 763 ? 4.395 17.987 5.364 1.00 90.00 763 THR A O 1
ATOM 5990 N N . ARG A 1 764 ? 4.773 17.245 3.269 1.00 81.50 764 ARG A N 1
ATOM 5991 C CA . ARG A 1 764 ? 5.816 16.280 3.611 1.00 81.50 764 ARG A CA 1
ATOM 5992 C C . ARG A 1 764 ? 7.157 16.893 3.254 1.00 81.50 764 ARG A C 1
ATOM 5994 O O . ARG A 1 764 ? 7.393 17.178 2.084 1.00 81.50 764 ARG A O 1
ATOM 6001 N N . THR A 1 765 ? 8.036 17.075 4.235 1.00 66.56 765 THR A N 1
ATOM 6002 C CA . THR A 1 765 ? 9.431 17.435 3.948 1.00 66.56 765 THR A CA 1
ATOM 6003 C C . THR A 1 765 ? 10.279 16.172 3.877 1.00 66.56 765 THR A C 1
ATOM 6005 O O . THR A 1 765 ? 10.165 15.289 4.729 1.00 66.56 765 THR A O 1
ATOM 6008 N N . SER A 1 766 ? 11.079 16.066 2.821 1.00 59.19 766 SER A N 1
ATOM 6009 C CA . SER A 1 766 ? 12.126 15.064 2.666 1.00 59.19 766 SER A CA 1
ATOM 6010 C C . SER A 1 766 ? 13.500 15.720 2.643 1.00 59.19 766 SER A C 1
ATOM 6012 O O . SER A 1 766 ? 13.616 16.905 2.337 1.00 59.19 766 SER A O 1
ATOM 6014 N N . PHE A 1 767 ? 14.531 14.921 2.916 1.00 48.66 767 PHE A N 1
ATOM 6015 C CA . PHE A 1 767 ? 15.925 15.335 2.928 1.00 48.66 767 PHE A CA 1
ATOM 6016 C C . PHE A 1 767 ? 16.807 14.693 1.834 1.00 48.66 767 PHE A C 1
ATOM 6018 O O . PHE A 1 767 ? 18.015 14.909 1.865 1.00 48.66 767 PHE A O 1
ATOM 6025 N N . ASP A 1 768 ? 16.246 13.996 0.828 1.00 40.16 768 ASP A N 1
ATOM 6026 C CA . ASP A 1 768 ? 17.031 13.501 -0.327 1.00 40.16 768 ASP A CA 1
ATOM 6027 C C . ASP A 1 768 ? 16.340 13.734 -1.699 1.00 40.16 768 ASP A C 1
ATOM 6029 O O . ASP A 1 768 ? 15.395 13.023 -2.046 1.00 40.16 768 ASP A O 1
ATOM 6033 N N . PRO A 1 769 ? 16.798 14.724 -2.497 1.00 31.62 769 PRO A N 1
ATOM 6034 C CA . PRO A 1 769 ? 16.348 14.982 -3.873 1.00 31.62 769 PRO A CA 1
ATOM 6035 C C . PRO A 1 769 ? 16.794 13.961 -4.935 1.00 31.62 769 PRO A C 1
ATOM 6037 O O . PRO A 1 769 ? 16.311 14.040 -6.063 1.00 31.62 769 PRO A O 1
ATOM 6040 N N . VAL A 1 770 ? 17.774 13.092 -4.646 1.00 30.44 770 VAL A N 1
ATOM 6041 C CA . VAL A 1 770 ? 18.668 12.543 -5.691 1.00 30.44 770 VAL A CA 1
ATOM 6042 C C . VAL A 1 770 ? 18.455 11.046 -5.968 1.00 30.44 770 VAL A C 1
ATOM 6044 O O . VAL A 1 770 ? 19.060 10.501 -6.885 1.00 30.44 770 VAL A O 1
ATOM 6047 N N . SER A 1 771 ? 17.577 10.345 -5.242 1.00 32.53 771 SER A N 1
ATOM 6048 C CA . SER A 1 771 ? 17.345 8.910 -5.490 1.00 32.53 771 SER A CA 1
ATOM 6049 C C . SER A 1 771 ? 15.886 8.471 -5.333 1.00 32.53 771 SER A C 1
ATOM 6051 O O . SER A 1 771 ? 15.473 7.845 -4.362 1.00 32.53 771 SER A O 1
ATOM 6053 N N . THR A 1 772 ? 15.072 8.766 -6.344 1.00 31.92 772 THR A N 1
ATOM 6054 C CA . THR A 1 772 ? 13.654 8.364 -6.429 1.00 31.92 772 THR A CA 1
ATOM 6055 C C . THR A 1 772 ? 13.440 6.849 -6.591 1.00 31.92 772 THR A C 1
ATOM 6057 O O . THR A 1 772 ? 12.324 6.358 -6.418 1.00 31.92 772 THR A O 1
ATOM 6060 N N . VAL A 1 773 ? 14.494 6.061 -6.826 1.00 29.30 773 VAL A N 1
ATOM 6061 C CA . VAL A 1 773 ? 14.413 4.603 -7.021 1.00 29.30 773 VAL A CA 1
ATOM 6062 C C . VAL A 1 773 ? 14.667 3.865 -5.702 1.00 29.30 773 VAL A C 1
ATOM 6064 O O . VAL A 1 773 ? 15.677 3.198 -5.514 1.00 29.30 773 VAL A O 1
ATOM 6067 N N . GLY A 1 774 ? 13.762 4.007 -4.731 1.00 32.75 774 GLY A N 1
ATOM 6068 C CA . GLY A 1 774 ? 13.915 3.271 -3.465 1.00 32.75 774 GLY A CA 1
ATOM 6069 C C . GLY A 1 774 ? 13.029 3.675 -2.294 1.00 32.75 774 GLY A C 1
ATOM 6070 O O . GLY A 1 774 ? 13.074 3.018 -1.256 1.00 32.75 774 GLY A O 1
ATOM 6071 N N . GLY A 1 775 ? 12.188 4.701 -2.440 1.00 32.22 775 GLY A N 1
ATOM 6072 C CA . GLY A 1 775 ? 11.367 5.206 -1.337 1.00 32.22 775 GLY A CA 1
ATOM 6073 C C . GLY A 1 775 ? 12.034 6.299 -0.500 1.00 32.22 775 GLY A C 1
ATOM 6074 O O . GLY A 1 775 ? 11.516 6.610 0.571 1.00 32.22 775 GLY A O 1
ATOM 6075 N N . ALA A 1 776 ? 13.115 6.922 -0.987 1.00 34.50 776 ALA A N 1
ATOM 6076 C CA . ALA A 1 776 ? 13.494 8.239 -0.491 1.00 34.50 776 ALA A CA 1
ATOM 6077 C C . ALA A 1 776 ? 12.339 9.205 -0.787 1.00 34.50 776 ALA A C 1
ATOM 6079 O O . ALA A 1 776 ? 11.807 9.258 -1.897 1.00 34.50 776 ALA A O 1
ATOM 6080 N N . ALA A 1 777 ? 11.868 9.883 0.254 1.00 47.53 777 ALA A N 1
ATOM 6081 C CA . ALA A 1 777 ? 10.742 10.789 0.156 1.00 47.53 777 ALA A CA 1
ATOM 6082 C C . ALA A 1 777 ? 11.081 11.927 -0.827 1.00 47.53 777 ALA A C 1
ATOM 6084 O O . ALA A 1 777 ? 12.213 12.394 -0.864 1.00 47.53 777 ALA A O 1
ATOM 6085 N N . SER A 1 778 ? 10.123 12.423 -1.598 1.00 59.44 778 SER A N 1
ATOM 6086 C CA . SER A 1 778 ? 10.253 13.736 -2.237 1.00 59.44 778 SER A CA 1
ATOM 6087 C C . SER A 1 778 ? 9.409 14.720 -1.444 1.00 59.44 778 SER A C 1
ATOM 6089 O O . SER A 1 778 ? 8.321 14.375 -0.967 1.00 59.44 778 SER A O 1
ATOM 6091 N N . SER A 1 779 ? 9.923 15.933 -1.258 1.00 76.56 779 SER A N 1
ATOM 6092 C CA . SER A 1 779 ? 9.172 16.987 -0.584 1.00 76.56 779 SER A CA 1
ATOM 6093 C C . SER A 1 779 ? 7.927 17.312 -1.405 1.00 76.56 779 SER A C 1
ATOM 6095 O O . SER A 1 779 ? 8.038 17.651 -2.582 1.00 76.56 779 SER A O 1
ATOM 6097 N N . THR A 1 780 ? 6.748 17.167 -0.809 1.00 86.62 780 THR A N 1
ATOM 6098 C CA . THR A 1 780 ? 5.460 17.287 -1.505 1.00 86.62 780 THR A CA 1
ATOM 6099 C C . THR A 1 780 ? 4.472 18.103 -0.687 1.00 86.62 780 THR A C 1
ATOM 6101 O O . THR A 1 780 ? 4.460 18.056 0.545 1.00 86.62 780 THR A O 1
ATOM 6104 N N . LEU A 1 781 ? 3.627 18.840 -1.394 1.00 90.50 781 LEU A N 1
ATOM 6105 C CA . LEU A 1 781 ? 2.500 19.599 -0.879 1.00 90.50 781 LEU A CA 1
ATOM 6106 C C . LEU A 1 781 ? 1.230 18.986 -1.454 1.00 90.50 781 LEU A C 1
ATOM 6108 O O . LEU A 1 781 ? 1.118 18.834 -2.664 1.00 90.50 781 LEU A O 1
ATOM 6112 N N . SER A 1 782 ? 0.284 18.599 -0.605 1.00 91.94 782 SER A N 1
ATOM 6113 C CA . SER A 1 782 ? -1.006 18.065 -1.047 1.00 91.94 782 SER A CA 1
ATOM 6114 C C . SER A 1 782 ? -2.141 18.844 -0.410 1.00 91.94 782 SER A C 1
ATOM 6116 O O . SER A 1 782 ? -2.160 19.038 0.805 1.00 91.94 782 SER A O 1
ATOM 6118 N N . ARG A 1 783 ? -3.098 19.260 -1.234 1.00 94.81 783 ARG A N 1
ATOM 6119 C CA . ARG A 1 783 ? -4.282 20.011 -0.818 1.00 94.81 783 ARG A CA 1
ATOM 6120 C C . ARG A 1 783 ? -5.522 19.358 -1.381 1.00 94.81 783 ARG A C 1
ATOM 6122 O O . ARG A 1 783 ? -5.497 18.876 -2.513 1.00 94.81 783 ARG A O 1
ATOM 6129 N N . GLY A 1 784 ? -6.610 19.376 -0.629 1.00 95.50 784 GLY A N 1
ATOM 6130 C CA . GLY A 1 784 ? -7.835 18.790 -1.138 1.00 95.50 784 GLY A CA 1
ATOM 6131 C C . GLY A 1 784 ? -9.051 18.947 -0.253 1.00 95.50 784 GLY A C 1
ATOM 6132 O O . GLY A 1 784 ? -8.968 19.414 0.881 1.00 95.50 784 GLY A O 1
ATOM 6133 N N . TRP A 1 785 ? -10.178 18.540 -0.823 1.00 96.38 785 TRP A N 1
ATOM 6134 C CA . TRP A 1 785 ? -11.465 18.376 -0.173 1.00 96.38 785 TRP A CA 1
ATOM 6135 C C . TRP A 1 785 ? -11.862 16.904 -0.191 1.00 96.38 785 TRP A C 1
ATOM 6137 O O . TRP A 1 785 ? -11.696 16.215 -1.199 1.00 96.38 785 TRP A O 1
ATOM 6147 N N . GLU A 1 786 ? -12.422 16.435 0.914 1.00 95.31 786 GLU A N 1
ATOM 6148 C CA . GLU A 1 786 ? -12.852 15.054 1.104 1.00 95.31 786 GLU A CA 1
ATOM 6149 C C . GLU A 1 786 ? -14.246 15.043 1.717 1.00 95.31 786 GLU A C 1
ATOM 6151 O O . GLU A 1 786 ? -14.526 15.807 2.643 1.00 95.31 786 GLU A O 1
ATOM 6156 N N . SER A 1 787 ? -15.114 14.163 1.228 1.00 94.94 787 SER A N 1
ATOM 6157 C CA . SER A 1 787 ? -16.421 13.918 1.825 1.00 94.94 787 SER A CA 1
ATOM 6158 C C . SER A 1 787 ? -16.727 12.426 1.874 1.00 94.94 787 SER A C 1
ATOM 6160 O O . SER A 1 787 ? -16.479 11.712 0.904 1.00 94.94 787 SER A O 1
ATOM 6162 N N . ASP A 1 788 ? -17.256 11.973 3.010 1.00 92.75 788 ASP A N 1
ATOM 6163 C CA . ASP A 1 788 ? -17.771 10.617 3.251 1.00 92.75 788 ASP A CA 1
ATOM 6164 C C . ASP A 1 788 ? -19.193 10.759 3.806 1.00 92.75 788 ASP A C 1
ATOM 6166 O O . ASP A 1 788 ? -19.394 11.450 4.808 1.00 92.75 788 ASP A O 1
ATOM 6170 N N . LEU A 1 789 ? -20.172 10.154 3.139 1.00 93.44 789 LEU A N 1
ATOM 6171 C CA . LEU A 1 789 ? -21.586 10.165 3.491 1.00 93.44 789 LEU A CA 1
ATOM 6172 C C . LEU A 1 789 ? -22.100 8.733 3.613 1.00 93.44 789 LEU A C 1
ATOM 6174 O O . LEU A 1 789 ? -21.925 7.905 2.725 1.00 93.44 789 LEU A O 1
ATOM 6178 N N . ARG A 1 790 ? -22.816 8.470 4.701 1.00 91.44 790 ARG A N 1
ATOM 6179 C CA . ARG A 1 790 ? -23.456 7.200 5.026 1.00 91.44 790 ARG A CA 1
ATOM 6180 C C . ARG A 1 790 ? -24.875 7.482 5.481 1.00 91.44 790 ARG A C 1
ATOM 6182 O O . ARG A 1 790 ? -25.087 8.173 6.477 1.00 91.44 790 ARG A O 1
ATOM 6189 N N . PHE A 1 791 ? -25.856 6.981 4.745 1.00 92.62 791 PHE A N 1
ATOM 6190 C CA . PHE A 1 791 ? -27.248 7.347 4.968 1.00 92.62 791 PHE A CA 1
ATOM 6191 C C . PHE A 1 791 ? -28.186 6.147 4.891 1.00 92.62 791 PHE A C 1
ATOM 6193 O O . PHE A 1 791 ? -28.371 5.558 3.831 1.00 92.62 791 PHE A O 1
ATOM 6200 N N . VAL A 1 792 ? -28.834 5.827 6.008 1.00 90.81 792 VAL A N 1
ATOM 6201 C CA . VAL A 1 792 ? -29.883 4.806 6.108 1.00 90.81 792 VAL A CA 1
ATOM 6202 C C . VAL A 1 792 ? -31.251 5.479 5.935 1.00 90.81 792 VAL A C 1
ATOM 6204 O O . VAL A 1 792 ? -31.885 5.948 6.891 1.00 90.81 792 VAL A O 1
ATOM 6207 N N . LEU A 1 793 ? -31.721 5.551 4.686 1.00 90.56 793 LEU A N 1
ATOM 6208 C CA . LEU A 1 793 ? -32.959 6.240 4.294 1.00 90.56 793 LEU A CA 1
ATOM 6209 C C . LEU A 1 793 ? -34.229 5.548 4.808 1.00 90.56 793 LEU A C 1
ATOM 6211 O O . LEU A 1 793 ? -35.224 6.227 5.070 1.00 90.56 793 LEU A O 1
ATOM 6215 N N . ASN A 1 794 ? -34.211 4.228 4.984 1.00 86.56 794 ASN A N 1
ATOM 6216 C CA . ASN A 1 794 ? -35.216 3.429 5.701 1.00 86.56 794 ASN A CA 1
ATOM 6217 C C . ASN A 1 794 ? -34.661 2.011 5.945 1.00 86.56 794 ASN A C 1
ATOM 6219 O O . ASN A 1 794 ? -33.506 1.741 5.637 1.00 86.56 794 ASN A O 1
ATOM 6223 N N . ASP A 1 795 ? -35.478 1.098 6.473 1.00 82.06 795 ASP A N 1
ATOM 6224 C CA . ASP A 1 795 ? -35.120 -0.305 6.738 1.00 82.06 795 ASP A CA 1
ATOM 6225 C C . ASP A 1 795 ? -34.807 -1.138 5.478 1.00 82.06 795 ASP A C 1
ATOM 6227 O O . ASP A 1 795 ? -34.429 -2.309 5.592 1.00 82.06 795 ASP A O 1
ATOM 6231 N N . LYS A 1 796 ? -34.995 -0.548 4.290 1.00 89.44 796 LYS A N 1
ATOM 6232 C CA . LYS A 1 796 ? -34.742 -1.152 2.983 1.00 89.44 796 LYS A CA 1
ATOM 6233 C C . LYS A 1 796 ? -33.662 -0.446 2.179 1.00 89.44 796 LYS A C 1
ATOM 6235 O O . LYS A 1 796 ? -33.181 -1.069 1.252 1.00 89.44 796 LYS A O 1
ATOM 6240 N N . LEU A 1 797 ? -33.323 0.816 2.433 1.00 92.00 797 LEU A N 1
ATOM 6241 C CA . LEU A 1 797 ? -32.441 1.603 1.563 1.00 92.00 797 LEU A CA 1
ATOM 6242 C C . LEU A 1 797 ? -31.321 2.269 2.355 1.00 92.00 797 LEU A C 1
ATOM 6244 O O . LEU A 1 797 ? -31.587 3.105 3.222 1.00 92.00 797 LEU A O 1
ATOM 6248 N N . THR A 1 798 ? -30.084 1.961 1.969 1.00 91.88 798 THR A N 1
ATOM 6249 C CA . THR A 1 798 ? -28.858 2.543 2.523 1.00 91.88 798 THR A CA 1
ATOM 6250 C C . THR A 1 798 ? -27.958 3.063 1.405 1.00 91.88 798 THR A C 1
ATOM 6252 O O . THR A 1 798 ? -27.831 2.436 0.355 1.00 91.88 798 THR A O 1
ATOM 6255 N N . PHE A 1 799 ? -27.318 4.205 1.641 1.00 93.00 799 PHE A N 1
ATOM 6256 C CA . PHE A 1 799 ? -26.388 4.860 0.730 1.00 93.00 799 PHE A CA 1
ATOM 6257 C C . PHE A 1 799 ? -25.023 5.024 1.394 1.00 93.00 799 PHE A C 1
ATOM 6259 O O . PHE A 1 799 ? -24.943 5.379 2.572 1.00 93.00 799 PHE A O 1
ATOM 6266 N N . ILE A 1 800 ? -23.964 4.820 0.619 1.00 92.38 800 ILE A N 1
ATOM 6267 C CA . ILE A 1 800 ? -22.592 5.210 0.952 1.00 92.38 800 ILE A CA 1
ATOM 6268 C C . ILE A 1 800 ? -22.094 6.041 -0.216 1.00 92.38 800 ILE A C 1
ATOM 6270 O O . ILE A 1 800 ? -22.229 5.610 -1.356 1.00 92.38 800 ILE A O 1
ATOM 6274 N N . ALA A 1 801 ? -21.537 7.214 0.032 1.00 94.19 801 ALA A N 1
ATOM 6275 C CA . ALA A 1 801 ? -20.960 8.036 -1.014 1.00 94.19 801 ALA A CA 1
ATOM 6276 C C . ALA A 1 801 ? -19.667 8.673 -0.527 1.00 94.19 801 ALA A C 1
ATOM 6278 O O . ALA A 1 801 ? -19.596 9.175 0.591 1.00 94.19 801 ALA A O 1
ATOM 6279 N N . GLY A 1 802 ? -18.660 8.679 -1.389 1.00 93.94 802 GLY A N 1
ATOM 6280 C CA . GLY A 1 802 ? -17.381 9.320 -1.135 1.00 93.94 802 GLY A CA 1
ATOM 6281 C C . GLY A 1 802 ? -16.997 10.211 -2.303 1.00 93.94 802 GLY A C 1
ATOM 6282 O O . GLY A 1 802 ? -17.165 9.818 -3.456 1.00 93.94 802 GLY A O 1
ATOM 6283 N N . VAL A 1 803 ? -16.472 11.400 -2.018 1.00 94.94 803 VAL A N 1
ATOM 6284 C CA . VAL A 1 803 ? -15.932 12.306 -3.038 1.00 94.94 803 VAL A CA 1
ATOM 6285 C C . VAL A 1 803 ? -14.597 12.867 -2.566 1.00 94.94 803 VAL A C 1
ATOM 6287 O O . VAL A 1 803 ? -14.480 13.330 -1.431 1.00 94.94 803 VAL A O 1
ATOM 6290 N N . THR A 1 804 ? -13.603 12.853 -3.450 1.00 94.12 804 THR A N 1
ATOM 6291 C CA . THR A 1 804 ? -12.286 13.454 -3.225 1.00 94.12 804 THR A CA 1
ATOM 6292 C C . THR A 1 804 ? -11.953 14.399 -4.369 1.00 94.12 804 THR A C 1
ATOM 6294 O O . THR A 1 804 ? -12.038 14.021 -5.539 1.00 94.12 804 THR A O 1
ATOM 6297 N N . PHE A 1 805 ? -11.520 15.603 -4.008 1.00 94.81 805 PHE A N 1
ATOM 6298 C CA . PHE A 1 805 ? -10.817 16.532 -4.883 1.00 94.81 805 PHE A CA 1
ATOM 6299 C C . PHE A 1 805 ? -9.446 16.783 -4.271 1.00 94.81 805 PHE A C 1
ATOM 6301 O O . PHE A 1 805 ? -9.360 17.436 -3.237 1.00 94.81 805 PHE A O 1
ATOM 6308 N N . SER A 1 806 ? -8.380 16.271 -4.866 1.00 92.06 806 SER A N 1
ATOM 6309 C CA . SER A 1 806 ? -7.025 16.400 -4.333 1.00 92.06 806 SER A CA 1
ATOM 6310 C C . SER A 1 806 ? -6.071 16.843 -5.421 1.00 92.06 806 SER A C 1
ATOM 6312 O O . SER A 1 806 ? -6.198 16.387 -6.543 1.00 92.06 806 SER A O 1
ATOM 6314 N N . ARG A 1 807 ? -5.098 17.680 -5.078 1.00 91.56 807 ARG A N 1
ATOM 6315 C CA . ARG A 1 807 ? -3.976 18.025 -5.949 1.00 91.56 807 ARG A CA 1
ATOM 6316 C C . ARG A 1 807 ? -2.692 17.951 -5.145 1.00 91.56 807 ARG A C 1
ATOM 6318 O O . ARG A 1 807 ? -2.638 18.445 -4.012 1.00 91.56 807 ARG A O 1
ATOM 6325 N N . SER A 1 808 ? -1.670 17.344 -5.729 1.00 89.81 808 SER A N 1
ATOM 6326 C CA . SER A 1 808 ? -0.366 17.170 -5.101 1.00 89.81 808 SER A CA 1
ATOM 6327 C C . SER A 1 808 ? 0.735 17.688 -6.008 1.00 89.81 808 SER A C 1
ATOM 6329 O O . SER A 1 808 ? 0.738 17.413 -7.203 1.00 89.81 808 SER A O 1
ATOM 6331 N N . GLU A 1 809 ? 1.689 18.401 -5.423 1.00 89.50 809 GLU A N 1
ATOM 6332 C CA . GLU A 1 809 ? 2.828 18.969 -6.134 1.00 89.50 809 GLU A CA 1
ATOM 6333 C C . GLU A 1 809 ? 4.131 18.662 -5.391 1.00 89.50 809 GLU A C 1
ATOM 6335 O O . GLU A 1 809 ? 4.204 18.719 -4.159 1.00 89.50 809 GLU A O 1
ATOM 6340 N N . TYR A 1 810 ? 5.182 18.351 -6.139 1.00 86.94 810 TYR A N 1
ATOM 6341 C CA . TYR A 1 810 ? 6.552 18.361 -5.662 1.00 86.94 810 TYR A CA 1
ATOM 6342 C C . TYR A 1 810 ? 6.973 19.797 -5.333 1.00 86.94 810 TYR A C 1
ATOM 6344 O O . TYR A 1 810 ? 6.754 20.731 -6.102 1.00 86.94 810 TYR A O 1
ATOM 6352 N N . LEU A 1 811 ? 7.628 19.982 -4.188 1.00 83.50 811 LEU A N 1
ATOM 6353 C CA . LEU A 1 811 ? 8.137 21.292 -3.770 1.00 83.50 811 LEU A CA 1
ATOM 6354 C C . LEU A 1 811 ? 9.407 21.717 -4.528 1.00 83.50 811 LEU A C 1
ATOM 6356 O O . LEU A 1 811 ? 9.806 22.877 -4.454 1.00 83.50 811 LEU A O 1
ATOM 6360 N N . GLN A 1 812 ? 10.013 20.783 -5.257 1.00 78.38 812 GLN A N 1
ATOM 6361 C CA . GLN A 1 812 ? 11.293 20.913 -5.945 1.00 78.38 812 GLN A CA 1
ATOM 6362 C C . GLN A 1 812 ? 11.278 20.129 -7.268 1.00 78.38 812 GLN A C 1
ATOM 6364 O O . GLN A 1 812 ? 10.408 19.287 -7.519 1.00 78.38 812 GLN A O 1
ATOM 6369 N N . GLY A 1 813 ? 12.253 20.412 -8.122 1.00 72.25 813 GLY A N 1
ATOM 6370 C CA . GLY A 1 813 ? 12.635 19.592 -9.260 1.00 72.25 813 GLY A CA 1
ATOM 6371 C C . GLY A 1 813 ? 13.190 18.230 -8.823 1.00 72.25 813 GLY A C 1
ATOM 6372 O O . GLY A 1 813 ? 12.978 17.769 -7.700 1.00 72.25 813 GLY A O 1
ATOM 6373 N N . GLY A 1 814 ? 13.871 17.539 -9.728 1.00 68.06 814 GLY A N 1
ATOM 6374 C CA . GLY A 1 814 ? 14.522 16.266 -9.419 1.00 68.06 814 GLY A CA 1
ATOM 6375 C C . GLY A 1 814 ? 14.740 15.381 -10.635 1.00 68.06 814 GLY A C 1
ATOM 6376 O O . GLY A 1 814 ? 14.256 15.676 -11.730 1.00 68.06 814 GLY A O 1
ATOM 6377 N N . SER A 1 815 ? 15.465 14.285 -10.423 1.00 67.62 815 SER A N 1
ATOM 6378 C CA . SER A 1 815 ? 15.704 13.279 -11.456 1.00 67.62 815 SER A CA 1
ATOM 6379 C C . SER A 1 815 ? 14.433 12.481 -11.750 1.00 67.62 815 SER A C 1
ATOM 6381 O O . SER A 1 815 ? 13.766 11.985 -10.836 1.00 67.62 815 SER A O 1
ATOM 6383 N N . ILE A 1 816 ? 14.098 12.379 -13.031 1.00 68.44 816 ILE A N 1
ATOM 6384 C CA . ILE A 1 816 ? 12.905 11.719 -13.546 1.00 68.44 816 ILE A CA 1
ATOM 6385 C C . ILE A 1 816 ? 13.225 10.789 -14.708 1.00 68.44 816 ILE A C 1
ATOM 6387 O O . ILE A 1 816 ? 14.173 10.998 -15.463 1.00 68.44 816 ILE A O 1
ATOM 6391 N N . SER A 1 817 ? 12.349 9.804 -14.883 1.00 70.69 817 SER A N 1
ATOM 6392 C CA . SER A 1 817 ? 12.336 8.916 -16.037 1.00 70.69 817 SER A CA 1
ATOM 6393 C C . SER A 1 817 ? 11.472 9.486 -17.168 1.00 70.69 817 SER A C 1
ATOM 6395 O O . SER A 1 817 ? 10.324 9.853 -16.930 1.00 70.69 817 SER A O 1
ATOM 6397 N N . ILE A 1 818 ? 11.991 9.506 -18.394 1.00 69.88 818 ILE A N 1
ATOM 6398 C CA . ILE A 1 818 ? 11.330 10.019 -19.604 1.00 69.88 818 ILE A CA 1
ATOM 6399 C C . ILE A 1 818 ? 11.342 8.967 -20.713 1.00 69.88 818 ILE A C 1
ATOM 6401 O O . ILE A 1 818 ? 12.205 8.091 -20.750 1.00 69.88 818 ILE A O 1
ATOM 6405 N N . ASP A 1 819 ? 10.353 8.992 -21.602 1.00 73.50 819 ASP A N 1
ATOM 6406 C CA . ASP A 1 819 ? 10.401 8.165 -22.812 1.00 73.50 819 ASP A CA 1
ATOM 6407 C C . ASP A 1 819 ? 11.453 8.696 -23.795 1.00 73.50 819 ASP A C 1
ATOM 6409 O O . ASP A 1 819 ? 11.896 9.845 -23.724 1.00 73.50 819 ASP A O 1
ATOM 6413 N N . ALA A 1 820 ? 11.863 7.837 -24.725 1.00 74.69 820 ALA A N 1
ATOM 6414 C CA . ALA A 1 820 ? 12.874 8.191 -25.709 1.00 74.69 820 ALA A CA 1
ATOM 6415 C C . ALA A 1 820 ? 12.418 9.332 -26.635 1.00 74.69 820 ALA A C 1
ATOM 6417 O O . ALA A 1 820 ? 13.217 10.200 -26.975 1.00 74.69 820 ALA A O 1
ATOM 6418 N N . ARG A 1 821 ? 11.134 9.427 -26.989 1.00 77.38 821 ARG A N 1
ATOM 6419 C CA . ARG A 1 821 ? 10.639 10.537 -27.817 1.00 77.38 821 ARG A CA 1
ATOM 6420 C C . ARG A 1 821 ? 10.807 11.882 -27.115 1.00 77.38 821 ARG A C 1
ATOM 6422 O O . ARG A 1 821 ? 11.258 12.840 -27.738 1.00 77.38 821 ARG A O 1
ATOM 6429 N N . SER A 1 822 ? 10.526 11.942 -25.816 1.00 72.56 822 SER A N 1
ATOM 6430 C CA . SER A 1 822 ? 10.763 13.119 -24.973 1.00 72.56 822 SER A CA 1
ATOM 6431 C C . SER A 1 822 ? 12.244 13.497 -24.877 1.00 72.56 822 SER A C 1
ATOM 6433 O O . SER A 1 822 ? 12.566 14.667 -24.696 1.00 72.56 822 SER A O 1
ATOM 6435 N N . ALA A 1 823 ? 13.154 12.538 -25.065 1.00 67.00 823 ALA A N 1
ATOM 6436 C CA . ALA A 1 823 ? 14.589 12.795 -25.183 1.00 67.00 823 ALA A CA 1
ATOM 6437 C C . ALA A 1 823 ? 15.036 13.194 -26.607 1.00 67.00 823 ALA A C 1
ATOM 6439 O O . ALA A 1 823 ? 16.228 13.388 -26.836 1.00 67.00 823 ALA A O 1
ATOM 6440 N N . GLY A 1 824 ? 14.114 13.320 -27.568 1.00 65.19 824 GLY A N 1
ATOM 6441 C CA . GLY A 1 824 ? 14.401 13.742 -28.943 1.00 65.19 824 GLY A CA 1
ATOM 6442 C C . GLY A 1 824 ? 14.677 12.604 -29.931 1.00 65.19 824 GLY A C 1
ATOM 6443 O O . GLY A 1 824 ? 15.151 12.872 -31.036 1.00 65.19 824 GLY A O 1
ATOM 6444 N N . TYR A 1 825 ? 14.393 11.347 -29.571 1.00 72.88 825 TYR A N 1
ATOM 6445 C CA . TYR A 1 825 ? 14.518 10.226 -30.506 1.00 72.88 825 TYR A CA 1
ATOM 6446 C C . TYR A 1 825 ? 13.400 10.257 -31.567 1.00 72.88 825 TYR A C 1
ATOM 6448 O O . TYR A 1 825 ? 12.252 10.574 -31.239 1.00 72.88 825 TYR A O 1
ATOM 6456 N N . PRO A 1 826 ? 13.712 9.928 -32.833 1.00 73.00 826 PRO A N 1
ATOM 6457 C CA . PRO A 1 826 ? 12.738 9.934 -33.919 1.00 73.00 826 PRO A CA 1
ATOM 6458 C C . PRO A 1 826 ? 11.970 8.624 -34.072 1.00 73.00 826 PRO A C 1
ATOM 6460 O O . PRO A 1 826 ? 12.465 7.554 -33.727 1.00 73.00 826 PRO A O 1
ATOM 6463 N N . ASP A 1 827 ? 10.803 8.700 -34.711 1.00 82.31 827 ASP A N 1
ATOM 6464 C CA . ASP A 1 827 ? 10.189 7.510 -35.302 1.00 82.31 827 ASP A CA 1
ATOM 6465 C C . ASP A 1 827 ? 10.888 7.163 -36.617 1.00 82.31 827 ASP A C 1
ATOM 6467 O O . ASP A 1 827 ? 11.120 8.040 -37.452 1.00 82.31 827 ASP A O 1
ATOM 6471 N N . VAL A 1 828 ? 11.156 5.880 -36.846 1.00 84.31 828 VAL A N 1
ATOM 6472 C CA . VAL A 1 828 ? 11.535 5.378 -38.169 1.00 84.31 828 VAL A CA 1
ATOM 6473 C C . VAL A 1 828 ? 10.262 5.043 -38.932 1.00 84.31 828 VAL A C 1
ATOM 6475 O O . VAL A 1 828 ? 9.416 4.288 -38.450 1.00 84.31 828 VAL A O 1
ATOM 6478 N N . VAL A 1 829 ? 10.137 5.591 -40.134 1.00 87.06 829 VAL A N 1
ATOM 6479 C CA . VAL A 1 829 ? 8.997 5.439 -41.028 1.00 87.06 829 VAL A CA 1
ATOM 6480 C C . VAL A 1 829 ? 9.390 4.747 -42.332 1.00 87.06 829 VAL A C 1
ATOM 6482 O O . VAL A 1 829 ? 10.533 4.828 -42.796 1.00 87.06 829 VAL A O 1
ATOM 6485 N N . ASP A 1 830 ? 8.427 4.061 -42.938 1.00 88.06 830 ASP A N 1
ATOM 6486 C CA . ASP A 1 830 ? 8.547 3.554 -44.304 1.00 88.06 830 ASP A CA 1
ATOM 6487 C C . ASP A 1 830 ? 8.326 4.663 -45.356 1.00 88.06 830 ASP A C 1
ATOM 6489 O O . ASP A 1 830 ? 8.081 5.828 -45.035 1.00 88.06 830 ASP A O 1
ATOM 6493 N N . ALA A 1 831 ? 8.391 4.300 -46.641 1.00 85.69 831 ALA A N 1
ATOM 6494 C CA . ALA A 1 831 ? 8.194 5.233 -47.755 1.00 85.69 831 ALA A CA 1
ATOM 6495 C C . ALA A 1 831 ? 6.799 5.899 -47.785 1.00 85.69 831 ALA A C 1
ATOM 6497 O O . ALA A 1 831 ? 6.628 6.918 -48.453 1.00 85.69 831 ALA A O 1
ATOM 6498 N N . SER A 1 832 ? 5.807 5.341 -47.080 1.00 87.44 832 SER A N 1
ATOM 6499 C CA . SER A 1 832 ? 4.460 5.910 -46.947 1.00 87.44 832 SER A CA 1
ATOM 6500 C C . SER A 1 832 ? 4.316 6.857 -45.749 1.00 87.44 832 SER A C 1
ATOM 6502 O O . SER A 1 832 ? 3.280 7.502 -45.601 1.00 87.44 832 SER A O 1
ATOM 6504 N N . GLY A 1 833 ? 5.344 6.955 -44.899 1.00 82.69 833 GLY A N 1
ATOM 6505 C CA . GLY A 1 833 ? 5.307 7.715 -43.651 1.00 82.69 833 GLY A CA 1
ATOM 6506 C C . GLY A 1 833 ? 4.702 6.943 -42.474 1.00 82.69 833 GLY A C 1
ATOM 6507 O O . GLY A 1 833 ? 4.491 7.528 -41.412 1.00 82.69 833 GLY A O 1
ATOM 6508 N N . LYS A 1 834 ? 4.424 5.641 -42.626 1.00 88.56 834 LYS A N 1
ATOM 6509 C CA . LYS A 1 834 ? 3.959 4.789 -41.527 1.00 88.56 834 LYS A CA 1
ATOM 6510 C C . LYS A 1 834 ? 5.134 4.458 -40.610 1.00 88.56 834 LYS A C 1
ATOM 6512 O O . LYS A 1 834 ? 6.180 4.033 -41.090 1.00 88.56 834 LYS A O 1
ATOM 6517 N N . VAL A 1 835 ? 4.941 4.599 -39.297 1.00 88.31 835 VAL A N 1
ATOM 6518 C CA . VAL A 1 835 ? 5.932 4.193 -38.288 1.00 88.31 835 VAL A CA 1
ATOM 6519 C C . VAL A 1 835 ? 6.166 2.684 -38.368 1.00 88.31 835 VAL A C 1
ATOM 6521 O O . VAL A 1 835 ? 5.223 1.895 -38.303 1.00 88.31 835 VAL A O 1
ATOM 6524 N N . VAL A 1 836 ? 7.430 2.299 -38.515 1.00 89.00 836 VAL A N 1
ATOM 6525 C CA . VAL A 1 836 ? 7.907 0.908 -38.520 1.00 89.00 836 VAL A CA 1
ATOM 6526 C C . VAL A 1 836 ? 8.817 0.607 -37.330 1.00 89.00 836 VAL A C 1
ATOM 6528 O O . VAL A 1 836 ? 8.854 -0.530 -36.880 1.00 89.00 836 VAL A O 1
ATOM 6531 N N . ILE A 1 837 ? 9.490 1.618 -36.770 1.00 87.38 837 ILE A N 1
ATOM 6532 C CA . ILE A 1 837 ? 10.167 1.531 -35.470 1.00 87.38 837 ILE A CA 1
ATOM 6533 C C . ILE A 1 837 ? 9.794 2.791 -34.682 1.00 87.38 837 ILE A C 1
ATOM 6535 O O . ILE A 1 837 ? 10.104 3.893 -35.142 1.00 87.38 837 ILE A O 1
ATOM 6539 N N . PRO A 1 838 ? 9.122 2.675 -33.526 1.00 86.62 838 PRO A N 1
ATOM 6540 C CA . PRO A 1 838 ? 8.755 3.840 -32.732 1.00 86.62 838 PRO A CA 1
ATOM 6541 C C . PRO A 1 838 ? 9.992 4.455 -32.067 1.00 86.62 838 PRO A C 1
ATOM 6543 O O . PRO A 1 838 ? 10.932 3.740 -31.715 1.00 86.62 838 PRO A O 1
ATOM 6546 N N . ALA A 1 839 ? 9.966 5.760 -31.803 1.00 80.69 839 ALA A N 1
ATOM 6547 C CA . ALA A 1 839 ? 10.988 6.445 -31.009 1.00 80.69 839 ALA A CA 1
ATOM 6548 C C . ALA A 1 839 ? 11.253 5.741 -29.665 1.00 80.69 839 ALA A C 1
ATOM 6550 O O . ALA A 1 839 ? 12.387 5.644 -29.205 1.00 80.69 839 ALA A O 1
ATOM 6551 N N . GLU A 1 840 ? 10.214 5.183 -29.048 1.00 80.19 840 GLU A N 1
ATOM 6552 C CA . GLU A 1 840 ? 10.286 4.454 -27.785 1.00 80.19 840 GLU A CA 1
ATOM 6553 C C . GLU A 1 840 ? 11.114 3.155 -27.868 1.00 80.19 840 GLU A C 1
ATOM 6555 O O . GLU A 1 840 ? 11.629 2.705 -26.843 1.00 80.19 840 GLU A O 1
ATOM 6560 N N . ALA A 1 841 ? 11.330 2.586 -29.063 1.00 79.88 841 ALA A N 1
ATOM 6561 C CA . ALA A 1 841 ? 12.212 1.430 -29.255 1.00 79.88 841 ALA A CA 1
ATOM 6562 C C . ALA A 1 841 ? 13.654 1.735 -28.833 1.00 79.88 841 ALA A C 1
ATOM 6564 O O . ALA A 1 841 ? 14.337 0.881 -28.271 1.00 79.88 841 ALA A O 1
ATOM 6565 N N . PHE A 1 842 ? 14.090 2.980 -29.023 1.00 74.88 842 PHE A N 1
ATOM 6566 C CA . PHE A 1 842 ? 15.412 3.451 -28.625 1.00 74.88 842 PHE A CA 1
ATOM 6567 C C . PHE A 1 842 ? 15.556 3.671 -27.114 1.00 74.88 842 PHE A C 1
ATOM 6569 O O . PHE A 1 842 ? 16.652 3.936 -26.641 1.00 74.88 842 PHE A O 1
ATOM 6576 N N . GLY A 1 843 ? 14.466 3.563 -26.347 1.00 69.19 843 GLY A N 1
ATOM 6577 C CA . GLY A 1 843 ? 14.516 3.432 -24.889 1.00 69.19 843 GLY A CA 1
ATOM 6578 C C . GLY A 1 843 ? 14.760 1.990 -24.431 1.00 69.19 843 GLY A C 1
ATOM 6579 O O . GLY A 1 843 ? 14.846 1.745 -23.233 1.00 69.19 843 GLY A O 1
ATOM 6580 N N . TRP A 1 844 ? 14.845 1.030 -25.363 1.00 68.62 844 TRP A N 1
ATOM 6581 C CA . TRP A 1 844 ? 15.200 -0.380 -25.142 1.00 68.62 844 TRP A CA 1
ATOM 6582 C C . TRP A 1 844 ? 14.298 -1.139 -24.164 1.00 68.62 844 TRP A C 1
ATOM 6584 O O . TRP A 1 844 ? 14.728 -2.061 -23.475 1.00 68.62 844 TRP A O 1
ATOM 6594 N N . GLY A 1 845 ? 13.019 -0.770 -24.111 1.00 59.09 845 GLY A N 1
ATOM 6595 C CA . GLY A 1 845 ? 12.075 -1.306 -23.128 1.00 59.09 845 GLY A CA 1
ATOM 6596 C C . GLY A 1 845 ? 12.088 -0.588 -21.781 1.00 59.09 845 GLY A C 1
ATOM 6597 O O . GLY A 1 845 ? 11.247 -0.899 -20.940 1.00 59.09 845 GLY A O 1
ATOM 6598 N N . GLY A 1 846 ? 12.993 0.381 -21.617 1.00 63.19 846 GLY A N 1
ATOM 6599 C CA . GLY A 1 846 ? 13.187 1.250 -20.464 1.00 63.19 846 GLY A CA 1
ATOM 6600 C C . GLY A 1 846 ? 12.678 2.686 -20.658 1.00 63.19 846 GLY A C 1
ATOM 6601 O O . GLY A 1 846 ? 12.075 3.051 -21.670 1.00 63.19 846 GLY A O 1
ATOM 6602 N N . ARG A 1 847 ? 12.961 3.522 -19.656 1.00 65.31 847 ARG A N 1
ATOM 6603 C CA . ARG A 1 847 ? 12.857 4.987 -19.716 1.00 65.31 847 ARG A CA 1
ATOM 6604 C C . ARG A 1 847 ? 14.246 5.568 -19.481 1.00 65.31 847 ARG A C 1
ATOM 6606 O O . ARG A 1 847 ? 15.001 5.051 -18.666 1.00 65.31 847 ARG A O 1
ATOM 6613 N N . LEU A 1 848 ? 14.549 6.668 -20.152 1.00 67.06 848 LEU A N 1
ATOM 6614 C CA . LEU A 1 848 ? 15.791 7.417 -19.978 1.00 67.06 848 LEU A CA 1
ATOM 6615 C C . LEU A 1 848 ? 15.696 8.304 -18.732 1.00 67.06 848 LEU A C 1
ATOM 6617 O O . LEU A 1 848 ? 14.595 8.604 -18.286 1.00 67.06 848 LEU A O 1
ATOM 6621 N N . GLN A 1 849 ? 16.819 8.749 -18.171 1.00 63.53 849 GLN A N 1
ATOM 6622 C CA . GLN A 1 849 ? 16.819 9.679 -17.034 1.00 63.53 849 GLN A CA 1
ATOM 6623 C C . GLN A 1 849 ? 17.143 11.106 -17.469 1.00 63.53 849 GLN A C 1
ATOM 6625 O O . GLN A 1 849 ? 17.974 11.330 -18.348 1.00 63.53 849 GLN A O 1
ATOM 6630 N N . THR A 1 850 ? 16.538 12.076 -16.795 1.00 61.66 850 THR A N 1
ATOM 6631 C CA . THR A 1 850 ? 16.906 13.493 -16.882 1.00 61.66 850 THR A CA 1
ATOM 6632 C C . THR A 1 850 ? 16.581 14.205 -15.569 1.00 61.66 850 THR A C 1
ATOM 6634 O O . THR A 1 850 ? 15.942 13.614 -14.702 1.00 61.66 850 THR A O 1
ATOM 6637 N N . THR A 1 851 ? 17.007 15.457 -15.388 1.00 64.81 851 THR A N 1
ATOM 6638 C CA . THR A 1 851 ? 16.773 16.217 -14.150 1.00 64.81 851 THR A CA 1
ATOM 6639 C C . THR A 1 851 ? 15.969 17.481 -14.403 1.00 64.81 851 THR A C 1
ATOM 6641 O O . THR A 1 851 ? 16.463 18.413 -15.027 1.00 64.81 851 THR A O 1
ATOM 6644 N N . ILE A 1 852 ? 14.754 17.555 -13.857 1.00 67.00 852 ILE A N 1
ATOM 6645 C CA . ILE A 1 852 ? 13.960 18.790 -13.866 1.00 67.00 852 ILE A CA 1
ATOM 6646 C C . ILE A 1 852 ? 14.594 19.780 -12.880 1.00 67.00 852 ILE A C 1
ATOM 6648 O O . ILE A 1 852 ? 14.678 19.450 -11.693 1.00 67.00 852 ILE A O 1
ATOM 6652 N N . PRO A 1 853 ? 15.023 20.979 -13.314 1.00 67.56 853 PRO A N 1
ATOM 6653 C CA . PRO A 1 853 ? 15.545 21.993 -12.407 1.00 67.56 853 PRO A CA 1
ATOM 6654 C C . PRO A 1 853 ? 14.415 22.654 -11.605 1.00 67.56 853 PRO A C 1
ATOM 6656 O O . PRO A 1 853 ? 13.266 22.712 -12.038 1.00 67.56 853 PRO A O 1
ATOM 6659 N N . ASP A 1 854 ? 14.744 23.217 -10.440 1.00 70.69 854 ASP A N 1
ATOM 6660 C CA . ASP A 1 854 ? 13.756 23.861 -9.561 1.00 70.69 854 ASP A CA 1
ATOM 6661 C C . ASP A 1 854 ? 13.017 25.038 -10.218 1.00 70.69 854 ASP A C 1
ATOM 6663 O O . ASP A 1 854 ? 11.901 25.356 -9.803 1.00 70.69 854 ASP A O 1
ATOM 6667 N N . SER A 1 855 ? 13.607 25.675 -11.235 1.00 73.62 855 SER A N 1
ATOM 6668 C CA . SER A 1 855 ? 12.986 26.764 -11.998 1.00 73.62 855 SER A CA 1
ATOM 6669 C C . SER A 1 855 ? 11.781 26.321 -12.831 1.00 73.62 855 SER A C 1
ATOM 6671 O O . SER A 1 855 ? 10.928 27.149 -13.135 1.00 73.62 855 SER A O 1
ATOM 6673 N N . GLU A 1 856 ? 11.683 25.037 -13.175 1.00 72.62 856 GLU A N 1
ATOM 6674 C CA . GLU A 1 856 ? 10.623 24.498 -14.029 1.00 72.62 856 GLU A CA 1
ATOM 6675 C C . GLU A 1 856 ? 9.422 24.056 -13.185 1.00 72.62 856 GLU A C 1
ATOM 6677 O O . GLU A 1 856 ? 9.261 22.890 -12.812 1.00 72.62 856 GLU A O 1
ATOM 6682 N N . THR A 1 857 ? 8.570 25.019 -12.831 1.00 81.31 857 THR A N 1
ATOM 6683 C CA . THR A 1 857 ? 7.407 24.781 -11.964 1.00 81.31 857 THR A CA 1
ATOM 6684 C C . THR A 1 857 ? 6.273 24.016 -12.639 1.00 81.31 857 THR A C 1
ATOM 6686 O O . THR A 1 857 ? 5.482 23.387 -11.939 1.00 81.31 857 THR A O 1
ATOM 6689 N N . ASP A 1 858 ? 6.203 24.043 -13.971 1.00 80.38 858 ASP A N 1
ATOM 6690 C CA . ASP A 1 858 ? 5.122 23.425 -14.753 1.00 80.38 858 ASP A CA 1
ATOM 6691 C C . ASP A 1 858 ? 5.096 21.895 -14.607 1.00 80.38 858 ASP A C 1
ATOM 6693 O O . ASP A 1 858 ? 4.036 21.283 -14.683 1.00 80.38 858 ASP A O 1
ATOM 6697 N N . TYR A 1 859 ? 6.242 21.282 -14.301 1.00 80.62 859 TYR A N 1
ATOM 6698 C CA . TYR A 1 859 ? 6.371 19.841 -14.080 1.00 80.62 859 TYR A CA 1
ATOM 6699 C C . TYR A 1 859 ? 6.363 19.485 -12.595 1.00 80.62 859 TYR A C 1
ATOM 6701 O O . TYR A 1 859 ? 7.035 18.552 -12.178 1.00 80.62 859 TYR A O 1
ATOM 6709 N N . ARG A 1 860 ? 5.704 20.252 -11.724 1.00 84.12 860 ARG A N 1
ATOM 6710 C CA . ARG A 1 860 ? 5.658 19.930 -10.285 1.00 84.12 860 ARG A CA 1
ATOM 6711 C C . ARG A 1 860 ? 4.484 19.053 -9.886 1.00 84.12 860 ARG A C 1
ATOM 6713 O O . ARG A 1 860 ? 4.523 18.529 -8.783 1.00 84.12 860 ARG A O 1
ATOM 6720 N N . GLU A 1 861 ? 3.488 18.857 -10.738 1.00 86.81 861 GLU A N 1
ATOM 6721 C CA . GLU A 1 861 ? 2.362 17.969 -10.442 1.00 86.81 861 GLU A CA 1
ATOM 6722 C C . GLU A 1 861 ? 2.839 16.53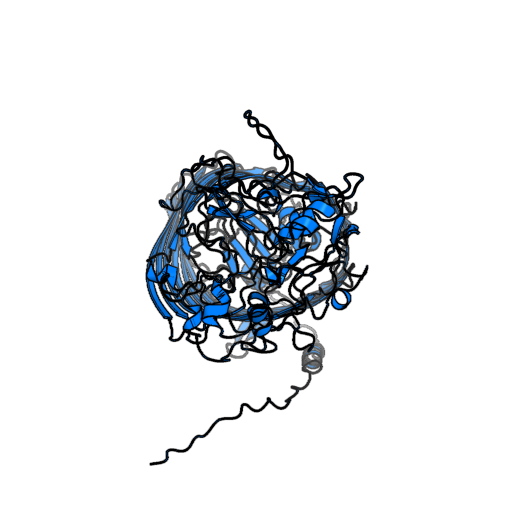0 -10.185 1.00 86.81 861 GLU A C 1
ATOM 6724 O O . GLU A 1 861 ? 3.749 16.037 -10.854 1.00 86.81 861 GLU A O 1
ATOM 6729 N N . VAL A 1 862 ? 2.276 15.879 -9.162 1.00 86.31 862 VAL A N 1
ATOM 6730 C CA . VAL A 1 862 ? 2.597 14.482 -8.846 1.00 86.31 862 VAL A CA 1
ATOM 6731 C C . VAL A 1 862 ? 1.771 13.563 -9.733 1.00 86.31 862 VAL A C 1
ATOM 6733 O O . VAL A 1 862 ? 0.544 13.607 -9.714 1.00 86.31 862 VAL A O 1
ATOM 6736 N N . GLU A 1 863 ? 2.444 12.683 -10.462 1.00 84.44 863 GLU A N 1
ATOM 6737 C CA . GLU A 1 863 ? 1.815 11.778 -11.413 1.00 84.44 863 GLU A CA 1
ATOM 6738 C C . GLU A 1 863 ? 1.200 10.515 -10.773 1.00 84.44 863 GLU A C 1
ATOM 6740 O O . GLU A 1 863 ? 1.587 10.065 -9.690 1.00 84.44 863 GLU A O 1
ATOM 6745 N N . GLY A 1 864 ? 0.299 9.858 -11.506 1.00 81.88 864 GLY A N 1
ATOM 6746 C CA . GLY A 1 864 ? -0.204 8.516 -11.200 1.00 81.88 864 GLY A CA 1
ATOM 6747 C C . GLY A 1 864 ? -1.447 8.459 -10.315 1.00 81.88 864 GLY A C 1
ATOM 6748 O O . GLY A 1 864 ? -1.896 7.358 -10.005 1.00 81.88 864 GLY A O 1
ATOM 6749 N N . ILE A 1 865 ? -2.008 9.603 -9.912 1.00 81.00 865 ILE A N 1
ATOM 6750 C CA . ILE A 1 865 ? -3.206 9.658 -9.070 1.00 81.00 865 ILE A CA 1
ATOM 6751 C C . ILE A 1 865 ? -4.221 10.661 -9.641 1.00 81.00 865 ILE A C 1
ATOM 6753 O O . ILE A 1 865 ? -3.873 11.816 -9.856 1.00 81.00 865 ILE A O 1
ATOM 6757 N N . PRO A 1 866 ? -5.483 10.250 -9.850 1.00 88.06 866 PRO A N 1
ATOM 6758 C CA . PRO A 1 866 ? -6.570 11.140 -10.235 1.00 88.06 866 PRO A CA 1
ATOM 6759 C C . PRO A 1 866 ? -6.888 12.207 -9.191 1.00 88.06 866 PRO A C 1
ATOM 6761 O O . PRO A 1 866 ? -7.189 11.900 -8.033 1.00 88.06 866 PRO A O 1
ATOM 6764 N N . ASP A 1 867 ? -6.971 13.448 -9.669 1.00 89.12 867 ASP A N 1
ATOM 6765 C CA . ASP A 1 867 ? -7.369 14.614 -8.879 1.00 89.12 867 ASP A CA 1
ATOM 6766 C C . ASP A 1 867 ? -8.807 14.533 -8.362 1.00 89.12 867 ASP A C 1
ATOM 6768 O O . ASP A 1 867 ? -9.169 15.180 -7.378 1.00 89.12 867 ASP A O 1
ATOM 6772 N N . ARG A 1 868 ? -9.665 13.786 -9.066 1.00 92.75 868 ARG A N 1
ATOM 6773 C CA . ARG A 1 868 ? -11.102 13.705 -8.799 1.00 92.75 868 ARG A CA 1
ATOM 6774 C C . ARG A 1 868 ? -11.546 12.259 -8.734 1.00 92.75 868 ARG A C 1
ATOM 6776 O O . ARG A 1 868 ? -11.369 11.508 -9.693 1.00 92.75 868 ARG A O 1
ATOM 6783 N N . VAL A 1 869 ? -12.182 11.901 -7.628 1.00 93.44 869 VAL A N 1
ATOM 6784 C CA . VAL A 1 869 ? -12.797 10.588 -7.435 1.00 93.44 869 VAL A CA 1
ATOM 6785 C C . VAL A 1 869 ? -14.168 10.753 -6.838 1.00 93.44 869 VAL A C 1
ATOM 6787 O O . VAL A 1 869 ? -14.350 11.548 -5.916 1.00 93.44 869 VAL A O 1
ATOM 6790 N N . ALA A 1 870 ? -15.106 9.947 -7.314 1.00 94.62 870 ALA A N 1
ATOM 6791 C CA . ALA A 1 870 ? -16.386 9.778 -6.656 1.00 94.62 870 ALA A CA 1
ATOM 6792 C C . ALA A 1 870 ? -16.768 8.299 -6.605 1.00 94.62 870 ALA A C 1
ATOM 6794 O O . ALA A 1 870 ? -16.504 7.541 -7.539 1.00 94.62 870 ALA A O 1
ATOM 6795 N N . ASN A 1 871 ? -17.426 7.895 -5.528 1.00 93.88 871 ASN A N 1
ATOM 6796 C CA . ASN A 1 871 ? -18.103 6.614 -5.431 1.00 93.88 871 ASN A CA 1
ATOM 6797 C C . ASN A 1 871 ? -19.514 6.808 -4.861 1.00 93.88 871 ASN A C 1
ATOM 6799 O O . ASN A 1 871 ? -19.770 7.739 -4.095 1.00 93.88 871 ASN A O 1
ATOM 6803 N N . LEU A 1 872 ? -20.427 5.926 -5.257 1.00 95.19 872 LEU A N 1
ATOM 6804 C CA . LEU A 1 872 ? -21.774 5.829 -4.712 1.00 95.19 872 LEU A CA 1
ATOM 6805 C C . LEU A 1 872 ? -22.172 4.359 -4.648 1.00 95.19 872 LEU A C 1
ATOM 6807 O O . LEU A 1 872 ? -22.312 3.708 -5.679 1.00 95.19 872 LEU A O 1
ATOM 6811 N N . THR A 1 873 ? -22.407 3.856 -3.446 1.00 94.19 873 THR A N 1
ATOM 6812 C CA . THR A 1 873 ? -23.012 2.551 -3.201 1.00 94.19 873 THR A CA 1
ATOM 6813 C C . THR A 1 873 ? -24.453 2.725 -2.746 1.00 94.19 873 THR A C 1
ATOM 6815 O O . THR A 1 873 ? -24.735 3.492 -1.826 1.00 94.19 873 THR A O 1
ATOM 6818 N N . VAL A 1 874 ? -25.360 1.970 -3.358 1.00 95.12 874 VAL A N 1
ATOM 6819 C CA . VAL A 1 874 ? -26.762 1.848 -2.950 1.00 95.12 874 VAL A CA 1
ATOM 6820 C C . VAL A 1 874 ? -27.017 0.406 -2.542 1.00 95.12 874 VAL A C 1
ATOM 6822 O O . VAL A 1 874 ? -26.752 -0.507 -3.321 1.00 95.12 874 VAL A O 1
ATOM 6825 N N . ILE A 1 875 ? -27.550 0.201 -1.340 1.00 93.00 875 ILE A N 1
ATOM 6826 C CA . ILE A 1 875 ? -27.937 -1.105 -0.802 1.00 93.00 875 ILE A CA 1
ATOM 6827 C C . ILE A 1 875 ? -29.454 -1.105 -0.619 1.00 93.00 875 ILE A C 1
ATOM 6829 O O . ILE A 1 875 ? -30.002 -0.264 0.094 1.00 93.00 875 ILE A O 1
ATOM 6833 N N . TYR A 1 876 ? -30.127 -2.054 -1.263 1.00 94.00 876 TYR A N 1
ATOM 6834 C CA . TYR A 1 876 ? -31.566 -2.257 -1.214 1.00 94.00 876 TYR A CA 1
ATOM 6835 C C . TYR A 1 876 ? -31.921 -3.628 -0.624 1.00 94.00 876 TYR A C 1
ATOM 6837 O O . TYR A 1 876 ? -31.640 -4.667 -1.215 1.00 94.00 876 TYR A O 1
ATOM 6845 N N . THR A 1 877 ? -32.586 -3.649 0.528 1.00 92.31 877 THR A N 1
ATOM 6846 C CA . THR A 1 877 ? -33.042 -4.862 1.220 1.00 92.31 877 THR A CA 1
ATOM 6847 C C . THR A 1 877 ? -34.573 -4.909 1.280 1.00 92.31 877 THR A C 1
ATOM 6849 O O . THR A 1 877 ? -35.161 -4.565 2.307 1.00 92.31 877 THR A O 1
ATOM 6852 N N . PRO A 1 878 ? -35.268 -5.310 0.194 1.00 91.12 878 PRO A N 1
ATOM 6853 C CA . PRO A 1 878 ? -36.734 -5.258 0.111 1.00 91.12 878 PRO A CA 1
ATOM 6854 C C . PRO A 1 878 ? -37.442 -6.135 1.148 1.00 91.12 878 PRO A C 1
ATOM 6856 O O . PRO A 1 878 ? -38.587 -5.864 1.517 1.00 91.12 878 PRO A O 1
ATOM 6859 N N . THR A 1 879 ? -36.765 -7.196 1.591 1.00 89.69 879 THR A N 1
ATOM 6860 C CA . THR A 1 879 ? -37.229 -8.164 2.587 1.00 89.69 879 THR A CA 1
ATOM 6861 C C . THR A 1 879 ? -36.098 -8.462 3.574 1.00 89.69 879 THR A C 1
ATOM 6863 O O . THR A 1 879 ? -34.964 -8.027 3.385 1.00 89.69 879 THR A O 1
ATOM 6866 N N . ALA A 1 880 ? -36.373 -9.252 4.616 1.00 83.50 880 ALA A N 1
ATOM 6867 C CA . ALA A 1 880 ? -35.320 -9.735 5.512 1.00 83.50 880 ALA A CA 1
ATOM 6868 C C . ALA A 1 880 ? -34.278 -10.620 4.793 1.00 83.50 880 ALA A C 1
ATOM 6870 O O . ALA A 1 880 ? -33.136 -10.705 5.244 1.00 83.50 880 ALA A O 1
ATOM 6871 N N . HIS A 1 881 ? -34.661 -11.247 3.675 1.00 90.06 881 HIS A N 1
ATOM 6872 C CA . HIS A 1 881 ? -33.861 -12.259 2.989 1.00 90.06 881 HIS A CA 1
ATOM 6873 C C . HIS A 1 881 ? -33.071 -11.724 1.804 1.00 90.06 881 HIS A C 1
ATOM 6875 O O . HIS A 1 881 ? -31.935 -12.125 1.607 1.00 90.06 881 HIS A O 1
ATOM 6881 N N . TRP A 1 882 ? -33.653 -10.833 1.012 1.00 93.50 882 TRP A N 1
ATOM 6882 C CA . TRP A 1 882 ? -33.013 -10.346 -0.207 1.00 93.50 882 TRP A CA 1
ATOM 6883 C C . TRP A 1 882 ? -32.198 -9.082 0.051 1.00 93.50 882 TRP A C 1
ATOM 6885 O O . TRP A 1 882 ? -32.679 -8.159 0.712 1.00 93.50 882 TRP A O 1
ATOM 6895 N N . VAL A 1 883 ? -30.997 -9.035 -0.521 1.00 91.62 883 VAL A N 1
ATOM 6896 C CA . VAL A 1 883 ? -30.107 -7.873 -0.557 1.00 91.62 883 VAL A CA 1
ATOM 6897 C C . VAL A 1 883 ? -29.710 -7.628 -2.007 1.00 91.62 883 VAL A C 1
ATOM 6899 O O . VAL A 1 883 ? -29.265 -8.537 -2.696 1.00 91.62 883 VAL A O 1
ATOM 6902 N N . PHE A 1 884 ? -29.868 -6.401 -2.472 1.00 94.94 884 PHE A N 1
ATOM 6903 C CA . PHE A 1 884 ? -29.357 -5.929 -3.749 1.00 94.94 884 PHE A CA 1
ATOM 6904 C C . PHE A 1 884 ? -28.403 -4.788 -3.461 1.00 94.94 884 PHE A C 1
ATOM 6906 O O . PHE A 1 884 ? -28.694 -3.940 -2.622 1.00 94.94 884 PHE A O 1
ATOM 6913 N N . GLN A 1 885 ? -27.278 -4.744 -4.147 1.00 94.38 885 GLN A N 1
ATOM 6914 C CA . GLN A 1 885 ? -26.323 -3.664 -3.991 1.00 94.38 885 GLN A CA 1
ATOM 6915 C C . GLN A 1 885 ? -25.778 -3.275 -5.352 1.00 94.38 885 GLN A C 1
ATOM 6917 O O . GLN A 1 885 ? -25.586 -4.121 -6.221 1.00 94.38 885 GLN A O 1
ATOM 6922 N N . THR A 1 886 ? -25.512 -1.989 -5.528 1.00 95.62 886 THR A N 1
ATOM 6923 C CA . THR A 1 886 ? -24.757 -1.489 -6.669 1.00 95.62 886 THR A CA 1
ATOM 6924 C C . THR A 1 886 ? -23.771 -0.430 -6.219 1.00 95.62 886 THR A C 1
ATOM 6926 O O . THR A 1 886 ? -24.096 0.369 -5.342 1.00 95.62 886 THR A O 1
ATOM 6929 N N . THR A 1 887 ? -22.582 -0.432 -6.813 1.00 94.81 887 THR A N 1
ATOM 6930 C CA . THR A 1 887 ? -21.536 0.553 -6.541 1.00 94.81 887 THR A CA 1
ATOM 6931 C C . THR A 1 887 ? -21.094 1.179 -7.853 1.00 94.81 887 THR A C 1
ATOM 6933 O O . THR A 1 887 ? -20.594 0.495 -8.741 1.00 94.81 887 THR A O 1
ATOM 6936 N N . VAL A 1 888 ? -21.277 2.490 -7.976 1.00 95.50 888 VAL A N 1
ATOM 6937 C CA . VAL A 1 888 ? -20.733 3.307 -9.060 1.00 95.50 888 VAL A CA 1
ATOM 6938 C C . VAL A 1 888 ? -19.412 3.891 -8.585 1.00 95.50 888 VAL A C 1
ATOM 6940 O O . VAL A 1 888 ? -19.354 4.482 -7.508 1.00 95.50 888 VAL A O 1
ATOM 6943 N N . TYR A 1 889 ? -18.368 3.766 -9.393 1.00 93.50 889 TYR A N 1
ATOM 6944 C CA . TYR A 1 889 ? -17.074 4.396 -9.151 1.00 93.50 889 TYR A CA 1
ATOM 6945 C C . TYR A 1 889 ? -16.681 5.235 -10.361 1.00 93.50 889 TYR A C 1
ATOM 6947 O O . TYR A 1 889 ? -16.747 4.754 -11.487 1.00 93.50 889 TYR A O 1
ATOM 6955 N N . HIS A 1 890 ? -16.271 6.479 -10.131 1.00 94.38 890 HIS A N 1
ATOM 6956 C CA . HIS A 1 890 ? -15.765 7.384 -11.154 1.00 94.38 890 HIS A CA 1
ATOM 6957 C C . HIS A 1 890 ? -14.341 7.823 -10.819 1.00 94.38 890 HIS A C 1
ATOM 6959 O O . HIS A 1 890 ? -14.064 8.309 -9.718 1.00 94.38 890 HIS A O 1
ATOM 6965 N N . GLN A 1 891 ? -13.466 7.686 -11.808 1.00 92.50 891 GLN A N 1
ATOM 6966 C CA . GLN A 1 891 ? -12.078 8.116 -11.788 1.00 92.50 891 GLN A CA 1
ATOM 6967 C C . GLN A 1 891 ? -11.899 9.261 -12.784 1.00 92.50 891 GLN A C 1
ATOM 6969 O O . GLN A 1 891 ? -12.259 9.112 -13.952 1.00 92.50 891 GLN A O 1
ATOM 6974 N N . GLY A 1 892 ? -11.338 10.384 -12.337 1.00 93.06 892 GLY A N 1
ATOM 6975 C CA . GLY A 1 892 ? -10.948 11.484 -13.215 1.00 93.06 892 GLY A CA 1
ATOM 6976 C C . GLY A 1 892 ? -9.725 11.161 -14.079 1.00 93.06 892 GLY A C 1
ATOM 6977 O O . GLY A 1 892 ? -9.093 10.116 -13.937 1.00 93.06 892 GLY A O 1
ATOM 6978 N N . THR A 1 893 ? -9.379 12.091 -14.965 1.00 92.19 893 THR A N 1
ATOM 6979 C CA . THR A 1 893 ? -8.154 12.019 -15.771 1.00 92.19 893 THR A CA 1
ATOM 6980 C C . THR A 1 893 ? -6.910 12.240 -14.914 1.00 92.19 893 THR A C 1
ATOM 6982 O O . THR A 1 893 ? -6.962 13.024 -13.965 1.00 92.19 893 THR A O 1
ATOM 6985 N N . PHE A 1 894 ? -5.786 11.628 -15.284 1.00 90.62 894 PHE A N 1
ATOM 6986 C CA . PHE A 1 894 ? -4.472 11.926 -14.700 1.00 90.62 894 PHE A CA 1
ATOM 6987 C C . PHE A 1 894 ? -3.332 11.551 -15.647 1.00 90.62 894 PHE A C 1
ATOM 6989 O O . PHE A 1 894 ? -3.488 10.698 -16.524 1.00 90.62 894 PHE A O 1
ATOM 6996 N N . ALA A 1 895 ? -2.174 12.176 -15.449 1.00 87.75 895 ALA A N 1
ATOM 6997 C CA . ALA A 1 895 ? -0.933 11.807 -16.119 1.00 87.75 895 ALA A CA 1
ATOM 6998 C C . ALA A 1 895 ? -0.244 10.642 -15.394 1.00 87.75 895 ALA A C 1
ATOM 7000 O O . ALA A 1 895 ? -0.268 10.562 -14.166 1.00 87.75 895 ALA A O 1
ATOM 7001 N N . THR A 1 896 ? 0.395 9.738 -16.137 1.00 83.81 896 THR A N 1
ATOM 7002 C CA . THR A 1 896 ? 1.137 8.599 -15.545 1.00 83.81 896 THR A CA 1
ATOM 7003 C C . THR A 1 896 ? 2.615 8.897 -15.289 1.00 83.81 896 THR A C 1
ATOM 7005 O O . THR A 1 896 ? 3.283 8.147 -14.578 1.00 83.81 896 THR A O 1
ATOM 7008 N N . ASP A 1 897 ? 3.105 10.000 -15.847 1.00 79.56 897 ASP A N 1
ATOM 7009 C CA . ASP A 1 897 ? 4.473 10.494 -15.768 1.00 79.56 897 ASP A CA 1
ATOM 7010 C C . ASP A 1 897 ? 4.479 12.018 -15.575 1.00 79.56 897 ASP A C 1
ATOM 7012 O O . ASP A 1 897 ? 3.550 12.711 -15.988 1.00 79.56 897 ASP A O 1
ATOM 7016 N N . ARG A 1 898 ? 5.553 12.543 -14.982 1.00 79.69 898 ARG A N 1
ATOM 7017 C CA . ARG A 1 898 ? 5.689 13.957 -14.600 1.00 79.69 898 ARG A CA 1
ATOM 7018 C C . ARG A 1 898 ? 5.775 14.931 -15.791 1.00 79.69 898 ARG A C 1
ATOM 7020 O O . ARG A 1 898 ? 5.581 16.127 -15.607 1.00 79.69 898 ARG A O 1
ATOM 7027 N N . LEU A 1 899 ? 6.069 14.437 -17.000 1.00 77.62 899 LEU A N 1
ATOM 7028 C CA . LEU A 1 899 ? 6.056 15.226 -18.243 1.00 77.62 899 LEU A CA 1
ATOM 7029 C C . LEU A 1 899 ? 4.696 15.205 -18.952 1.00 77.62 899 LEU A C 1
ATOM 7031 O O . LEU A 1 899 ? 4.530 15.865 -19.978 1.00 77.62 899 LEU A O 1
ATOM 7035 N N . HIS A 1 900 ? 3.727 14.460 -18.418 1.00 82.25 900 HIS A N 1
ATOM 7036 C CA . HIS A 1 900 ? 2.387 14.319 -18.976 1.00 82.25 900 HIS A CA 1
ATOM 7037 C C . HIS A 1 900 ? 2.418 13.723 -20.400 1.00 82.25 900 HIS A C 1
ATOM 7039 O O . HIS A 1 900 ? 1.665 14.121 -21.290 1.00 82.25 900 HIS A O 1
ATOM 7045 N N . THR A 1 901 ? 3.305 12.753 -20.640 1.00 78.69 901 THR A N 1
ATOM 7046 C CA . THR A 1 901 ? 3.458 12.095 -21.952 1.00 78.69 901 THR A CA 1
ATOM 7047 C C . THR A 1 901 ? 2.359 11.065 -22.204 1.00 78.69 901 THR A C 1
ATOM 7049 O O . THR A 1 901 ? 1.880 10.930 -23.334 1.00 78.69 901 THR A O 1
ATOM 7052 N N . ILE A 1 902 ? 1.893 10.389 -21.150 1.00 83.06 902 ILE A N 1
ATOM 7053 C CA . ILE A 1 902 ? 0.787 9.430 -21.193 1.00 83.06 902 ILE A CA 1
ATOM 7054 C C . ILE A 1 902 ? -0.298 9.861 -20.202 1.00 83.06 902 ILE A C 1
ATOM 7056 O O . ILE A 1 902 ? -0.040 10.042 -19.009 1.00 83.06 902 ILE A O 1
ATOM 7060 N N . HIS A 1 903 ? -1.529 9.964 -20.706 1.00 87.44 903 HIS A N 1
ATOM 7061 C CA . HIS A 1 903 ? -2.712 10.320 -19.929 1.00 87.44 903 HIS A CA 1
ATOM 7062 C C . HIS A 1 903 ? -3.686 9.149 -19.853 1.00 87.44 903 HIS A C 1
ATOM 7064 O O . HIS A 1 903 ? -3.949 8.482 -20.853 1.00 87.44 903 HIS A O 1
ATOM 7070 N N . VAL A 1 904 ? -4.241 8.937 -18.665 1.00 90.12 904 VAL A N 1
ATOM 7071 C CA . VAL A 1 904 ? -5.374 8.042 -18.443 1.00 90.12 904 VAL A CA 1
ATOM 7072 C C . VAL A 1 904 ? -6.650 8.870 -18.501 1.00 90.12 904 VAL A C 1
ATOM 7074 O O . VAL A 1 904 ? -6.791 9.856 -17.772 1.00 90.12 904 VAL A O 1
ATOM 7077 N N . ASP A 1 905 ? -7.576 8.456 -19.363 1.00 90.81 905 ASP A N 1
ATOM 7078 C CA . ASP A 1 905 ? -8.879 9.096 -19.507 1.00 90.81 905 ASP A CA 1
ATOM 7079 C C . ASP A 1 905 ? -9.787 8.823 -18.302 1.00 90.81 905 ASP A C 1
ATOM 7081 O O . ASP A 1 905 ? -9.649 7.827 -17.584 1.00 90.81 905 ASP A O 1
ATOM 7085 N N . ALA A 1 906 ? -10.751 9.720 -18.085 1.00 94.00 906 ALA A N 1
ATOM 7086 C CA . ALA A 1 906 ? -11.757 9.525 -17.054 1.00 94.00 906 ALA A CA 1
ATOM 7087 C C . ALA A 1 906 ? -12.641 8.315 -17.388 1.00 94.00 906 ALA A C 1
ATOM 7089 O O . ALA A 1 906 ? -13.070 8.137 -18.528 1.00 94.00 906 ALA A O 1
ATOM 7090 N N . ALA A 1 907 ? -12.963 7.511 -16.378 1.00 93.88 907 ALA A N 1
ATOM 7091 C CA . ALA A 1 907 ? -13.738 6.288 -16.550 1.00 93.88 907 ALA A CA 1
ATOM 7092 C C . ALA A 1 907 ? -14.703 6.061 -15.384 1.00 93.88 907 ALA A C 1
ATOM 7094 O O . ALA A 1 907 ? -14.452 6.477 -14.250 1.00 93.88 907 ALA A O 1
ATOM 7095 N N . THR A 1 908 ? -15.805 5.364 -15.668 1.00 95.50 908 THR A N 1
ATOM 7096 C CA . THR A 1 908 ? -16.804 4.976 -14.667 1.00 95.50 908 THR A CA 1
ATOM 7097 C C . THR A 1 908 ? -17.082 3.480 -14.734 1.00 95.50 908 THR A C 1
ATOM 7099 O O . THR A 1 908 ? -17.403 2.942 -15.796 1.00 95.50 908 THR A O 1
ATOM 7102 N N . THR A 1 909 ? -16.999 2.810 -13.588 1.00 94.75 909 THR A N 1
ATOM 7103 C CA . THR A 1 909 ? -17.344 1.393 -13.438 1.00 94.75 909 THR A CA 1
ATOM 7104 C C . THR A 1 909 ? -18.619 1.233 -12.616 1.00 94.75 909 THR A C 1
ATOM 7106 O O . THR A 1 909 ? -18.967 2.085 -11.793 1.00 94.75 909 THR A O 1
ATOM 7109 N N . LEU A 1 910 ? -19.320 0.125 -12.859 1.00 95.56 910 LEU A N 1
ATOM 7110 C CA . LEU A 1 910 ? -20.502 -0.288 -12.111 1.00 95.56 910 LEU A CA 1
ATOM 7111 C C . LEU A 1 910 ? -20.284 -1.705 -11.585 1.00 95.56 910 LEU A C 1
ATOM 7113 O O . LEU A 1 910 ? -20.074 -2.619 -12.382 1.00 95.56 910 LEU A O 1
ATOM 7117 N N . ASP A 1 911 ? -20.397 -1.878 -10.277 1.00 95.06 911 ASP A N 1
ATOM 7118 C CA . ASP A 1 911 ? -20.423 -3.179 -9.614 1.00 95.06 911 ASP A CA 1
ATOM 7119 C C . ASP A 1 911 ? -21.853 -3.486 -9.146 1.00 95.06 911 ASP A C 1
ATOM 7121 O O . ASP A 1 911 ? -22.662 -2.575 -8.914 1.00 95.06 911 ASP A O 1
ATOM 7125 N N . GLY A 1 912 ? -22.178 -4.768 -8.987 1.00 95.00 912 GLY A N 1
ATOM 7126 C CA . GLY A 1 912 ? -23.483 -5.196 -8.497 1.00 95.00 912 GLY A CA 1
ATOM 7127 C C . GLY A 1 912 ? -23.438 -6.501 -7.719 1.00 95.00 912 GLY A C 1
ATOM 7128 O O . GLY A 1 912 ? -22.742 -7.435 -8.103 1.00 95.00 912 GLY A O 1
ATOM 7129 N N . LEU A 1 913 ? -24.234 -6.580 -6.655 1.00 94.81 913 LEU A N 1
ATOM 7130 C CA . LEU A 1 913 ? -24.400 -7.774 -5.835 1.00 94.81 913 LEU A CA 1
ATOM 7131 C C . LEU A 1 913 ? -25.880 -8.112 -5.653 1.00 94.81 913 LEU A C 1
ATOM 7133 O O . LEU A 1 913 ? -26.719 -7.235 -5.439 1.00 94.81 913 LEU A O 1
ATOM 7137 N N . VAL A 1 914 ? -26.178 -9.410 -5.690 1.00 96.12 914 VAL A N 1
ATOM 7138 C CA . VAL A 1 914 ? -27.458 -9.988 -5.276 1.00 96.12 914 VAL A CA 1
ATOM 7139 C C . VAL A 1 914 ? -27.195 -11.037 -4.204 1.00 96.12 914 VAL A C 1
ATOM 7141 O O . VAL A 1 914 ? -26.460 -11.996 -4.428 1.00 96.12 914 VAL A O 1
ATOM 7144 N N . GLY A 1 915 ? -27.808 -10.856 -3.041 1.00 94.50 915 GLY A N 1
ATOM 7145 C CA . GLY A 1 915 ? -27.670 -11.709 -1.873 1.00 94.50 915 GLY A CA 1
ATOM 7146 C C . GLY A 1 915 ? -29.005 -12.269 -1.398 1.00 94.50 915 GLY A C 1
ATOM 7147 O O . GLY A 1 915 ? -30.029 -11.581 -1.417 1.00 94.50 915 GLY A O 1
ATOM 7148 N N . TYR A 1 916 ? -28.985 -13.514 -0.931 1.00 94.50 916 TYR A N 1
ATOM 7149 C CA . TYR A 1 916 ? -30.079 -14.145 -0.204 1.00 94.50 916 TYR A CA 1
ATOM 7150 C C . TYR A 1 916 ? -29.576 -14.656 1.146 1.00 94.50 916 TYR A C 1
ATOM 7152 O O . TYR A 1 916 ? -28.733 -15.551 1.201 1.00 94.50 916 TYR A O 1
ATOM 7160 N N . ARG A 1 917 ? -30.114 -14.118 2.243 1.00 90.94 917 ARG A N 1
ATOM 7161 C CA . ARG A 1 917 ? -29.705 -14.419 3.619 1.00 90.94 917 ARG A CA 1
ATOM 7162 C C . ARG A 1 917 ? -30.824 -15.038 4.452 1.00 90.94 917 ARG A C 1
ATOM 7164 O O . ARG A 1 917 ? -31.993 -14.650 4.411 1.00 90.94 917 ARG A O 1
ATOM 7171 N N . THR A 1 918 ? -30.437 -15.984 5.291 1.00 91.19 918 THR A N 1
ATOM 7172 C CA . THR A 1 918 ? -31.249 -16.571 6.358 1.00 91.19 918 THR A CA 1
ATOM 7173 C C . THR A 1 918 ? -30.450 -16.548 7.660 1.00 91.19 918 THR A C 1
ATOM 7175 O O . THR A 1 918 ? -29.265 -16.221 7.668 1.00 91.19 918 THR A O 1
ATOM 7178 N N . LYS A 1 919 ? -31.070 -16.954 8.774 1.00 84.81 919 LYS A N 1
ATOM 7179 C CA . LYS A 1 919 ? -30.360 -17.070 10.059 1.00 84.81 919 LYS A CA 1
ATOM 7180 C C . LYS A 1 919 ? -29.189 -18.059 10.013 1.00 84.81 919 LYS A C 1
ATOM 7182 O O . LYS A 1 919 ? -28.196 -17.849 10.690 1.00 84.81 919 LYS A O 1
ATOM 7187 N N . LYS A 1 920 ? -29.310 -19.141 9.232 1.00 90.94 920 LYS A N 1
ATOM 7188 C CA . LYS A 1 920 ? -28.315 -20.227 9.203 1.00 90.94 920 LYS A CA 1
ATOM 7189 C C . LYS A 1 920 ? -27.385 -20.166 8.002 1.00 90.94 920 LYS A C 1
ATOM 7191 O O . LYS A 1 920 ? -26.290 -20.701 8.070 1.00 90.94 920 LYS A O 1
ATOM 7196 N N . TRP A 1 921 ? -27.815 -19.593 6.887 1.00 94.06 921 TRP A N 1
ATOM 7197 C CA . TRP A 1 921 ? -27.024 -19.593 5.661 1.00 94.06 921 TRP A CA 1
ATOM 7198 C C . TRP A 1 921 ? -27.297 -18.375 4.791 1.00 94.06 921 TRP A C 1
ATOM 7200 O O . TRP A 1 921 ? -28.369 -17.776 4.874 1.00 94.06 921 TRP A O 1
ATOM 7210 N N . GLU A 1 922 ? -26.334 -18.035 3.948 1.00 93.50 922 GLU A N 1
ATOM 7211 C CA . GLU A 1 922 ? -26.392 -16.899 3.034 1.00 93.50 922 GLU A CA 1
ATOM 7212 C C . GLU A 1 922 ? -25.665 -17.230 1.728 1.00 93.50 922 GLU A C 1
ATOM 7214 O O . GLU A 1 922 ? -24.670 -17.953 1.735 1.00 93.50 922 GLU A O 1
ATOM 7219 N N . VAL A 1 923 ? -26.189 -16.733 0.609 1.00 95.75 923 VAL A N 1
ATOM 7220 C CA . VAL A 1 923 ? -25.581 -16.842 -0.720 1.00 95.75 923 VAL A CA 1
ATOM 7221 C C . VAL A 1 923 ? -25.503 -15.452 -1.327 1.00 95.75 923 VAL A C 1
ATOM 7223 O O . VAL A 1 923 ? -26.531 -14.790 -1.419 1.00 95.75 923 VAL A O 1
ATOM 7226 N N . ASN A 1 924 ? -24.325 -15.043 -1.795 1.00 94.06 924 ASN A N 1
ATOM 7227 C CA . ASN A 1 924 ? -24.140 -13.785 -2.517 1.00 94.06 924 ASN A CA 1
ATOM 7228 C C . ASN A 1 924 ? -23.523 -14.038 -3.886 1.00 94.06 924 ASN A C 1
ATOM 7230 O O . ASN A 1 924 ? -22.559 -14.793 -3.994 1.00 94.06 924 ASN A O 1
ATOM 7234 N N . VAL A 1 925 ? -24.048 -13.362 -4.903 1.00 95.69 925 VAL A N 1
ATOM 7235 C CA . VAL A 1 925 ? -23.478 -13.274 -6.247 1.00 95.69 925 VAL A CA 1
ATOM 7236 C C . VAL A 1 925 ? -23.030 -11.835 -6.460 1.00 95.69 925 VAL A C 1
ATOM 7238 O O . VAL A 1 925 ? -23.863 -10.933 -6.434 1.00 95.69 925 VAL A O 1
ATOM 7241 N N . ASN A 1 926 ? -21.734 -11.620 -6.657 1.00 94.25 926 ASN A N 1
ATOM 7242 C CA . ASN A 1 926 ? -21.134 -10.313 -6.905 1.00 94.25 926 ASN A CA 1
ATOM 7243 C C . ASN A 1 926 ? -20.558 -10.254 -8.325 1.00 94.25 926 ASN A C 1
ATOM 7245 O O . ASN A 1 926 ? -19.951 -11.219 -8.793 1.00 94.25 926 ASN A O 1
ATOM 7249 N N . VAL A 1 927 ? -20.732 -9.120 -8.995 1.00 95.12 927 VAL A N 1
ATOM 7250 C CA . VAL A 1 927 ? -20.185 -8.829 -10.319 1.00 95.12 927 VAL A CA 1
ATOM 7251 C C . VAL A 1 927 ? -19.459 -7.493 -10.259 1.00 95.12 927 VAL A C 1
ATOM 7253 O O . VAL A 1 927 ? -20.084 -6.443 -10.112 1.00 95.12 927 VAL A O 1
ATOM 7256 N N . THR A 1 928 ? -18.142 -7.535 -10.411 1.00 93.31 928 THR A N 1
ATOM 7257 C CA . THR A 1 928 ? -17.298 -6.340 -10.512 1.00 93.31 928 THR A CA 1
ATOM 7258 C C . THR A 1 928 ? -17.215 -5.909 -11.970 1.00 93.31 928 THR A C 1
ATOM 7260 O O . THR A 1 928 ? -17.076 -6.759 -12.853 1.00 93.31 928 THR A O 1
ATOM 7263 N N . ASN A 1 929 ? -17.272 -4.601 -12.228 1.00 94.12 929 ASN A N 1
ATOM 7264 C CA . ASN A 1 929 ? -17.201 -3.990 -13.553 1.00 94.12 929 ASN A CA 1
ATOM 7265 C C . ASN A 1 929 ? -18.159 -4.650 -14.565 1.00 94.12 929 ASN A C 1
ATOM 7267 O O . ASN A 1 929 ? -17.759 -5.225 -15.583 1.00 94.12 929 ASN A O 1
ATOM 7271 N N . ILE A 1 930 ? -19.461 -4.555 -14.279 1.00 95.81 930 ILE A N 1
ATOM 7272 C CA . ILE A 1 930 ? -20.563 -5.128 -15.065 1.00 95.81 930 ILE A CA 1
ATOM 7273 C C . ILE A 1 930 ? -20.437 -4.776 -16.547 1.00 95.81 930 ILE A C 1
ATOM 7275 O O . ILE A 1 930 ? -20.672 -5.629 -17.397 1.00 95.81 930 ILE A O 1
ATOM 7279 N N . PHE A 1 931 ? -20.009 -3.561 -16.887 1.00 95.31 931 PHE A N 1
ATOM 7280 C CA . PHE A 1 931 ? -19.883 -3.117 -18.278 1.00 95.31 931 PHE A CA 1
ATOM 7281 C C . PHE A 1 931 ? -18.536 -3.446 -18.930 1.00 95.31 931 PHE A C 1
ATOM 7283 O O . PHE A 1 931 ? -18.405 -3.248 -20.133 1.00 95.31 931 PHE A O 1
ATOM 7290 N N . ASN A 1 932 ? -17.591 -4.049 -18.195 1.00 94.00 932 ASN A N 1
ATOM 7291 C CA . ASN A 1 932 ? -16.214 -4.266 -18.655 1.00 94.00 932 ASN A CA 1
ATOM 7292 C C . ASN A 1 932 ? -15.609 -2.968 -19.200 1.00 94.00 932 ASN A C 1
ATOM 7294 O O . ASN A 1 932 ? -14.962 -2.966 -20.245 1.00 94.00 932 ASN A O 1
ATOM 7298 N N . THR A 1 933 ? -15.888 -1.857 -18.512 1.00 93.75 933 THR A N 1
ATOM 7299 C CA . THR A 1 933 ? -15.336 -0.550 -18.847 1.00 93.75 933 THR A CA 1
ATOM 7300 C C . THR A 1 933 ? -13.825 -0.621 -18.721 1.00 93.75 933 THR A C 1
ATOM 7302 O O . THR A 1 933 ? -13.306 -1.155 -17.737 1.00 93.75 933 THR A O 1
ATOM 7305 N N . GLU A 1 934 ? -13.122 -0.064 -19.700 1.00 89.56 934 GLU A N 1
ATOM 7306 C CA . GLU A 1 934 ? -11.677 0.062 -19.629 1.00 89.56 934 GLU A CA 1
ATOM 7307 C C . GLU A 1 934 ? -11.296 1.176 -18.663 1.00 89.56 934 GLU A C 1
ATOM 7309 O O . GLU A 1 934 ? -11.673 2.333 -18.832 1.00 89.56 934 GLU A O 1
ATOM 7314 N N . ILE A 1 935 ? -10.546 0.809 -17.635 1.00 89.62 935 ILE A N 1
ATOM 7315 C CA . ILE A 1 935 ? -9.986 1.737 -16.668 1.00 89.62 935 ILE A CA 1
ATOM 7316 C C . ILE A 1 935 ? -8.557 1.301 -16.375 1.00 89.62 935 ILE A C 1
ATOM 7318 O O . ILE A 1 935 ? -8.254 0.107 -16.346 1.00 89.62 935 ILE A O 1
ATOM 7322 N N . TRP A 1 936 ? -7.675 2.275 -16.191 1.00 87.81 936 TRP A N 1
ATOM 7323 C CA . TRP A 1 936 ? -6.241 2.056 -16.053 1.00 87.81 936 TRP A CA 1
ATOM 7324 C C . TRP A 1 936 ? -5.734 2.646 -14.742 1.00 87.81 936 TRP A C 1
ATOM 7326 O O . TRP A 1 936 ? -6.273 3.637 -14.237 1.00 87.81 936 TRP A O 1
ATOM 7336 N N . ASN A 1 937 ? -4.691 2.023 -14.207 1.00 84.75 937 ASN A N 1
ATOM 7337 C CA . ASN A 1 937 ? -3.885 2.534 -13.112 1.00 84.75 937 ASN A CA 1
ATOM 7338 C C . ASN A 1 937 ? -2.420 2.630 -13.555 1.00 84.75 937 ASN A C 1
ATOM 7340 O O . ASN A 1 937 ? -1.981 1.944 -14.486 1.00 84.75 937 ASN A O 1
ATOM 7344 N N . ARG A 1 938 ? -1.653 3.465 -12.857 1.00 80.50 938 ARG A N 1
ATOM 7345 C CA . ARG A 1 938 ? -0.197 3.433 -12.934 1.00 80.50 938 ARG A CA 1
ATOM 7346 C C . ARG A 1 938 ? 0.299 2.213 -12.149 1.00 80.50 938 ARG A C 1
ATOM 7348 O O . ARG A 1 938 ? 0.031 2.089 -10.955 1.00 80.50 938 ARG A O 1
ATOM 7355 N N . GLY A 1 939 ? 1.012 1.322 -12.830 1.00 72.31 939 GLY A N 1
ATOM 7356 C CA . GLY A 1 939 ? 1.681 0.173 -12.227 1.00 72.31 939 GLY A CA 1
ATOM 7357 C C . GLY A 1 939 ? 3.019 0.566 -11.598 1.00 72.31 939 GLY A C 1
ATOM 7358 O O . GLY A 1 939 ? 3.213 1.680 -11.103 1.00 72.31 939 GLY A O 1
ATOM 7359 N N . SER A 1 940 ? 3.987 -0.347 -11.633 1.00 68.69 940 SER A N 1
ATOM 7360 C CA . SER A 1 940 ? 5.352 -0.014 -11.212 1.00 68.69 940 SER A CA 1
ATOM 7361 C C . SER A 1 940 ? 6.079 0.844 -12.241 1.00 68.69 940 SER A C 1
ATOM 7363 O O . SER A 1 940 ? 5.976 0.622 -13.442 1.00 68.69 940 SER A O 1
ATOM 7365 N N . PHE A 1 941 ? 6.848 1.822 -11.760 1.00 69.81 941 PHE A N 1
ATOM 7366 C CA . PHE A 1 941 ? 7.574 2.777 -12.600 1.00 69.81 941 PHE A CA 1
ATOM 7367 C C . PHE A 1 941 ? 6.633 3.618 -13.487 1.00 69.81 941 PHE A C 1
ATOM 7369 O O . PHE A 1 941 ? 5.938 4.499 -12.985 1.00 69.81 941 PHE A O 1
ATOM 7376 N N . TYR A 1 942 ? 6.634 3.371 -14.794 1.00 69.81 942 TYR A N 1
ATOM 7377 C CA . TYR A 1 942 ? 5.847 4.042 -15.839 1.00 69.81 942 TYR A CA 1
ATOM 7378 C C . TYR A 1 942 ? 4.924 3.047 -16.566 1.00 69.81 942 TYR A C 1
ATOM 7380 O O . TYR A 1 942 ? 4.367 3.349 -17.624 1.00 69.81 942 TYR A O 1
ATOM 7388 N N . TRP A 1 943 ? 4.821 1.826 -16.041 1.00 80.25 943 TRP A N 1
ATOM 7389 C CA . TRP A 1 943 ? 3.984 0.783 -16.606 1.00 80.25 943 TRP A CA 1
ATOM 7390 C C . TRP A 1 943 ? 2.513 1.065 -16.340 1.00 80.25 943 TRP A C 1
ATOM 7392 O O . TRP A 1 943 ? 2.143 1.779 -15.404 1.00 80.25 943 TRP A O 1
ATOM 7402 N N . LEU A 1 944 ? 1.676 0.483 -17.185 1.00 84.56 944 LEU A N 1
ATOM 7403 C CA . LEU A 1 944 ? 0.230 0.588 -17.091 1.00 84.56 944 LEU A CA 1
ATOM 7404 C C . LEU A 1 944 ? -0.348 -0.759 -16.700 1.00 84.56 944 LEU A C 1
ATOM 7406 O O . LEU A 1 944 ? 0.092 -1.796 -17.203 1.00 84.56 944 LEU A O 1
ATOM 7410 N N . ASP A 1 945 ? -1.379 -0.721 -15.865 1.00 84.81 945 ASP A N 1
ATOM 7411 C CA . ASP A 1 945 ? -2.172 -1.897 -15.550 1.00 84.81 945 ASP A CA 1
ATOM 7412 C C . ASP A 1 945 ? -3.668 -1.629 -15.693 1.00 84.81 945 ASP A C 1
ATOM 7414 O O . ASP A 1 945 ? -4.161 -0.587 -15.247 1.00 84.81 945 ASP A O 1
ATOM 7418 N N . PRO A 1 946 ? -4.418 -2.561 -16.308 1.00 86.19 946 PRO A N 1
ATOM 7419 C CA . PRO A 1 946 ? -5.868 -2.523 -16.269 1.00 86.19 946 PRO A CA 1
ATOM 7420 C C . PRO A 1 946 ? -6.368 -2.630 -14.826 1.00 86.19 946 PRO A C 1
ATOM 7422 O O . PRO A 1 946 ? -5.977 -3.532 -14.084 1.00 86.19 946 PRO A O 1
ATOM 7425 N N . LYS A 1 947 ? -7.289 -1.747 -14.461 1.00 85.56 947 LYS A N 1
ATOM 7426 C CA . LYS A 1 947 ? -7.941 -1.696 -13.153 1.00 85.56 947 LYS A CA 1
ATOM 7427 C C . LYS A 1 947 ? -9.353 -2.290 -13.246 1.00 85.56 947 LYS A C 1
ATOM 7429 O O . LYS A 1 947 ? -9.966 -2.284 -14.309 1.00 85.56 947 LYS A O 1
ATOM 7434 N N . PHE A 1 948 ? -9.866 -2.834 -12.138 1.00 84.94 948 PHE A N 1
ATOM 7435 C CA . PHE A 1 948 ? -11.219 -3.412 -12.021 1.00 84.94 948 PHE A CA 1
ATOM 7436 C C . PHE A 1 948 ? -11.642 -4.316 -13.191 1.00 84.94 948 PHE A C 1
ATOM 7438 O O . PHE A 1 948 ? -12.637 -4.069 -13.869 1.00 84.94 948 PHE A O 1
ATOM 7445 N N . ILE A 1 949 ? -10.903 -5.400 -13.423 1.00 90.19 949 ILE A N 1
ATOM 7446 C CA . ILE A 1 949 ? -11.276 -6.402 -14.428 1.00 90.19 949 ILE A CA 1
ATOM 7447 C C . ILE A 1 949 ? -12.660 -6.998 -14.122 1.00 90.19 949 ILE A C 1
ATOM 7449 O O . ILE A 1 949 ? -12.953 -7.342 -12.968 1.00 90.19 949 ILE A O 1
ATOM 7453 N N . ARG A 1 950 ? -13.496 -7.178 -15.161 1.00 94.06 950 ARG A N 1
ATOM 7454 C CA . ARG A 1 950 ? -14.797 -7.838 -15.002 1.00 94.06 950 ARG A CA 1
ATOM 7455 C C . ARG A 1 950 ? -14.603 -9.214 -14.370 1.00 94.06 950 ARG A C 1
ATOM 7457 O O . ARG A 1 950 ? -13.853 -10.050 -14.878 1.00 94.06 950 ARG A O 1
ATOM 7464 N N . SER A 1 951 ? -15.292 -9.450 -13.262 1.00 93.75 951 SER A N 1
ATOM 7465 C CA . SER A 1 951 ? -15.218 -10.706 -12.519 1.00 93.75 951 SER A CA 1
ATOM 7466 C C . SER A 1 951 ? -16.542 -11.022 -11.841 1.00 93.75 951 SER A C 1
ATOM 7468 O O . SER A 1 951 ? -17.320 -10.128 -11.517 1.00 93.75 951 SER A O 1
ATOM 7470 N N . PHE A 1 952 ? -16.785 -12.315 -11.651 1.00 94.75 952 PHE A N 1
ATOM 7471 C CA . PHE A 1 952 ? -17.965 -12.868 -11.003 1.00 94.75 952 PHE A CA 1
ATOM 7472 C C . PHE A 1 952 ? -17.521 -13.650 -9.768 1.00 94.75 952 PHE A C 1
ATOM 7474 O O . PHE A 1 952 ? -16.593 -14.452 -9.857 1.00 94.75 952 PHE A O 1
ATOM 7481 N N . GLU A 1 953 ? -18.186 -13.455 -8.634 1.00 94.81 953 GLU A N 1
ATOM 7482 C CA . GLU A 1 953 ? -17.974 -14.234 -7.413 1.00 94.81 953 GLU A CA 1
ATOM 7483 C C . GLU A 1 953 ? -19.306 -14.765 -6.895 1.00 94.81 953 GLU A C 1
ATOM 7485 O O . GLU A 1 953 ? -20.294 -14.038 -6.837 1.00 94.81 953 GLU A O 1
ATOM 7490 N N . VAL A 1 954 ? -19.319 -16.023 -6.467 1.00 96.06 954 VAL A N 1
ATOM 7491 C CA . VAL A 1 954 ? -20.405 -16.621 -5.698 1.00 96.06 954 VAL A CA 1
ATOM 7492 C C . VAL A 1 954 ? -19.842 -17.033 -4.351 1.00 96.06 954 VAL A C 1
ATOM 7494 O O . VAL A 1 954 ? -18.887 -17.807 -4.290 1.00 96.06 954 VAL A O 1
ATOM 7497 N N . SER A 1 955 ? -20.435 -16.535 -3.271 1.00 94.81 955 SER A N 1
ATOM 7498 C CA . SER A 1 955 ? -20.087 -16.946 -1.913 1.00 94.81 955 SER A CA 1
ATOM 7499 C C . SER A 1 955 ? -21.266 -17.618 -1.228 1.00 94.81 955 SER A C 1
ATOM 7501 O O . SER A 1 955 ? -22.398 -17.155 -1.339 1.00 94.81 955 SER A O 1
ATOM 7503 N N . TYR A 1 956 ? -20.991 -18.709 -0.521 1.00 96.31 956 TYR A N 1
ATOM 7504 C CA . TYR A 1 956 ? -21.922 -19.391 0.367 1.00 96.31 956 TYR A CA 1
ATOM 7505 C C . TYR A 1 956 ? -21.382 -19.333 1.787 1.00 96.31 956 TYR A C 1
ATOM 7507 O O . TYR A 1 956 ? -20.213 -19.629 2.025 1.00 96.31 956 TYR A O 1
ATOM 7515 N N . VAL A 1 957 ? -22.250 -18.985 2.726 1.00 93.50 957 VAL A N 1
ATOM 7516 C CA . VAL A 1 957 ? -21.958 -18.884 4.151 1.00 93.50 957 VAL A CA 1
ATOM 7517 C C . VAL A 1 957 ? -22.882 -19.817 4.913 1.00 93.50 957 VAL A C 1
ATOM 7519 O O . VAL A 1 957 ? -24.092 -19.819 4.684 1.00 93.50 957 VAL A O 1
ATOM 7522 N N . ARG A 1 958 ? -22.330 -20.554 5.876 1.00 95.00 958 ARG A N 1
ATOM 7523 C CA . ARG A 1 958 ? -23.068 -21.355 6.851 1.00 95.00 958 ARG A CA 1
ATOM 7524 C C . ARG A 1 958 ? -22.673 -20.939 8.262 1.00 95.00 958 ARG A C 1
ATOM 7526 O O . ARG A 1 958 ? -21.501 -21.022 8.601 1.00 95.00 958 ARG A O 1
ATOM 7533 N N . ARG A 1 959 ? -23.658 -20.559 9.071 1.00 89.31 959 ARG A N 1
ATOM 7534 C CA . ARG A 1 959 ? -23.532 -20.255 10.503 1.00 89.31 959 ARG A CA 1
ATOM 7535 C C . ARG A 1 959 ? -24.048 -21.445 11.313 1.00 89.31 959 ARG A C 1
ATOM 7537 O O . ARG A 1 959 ? -25.016 -22.092 10.880 1.00 89.31 959 ARG A O 1
ATOM 7544 N N . PHE A 1 960 ? -23.401 -21.756 12.428 1.00 87.06 960 PHE A N 1
ATOM 7545 C CA . PHE A 1 960 ? -23.776 -22.860 13.310 1.00 87.06 960 PHE A CA 1
ATOM 7546 C C . PHE A 1 960 ? -23.587 -22.508 14.777 1.00 87.06 960 PHE A C 1
ATOM 7548 O O . PHE A 1 960 ? -22.681 -21.695 15.080 1.00 87.06 960 PHE A O 1
#

Secondary structure (DSSP, 8-state):
--------------------TTSHHHHHHHHSTT-------------------SS--B-TTS-B-TT--S--S--TTTTSS---TTTSSS-EEEEEHHHHHHTT--SSSGGGGTSTTEE-PPBTTB----EETTEEPEEEETTEE----TTTS---STTEEEEEEEESSPPTTS-S--TTEEEEEEEGGGHHHHH-S--SS-EEEEEEEEETTTEEEEEEEEEEEEEETTTTEEEEEEEEEEEEEEE-SSTT-EEEEEEEEEEEEEEEETTEEEEEEEEEEEEEE----BBSS--THHHHT-EEEE--BSS-S-SS-SSSB-HHHHHHHTTTTPPPS-SSS--GGGTT-S----SS---TT--GGG-----S------------PPEEEHHHHHHT------HHHHHHH-S-------SPPEE--SS-TT-----TTPPP-TTSPPEEPP--GGG-B-TTT-EEEE--TT--BS-SEEEEEEEEEEEEEEE--SSSEEEEEEEEEEEEEEEEE-SSS--EEEEEEEEEEEEEEEEEEEEETTEEEEEEEEEEEEEEEEEEEEPPP-GGGG---SSTTS-SSGGGG--TTT-B--TTT--STTS----EEEEEEEEEEEEEEEEEEEETTTEEEEEEEEEEEEEEEEEEPTT-B--S----SSS-TTTSTTS--B-SS-EEEEEEEEEEEEEEEEEEEEETTEEEEEEEEEEEEE---TTT-PPPHHHHHTT--EEEEEEEEEEEEEEETTTTEEEEEEEEEEEE--S-SS-TTTTPPPPEEEEEEEEEEEEEEETTEEEEEEEEEEEEEESS-EEEEE-TTTTTPPEEE-TTS-EEE-GGGGGTTS-EEEEE-TT-GGG-BPPSS-SEEEEEEEEE-SSSSEEEEEEEEEE--EESSTT--SEEPPEEEEEEEEEEE-SSEEEEEEEESTT----EEE-STT-EEE-S--EEEEEEEEE-

Foldseek 3Di:
DDDDDDDDDDDDPDDDPDPDPPPPVVVVVVVVVPPDDDDDDDDDDDDDDPDDDPDAPQFPPRFGPPQPQFQQDQDCQQAVHRDGPQFDQFDKFKDFLSNCVQQVPFAQCSCVQFHPQWAFFFALQAGWAIFALNHGFFEAEPLAGDATRHNFFHDGPNQFRMKMFTAADGHQQNAFTDGRYHIYGYGPFCPCVRVVDFAAAKWKKWKWKAWPQRKTKIKIKIKGWDQDVVLRWIKMKIKIWIFIWGGDLAFLWTWTKTKIKMKIWTASDPFKIKIKIKMWMKIKTFRQQFDFLDFQCCFVVQKHKWFDAPDFLLPVPPLAHFLQSLQCLQVVNDGDPDQADLPPLLLPPPDFLALAPPVPLDFLLLDDQCQDDDDDDDDDDDLDQRAAAPVVQVVQQDQDDDPVVCVRPVDPDDDRQARWDWGAALDDPPDSDDDSPRYGPPVDDTDTDGDGSLLHTDLVGIDMDRNDQSFGDGFSMKIKIKMKIKMKMWGHDDQFKIKMKIKIKIWMWMWTHHQFQKIKTKIKIKIKIKIKMWGWDCPDPFKIKIKMKMKMKMKMWMKMWIGDHGLSRLLFDRCRPVDPHSVVSDGSRNGHAYCVRPDGRRHHHTQDIKTKMKMKIKIKMWMWMGGRVFKIKIKIKMKIKMKMKMKDAWRRFQSNYDVQLFDPPPRCHSSRDTHHGMGMFIAMDMWMWIKIKMWGDPDPFKIKMKMKIKGKHAQAFSNRRGDRRNCRVVVNGIWMKIKIKIKMWGCDPSNQKTKIKMWMWMWTDFDDQEPPPTRRDFTKIKIWMKMWIWHDPRSFKIKTKIKIQMWMFGQFKHKFFAAQSVSSFHFHAHPVRHGSRHSNSSSSSGTHIHIDGRVPRLLGTDFFAARIKMKMKMWGDPDPFKIKMKMKIKGDKTALGSVSSHIWHIWIFMKIKIKTDDPFKIKMKIWWRPPQIFGWTRGPRSRIHTPTGTMIMIMMMGMD